Protein AF-0000000080631326 (afdb_homodimer)

Foldseek 3Di:
DAAAEDEDLDQLVVLVVLVVCVVVLFFEAEDALCLQVQFFADDDGSYYYYDLSLEDWPDDDVVLQKTKIWQNHWQLVVAVVQVVVQKHDQQAQARQSQQVPHDTRNHTNNRSQQQFAGFQLCLQRNTQLLFWAKFWFAFSNSDTDIAGDDDNPRHDDDRVSSVNGNNNFLGTNTTMTMGGMGGHFPFKKKFKAADDDLLLQLVLLVVLSPDPLRWRKWKKAAQLLQCQAPLCVSNVSNGIIIIIMHTHYDVSSVVSCVVSCVVSVTPDMDGRVSRVRVRSCRSHVVSQGDDPPPPPPDDDLDDDSSAWWKKKKFFDQNLQSQLVVQLVVVFVWGWMAINSRRIIIITTHDDPCNQVSSCVSCPPGTWMAGSDHDNVSSNVDQRTGDDDPVVVVVVLVSSCVRNVSSNTSRCRRHHPD/DAAAEDEDLDQLVVLVVLVVCVVVLFFEAEDALCLQVQFFADDDGSYYYYDLSLEDWPDDDVVLQKTKIWQNHWQLVVAVVQVVVQKHDQQAQAFQSQQVPHDTRNHTNNRSQQQFAGFQLCLQRNTQLLFWAKFWFAFSNSDTDIAGDPDNPRHDDDRVSSVNGNNNFQGTNTTMTMGGMGGHFPFKKKFKAADDDLLLQLVLLVVLSPDPLRWRKWKKAAQLLQCQAPLCVSNVSNGIIIIIMHTHYDVSSVVSCVVSCVVSVTPDMDGRVSRVRVSSCRSHVVSQGDDPPPDDPDDDLDDDSSAWWKKKKFFDQNLQSQLVVQLVVVFVWGWMAINSRRIIIITTHDDPCNQVSSCVSCPPGTWMAGSDHDNVSSNVDQRTGDDDPVVVVVVLVSSCVRNVSSNTSRCRRHHPD

InterPro domains:
  IPR006094 FAD linked oxidase, N-terminal [PF01565] (6-145)
  IPR016164 FAD-linked oxidase-like, C-terminal [SSF55103] (199-415)
  IPR016166 FAD-binding domain, PCMH-type [PS51387] (1-184)
  IPR016169 FAD-binding, type PCMH, subdomain 2 [G3DSA:3.30.465.10] (2-194)
  IPR036318 FAD-binding, type PCMH-like superfamily [SSF56176] (5-184)

Solvent-accessible surface area (backbone atoms only — not comparable to full-atom values): 40890 Å² total; per-residue (Å²): 128,83,63,48,74,46,64,32,72,43,64,67,49,45,24,49,51,44,40,47,28,57,77,68,70,40,46,32,38,61,40,40,67,54,33,54,66,62,52,46,29,74,64,94,50,57,31,30,40,31,36,40,51,26,51,46,77,75,44,74,41,72,83,75,31,36,36,27,28,22,14,18,21,34,40,59,62,49,53,59,58,32,46,75,69,46,26,34,60,59,18,35,74,39,51,50,12,44,51,66,75,31,64,77,44,46,45,12,51,39,47,37,33,19,59,44,33,40,20,47,27,28,82,64,60,30,44,35,42,68,32,47,36,15,32,29,30,24,32,48,77,29,46,72,42,66,33,52,34,90,17,89,73,27,61,66,63,61,40,57,42,46,42,45,28,39,36,60,36,33,43,39,50,62,40,30,38,26,33,50,40,38,55,36,60,73,33,43,36,24,38,33,32,72,64,49,51,62,60,58,35,32,50,51,32,37,52,48,58,60,36,51,58,58,48,38,30,25,35,35,27,40,37,79,51,20,53,63,45,88,43,58,82,52,24,67,65,78,28,15,38,28,40,40,27,35,57,22,35,54,73,34,34,54,56,39,49,55,52,48,34,65,74,68,62,41,74,45,69,40,51,47,71,53,29,56,51,48,51,50,35,63,38,28,46,51,78,71,29,57,66,83,61,76,83,78,81,72,91,68,88,55,80,60,87,55,49,40,26,31,34,44,33,29,23,34,36,89,49,26,45,59,33,52,50,44,35,46,72,76,39,70,53,49,58,38,32,31,54,30,23,21,28,35,45,32,40,27,57,80,52,95,54,47,67,60,47,46,47,59,43,39,62,88,50,48,46,44,30,49,47,39,62,59,68,72,56,32,68,77,40,79,26,44,48,84,66,58,66,60,48,44,54,48,48,41,35,52,35,38,52,32,12,68,80,48,29,33,27,46,24,27,72,41,83,92,66,130,82,64,46,74,46,66,32,71,43,64,66,50,45,23,49,51,43,41,49,26,56,76,68,70,40,46,32,39,61,39,40,68,54,32,53,68,63,52,44,28,76,64,93,50,57,30,32,41,30,36,40,51,26,50,46,77,75,44,75,42,72,83,74,30,36,38,29,28,23,14,19,22,34,40,60,62,49,52,58,58,32,46,76,70,45,26,31,60,58,19,36,73,40,52,51,12,44,52,66,74,32,66,78,45,45,44,13,52,38,47,37,33,18,60,44,32,40,19,46,28,28,80,62,60,29,43,34,42,68,34,46,37,15,33,28,30,23,31,48,78,30,48,70,41,66,32,51,33,89,18,89,73,27,61,64,64,61,41,57,44,45,43,45,30,39,35,60,36,34,42,41,51,64,40,30,38,26,34,50,39,37,53,36,59,73,35,42,35,22,39,32,31,72,63,48,50,61,60,59,33,32,51,52,32,36,52,48,59,60,35,51,60,60,49,38,30,25,34,33,27,42,36,80,52,20,53,62,45,88,43,58,82,52,25,67,65,77,28,15,39,28,40,40,28,34,56,22,36,54,73,34,35,54,56,38,49,55,53,47,33,66,75,69,62,41,74,48,69,40,50,49,69,54,30,57,50,49,50,49,36,64,37,27,45,50,76,71,29,58,65,82,64,86,79,80,82,69,90,68,86,55,83,60,85,54,48,40,27,32,34,44,33,30,23,36,36,89,47,27,43,60,33,52,51,45,34,46,72,76,38,67,50,49,58,37,31,31,54,30,23,21,29,36,45,34,43,27,58,79,51,96,54,47,67,59,47,49,48,60,44,39,61,88,49,49,47,46,30,50,47,39,59,58,68,72,56,33,66,76,39,79,28,42,46,85,67,57,68,59,46,44,54,48,46,42,36,52,36,39,53,33,12,70,78,48,29,33,26,46,25,28,73,42,85,91,68

Radius of gyration: 26.23 Å; Cα contacts (8 Å, |Δi|>4): 2057; chains: 2; bounding box: 66×88×59 Å

Secondary structure (DSSP, 8-state):
---EEE--SSHHHHHHHHHHHHHHT--EEEESS-TTTTSSS----SEEEEGGGS-SEEEEEGGGTEEEEETT-BHHHHHHHHHHTTEE-TT-----TGGGTPPTT--BHHHHHHTT---TTHHHH--HHHHEEEEEEEETTS-EEEEE-SSSS--SSS-HHHHHTTSTTSSEEEEEEEEE-EEPPSEEEEEEEES--HHHHHHHHHHHHHSTT-EEEEEEE-HHHHTT-SSHHHHTT-S-EEEEEEEESHHHHHHHHHHHHHHHT-SEEE-HHHHHHHHHHHHTTGGGS----SS---SS--SSGGGPEEEEEEE-GGGHHHHHHHHHHHS-EEEEEEGGGTEEEEEE---TTHHHHHHHHHTTSEEEEEEE--HHHHHHS--SPPPPHHHHHHHHHHHHHH-TT--BSTTSSSTT-/---EEE--SSHHHHHHHHHHHHHHT--EEEESS-TTTTSSS----SEEEEGGGS-SEEEEEGGGTEEEEETT-BHHHHHHHHHHTTEE-TT-----TGGGTPPTT--BHHHHHHTT---TTHHHH--HHHHEEEEEEEETTS-EEEEE-SSSS--SSS-HHHHHTTSTTSSEEEEEEEEE-EEPPSEEEEEEEES--HHHHHHHHHHHHHSTT-EEEEEEE-HHHHTT-SSHHHHTT-S-EEEEEEEESHHHHHHHHHHHHHHHT-SEEE-HHHHHHHHHHHHTTGGGS----SS--SSS--SSGGGPEEEEEEE-GGGHHHHHHHHHHHS-EEEEEEGGGTEEEEEE---TTHHHHHHHHHTTSEEEEEEE--HHHHHHS--SPPPPHHHHHHHHHHHHHH-TT--BSTTSSSTT-

Organism: NCBI:txid1064539

Structure (mmCIF, N/CA/C/O backbone):
data_AF-0000000080631326-model_v1
#
loop_
_entity.id
_entity.type
_entity.pdbx_description
1 polymer 'Glycolate oxidase, subunit GlcE'
#
loop_
_atom_site.group_PDB
_atom_site.id
_atom_site.type_symbol
_atom_site.label_atom_id
_atom_site.label_alt_id
_atom_site.label_comp_id
_atom_site.label_asym_id
_atom_site.label_entity_id
_atom_site.label_seq_id
_atom_site.pdbx_PDB_ins_code
_atom_site.Cartn_x
_atom_site.Cartn_y
_atom_site.Cartn_z
_atom_site.occupancy
_atom_site.B_iso_or_equiv
_atom_site.auth_seq_id
_atom_site.auth_comp_id
_atom_site.auth_asym_id
_atom_site.auth_atom_id
_atom_site.pdbx_PDB_model_num
ATOM 1 N N . MET A 1 1 ? 28.938 -29.219 -6.336 1 48.31 1 MET A N 1
ATOM 2 C CA . MET A 1 1 ? 29.688 -28.344 -5.434 1 48.31 1 MET A CA 1
ATOM 3 C C . MET A 1 1 ? 29.078 -28.359 -4.035 1 48.31 1 MET A C 1
ATOM 5 O O . MET A 1 1 ? 27.859 -28.422 -3.885 1 48.31 1 MET A O 1
ATOM 9 N N . THR A 1 2 ? 29.844 -28.781 -3.055 1 63.16 2 THR A N 1
ATOM 10 C CA . THR A 1 2 ? 29.391 -28.844 -1.667 1 63.16 2 THR A CA 1
ATOM 11 C C . THR A 1 2 ? 28.938 -27.469 -1.176 1 63.16 2 THR A C 1
ATOM 13 O O . THR A 1 2 ? 29.688 -26.484 -1.28 1 63.16 2 THR A O 1
ATOM 16 N N . VAL A 1 3 ? 27.594 -27.203 -1.007 1 74.94 3 VAL A N 1
ATOM 17 C CA . VAL A 1 3 ? 27.062 -25.938 -0.503 1 74.94 3 VAL A CA 1
ATOM 18 C C . VAL A 1 3 ? 27.125 -25.922 1.022 1 74.94 3 VAL A C 1
ATOM 20 O O . VAL A 1 3 ? 26.703 -26.875 1.68 1 74.94 3 VAL A O 1
ATOM 23 N N . THR A 1 4 ? 27.953 -25.047 1.575 1 90.81 4 THR A N 1
ATOM 24 C CA . THR A 1 4 ? 28.016 -24.812 3.014 1 90.81 4 THR A CA 1
ATOM 25 C C . THR A 1 4 ? 26.875 -23.891 3.459 1 90.81 4 THR A C 1
ATOM 27 O O . THR A 1 4 ? 26.656 -22.844 2.861 1 90.81 4 THR A O 1
ATOM 30 N N . THR A 1 5 ? 26.141 -24.359 4.414 1 93.94 5 THR A N 1
ATOM 31 C CA . THR A 1 5 ? 25.016 -23.578 4.918 1 93.94 5 THR A CA 1
ATOM 32 C C . THR A 1 5 ? 25.344 -22.953 6.266 1 93.94 5 THR A C 1
ATOM 34 O O . THR A 1 5 ? 25.828 -23.625 7.172 1 93.94 5 THR A O 1
ATOM 37 N N . VAL A 1 6 ? 25.203 -21.703 6.348 1 95.19 6 VAL A N 1
ATOM 38 C CA . VAL A 1 6 ? 25.312 -20.969 7.602 1 95.19 6 VAL A CA 1
ATOM 39 C C . VAL A 1 6 ? 23.922 -20.594 8.102 1 95.19 6 VAL A C 1
ATOM 41 O O . VAL A 1 6 ? 23.109 -20.047 7.344 1 95.19 6 VAL A O 1
ATOM 44 N N . LYS A 1 7 ? 23.656 -20.875 9.391 1 97.25 7 LYS A N 1
ATOM 45 C CA . LYS A 1 7 ? 22.344 -20.625 9.969 1 97.25 7 LYS A CA 1
ATOM 46 C C . LYS A 1 7 ? 22.438 -19.734 11.203 1 97.25 7 LYS A C 1
ATOM 48 O O . LYS A 1 7 ? 22.516 -20.234 12.328 1 97.25 7 LYS A O 1
ATOM 53 N N . PRO A 1 8 ? 22.328 -18.422 10.977 1 97.25 8 PRO A N 1
ATOM 54 C CA . PRO A 1 8 ? 22.406 -17.516 12.125 1 97.25 8 PRO A CA 1
ATOM 55 C C . PRO A 1 8 ? 21.188 -17.609 13.039 1 97.25 8 PRO A C 1
ATOM 57 O O . PRO A 1 8 ? 20.078 -17.922 12.57 1 97.25 8 PRO A O 1
ATOM 60 N N . ASP A 1 9 ? 21.391 -17.328 14.305 1 95.44 9 ASP A N 1
ATOM 61 C CA . ASP A 1 9 ? 20.281 -17.297 15.258 1 95.44 9 ASP A CA 1
ATOM 62 C C . ASP A 1 9 ? 20.062 -15.891 15.797 1 95.44 9 ASP A C 1
ATOM 64 O O . ASP A 1 9 ? 19.25 -15.688 16.688 1 95.44 9 ASP A O 1
ATOM 68 N N . SER A 1 10 ? 20.844 -14.992 15.242 1 97.31 10 SER A N 1
ATOM 69 C CA . SER A 1 10 ? 20.672 -13.586 15.594 1 97.31 10 SER A CA 1
ATOM 70 C C . SER A 1 10 ? 21 -12.68 14.414 1 97.31 10 SER A C 1
ATOM 72 O O . SER A 1 10 ? 21.672 -13.094 13.469 1 97.31 10 SER A O 1
ATOM 74 N N . ALA A 1 11 ? 20.562 -11.477 14.539 1 96.81 11 ALA A N 1
ATOM 75 C CA . ALA A 1 11 ? 20.859 -10.484 13.508 1 96.81 11 ALA A CA 1
ATOM 76 C C . ALA A 1 11 ? 22.359 -10.211 13.43 1 96.81 11 ALA A C 1
ATOM 78 O O . ALA A 1 11 ? 22.906 -10.023 12.336 1 96.81 11 ALA A O 1
ATOM 79 N N . ALA A 1 12 ? 23.016 -10.203 14.547 1 97.44 12 ALA A N 1
ATOM 80 C CA . ALA A 1 12 ? 24.453 -9.977 14.602 1 97.44 12 ALA A CA 1
ATOM 81 C C . ALA A 1 12 ? 25.203 -11.078 13.852 1 97.44 12 ALA A C 1
ATOM 83 O O . ALA A 1 12 ? 26.156 -10.797 13.117 1 97.44 12 ALA A O 1
ATOM 84 N N . GLN A 1 13 ? 24.781 -12.266 14.047 1 97.88 13 GLN A N 1
ATOM 85 C CA . GLN A 1 13 ? 25.406 -13.383 13.359 1 97.88 13 GLN A CA 1
ATOM 86 C C . GLN A 1 13 ? 25.172 -13.305 11.852 1 97.88 13 GLN A C 1
ATOM 88 O O . GLN A 1 13 ? 26.047 -13.656 11.062 1 97.88 13 GLN A O 1
ATOM 93 N N . ALA A 1 14 ? 23.969 -12.891 11.477 1 97.88 14 ALA A N 1
ATOM 94 C CA . ALA A 1 14 ? 23.703 -12.68 10.055 1 97.88 14 ALA A CA 1
ATOM 95 C C . ALA A 1 14 ? 24.641 -11.633 9.469 1 97.88 14 ALA A C 1
ATOM 97 O O . ALA A 1 14 ? 25.188 -11.805 8.375 1 97.88 14 ALA A O 1
ATOM 98 N N . ALA A 1 15 ? 24.828 -10.578 10.234 1 97.81 15 ALA A N 1
ATOM 99 C CA . ALA A 1 15 ? 25.734 -9.523 9.805 1 97.81 15 ALA A CA 1
ATOM 100 C C . ALA A 1 15 ? 27.156 -10.055 9.664 1 97.81 15 ALA A C 1
ATOM 102 O O . ALA A 1 15 ? 27.859 -9.734 8.703 1 97.81 15 ALA A O 1
ATOM 103 N N . ASP A 1 16 ? 27.578 -10.859 10.586 1 97.81 16 ASP A N 1
ATOM 104 C CA . ASP A 1 16 ? 28.906 -11.453 10.539 1 97.81 16 ASP A CA 1
ATOM 105 C C . ASP A 1 16 ? 29.094 -12.305 9.289 1 97.81 16 ASP A C 1
ATOM 107 O O . ASP A 1 16 ? 30.156 -12.281 8.656 1 97.81 16 ASP A O 1
ATOM 111 N N . ALA A 1 17 ? 28.078 -13.016 8.992 1 97.56 17 ALA A N 1
ATOM 112 C CA . ALA A 1 17 ? 28.125 -13.852 7.797 1 97.56 17 ALA A CA 1
ATOM 113 C C . ALA A 1 17 ? 28.281 -13 6.543 1 97.56 17 ALA A C 1
ATOM 115 O O . ALA A 1 17 ? 29.047 -13.344 5.645 1 97.56 17 ALA A O 1
ATOM 116 N N . VAL A 1 18 ? 27.578 -11.914 6.453 1 97.94 18 VAL A N 1
ATOM 117 C CA . VAL A 1 18 ? 27.656 -11.023 5.301 1 97.94 18 VAL A CA 1
ATOM 118 C C . VAL A 1 18 ? 29.047 -10.398 5.227 1 97.94 18 VAL A C 1
ATOM 120 O O . VAL A 1 18 ? 29.656 -10.359 4.156 1 97.94 18 VAL A O 1
ATOM 123 N N . ARG A 1 19 ? 29.562 -9.969 6.344 1 97.88 19 ARG A N 1
ATOM 124 C CA . ARG A 1 19 ? 30.891 -9.383 6.383 1 97.88 19 ARG A CA 1
ATOM 125 C C . ARG A 1 19 ? 31.953 -10.391 5.961 1 97.88 19 ARG A C 1
ATOM 127 O O . ARG A 1 19 ? 32.906 -10.047 5.262 1 97.88 19 ARG A O 1
ATOM 134 N N . TRP A 1 20 ? 31.766 -11.539 6.457 1 97.38 20 TRP A N 1
ATOM 135 C CA . TRP A 1 20 ? 32.656 -12.609 6.047 1 97.38 20 TRP A CA 1
ATOM 136 C C . TRP A 1 20 ? 32.625 -12.797 4.531 1 97.38 20 TRP A C 1
ATOM 138 O O . TRP A 1 20 ? 33.688 -12.844 3.881 1 97.38 20 TRP A O 1
ATOM 148 N N . ALA A 1 21 ? 31.453 -12.906 3.99 1 97.06 21 ALA A N 1
ATOM 149 C CA . ALA A 1 21 ? 31.297 -13.086 2.551 1 97.06 21 ALA A CA 1
ATOM 150 C C . ALA A 1 21 ? 31.969 -11.945 1.778 1 97.06 21 ALA A C 1
ATOM 152 O O . ALA A 1 21 ? 32.594 -12.18 0.741 1 97.06 21 ALA A O 1
ATOM 153 N N . LEU A 1 22 ? 31.844 -10.781 2.281 1 96.38 22 LEU A N 1
ATOM 154 C CA . LEU A 1 22 ? 32.469 -9.617 1.68 1 96.38 22 LEU A CA 1
ATOM 155 C C . LEU A 1 22 ? 34 -9.758 1.678 1 96.38 22 LEU A C 1
ATOM 157 O O . LEU A 1 22 ? 34.625 -9.523 0.657 1 96.38 22 LEU A O 1
ATOM 161 N N . SER A 1 23 ? 34.469 -10.117 2.77 1 97.06 23 SER A N 1
ATOM 162 C CA . SER A 1 23 ? 35.906 -10.266 2.9 1 97.06 23 SER A CA 1
ATOM 163 C C . SER A 1 23 ? 36.438 -11.352 1.972 1 97.06 23 SER A C 1
ATOM 165 O O . SER A 1 23 ? 37.562 -11.25 1.449 1 97.06 23 SER A O 1
ATOM 167 N N . GLU A 1 24 ? 35.625 -12.352 1.717 1 95.56 24 GLU A N 1
ATOM 168 C CA . GLU A 1 24 ? 36.031 -13.484 0.891 1 95.56 24 GLU A CA 1
ATOM 169 C C . GLU A 1 24 ? 35.688 -13.25 -0.578 1 95.56 24 GLU A C 1
ATOM 171 O O . GLU A 1 24 ? 36.156 -13.992 -1.453 1 95.56 24 GLU A O 1
ATOM 176 N N . GLY A 1 25 ? 34.906 -12.227 -0.746 1 94.31 25 GLY A N 1
ATOM 177 C CA . GLY A 1 25 ? 34.469 -11.969 -2.105 1 94.31 25 GLY A CA 1
ATOM 178 C C . GLY A 1 25 ? 33.594 -13.07 -2.666 1 94.31 25 GLY A C 1
ATOM 179 O O . GLY A 1 25 ? 33.719 -13.445 -3.832 1 94.31 25 GLY A O 1
ATOM 180 N N . THR A 1 26 ? 32.781 -13.633 -1.823 1 94.69 26 THR A N 1
ATOM 181 C CA . THR A 1 26 ? 31.906 -14.727 -2.258 1 94.69 26 THR A CA 1
ATOM 182 C C . THR A 1 26 ? 30.438 -14.359 -2.102 1 94.69 26 THR A C 1
ATOM 184 O O . THR A 1 26 ? 30.062 -13.68 -1.146 1 94.69 26 THR A O 1
ATOM 187 N N . PRO A 1 27 ? 29.625 -14.781 -3.039 1 95.44 27 PRO A N 1
ATOM 188 C CA . PRO A 1 27 ? 28.203 -14.5 -2.93 1 95.44 27 PRO A CA 1
ATOM 189 C C . PRO A 1 27 ? 27.484 -15.438 -1.96 1 95.44 27 PRO A C 1
ATOM 191 O O . PRO A 1 27 ? 28 -16.5 -1.632 1 95.44 27 PRO A O 1
ATOM 194 N N . LEU A 1 28 ? 26.344 -14.961 -1.478 1 96.69 28 LEU A N 1
ATOM 195 C CA . LEU A 1 28 ? 25.5 -15.727 -0.571 1 96.69 28 LEU A CA 1
ATOM 196 C C . LEU A 1 28 ? 24.141 -16 -1.202 1 96.69 28 LEU A C 1
ATOM 198 O O . LEU A 1 28 ? 23.562 -15.125 -1.85 1 96.69 28 LEU A O 1
ATOM 202 N N . ASP A 1 29 ? 23.734 -17.266 -1.104 1 95.88 29 ASP A N 1
ATOM 203 C CA . ASP A 1 29 ? 22.328 -17.625 -1.338 1 95.88 29 ASP A CA 1
ATOM 204 C C . ASP A 1 29 ? 21.484 -17.391 -0.089 1 95.88 29 ASP A C 1
ATOM 206 O O . ASP A 1 29 ? 21.516 -18.203 0.844 1 95.88 29 ASP A O 1
ATOM 210 N N . VAL A 1 30 ? 20.703 -16.281 -0.065 1 96.75 30 VAL A N 1
ATOM 211 C CA . VAL A 1 30 ? 19.875 -15.914 1.081 1 96.75 30 VAL A CA 1
ATOM 212 C C . VAL A 1 30 ? 18.531 -16.625 0.982 1 96.75 30 VAL A C 1
ATOM 214 O O . VAL A 1 30 ? 17.797 -16.438 0.011 1 96.75 30 VAL A O 1
ATOM 217 N N . ALA A 1 31 ? 18.203 -17.438 1.983 1 95.31 31 ALA A N 1
ATOM 218 C CA . ALA A 1 31 ? 16.969 -18.25 1.939 1 95.31 31 ALA A CA 1
ATOM 219 C C . ALA A 1 31 ? 16.312 -18.312 3.312 1 95.31 31 ALA A C 1
ATOM 221 O O . ALA A 1 31 ? 16.938 -18.016 4.328 1 95.31 31 ALA A O 1
ATOM 222 N N . GLY A 1 32 ? 15.008 -18.484 3.289 1 95.19 32 GLY A N 1
ATOM 223 C CA . GLY A 1 32 ? 14.32 -18.906 4.504 1 95.19 32 GLY A CA 1
ATOM 224 C C . GLY A 1 32 ? 14.32 -20.406 4.703 1 95.19 32 GLY A C 1
ATOM 225 O O . GLY A 1 32 ? 15.383 -21.031 4.719 1 95.19 32 GLY A O 1
ATOM 226 N N . SER A 1 33 ? 13.094 -21.016 4.684 1 93.75 33 SER A N 1
ATOM 227 C CA . SER A 1 33 ? 12.984 -22.453 4.832 1 93.75 33 SER A CA 1
ATOM 228 C C . SER A 1 33 ? 13.203 -23.172 3.504 1 93.75 33 SER A C 1
ATOM 230 O O . SER A 1 33 ? 13.344 -24.391 3.465 1 93.75 33 SER A O 1
ATOM 232 N N . GLY A 1 34 ? 13.25 -22.422 2.471 1 92.62 34 GLY A N 1
ATOM 233 C CA . GLY A 1 34 ? 13.445 -23.016 1.156 1 92.62 34 GLY A CA 1
ATOM 234 C C . GLY A 1 34 ? 12.172 -23.594 0.569 1 92.62 34 GLY A C 1
ATOM 235 O O . GLY A 1 34 ? 12.227 -24.438 -0.329 1 92.62 34 GLY A O 1
ATOM 236 N N . SER A 1 35 ? 10.984 -23.109 1.035 1 92.56 35 SER A N 1
ATOM 237 C CA . SER A 1 35 ? 9.703 -23.672 0.625 1 92.56 35 SER A CA 1
ATOM 238 C C . SER A 1 35 ? 9.43 -23.406 -0.85 1 92.56 35 SER A C 1
ATOM 240 O O . SER A 1 35 ? 8.609 -24.078 -1.471 1 92.56 35 SER A O 1
ATOM 242 N N . LYS A 1 36 ? 10.078 -22.453 -1.44 1 91.88 36 LYS A N 1
ATOM 243 C CA . LYS A 1 36 ? 9.906 -22.109 -2.85 1 91.88 36 LYS A CA 1
ATOM 244 C C . LYS A 1 36 ? 11.242 -21.781 -3.506 1 91.88 36 LYS A C 1
ATOM 246 O O . LYS A 1 36 ? 11.344 -20.812 -4.258 1 91.88 36 LYS A O 1
ATOM 251 N N . ARG A 1 37 ? 12.156 -22.562 -3.24 1 87.06 37 ARG A N 1
ATOM 252 C CA . ARG A 1 37 ? 13.531 -22.344 -3.686 1 87.06 37 ARG A CA 1
ATOM 253 C C . ARG A 1 37 ? 13.609 -22.297 -5.207 1 87.06 37 ARG A C 1
ATOM 255 O O . ARG A 1 37 ? 14.531 -21.703 -5.77 1 87.06 37 ARG A O 1
ATOM 262 N N . GLY A 1 38 ? 12.695 -22.953 -5.809 1 89.62 38 GLY A N 1
ATOM 263 C CA . GLY A 1 38 ? 12.711 -23 -7.262 1 89.62 38 GLY A CA 1
ATOM 264 C C . GLY A 1 38 ? 12.203 -21.734 -7.91 1 89.62 38 GLY A C 1
ATOM 265 O O . GLY A 1 38 ? 12.32 -21.562 -9.125 1 89.62 38 GLY A O 1
ATOM 266 N N . LEU A 1 39 ? 11.672 -20.828 -7.133 1 92.81 39 LEU A N 1
ATOM 267 C CA . LEU A 1 39 ? 11.172 -19.562 -7.652 1 92.81 39 LEU A CA 1
ATOM 268 C C . LEU A 1 39 ? 12.328 -18.609 -7.938 1 92.81 39 LEU A C 1
ATOM 270 O O . LEU A 1 39 ? 13.148 -18.344 -7.062 1 92.81 39 LEU A O 1
ATOM 274 N N . GLY A 1 40 ? 12.406 -18.156 -9.164 1 93.38 40 GLY A N 1
ATOM 275 C CA . GLY A 1 40 ? 13.477 -17.266 -9.602 1 93.38 40 GLY A CA 1
ATOM 276 C C . GLY A 1 40 ? 14.57 -17.984 -10.375 1 93.38 40 GLY A C 1
ATOM 277 O O . GLY A 1 40 ? 14.484 -19.188 -10.594 1 93.38 40 GLY A O 1
ATOM 278 N N . ARG A 1 41 ? 15.578 -17.234 -10.75 1 94.25 41 ARG A N 1
ATOM 279 C CA . ARG A 1 41 ? 16.734 -17.797 -11.438 1 94.25 41 ARG A CA 1
ATOM 280 C C . ARG A 1 41 ? 17.609 -18.578 -10.469 1 94.25 41 ARG A C 1
ATOM 282 O O . ARG A 1 41 ? 17.797 -18.172 -9.32 1 94.25 41 ARG A O 1
ATOM 289 N N . PRO A 1 42 ? 18.141 -19.672 -11 1 91.81 42 PRO A N 1
ATOM 290 C CA . PRO A 1 42 ? 19.078 -20.391 -10.133 1 91.81 42 PRO A CA 1
ATOM 291 C C . PRO A 1 42 ? 20.344 -19.594 -9.852 1 91.81 42 PRO A C 1
ATOM 293 O O . PRO A 1 42 ? 20.844 -18.875 -10.727 1 91.81 42 PRO A O 1
ATOM 296 N N . ILE A 1 43 ? 20.656 -19.594 -8.562 1 86.75 43 ILE A N 1
ATOM 297 C CA . ILE A 1 43 ? 21.922 -18.938 -8.203 1 86.75 43 ILE A CA 1
ATOM 298 C C . ILE A 1 43 ? 22.969 -20 -7.879 1 86.75 43 ILE A C 1
ATOM 300 O O . ILE A 1 43 ? 22.656 -21.047 -7.289 1 86.75 43 ILE A O 1
ATOM 304 N N . GLN A 1 44 ? 24.203 -19.844 -8.445 1 82.19 44 GLN A N 1
ATOM 305 C CA . GLN A 1 44 ? 25.312 -20.75 -8.148 1 82.19 44 GLN A CA 1
ATOM 306 C C . GLN A 1 44 ? 26.219 -20.156 -7.07 1 82.19 44 GLN A C 1
ATOM 308 O O . GLN A 1 44 ? 27 -19.25 -7.344 1 82.19 44 GLN A O 1
ATOM 313 N N . THR A 1 45 ? 25.922 -20.547 -5.863 1 89 45 THR A N 1
ATOM 314 C CA . THR A 1 45 ? 26.719 -20.062 -4.742 1 89 45 THR A CA 1
ATOM 315 C C . THR A 1 45 ? 27.281 -21.234 -3.939 1 89 45 THR A C 1
ATOM 317 O O . THR A 1 45 ? 26.688 -22.328 -3.922 1 89 45 THR A O 1
ATOM 320 N N . ALA A 1 46 ? 28.438 -21.016 -3.377 1 90.94 46 ALA A N 1
ATOM 321 C CA . ALA A 1 46 ? 29.047 -22.031 -2.529 1 90.94 46 ALA A CA 1
ATOM 322 C C . ALA A 1 46 ? 28.5 -21.984 -1.111 1 90.94 46 ALA A C 1
ATOM 324 O O . ALA A 1 46 ? 28.656 -22.922 -0.336 1 90.94 46 ALA A O 1
ATOM 325 N N . TYR A 1 47 ? 27.844 -20.906 -0.808 1 95.06 47 TYR A N 1
ATOM 326 C CA . TYR A 1 47 ? 27.375 -20.703 0.558 1 95.06 47 TYR A CA 1
ATOM 327 C C . TYR A 1 47 ? 25.906 -20.266 0.572 1 95.06 47 TYR A C 1
ATOM 329 O O . TYR A 1 47 ? 25.5 -19.438 -0.24 1 95.06 47 TYR A O 1
ATOM 337 N N . THR A 1 48 ? 25.125 -20.922 1.431 1 95.44 48 THR A N 1
ATOM 338 C CA . THR A 1 48 ? 23.734 -20.531 1.67 1 95.44 48 THR A CA 1
ATOM 339 C C . THR A 1 48 ? 23.578 -19.906 3.057 1 95.44 48 THR A C 1
ATOM 341 O O . THR A 1 48 ? 24.078 -20.453 4.043 1 95.44 48 THR A O 1
ATOM 344 N N . LEU A 1 49 ? 23.047 -18.734 3.104 1 97 49 LEU A N 1
ATOM 345 C CA . LEU A 1 49 ? 22.625 -18.125 4.363 1 97 49 LEU A CA 1
ATOM 346 C C . LEU A 1 49 ? 21.172 -18.469 4.684 1 97 49 LEU A C 1
ATOM 348 O O . LEU A 1 49 ? 20.25 -17.844 4.141 1 97 49 LEU A O 1
ATOM 352 N N . ASP A 1 50 ? 21 -19.438 5.543 1 96.88 50 ASP A N 1
ATOM 353 C CA . ASP A 1 50 ? 19.688 -19.938 5.938 1 96.88 50 ASP A CA 1
ATOM 354 C C . ASP A 1 50 ? 19.141 -19.156 7.125 1 96.88 50 ASP A C 1
ATOM 356 O O . ASP A 1 50 ? 19.562 -19.359 8.266 1 96.88 50 ASP A O 1
ATOM 360 N N . LEU A 1 51 ? 18.094 -18.375 6.867 1 97.5 51 LEU A N 1
ATOM 361 C CA . LEU A 1 51 ? 17.578 -17.453 7.879 1 97.5 51 LEU A CA 1
ATOM 362 C C . LEU A 1 51 ? 16.5 -18.125 8.719 1 97.5 51 LEU A C 1
ATOM 364 O O . LEU A 1 51 ? 15.93 -17.5 9.617 1 97.5 51 LEU A O 1
ATOM 368 N N . SER A 1 52 ? 16.156 -19.391 8.477 1 95.75 52 SER A N 1
ATOM 369 C CA . SER A 1 52 ? 15.086 -20.062 9.195 1 95.75 52 SER A CA 1
ATOM 370 C C . SER A 1 52 ? 15.406 -20.188 10.688 1 95.75 52 SER A C 1
ATOM 372 O O . SER A 1 52 ? 14.523 -20.453 11.5 1 95.75 52 SER A O 1
ATOM 374 N N . GLY A 1 53 ? 16.656 -19.984 11.023 1 95.88 53 GLY A N 1
ATOM 375 C CA . GLY A 1 53 ? 17.047 -19.953 12.422 1 95.88 53 GLY A CA 1
ATOM 376 C C . GLY A 1 53 ? 16.578 -18.719 13.156 1 95.88 53 GLY A C 1
ATOM 377 O O . GLY A 1 53 ? 16.5 -18.703 14.383 1 95.88 53 GLY A O 1
ATOM 378 N N . LEU A 1 54 ? 16.312 -17.672 12.422 1 97.81 54 LEU A N 1
ATOM 379 C CA . LEU A 1 54 ? 15.75 -16.438 12.977 1 97.81 54 LEU A CA 1
ATOM 380 C C . LEU A 1 54 ? 14.227 -16.516 13.031 1 97.81 54 LEU A C 1
ATOM 382 O O . LEU A 1 54 ? 13.539 -15.766 12.336 1 97.81 54 LEU A O 1
ATOM 386 N N . SER A 1 55 ? 13.758 -17.328 13.961 1 97.5 55 SER A N 1
ATOM 387 C CA . SER A 1 55 ? 12.336 -17.625 14.055 1 97.5 55 SER A CA 1
ATOM 388 C C . SER A 1 55 ? 11.758 -17.156 15.391 1 97.5 55 SER A C 1
ATOM 390 O O . SER A 1 55 ? 12.477 -17.109 16.391 1 97.5 55 SER A O 1
ATOM 392 N N . GLY A 1 56 ? 10.508 -16.766 15.312 1 97.88 56 GLY A N 1
ATOM 393 C CA . GLY A 1 56 ? 9.797 -16.391 16.531 1 97.88 56 GLY A CA 1
ATOM 394 C C . GLY A 1 56 ? 9.133 -15.031 16.422 1 97.88 56 GLY A C 1
ATOM 395 O O . GLY A 1 56 ? 9.664 -14.117 15.781 1 97.88 56 GLY A O 1
ATOM 396 N N . VAL A 1 57 ? 8.016 -14.938 17.078 1 98 57 VAL A N 1
ATOM 397 C CA . VAL A 1 57 ? 7.301 -13.672 17.188 1 98 57 VAL A CA 1
ATOM 398 C C . VAL A 1 57 ? 7.969 -12.781 18.234 1 98 57 VAL A C 1
ATOM 400 O O . VAL A 1 57 ? 8.172 -13.211 19.375 1 98 57 VAL A O 1
ATOM 403 N N . VAL A 1 58 ? 8.359 -11.633 17.875 1 97.12 58 VAL A N 1
ATOM 404 C CA . VAL A 1 58 ? 9.039 -10.688 18.75 1 97.12 58 VAL A CA 1
ATOM 405 C C . VAL A 1 58 ? 8 -9.914 19.562 1 97.12 58 VAL A C 1
ATOM 407 O O . VAL A 1 58 ? 8.164 -9.734 20.781 1 97.12 58 VAL A O 1
ATOM 410 N N . ALA A 1 59 ? 6.965 -9.414 18.891 1 94.88 59 ALA A N 1
ATOM 411 C CA . ALA A 1 59 ? 5.887 -8.656 19.531 1 94.88 59 ALA A CA 1
ATOM 412 C C . ALA A 1 59 ? 4.602 -8.742 18.719 1 94.88 59 ALA A C 1
ATOM 414 O O . ALA A 1 59 ? 4.633 -8.672 17.484 1 94.88 59 ALA A O 1
ATOM 415 N N . TYR A 1 60 ? 3.576 -9.031 19.406 1 95.19 60 TYR A N 1
ATOM 416 C CA . TYR A 1 60 ? 2.238 -8.984 18.828 1 95.19 60 TYR A CA 1
ATOM 417 C C . TYR A 1 60 ? 1.325 -8.078 19.656 1 95.19 60 TYR A C 1
ATOM 419 O O . TYR A 1 60 ? 0.891 -8.453 20.75 1 95.19 60 TYR A O 1
ATOM 427 N N . GLU A 1 61 ? 1.121 -6.93 19.109 1 91 61 GLU A N 1
ATOM 428 C CA . GLU A 1 61 ? 0.224 -5.961 19.734 1 91 61 GLU A CA 1
ATOM 429 C C . GLU A 1 61 ? -1.146 -5.965 19.047 1 91 61 GLU A C 1
ATOM 431 O O . GLU A 1 61 ? -1.436 -5.102 18.219 1 91 61 GLU A O 1
ATOM 436 N N . ALA A 1 62 ? -1.988 -6.793 19.531 1 89.81 62 ALA A N 1
ATOM 437 C CA . ALA A 1 62 ? -3.279 -7.031 18.891 1 89.81 62 ALA A CA 1
ATOM 438 C C . ALA A 1 62 ? -4.137 -5.77 18.906 1 89.81 62 ALA A C 1
ATOM 440 O O . ALA A 1 62 ? -4.84 -5.48 17.938 1 89.81 62 ALA A O 1
ATOM 441 N N . GLU A 1 63 ? -4.02 -5.043 19.938 1 87.06 63 GLU A N 1
ATOM 442 C CA . GLU A 1 63 ? -4.832 -3.838 20.078 1 87.06 63 GLU A CA 1
ATOM 443 C C . GLU A 1 63 ? -4.371 -2.758 19.094 1 87.06 63 GLU A C 1
ATOM 445 O O . GLU A 1 63 ? -5.156 -1.892 18.703 1 87.06 63 GLU A O 1
ATOM 450 N N . GLU A 1 64 ? -3.098 -2.844 18.688 1 87.19 64 GLU A N 1
ATOM 451 C CA . GLU A 1 64 ? -2.533 -1.872 17.75 1 87.19 64 GLU A CA 1
ATOM 452 C C . GLU A 1 64 ? -2.592 -2.387 16.312 1 87.19 64 GLU A C 1
ATOM 454 O O . GLU A 1 64 ? -2.264 -1.66 15.375 1 87.19 64 GLU A O 1
ATOM 459 N N . LEU A 1 65 ? -2.998 -3.67 16.203 1 90.75 65 LEU A N 1
ATOM 460 C CA . LEU A 1 65 ? -3.072 -4.316 14.906 1 90.75 65 LEU A CA 1
ATOM 461 C C . LEU A 1 65 ? -1.705 -4.332 14.227 1 90.75 65 LEU A C 1
ATOM 463 O O . LEU A 1 65 ? -1.591 -4 13.039 1 90.75 65 LEU A O 1
ATOM 467 N N . VAL A 1 66 ? -0.682 -4.75 14.992 1 92.62 66 VAL A N 1
ATOM 468 C CA . VAL A 1 66 ? 0.689 -4.797 14.492 1 92.62 66 VAL A CA 1
ATOM 469 C C . VAL A 1 66 ? 1.38 -6.062 15 1 92.62 66 VAL A C 1
ATOM 471 O O . VAL A 1 66 ? 1.223 -6.445 16.156 1 92.62 66 VAL A O 1
ATOM 474 N N . LEU A 1 67 ? 2.074 -6.699 14.133 1 96.44 67 LEU A N 1
ATOM 475 C CA . LEU A 1 67 ? 2.871 -7.875 14.461 1 96.44 67 LEU A CA 1
ATOM 476 C C . LEU A 1 67 ? 4.328 -7.68 14.055 1 96.44 67 LEU A C 1
ATOM 478 O O . LEU A 1 67 ? 4.605 -7.219 12.945 1 96.44 67 LEU A O 1
ATOM 482 N N . THR A 1 68 ? 5.23 -7.949 14.93 1 96.31 68 THR A N 1
ATOM 483 C CA . THR A 1 68 ? 6.656 -8.023 14.633 1 96.31 68 THR A CA 1
ATOM 484 C C . THR A 1 68 ? 7.18 -9.445 14.836 1 96.31 68 THR A C 1
ATOM 486 O O . THR A 1 68 ? 6.957 -10.047 15.883 1 96.31 68 THR A O 1
ATOM 489 N N . ALA A 1 69 ? 7.77 -9.938 13.859 1 98.19 69 ALA A N 1
ATOM 490 C CA . ALA A 1 69 ? 8.336 -11.281 13.938 1 98.19 69 ALA A CA 1
ATOM 491 C C . ALA A 1 69 ? 9.68 -11.352 13.211 1 98.19 69 ALA A C 1
ATOM 493 O O . ALA A 1 69 ? 9.969 -10.516 12.352 1 98.19 69 ALA A O 1
ATOM 494 N N . ARG A 1 70 ? 10.461 -12.297 13.648 1 98.62 70 ARG A N 1
ATOM 495 C CA . ARG A 1 70 ? 11.703 -12.578 12.93 1 98.62 70 ARG A CA 1
ATOM 496 C C . ARG A 1 70 ? 11.414 -13.125 11.539 1 98.62 70 ARG A C 1
ATOM 498 O O . ARG A 1 70 ? 10.406 -13.805 11.328 1 98.62 70 ARG A O 1
ATOM 505 N N . ALA A 1 71 ? 12.312 -12.867 10.609 1 97.88 71 ALA A N 1
ATOM 506 C CA . ALA A 1 71 ? 12.086 -13.102 9.188 1 97.88 71 ALA A CA 1
ATOM 507 C C . ALA A 1 71 ? 11.906 -14.594 8.898 1 97.88 71 ALA A C 1
ATOM 509 O O . ALA A 1 71 ? 11.172 -14.969 7.98 1 97.88 71 ALA A O 1
ATOM 510 N N . GLY A 1 72 ? 12.523 -15.453 9.625 1 98.25 72 GLY A N 1
ATOM 511 C CA . GLY A 1 72 ? 12.477 -16.875 9.375 1 98.25 72 GLY A CA 1
ATOM 512 C C . GLY A 1 72 ? 11.273 -17.562 10.016 1 98.25 72 GLY A C 1
ATOM 513 O O . GLY A 1 72 ? 11.164 -18.781 10 1 98.25 72 GLY A O 1
ATOM 514 N N . THR A 1 73 ? 10.352 -16.828 10.578 1 98.56 73 THR A N 1
ATOM 515 C CA . THR A 1 73 ? 9.195 -17.406 11.25 1 98.56 73 THR A CA 1
ATOM 516 C C . THR A 1 73 ? 8.234 -18.016 10.242 1 98.56 73 THR A C 1
ATOM 518 O O . THR A 1 73 ? 7.781 -17.344 9.312 1 98.56 73 THR A O 1
ATOM 521 N N . PRO A 1 74 ? 7.914 -19.297 10.383 1 98.31 74 PRO A N 1
ATOM 522 C CA . PRO A 1 74 ? 6.988 -19.922 9.438 1 98.31 74 PRO A CA 1
ATOM 523 C C . PRO A 1 74 ? 5.578 -19.344 9.516 1 98.31 74 PRO A C 1
ATOM 525 O O . PRO A 1 74 ? 5.105 -19 10.602 1 98.31 74 PRO A O 1
ATOM 528 N N . MET A 1 75 ? 4.938 -19.344 8.406 1 98.12 75 MET A N 1
ATOM 529 C CA . MET A 1 75 ? 3.559 -18.859 8.359 1 98.12 75 MET A CA 1
ATOM 530 C C . MET A 1 75 ? 2.643 -19.75 9.195 1 98.12 75 MET A C 1
ATOM 532 O O . MET A 1 75 ? 1.66 -19.266 9.766 1 98.12 75 MET A O 1
ATOM 536 N N . ALA A 1 76 ? 2.984 -20.984 9.328 1 97.56 76 ALA A N 1
ATOM 537 C CA . ALA A 1 76 ? 2.207 -21.938 10.117 1 97.56 76 ALA A CA 1
ATOM 538 C C . ALA A 1 76 ? 2.164 -21.516 11.586 1 97.56 76 ALA A C 1
ATOM 540 O O . ALA A 1 76 ? 1.254 -21.906 12.32 1 97.56 76 ALA A O 1
ATOM 541 N N . GLU A 1 77 ? 3.137 -20.797 12.016 1 97.69 77 GLU A N 1
ATOM 542 C CA . GLU A 1 77 ? 3.16 -20.281 13.383 1 97.69 77 GLU A CA 1
ATOM 543 C C . GLU A 1 77 ? 2.361 -18.984 13.492 1 97.69 77 GLU A C 1
ATOM 545 O O . GLU A 1 77 ? 1.618 -18.781 14.453 1 97.69 77 GLU A O 1
ATOM 550 N N . ILE A 1 78 ? 2.404 -18.172 12.531 1 98.56 78 ILE A N 1
ATOM 551 C CA . ILE A 1 78 ? 1.877 -16.812 12.586 1 98.56 78 ILE A CA 1
ATOM 552 C C . ILE A 1 78 ? 0.366 -16.828 12.359 1 98.56 78 ILE A C 1
ATOM 554 O O . ILE A 1 78 ? -0.39 -16.219 13.125 1 98.56 78 ILE A O 1
ATOM 558 N N . LEU A 1 79 ? -0.097 -17.531 11.367 1 98.06 79 LEU A N 1
ATOM 559 C CA . LEU A 1 79 ? -1.473 -17.406 10.898 1 98.06 79 LEU A CA 1
ATOM 560 C C . LEU A 1 79 ? -2.451 -17.938 11.945 1 98.06 79 LEU A C 1
ATOM 562 O O . LEU A 1 79 ? -3.447 -17.281 12.258 1 98.06 79 LEU A O 1
ATOM 566 N N . PRO A 1 80 ? -2.205 -19.094 12.609 1 97.56 80 PRO A N 1
ATOM 567 C CA . PRO A 1 80 ? -3.125 -19.531 13.664 1 97.56 80 PRO A CA 1
ATOM 568 C C . PRO A 1 80 ? -3.146 -18.578 14.852 1 97.56 80 PRO A C 1
ATOM 570 O O . PRO A 1 80 ? -4.195 -18.375 15.477 1 97.56 80 PRO A O 1
ATOM 573 N N . MET A 1 81 ? -2.01 -18.016 15.133 1 97.75 81 MET A N 1
ATOM 574 C CA . MET A 1 81 ? -1.937 -17.047 16.234 1 97.75 81 MET A CA 1
ATOM 575 C C . MET A 1 81 ? -2.838 -15.844 15.961 1 97.75 81 MET 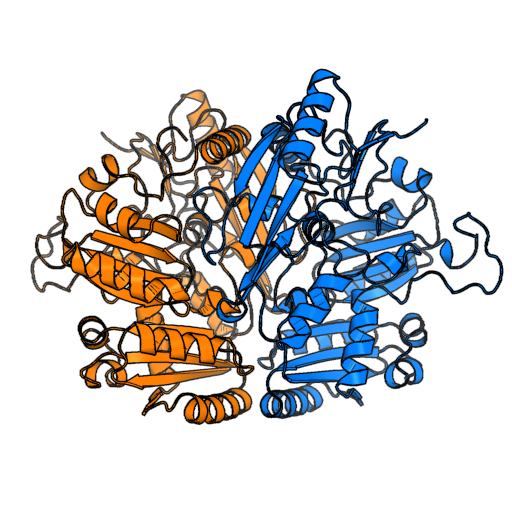A C 1
ATOM 577 O O . MET A 1 81 ? -3.566 -15.406 16.844 1 97.75 81 MET A O 1
ATOM 581 N N . LEU A 1 82 ? -2.797 -15.312 14.758 1 97.88 82 LEU A N 1
ATOM 582 C CA . LEU A 1 82 ? -3.666 -14.195 14.383 1 97.88 82 LEU A CA 1
ATOM 583 C C . LEU A 1 82 ? -5.133 -14.609 14.445 1 97.88 82 LEU A C 1
ATOM 585 O O . LEU A 1 82 ? -5.977 -13.852 14.93 1 97.88 82 LEU A O 1
ATOM 589 N N . ALA A 1 83 ? -5.441 -15.805 14.008 1 96.75 83 ALA A N 1
ATOM 590 C CA . ALA A 1 83 ? -6.812 -16.297 13.953 1 96.75 83 ALA A CA 1
ATOM 591 C C . ALA A 1 83 ? -7.414 -16.406 15.352 1 96.75 83 ALA A C 1
ATOM 593 O O . ALA A 1 83 ? -8.609 -16.172 15.547 1 96.75 83 ALA A O 1
ATOM 594 N N . GLU A 1 84 ? -6.613 -16.781 16.312 1 96.75 84 GLU A N 1
ATOM 595 C CA . GLU A 1 84 ? -7.074 -16.906 17.688 1 96.75 84 GLU A CA 1
ATOM 596 C C . GLU A 1 84 ? -7.633 -15.586 18.203 1 96.75 84 GLU A C 1
ATOM 598 O O . GLU A 1 84 ? -8.516 -15.57 19.062 1 96.75 84 GLU A O 1
ATOM 603 N N . ARG A 1 85 ? -7.176 -14.531 17.656 1 95.31 85 ARG A N 1
ATOM 604 C CA . ARG A 1 85 ? -7.633 -13.211 18.062 1 95.31 85 ARG A CA 1
ATOM 605 C C . ARG A 1 85 ? -8.555 -12.602 17.016 1 95.31 85 ARG A C 1
ATOM 607 O O . ARG A 1 85 ? -8.781 -11.391 17 1 95.31 85 ARG A O 1
ATOM 614 N N . ARG A 1 86 ? -8.961 -13.367 16.062 1 95.12 86 ARG A N 1
ATOM 615 C CA . ARG A 1 86 ? -9.836 -12.938 14.969 1 95.12 86 ARG A CA 1
ATOM 616 C C . ARG A 1 86 ? -9.188 -11.82 14.156 1 95.12 86 ARG A C 1
ATOM 618 O O . ARG A 1 86 ? -9.836 -10.828 13.82 1 95.12 86 ARG A O 1
ATOM 625 N N . GLN A 1 87 ? -7.945 -11.961 13.977 1 96.25 87 GLN A N 1
ATOM 626 C CA . GLN A 1 87 ? -7.176 -11.062 13.125 1 96.25 87 GLN A CA 1
ATOM 627 C C . GLN A 1 87 ? -6.52 -11.82 11.977 1 96.25 87 GLN A C 1
ATOM 629 O O . GLN A 1 87 ? -6.559 -13.055 11.938 1 96.25 87 GLN A O 1
ATOM 634 N N . GLN A 1 88 ? -6.047 -11.094 10.992 1 96.94 88 GLN A N 1
ATOM 635 C CA . GLN A 1 88 ? -5.5 -11.727 9.789 1 96.94 88 GLN A CA 1
ATOM 636 C C . GLN A 1 88 ? -4.508 -10.812 9.086 1 96.94 88 GLN A C 1
ATOM 638 O O . GLN A 1 88 ? -4.473 -9.609 9.352 1 96.94 88 GLN A O 1
ATOM 643 N N . PHE A 1 89 ? -3.631 -11.445 8.297 1 97.62 89 PHE A N 1
ATOM 644 C CA . PHE A 1 89 ? -2.965 -10.688 7.25 1 97.62 89 PHE A CA 1
ATOM 645 C C . PHE A 1 89 ? -3.912 -10.43 6.082 1 97.62 89 PHE A C 1
ATOM 647 O O . PHE A 1 89 ? -4.266 -11.359 5.352 1 97.62 89 PHE A O 1
ATOM 654 N N . ALA A 1 90 ? -4.258 -9.234 5.902 1 95.5 90 ALA A N 1
ATOM 655 C CA . ALA A 1 90 ? -5.293 -8.883 4.93 1 95.5 90 ALA A CA 1
ATOM 656 C C . ALA A 1 90 ? -4.82 -9.164 3.506 1 95.5 90 ALA A C 1
ATOM 658 O O . ALA A 1 90 ? -5.633 -9.406 2.613 1 95.5 90 ALA A O 1
ATOM 659 N N . PHE A 1 91 ? -3.457 -9.164 3.252 1 95.81 91 PHE A N 1
ATOM 660 C CA . PHE A 1 91 ? -2.947 -9.391 1.903 1 95.81 91 PHE A CA 1
ATOM 661 C C . PHE A 1 91 ? -3.002 -10.867 1.539 1 95.81 91 PHE A C 1
ATOM 663 O O . PHE A 1 91 ? -2.67 -11.25 0.415 1 95.81 91 PHE A O 1
ATOM 670 N N . GLU A 1 92 ? -3.471 -11.703 2.443 1 96.94 92 GLU A N 1
ATOM 671 C CA . GLU A 1 92 ? -3.709 -13.117 2.176 1 96.94 92 GLU A CA 1
ATOM 672 C C . GLU A 1 92 ? -2.455 -13.797 1.631 1 96.94 92 GLU A C 1
ATOM 674 O O . GLU A 1 92 ? -2.408 -14.18 0.46 1 96.94 92 GLU A O 1
ATOM 679 N N . PRO A 1 93 ? -1.467 -14.094 2.484 1 97.44 93 PRO A N 1
ATOM 680 C CA . PRO A 1 93 ? -0.196 -14.641 2.006 1 97.44 93 PRO A CA 1
ATOM 681 C C . PRO A 1 93 ? -0.371 -15.953 1.244 1 97.44 93 PRO A C 1
ATOM 683 O O . PRO A 1 93 ? -0.918 -16.922 1.785 1 97.44 93 PRO A O 1
ATOM 686 N N . GLN A 1 94 ? 0.115 -15.977 0.057 1 97.94 94 GLN A N 1
ATOM 687 C CA . GLN A 1 94 ? 0.079 -17.156 -0.794 1 97.94 94 GLN A CA 1
ATOM 688 C C . GLN A 1 94 ? 1.081 -18.203 -0.319 1 97.94 94 GLN A C 1
ATOM 690 O O . GLN A 1 94 ? 2.207 -17.875 0.055 1 97.94 94 GLN A O 1
ATOM 695 N N . ASP A 1 95 ? 0.682 -19.453 -0.287 1 97.75 95 ASP A N 1
ATOM 696 C CA . ASP A 1 95 ? 1.573 -20.562 0.024 1 97.75 95 ASP A CA 1
ATOM 697 C C . ASP A 1 95 ? 1.909 -21.359 -1.231 1 97.75 95 ASP A C 1
ATOM 699 O O . ASP A 1 95 ? 1.094 -22.156 -1.702 1 97.75 95 ASP A O 1
ATOM 703 N N . LEU A 1 96 ? 3.102 -21.25 -1.713 1 96.38 96 LEU A N 1
ATOM 704 C CA . LEU A 1 96 ? 3.529 -21.938 -2.924 1 96.38 96 LEU A CA 1
ATOM 705 C C . LEU A 1 96 ? 4.246 -23.234 -2.582 1 96.38 96 LEU A C 1
ATOM 707 O O . LEU A 1 96 ? 4.676 -23.969 -3.477 1 96.38 96 LEU A O 1
ATOM 711 N N . GLY A 1 97 ? 4.383 -23.516 -1.28 1 95.12 97 GLY A N 1
ATOM 712 C CA . GLY A 1 97 ? 5.051 -24.75 -0.87 1 95.12 97 GLY A CA 1
ATOM 713 C C . GLY A 1 97 ? 4.539 -25.969 -1.599 1 95.12 97 GLY A C 1
ATOM 714 O O . GLY A 1 97 ? 5.309 -26.672 -2.273 1 95.12 97 GLY A O 1
ATOM 715 N N . PRO A 1 98 ? 3.275 -26.172 -1.518 1 94.38 98 PRO A N 1
ATOM 716 C CA . PRO A 1 98 ? 2.709 -27.359 -2.172 1 94.38 98 PRO A CA 1
ATOM 717 C C . PRO A 1 98 ? 2.936 -27.359 -3.682 1 94.38 98 PRO A C 1
ATOM 719 O O . PRO A 1 98 ? 3.1 -28.438 -4.281 1 94.38 98 PRO A O 1
ATOM 722 N N . LEU A 1 99 ? 2.891 -26.203 -4.34 1 94.5 99 LEU A N 1
ATOM 723 C CA . LEU A 1 99 ? 3.176 -26.125 -5.77 1 94.5 99 LEU A CA 1
ATOM 724 C C . LEU A 1 99 ? 4.559 -26.703 -6.078 1 94.5 99 LEU A C 1
ATOM 726 O O . LEU A 1 99 ? 4.766 -27.297 -7.137 1 94.5 99 LEU A O 1
ATOM 730 N N . PHE A 1 100 ? 5.508 -26.547 -5.117 1 92.88 100 PHE A N 1
ATOM 731 C CA . PHE A 1 100 ? 6.879 -27 -5.293 1 92.88 100 PHE A CA 1
ATOM 732 C C . PHE A 1 100 ? 7.094 -28.344 -4.598 1 92.88 100 PHE A C 1
ATOM 734 O O . PHE A 1 100 ? 8.234 -28.766 -4.379 1 92.88 100 PHE A O 1
ATOM 741 N N . GLY A 1 101 ? 6.043 -28.969 -4.156 1 90.62 101 GLY A N 1
ATOM 742 C CA . GLY A 1 101 ? 6.121 -30.281 -3.541 1 90.62 101 GLY A CA 1
ATOM 743 C C . GLY A 1 101 ? 6.566 -30.234 -2.092 1 90.62 101 GLY A C 1
ATOM 744 O O . GLY A 1 101 ? 7.059 -31.234 -1.556 1 90.62 101 GLY A O 1
ATOM 745 N N . ARG A 1 102 ? 6.531 -29.062 -1.487 1 92.44 102 ARG A N 1
ATOM 746 C CA . ARG A 1 102 ? 6.891 -28.891 -0.084 1 92.44 102 ARG A CA 1
ATOM 747 C C . ARG A 1 102 ? 5.645 -28.828 0.794 1 92.44 102 ARG A C 1
ATOM 749 O O . ARG A 1 102 ? 4.547 -28.547 0.304 1 92.44 102 ARG A O 1
ATOM 756 N N . PRO A 1 103 ? 5.766 -29.141 2.062 1 92.31 103 PRO A N 1
ATOM 757 C CA . PRO A 1 103 ? 4.609 -29.094 2.961 1 92.31 103 PRO A CA 1
ATOM 758 C C . PRO A 1 103 ? 3.998 -27.703 3.08 1 92.31 103 PRO A C 1
ATOM 760 O O . PRO A 1 103 ? 4.715 -26.703 2.984 1 92.31 103 PRO A O 1
ATOM 763 N N . GLU A 1 104 ? 2.742 -27.703 3.324 1 94.25 104 GLU A N 1
ATOM 764 C CA . GLU A 1 104 ? 1.999 -26.469 3.521 1 94.25 104 GLU A CA 1
ATOM 765 C C . GLU A 1 104 ? 2.494 -25.719 4.758 1 94.25 104 GLU A C 1
ATOM 767 O O . GLU A 1 104 ? 2.844 -26.328 5.766 1 94.25 104 GLU A O 1
ATOM 772 N N . GLY A 1 105 ? 2.498 -24.406 4.641 1 95.12 105 GLY A N 1
ATOM 773 C CA . GLY A 1 105 ? 2.691 -23.547 5.793 1 95.12 105 GLY A CA 1
ATOM 774 C C . GLY A 1 105 ? 4.152 -23.312 6.129 1 95.12 105 GLY A C 1
ATOM 775 O O . GLY A 1 105 ? 4.473 -22.531 7.031 1 95.12 105 GLY A O 1
ATOM 776 N N . GLN A 1 106 ? 5.078 -23.828 5.344 1 94.56 106 GLN A N 1
ATOM 777 C CA . GLN A 1 106 ? 6.488 -23.781 5.711 1 94.56 106 GLN A CA 1
ATOM 778 C C . GLN A 1 106 ? 7.129 -22.484 5.23 1 94.56 106 GLN A C 1
ATOM 780 O O . GLN A 1 106 ? 8.242 -22.141 5.641 1 94.56 106 GLN A O 1
ATOM 785 N N . GLY A 1 107 ? 6.461 -21.766 4.324 1 96.81 107 GLY A N 1
ATOM 786 C CA . GLY A 1 107 ? 6.984 -20.469 3.969 1 96.81 107 GLY A CA 1
ATOM 787 C C . GLY A 1 107 ? 7.164 -19.547 5.164 1 96.81 107 GLY A C 1
ATOM 788 O O . GLY A 1 107 ? 6.418 -19.641 6.141 1 96.81 107 GLY A O 1
ATOM 789 N N . THR A 1 108 ? 8.164 -18.672 5.164 1 98.25 108 THR A N 1
ATOM 790 C CA . THR A 1 108 ? 8.477 -17.766 6.266 1 98.25 108 THR A CA 1
ATOM 791 C C . THR A 1 108 ? 7.949 -16.375 5.977 1 98.25 108 THR A C 1
ATOM 793 O O . THR A 1 108 ? 7.656 -16.031 4.828 1 98.25 108 THR A O 1
ATOM 796 N N . LEU A 1 109 ? 7.801 -15.562 7.043 1 98.31 109 LEU A N 1
ATOM 797 C CA . LEU A 1 109 ? 7.371 -14.18 6.879 1 98.31 109 LEU A CA 1
ATOM 798 C C . LEU A 1 109 ? 8.32 -13.422 5.949 1 98.31 109 LEU A C 1
ATOM 800 O O . LEU A 1 109 ? 7.871 -12.727 5.035 1 98.31 109 LEU A O 1
ATOM 804 N N . GLY A 1 110 ? 9.625 -13.578 6.176 1 97.88 110 GLY A N 1
ATOM 805 C CA . GLY A 1 110 ? 10.594 -12.945 5.297 1 97.88 110 GLY A CA 1
ATOM 806 C C . GLY A 1 110 ? 10.461 -13.383 3.85 1 97.88 110 GLY A C 1
ATOM 807 O O . GLY A 1 110 ? 10.594 -12.57 2.936 1 97.88 110 GLY A O 1
ATOM 808 N N . GLY A 1 111 ? 10.211 -14.672 3.67 1 97.19 111 GLY A N 1
ATOM 809 C CA . GLY A 1 111 ? 10.039 -15.188 2.32 1 97.19 111 GLY A CA 1
ATOM 810 C C . GLY A 1 111 ? 8.812 -14.625 1.624 1 97.19 111 GLY A C 1
ATOM 811 O O . GLY A 1 111 ? 8.867 -14.266 0.446 1 97.19 111 GLY A O 1
ATOM 812 N N . VAL A 1 112 ? 7.707 -14.555 2.346 1 97.12 112 VAL A N 1
ATOM 813 C CA . VAL A 1 112 ? 6.461 -14.031 1.794 1 97.12 112 VAL A CA 1
ATOM 814 C C . VAL A 1 112 ? 6.66 -12.586 1.348 1 97.12 112 VAL A C 1
ATOM 816 O O . VAL A 1 112 ? 6.27 -12.211 0.239 1 97.12 112 VAL A O 1
ATOM 819 N N . ILE A 1 113 ? 7.336 -11.789 2.143 1 95.94 113 ILE A N 1
ATOM 820 C CA . ILE A 1 113 ? 7.531 -10.375 1.838 1 95.94 113 ILE A CA 1
ATOM 821 C C . ILE A 1 113 ? 8.562 -10.227 0.721 1 95.94 113 ILE A C 1
ATOM 823 O O . ILE A 1 113 ? 8.336 -9.492 -0.242 1 95.94 113 ILE A O 1
ATOM 827 N N . SER A 1 114 ? 9.672 -10.953 0.762 1 95.56 114 SER A N 1
ATOM 828 C CA . SER A 1 114 ? 10.742 -10.828 -0.224 1 95.56 114 SER A CA 1
ATOM 829 C C . SER A 1 114 ? 10.266 -11.242 -1.612 1 95.56 114 SER A C 1
ATOM 831 O O . SER A 1 114 ? 10.727 -10.703 -2.621 1 95.56 114 SER A O 1
ATOM 833 N N . CYS A 1 115 ? 9.289 -12.148 -1.607 1 95.31 115 CYS A N 1
ATOM 834 C CA . CYS A 1 115 ? 8.805 -12.617 -2.9 1 95.31 115 CYS A CA 1
ATOM 835 C C . CYS A 1 115 ? 7.512 -11.898 -3.285 1 95.31 115 CYS A C 1
ATOM 837 O O . CYS A 1 115 ? 6.938 -12.164 -4.34 1 95.31 115 CYS A O 1
ATOM 839 N N . GLY A 1 116 ? 7.035 -11.023 -2.428 1 93.38 116 GLY A N 1
ATOM 840 C CA . GLY A 1 116 ? 5.844 -10.242 -2.723 1 93.38 116 GLY A CA 1
ATOM 841 C C . GLY A 1 116 ? 4.605 -11.102 -2.912 1 93.38 116 GLY A C 1
ATOM 842 O O . GLY A 1 116 ? 3.816 -10.867 -3.832 1 93.38 116 GLY A O 1
ATOM 843 N N . LEU A 1 117 ? 4.402 -12.102 -2.076 1 96.06 117 LEU A N 1
ATOM 844 C CA . LEU A 1 117 ? 3.312 -13.055 -2.248 1 96.06 117 LEU A CA 1
ATOM 845 C C . LEU A 1 117 ? 2.027 -12.531 -1.618 1 96.06 117 LEU A C 1
ATOM 847 O O . LEU A 1 117 ? 2.016 -12.148 -0.444 1 96.06 117 LEU A O 1
ATOM 851 N N . ALA A 1 118 ? 1.004 -12.453 -2.363 1 96 118 ALA A N 1
ATOM 852 C CA . ALA A 1 118 ? -0.319 -12.023 -1.914 1 96 118 ALA A CA 1
ATOM 853 C C . ALA A 1 118 ? -1.418 -12.828 -2.609 1 96 118 ALA A C 1
ATOM 855 O O . ALA A 1 118 ? -1.188 -13.43 -3.658 1 96 118 ALA A O 1
ATOM 856 N N . GLY A 1 119 ? -2.57 -12.852 -2.023 1 97.31 119 GLY A N 1
ATOM 857 C CA . GLY A 1 119 ? -3.678 -13.641 -2.537 1 97.31 119 GLY A CA 1
ATOM 858 C C . GLY A 1 119 ? -4.754 -12.805 -3.201 1 97.31 119 GLY A C 1
ATOM 859 O O . GLY A 1 119 ? -4.508 -11.656 -3.586 1 97.31 119 GLY A O 1
ATOM 860 N N . PRO A 1 120 ? -5.902 -13.414 -3.363 1 97.88 120 PRO A N 1
ATOM 861 C CA . PRO A 1 120 ? -7 -12.82 -4.129 1 97.88 120 PRO A CA 1
ATOM 862 C C . PRO A 1 120 ? -7.5 -11.508 -3.52 1 97.88 120 PRO A C 1
ATOM 864 O O . PRO A 1 120 ? -8 -10.641 -4.238 1 97.88 120 PRO A O 1
ATOM 867 N N . ARG A 1 121 ? -7.355 -11.289 -2.262 1 96.5 121 ARG A N 1
ATOM 868 C CA . ARG A 1 121 ? -7.875 -10.102 -1.587 1 96.5 121 ARG A CA 1
ATOM 869 C C . ARG A 1 121 ? -7.074 -8.859 -1.974 1 96.5 121 ARG A C 1
ATOM 871 O O . ARG A 1 121 ? -7.453 -7.738 -1.629 1 96.5 121 ARG A O 1
ATOM 878 N N . ARG A 1 122 ? -5.988 -9.062 -2.709 1 93 122 ARG A N 1
ATOM 879 C CA . ARG A 1 122 ? -5.109 -7.969 -3.105 1 93 122 ARG A CA 1
ATOM 880 C C . ARG A 1 122 ? -5.898 -6.867 -3.811 1 93 122 ARG A C 1
ATOM 882 O O . ARG A 1 122 ? -5.57 -5.688 -3.684 1 93 122 ARG A O 1
ATOM 889 N N . ILE A 1 123 ? -6.922 -7.152 -4.539 1 90.75 123 ILE A N 1
ATOM 890 C CA . ILE A 1 123 ? -7.676 -6.195 -5.344 1 90.75 123 ILE A CA 1
ATOM 891 C C . ILE A 1 123 ? -8.336 -5.164 -4.43 1 90.75 123 ILE A C 1
ATOM 893 O O . ILE A 1 123 ? -8.602 -4.031 -4.848 1 90.75 123 ILE A O 1
ATOM 897 N N . SER A 1 124 ? -8.555 -5.57 -3.178 1 89.62 124 SER A N 1
ATOM 898 C CA . SER A 1 124 ? -9.219 -4.66 -2.254 1 89.62 124 SER A CA 1
ATOM 899 C C . SER A 1 124 ? -8.297 -4.262 -1.105 1 89.62 124 SER A C 1
ATOM 901 O O . SER A 1 124 ? -8.281 -3.102 -0.693 1 89.62 124 SER A O 1
ATOM 903 N N . ALA A 1 125 ? -7.461 -5.223 -0.667 1 91.69 125 ALA A N 1
ATOM 904 C CA . ALA A 1 125 ? -6.711 -5 0.567 1 91.69 125 ALA A CA 1
ATOM 905 C C . ALA A 1 125 ? -5.27 -4.594 0.267 1 91.69 125 ALA A C 1
ATOM 907 O O . ALA A 1 125 ? -4.543 -4.152 1.16 1 91.69 125 ALA A O 1
ATOM 908 N N . GLY A 1 126 ? -4.832 -4.746 -0.948 1 90.06 126 GLY A N 1
ATOM 909 C CA . GLY A 1 126 ? -3.455 -4.418 -1.272 1 90.06 126 GLY A CA 1
ATOM 910 C C . GLY A 1 126 ? -2.512 -5.602 -1.143 1 90.06 126 GLY A C 1
ATOM 911 O O . GLY A 1 126 ? -2.943 -6.711 -0.833 1 90.06 126 GLY A O 1
ATOM 912 N N . SER A 1 127 ? -1.256 -5.363 -1.4 1 91.56 127 SER A N 1
ATOM 913 C CA . SER A 1 127 ? -0.232 -6.402 -1.445 1 91.56 127 SER A CA 1
ATOM 914 C C . SER A 1 127 ? 0.489 -6.527 -0.107 1 91.56 127 SER A C 1
ATOM 916 O O . SER A 1 127 ? 0.201 -5.781 0.831 1 91.56 127 SER A O 1
ATOM 918 N N . ALA A 1 128 ? 1.379 -7.527 -0.025 1 92.69 128 ALA A N 1
ATOM 919 C CA . ALA A 1 128 ? 2.217 -7.699 1.159 1 92.69 128 ALA A CA 1
ATOM 920 C C . ALA A 1 128 ? 3.023 -6.434 1.447 1 92.69 128 ALA A C 1
ATOM 922 O O . ALA A 1 128 ? 3.209 -6.062 2.607 1 92.69 128 ALA A O 1
ATOM 923 N N . ARG A 1 129 ? 3.441 -5.812 0.446 1 91.25 129 ARG A N 1
ATOM 924 C CA . ARG A 1 129 ? 4.203 -4.574 0.552 1 91.25 129 ARG A CA 1
ATOM 925 C C . ARG A 1 129 ? 3.412 -3.508 1.303 1 91.25 129 ARG A C 1
ATOM 927 O O . ARG A 1 129 ? 3.953 -2.828 2.176 1 91.25 129 ARG A O 1
ATOM 934 N N . ASP A 1 130 ? 2.178 -3.414 0.995 1 90 130 ASP A N 1
ATOM 935 C CA . ASP A 1 130 ? 1.314 -2.367 1.533 1 90 130 ASP A CA 1
ATOM 936 C C . ASP A 1 130 ? 1.071 -2.568 3.027 1 90 130 ASP A C 1
ATOM 938 O O . ASP A 1 130 ? 0.682 -1.634 3.73 1 90 130 ASP A O 1
ATOM 942 N N . HIS A 1 131 ? 1.35 -3.754 3.508 1 92.69 131 HIS A N 1
ATOM 943 C CA . HIS A 1 131 ? 1.098 -4.074 4.91 1 92.69 131 HIS A CA 1
ATOM 944 C C . HIS A 1 131 ? 2.4 -4.148 5.699 1 92.69 131 HIS A C 1
ATOM 946 O O . HIS A 1 131 ? 2.383 -4.371 6.914 1 92.69 131 HIS A O 1
ATOM 952 N N . THR A 1 132 ? 3.506 -4.004 5.023 1 92.25 132 THR A N 1
ATOM 953 C CA . THR A 1 132 ? 4.797 -3.996 5.699 1 92.25 132 THR A CA 1
ATOM 954 C C . THR A 1 132 ? 5.098 -2.615 6.277 1 92.25 132 THR A C 1
ATOM 956 O O . THR A 1 132 ? 5.242 -1.645 5.531 1 92.25 132 THR A O 1
ATOM 959 N N . LEU A 1 133 ? 5.258 -2.559 7.543 1 89.5 133 LEU A N 1
ATOM 960 C CA . LEU A 1 133 ? 5.426 -1.278 8.227 1 89.5 133 LEU A CA 1
ATOM 961 C C . LEU A 1 133 ? 6.902 -0.986 8.469 1 89.5 133 LEU A C 1
ATOM 963 O O . LEU A 1 133 ? 7.324 0.173 8.438 1 89.5 133 LEU A O 1
ATOM 967 N N . GLY A 1 134 ? 7.613 -2.068 8.758 1 90.38 134 GLY A N 1
ATOM 968 C CA . GLY A 1 134 ? 9.016 -1.891 9.094 1 90.38 134 GLY A CA 1
ATOM 969 C C . GLY A 1 134 ? 9.852 -3.137 8.859 1 90.38 134 GLY A C 1
ATOM 970 O O . GLY A 1 134 ? 9.312 -4.246 8.797 1 90.38 134 GLY A O 1
ATOM 971 N N . ILE A 1 135 ? 11.164 -2.85 8.758 1 92.88 135 ILE A N 1
ATOM 972 C CA . ILE A 1 135 ? 12.086 -3.965 8.57 1 92.88 135 ILE A CA 1
ATOM 973 C C . ILE A 1 135 ? 13.359 -3.717 9.375 1 92.88 135 ILE A C 1
ATOM 975 O O . ILE A 1 135 ? 13.695 -2.57 9.68 1 92.88 135 ILE A O 1
ATOM 979 N N . GLU A 1 136 ? 13.969 -4.781 9.766 1 94.44 136 GLU A N 1
ATOM 980 C CA . GLU A 1 136 ? 15.367 -4.832 10.156 1 94.44 136 GLU A CA 1
ATOM 981 C C . GLU A 1 136 ? 16.156 -5.816 9.289 1 94.44 136 GLU A C 1
ATOM 983 O O . GLU A 1 136 ? 15.609 -6.844 8.867 1 94.44 136 GLU A O 1
ATOM 988 N N . GLY A 1 137 ? 17.344 -5.41 9.047 1 95.75 137 GLY A N 1
ATOM 989 C CA . GLY A 1 137 ? 18.125 -6.32 8.234 1 95.75 137 GLY A CA 1
ATOM 990 C C . GLY A 1 137 ? 19.578 -5.887 8.102 1 95.75 137 GLY A C 1
ATOM 991 O O . GLY A 1 137 ? 20.031 -4.984 8.805 1 95.75 137 GLY A O 1
ATOM 992 N N . VAL A 1 138 ? 20.297 -6.688 7.289 1 97.06 138 VAL A N 1
ATOM 993 C CA . VAL A 1 138 ? 21.703 -6.457 6.973 1 97.06 138 VAL A CA 1
ATOM 994 C C . VAL A 1 138 ? 21.859 -6.199 5.477 1 97.06 138 VAL A C 1
ATOM 996 O O . VAL A 1 138 ? 21.453 -7.02 4.652 1 97.06 138 VAL A O 1
ATOM 999 N N . ASN A 1 139 ? 22.359 -5.012 5.129 1 95.38 139 ASN A N 1
ATOM 1000 C CA . ASN A 1 139 ? 22.594 -4.773 3.707 1 95.38 139 ASN A CA 1
ATOM 1001 C C . ASN A 1 139 ? 23.859 -5.465 3.219 1 95.38 139 ASN A C 1
ATOM 1003 O O . ASN A 1 139 ? 24.562 -6.117 3.998 1 95.38 139 ASN A O 1
ATOM 1007 N N . GLY A 1 140 ? 24.156 -5.387 1.937 1 96.5 140 GLY A N 1
ATOM 1008 C CA . GLY A 1 140 ? 25.297 -6.07 1.336 1 96.5 140 GLY A CA 1
ATOM 1009 C C . GLY A 1 140 ? 26.625 -5.5 1.767 1 96.5 140 GLY A C 1
ATOM 1010 O O . GLY A 1 140 ? 27.688 -6.02 1.388 1 96.5 140 GLY A O 1
ATOM 1011 N N . ARG A 1 141 ? 26.625 -4.469 2.537 1 95 141 ARG A N 1
ATOM 1012 C CA . ARG A 1 141 ? 27.844 -3.877 3.098 1 95 141 ARG A CA 1
ATOM 1013 C C . ARG A 1 141 ? 28.109 -4.418 4.496 1 95 141 ARG A C 1
ATOM 1015 O O . ARG A 1 141 ? 29.156 -4.125 5.086 1 95 141 ARG A O 1
ATOM 1022 N N . GLY A 1 142 ? 27.172 -5.16 4.984 1 95.81 142 GLY A N 1
ATOM 1023 C CA . GLY A 1 142 ? 27.312 -5.738 6.309 1 95.81 142 GLY A CA 1
ATOM 1024 C C . GLY A 1 142 ? 26.766 -4.848 7.41 1 95.81 142 GLY A C 1
ATOM 1025 O O . GLY A 1 142 ? 26.984 -5.117 8.594 1 95.81 142 GLY A O 1
ATOM 1026 N N . ASP A 1 143 ? 26.062 -3.812 7.066 1 94.19 143 ASP A N 1
ATOM 1027 C CA . ASP A 1 143 ? 25.516 -2.885 8.055 1 94.19 143 ASP A CA 1
ATOM 1028 C C . ASP A 1 143 ? 24.141 -3.342 8.531 1 94.19 143 ASP A C 1
ATOM 1030 O O . ASP A 1 143 ? 23.281 -3.688 7.723 1 94.19 143 ASP A O 1
ATOM 1034 N N . LEU A 1 144 ? 24 -3.359 9.852 1 94.75 144 LEU A N 1
ATOM 1035 C CA . LEU A 1 144 ? 22.672 -3.516 10.43 1 94.75 144 LEU A CA 1
ATOM 1036 C C . LEU A 1 144 ? 21.875 -2.215 10.344 1 94.75 144 LEU A C 1
ATOM 1038 O O . LEU A 1 144 ? 22.422 -1.138 10.602 1 94.75 144 LEU A O 1
ATOM 1042 N N . TYR A 1 145 ? 20.594 -2.309 9.875 1 88.5 145 TYR A N 1
ATOM 1043 C CA . TYR A 1 145 ? 19.766 -1.103 9.859 1 88.5 145 TYR A CA 1
ATOM 1044 C C . TYR A 1 145 ? 18.297 -1.438 10.078 1 88.5 145 TYR A C 1
ATOM 1046 O O . TYR A 1 145 ? 17.906 -2.6 9.977 1 88.5 145 TYR A O 1
ATOM 1054 N N . LYS A 1 146 ? 17.641 -0.44 10.523 1 88.25 146 LYS A N 1
ATOM 1055 C CA . LYS A 1 146 ? 16.203 -0.509 10.703 1 88.25 146 LYS A CA 1
ATOM 1056 C C . LYS A 1 146 ? 15.484 0.542 9.859 1 88.25 146 LYS A C 1
ATOM 1058 O O . LYS A 1 146 ? 15.93 1.692 9.789 1 88.25 146 LYS A O 1
ATOM 1063 N N . GLY A 1 147 ? 14.539 0.086 9.062 1 82.19 147 GLY A N 1
ATOM 1064 C CA . GLY A 1 147 ? 13.68 0.979 8.305 1 82.19 147 GLY A CA 1
ATOM 1065 C C . GLY A 1 147 ? 12.219 0.892 8.727 1 82.19 147 GLY A C 1
ATOM 1066 O O . GLY A 1 147 ? 11.695 -0.203 8.938 1 82.19 147 GLY A O 1
ATOM 1067 N N . GLY A 1 148 ? 11.617 2.039 8.82 1 75.31 148 GLY A N 1
ATOM 1068 C CA . GLY A 1 148 ? 10.234 2.064 9.273 1 75.31 148 GLY A CA 1
ATOM 1069 C C . GLY A 1 148 ? 10.078 1.749 10.75 1 75.31 148 GLY A C 1
ATOM 1070 O O . GLY A 1 148 ? 10.977 2.037 11.547 1 75.31 148 GLY A O 1
ATOM 1071 N N . GLY A 1 149 ? 8.984 1.352 11.227 1 64.56 149 GLY A N 1
ATOM 1072 C CA . GLY A 1 149 ? 8.742 1.042 12.633 1 64.56 149 GLY A CA 1
ATOM 1073 C C . GLY A 1 149 ? 7.316 0.598 12.906 1 64.56 149 GLY A C 1
ATOM 1074 O O . GLY A 1 149 ? 6.637 0.089 12.016 1 64.56 149 GLY A O 1
ATOM 1075 N N . LYS A 1 150 ? 7.105 0.639 14.141 1 55.28 150 LYS A N 1
ATOM 1076 C CA . LYS A 1 150 ? 5.852 0.101 14.664 1 55.28 150 LYS A CA 1
ATOM 1077 C C . LYS A 1 150 ? 4.699 1.076 14.445 1 55.28 150 LYS A C 1
ATOM 1079 O O . LYS A 1 150 ? 3.549 0.763 14.758 1 55.28 150 LYS A O 1
ATOM 1084 N N . VAL A 1 151 ? 5.059 2.15 13.828 1 47.62 151 VAL A N 1
ATOM 1085 C CA . VAL A 1 151 ? 4.004 3.148 13.68 1 47.62 151 VAL A CA 1
ATOM 1086 C C . VAL A 1 151 ? 3.504 3.152 12.234 1 47.62 151 VAL A C 1
ATOM 1088 O O . VAL A 1 151 ? 4.27 2.877 11.305 1 47.62 151 VAL A O 1
ATOM 1091 N N . VAL A 1 152 ? 2.164 3.178 12.008 1 43.12 152 VAL A N 1
ATOM 1092 C CA . VAL A 1 152 ? 1.495 3.16 10.711 1 43.12 152 VAL A CA 1
ATOM 1093 C C . VAL A 1 152 ? 2.199 4.117 9.75 1 43.12 152 VAL A C 1
ATOM 1095 O O . VAL A 1 152 ? 2.393 3.799 8.578 1 43.12 152 VAL A O 1
ATOM 1098 N N . LYS A 1 153 ? 2.43 5.387 10.047 1 51.41 153 LYS A N 1
ATOM 1099 C CA . LYS A 1 153 ? 3.146 6.285 9.156 1 51.41 153 LYS A CA 1
ATOM 1100 C C . LYS A 1 153 ? 4.629 6.355 9.516 1 51.41 153 LYS A C 1
ATOM 1102 O O . LYS A 1 153 ? 5.02 7.102 10.414 1 51.41 153 LYS A O 1
ATOM 1107 N N . ASN A 1 154 ? 5.305 5.266 9.531 1 48.62 154 ASN A N 1
ATOM 1108 C CA . ASN A 1 154 ? 6.668 5.234 10.047 1 48.62 154 ASN A CA 1
ATOM 1109 C C . ASN A 1 154 ? 7.668 5.773 9.023 1 48.62 154 ASN A C 1
ATOM 1111 O O . ASN A 1 154 ? 8.875 5.637 9.203 1 48.62 154 ASN A O 1
ATOM 1115 N N . VAL A 1 155 ? 7.16 6.328 7.891 1 55.97 155 VAL A N 1
ATOM 1116 C CA . VAL A 1 155 ? 8.344 6.453 7.047 1 55.97 155 VAL A CA 1
ATOM 1117 C C . VAL A 1 155 ? 8.969 7.828 7.234 1 55.97 155 VAL A C 1
ATOM 1119 O O . VAL A 1 155 ? 8.297 8.852 7.09 1 55.97 155 VAL A O 1
ATOM 1122 N N . THR A 1 156 ? 9.992 7.812 8.188 1 61.19 156 THR A N 1
ATOM 1123 C CA . THR A 1 156 ? 10.938 8.922 8.125 1 61.19 156 THR A CA 1
ATOM 1124 C C . THR A 1 156 ? 11.977 8.688 7.027 1 61.19 156 THR A C 1
ATOM 1126 O O . THR A 1 156 ? 12.5 7.582 6.891 1 61.19 156 THR A O 1
ATOM 1129 N N . GLY A 1 157 ? 12 9.586 6.098 1 71.5 157 GLY A N 1
ATOM 1130 C CA . GLY A 1 157 ? 12.883 9.477 4.949 1 71.5 157 GLY A CA 1
ATOM 1131 C C . GLY A 1 157 ? 12.266 8.719 3.787 1 71.5 157 GLY A C 1
ATOM 1132 O O . GLY A 1 157 ? 11.07 8.859 3.518 1 71.5 157 GLY A O 1
ATOM 1133 N N . TYR A 1 158 ? 13.188 8 3.047 1 80.69 158 TYR A N 1
ATOM 1134 C CA . TYR A 1 158 ? 12.664 7.203 1.945 1 80.69 158 TYR A CA 1
ATOM 1135 C C . TYR A 1 158 ? 12.062 5.898 2.457 1 80.69 158 TYR A C 1
ATOM 1137 O O . TYR A 1 158 ? 12.461 5.391 3.504 1 80.69 158 TYR A O 1
ATOM 1145 N N . ASP A 1 159 ? 11.055 5.418 1.856 1 79.06 159 ASP A N 1
ATOM 1146 C CA . ASP A 1 159 ? 10.352 4.219 2.297 1 79.06 159 ASP A CA 1
ATOM 1147 C C . ASP A 1 159 ? 11.094 2.957 1.859 1 79.06 159 ASP A C 1
ATOM 1149 O O . ASP A 1 159 ? 10.609 2.209 1.008 1 79.06 159 ASP A O 1
ATOM 1153 N N . VAL A 1 160 ? 12.148 2.59 2.49 1 76.69 160 VAL A N 1
ATOM 1154 C CA . VAL A 1 160 ? 13.031 1.482 2.152 1 76.69 160 VAL A CA 1
ATOM 1155 C C . VAL A 1 160 ? 12.312 0.155 2.383 1 76.69 160 VAL A C 1
ATOM 1157 O O . VAL A 1 160 ? 12.445 -0.773 1.581 1 76.69 160 VAL A O 1
ATOM 1160 N N . PRO A 1 161 ? 11.477 0.042 3.449 1 76.12 161 PRO A N 1
ATOM 1161 C CA . PRO A 1 161 ? 10.789 -1.234 3.648 1 76.12 161 PRO A CA 1
ATOM 1162 C C . PRO A 1 161 ? 9.992 -1.674 2.418 1 76.12 161 PRO A C 1
ATOM 1164 O O . PRO A 1 161 ? 9.992 -2.857 2.068 1 76.12 161 PRO A O 1
ATOM 1167 N N . LYS A 1 162 ? 9.43 -0.734 1.82 1 83.19 162 LYS A N 1
ATOM 1168 C CA . LYS A 1 162 ? 8.586 -1.092 0.681 1 83.19 162 LYS A CA 1
ATOM 1169 C C . LYS A 1 162 ? 9.43 -1.584 -0.491 1 83.19 162 LYS A C 1
ATOM 1171 O O . LYS A 1 162 ? 8.961 -2.369 -1.315 1 83.19 162 LYS A O 1
ATOM 1176 N N . LEU A 1 163 ? 10.672 -1.173 -0.536 1 85.12 163 LEU A N 1
ATOM 1177 C CA . LEU A 1 163 ? 11.594 -1.615 -1.576 1 85.12 163 LEU A CA 1
ATOM 1178 C C . LEU A 1 163 ? 11.992 -3.07 -1.362 1 85.12 163 LEU A C 1
ATOM 1180 O O . LEU A 1 163 ? 12.469 -3.73 -2.289 1 85.12 163 LEU A O 1
ATOM 1184 N N . MET A 1 164 ? 11.828 -3.572 -0.165 1 89.69 164 MET A N 1
ATOM 1185 C CA . MET A 1 164 ? 12.25 -4.934 0.154 1 89.69 164 MET A CA 1
ATOM 1186 C C . MET A 1 164 ? 11.242 -5.953 -0.378 1 89.69 164 MET A C 1
ATOM 1188 O O . MET A 1 164 ? 11.617 -7.078 -0.719 1 89.69 164 MET A O 1
ATOM 1192 N N . ALA A 1 165 ? 10.023 -5.527 -0.412 1 90.31 165 ALA A N 1
ATOM 1193 C CA . ALA A 1 165 ? 9 -6.434 -0.919 1 90.31 165 ALA A CA 1
ATOM 1194 C C . ALA A 1 165 ? 9.203 -6.723 -2.402 1 90.31 165 ALA A C 1
ATOM 1196 O O . ALA A 1 165 ? 9.25 -5.801 -3.221 1 90.31 165 ALA A O 1
ATOM 1197 N N . GLY A 1 166 ? 9.391 -7.953 -2.734 1 91.5 166 GLY A N 1
ATOM 1198 C CA . GLY A 1 166 ? 9.609 -8.344 -4.117 1 91.5 166 GLY A CA 1
ATOM 1199 C C . GLY A 1 166 ? 11.062 -8.258 -4.535 1 91.5 166 GLY A C 1
ATOM 1200 O O . GLY A 1 166 ? 11.383 -8.398 -5.719 1 91.5 166 GLY A O 1
ATOM 1201 N N . SER A 1 167 ? 11.953 -8.07 -3.582 1 93.25 167 SER A N 1
ATOM 1202 C CA . SER A 1 167 ? 13.359 -7.891 -3.926 1 93.25 167 SER A CA 1
ATOM 1203 C C . SER A 1 167 ? 14.094 -9.227 -3.957 1 93.25 167 SER A C 1
ATOM 1205 O O . SER A 1 167 ? 15.258 -9.289 -4.344 1 93.25 167 SER A O 1
ATOM 1207 N N . PHE A 1 168 ? 13.492 -10.312 -3.504 1 95.44 168 PHE A N 1
ATOM 1208 C CA . PHE A 1 168 ? 14.008 -11.672 -3.549 1 95.44 168 PHE A CA 1
ATOM 1209 C C . PHE A 1 168 ? 15.336 -11.773 -2.801 1 95.44 168 PHE A C 1
ATOM 1211 O O . PHE A 1 168 ? 16.219 -12.523 -3.209 1 95.44 168 PHE A O 1
ATOM 1218 N N . GLY A 1 169 ? 15.492 -10.938 -1.787 1 95.12 169 GLY A N 1
ATOM 1219 C CA . GLY A 1 169 ? 16.672 -11.016 -0.94 1 95.12 169 GLY A CA 1
ATOM 1220 C C . GLY A 1 169 ? 17.906 -10.453 -1.599 1 95.12 169 GLY A C 1
ATOM 1221 O O . GLY A 1 169 ? 19.031 -10.727 -1.159 1 95.12 169 GLY A O 1
ATOM 1222 N N . THR A 1 170 ? 17.766 -9.711 -2.646 1 95.81 170 THR A N 1
ATOM 1223 C CA . THR A 1 170 ? 18.922 -9.219 -3.4 1 95.81 170 THR A CA 1
ATOM 1224 C C . THR A 1 170 ? 19.438 -7.918 -2.803 1 95.81 170 THR A C 1
ATOM 1226 O O . THR A 1 170 ? 20.547 -7.477 -3.133 1 95.81 170 THR A O 1
ATOM 1229 N N . LEU A 1 171 ? 18.641 -7.285 -1.903 1 94.94 171 LEU A N 1
ATOM 1230 C CA . LEU A 1 171 ? 19.031 -5.98 -1.385 1 94.94 171 LEU A CA 1
ATOM 1231 C C . LEU A 1 171 ? 19.422 -6.074 0.086 1 94.94 171 LEU A C 1
ATOM 1233 O O . LEU A 1 171 ? 20.359 -5.406 0.528 1 94.94 171 LEU A O 1
ATOM 1237 N N . THR A 1 172 ? 18.719 -6.879 0.783 1 95.81 172 THR A N 1
ATOM 1238 C CA . THR A 1 172 ? 18.844 -6.922 2.236 1 95.81 172 THR A CA 1
ATOM 1239 C C . THR A 1 172 ? 18.578 -8.328 2.762 1 95.81 172 THR A C 1
ATOM 1241 O O . THR A 1 172 ? 17.656 -9.008 2.293 1 95.81 172 THR A O 1
ATOM 1244 N N . VAL A 1 173 ? 19.438 -8.75 3.676 1 98.06 173 VAL A N 1
ATOM 1245 C CA . VAL A 1 173 ? 19.094 -9.906 4.508 1 98.06 173 VAL A CA 1
ATOM 1246 C C . VAL A 1 173 ? 18.125 -9.484 5.605 1 98.06 173 VAL A C 1
ATOM 1248 O O . VAL A 1 173 ? 18.531 -8.891 6.609 1 98.06 173 VAL A O 1
ATOM 1251 N N . LEU A 1 174 ? 16.891 -9.828 5.41 1 97.69 174 LEU A N 1
ATOM 1252 C CA . LEU A 1 174 ? 15.867 -9.43 6.379 1 97.69 174 LEU A CA 1
ATOM 1253 C C . LEU A 1 174 ? 15.969 -10.281 7.645 1 97.69 174 LEU A C 1
ATOM 1255 O O . LEU A 1 174 ? 16.031 -11.508 7.57 1 97.69 174 LEU A O 1
ATOM 1259 N N . THR A 1 175 ? 15.969 -9.633 8.797 1 98.12 175 THR A N 1
ATOM 1260 C CA . THR A 1 175 ? 16.078 -10.367 10.055 1 98.12 175 THR A CA 1
ATOM 1261 C C . THR A 1 175 ? 14.789 -10.242 10.867 1 98.12 175 THR A C 1
ATOM 1263 O O . THR A 1 175 ? 14.422 -11.156 11.602 1 98.12 175 THR A O 1
ATOM 1266 N N . GLU A 1 176 ? 14.133 -9.133 10.742 1 97.12 176 GLU A N 1
ATOM 1267 C CA . GLU A 1 176 ? 12.883 -8.867 11.438 1 97.12 176 GLU A CA 1
ATOM 1268 C C . GLU A 1 176 ? 11.938 -8.023 10.586 1 97.12 176 GLU A C 1
ATOM 1270 O O . GLU A 1 176 ? 12.383 -7.156 9.836 1 97.12 176 GLU A O 1
ATOM 1275 N N . LEU A 1 177 ? 10.648 -8.32 10.727 1 96.5 177 LEU A N 1
ATOM 1276 C CA . LEU A 1 177 ? 9.633 -7.586 9.977 1 96.5 177 LEU A CA 1
ATOM 1277 C C . LEU A 1 177 ? 8.484 -7.156 10.883 1 96.5 177 LEU A C 1
ATOM 1279 O O . LEU A 1 177 ? 8.078 -7.914 11.766 1 96.5 177 LEU A O 1
ATOM 1283 N N . THR A 1 178 ? 7.988 -5.98 10.695 1 94.5 178 THR A N 1
ATOM 1284 C CA . THR A 1 178 ? 6.758 -5.48 11.297 1 94.5 178 THR A CA 1
ATOM 1285 C C . THR A 1 178 ? 5.656 -5.34 10.258 1 94.5 178 THR A C 1
ATOM 1287 O O . THR A 1 178 ? 5.84 -4.664 9.242 1 94.5 178 THR A O 1
ATOM 1290 N N . VAL A 1 179 ? 4.539 -5.996 10.539 1 95.25 179 VAL A N 1
ATOM 1291 C CA . VAL A 1 179 ? 3.477 -6.094 9.547 1 95.25 179 VAL A CA 1
ATOM 1292 C C . VAL A 1 179 ? 2.145 -5.688 10.172 1 95.25 179 VAL A C 1
ATOM 1294 O O . VAL A 1 179 ? 1.858 -6.039 11.32 1 95.25 179 VAL A O 1
ATOM 1297 N N . LYS A 1 180 ? 1.394 -4.961 9.375 1 93.5 180 LYS A N 1
ATOM 1298 C CA . LYS A 1 180 ? 0.042 -4.594 9.781 1 93.5 180 LYS A CA 1
ATOM 1299 C C . LYS A 1 180 ? -0.889 -5.801 9.758 1 93.5 180 LYS A C 1
ATOM 1301 O O . LYS A 1 180 ? -0.836 -6.617 8.836 1 93.5 180 LYS A O 1
ATOM 1306 N N . VAL A 1 181 ? -1.681 -5.926 10.828 1 94.56 181 VAL A N 1
ATOM 1307 C CA . VAL A 1 181 ? -2.727 -6.938 10.906 1 94.56 181 VAL A CA 1
ATOM 1308 C C . VAL A 1 181 ? -4.098 -6.266 10.938 1 94.56 181 VAL A C 1
ATOM 1310 O O . VAL A 1 181 ? -4.211 -5.09 11.281 1 94.56 181 VAL A O 1
ATOM 1313 N N . LEU A 1 182 ? -5.109 -6.934 10.422 1 94.19 182 LEU A N 1
ATOM 1314 C CA . LEU A 1 182 ? -6.469 -6.402 10.422 1 94.19 182 LEU A CA 1
ATOM 1315 C C . LEU A 1 182 ? -7.445 -7.402 11.031 1 94.19 182 LEU A C 1
ATOM 1317 O O . LEU A 1 182 ? -7.164 -8.602 11.078 1 94.19 182 LEU A O 1
ATOM 1321 N N . PRO A 1 183 ? -8.594 -6.91 11.477 1 93.5 183 PRO A N 1
ATOM 1322 C CA . PRO A 1 183 ? -9.625 -7.848 11.922 1 93.5 183 PRO A CA 1
ATOM 1323 C C . PRO A 1 183 ? -10.086 -8.789 10.82 1 93.5 183 PRO A C 1
ATOM 1325 O O . PRO A 1 183 ? -10.195 -8.383 9.656 1 93.5 183 PRO A O 1
ATOM 1328 N N . ALA A 1 184 ? -10.281 -10.008 11.219 1 95.12 184 ALA A N 1
ATOM 1329 C CA . ALA A 1 184 ? -10.82 -10.977 10.266 1 95.12 184 ALA A CA 1
ATOM 1330 C C . ALA A 1 184 ? -12.312 -10.75 10.039 1 95.12 184 ALA A C 1
ATOM 1332 O O . ALA A 1 184 ? -13.016 -10.281 10.93 1 95.12 184 ALA A O 1
ATOM 1333 N N . SER A 1 185 ? -12.758 -11.055 8.875 1 94.06 185 SER A N 1
ATOM 1334 C CA . SER A 1 185 ? -14.18 -10.953 8.57 1 94.06 185 SER A CA 1
ATOM 1335 C C . SER A 1 185 ? -14.992 -11.969 9.367 1 94.06 185 SER A C 1
ATOM 1337 O O . SER A 1 185 ? -14.555 -13.109 9.562 1 94.06 185 SER A O 1
ATOM 1339 N N . GLU A 1 186 ? -16.141 -11.531 9.789 1 94.75 186 GLU A N 1
ATOM 1340 C CA . GLU A 1 186 ? -17.031 -12.422 10.516 1 94.75 186 GLU A CA 1
ATOM 1341 C C . GLU A 1 186 ? -17.609 -13.5 9.602 1 94.75 186 GLU A C 1
ATOM 1343 O O . GLU A 1 186 ? -17.781 -14.648 10.016 1 94.75 186 GLU A O 1
ATOM 1348 N N . ASP A 1 187 ? -17.906 -13.086 8.398 1 96.81 187 ASP A N 1
ATOM 1349 C CA . ASP A 1 187 ? -18.5 -13.992 7.426 1 96.81 187 ASP A CA 1
ATOM 1350 C C . ASP A 1 187 ? -17.891 -13.797 6.043 1 96.81 187 ASP A C 1
ATOM 1352 O O . ASP A 1 187 ? -17.281 -12.75 5.766 1 96.81 187 ASP A O 1
ATOM 1356 N N . VAL A 1 188 ? -17.953 -14.852 5.289 1 97.94 188 VAL A N 1
ATOM 1357 C CA . VAL A 1 188 ? -17.516 -14.836 3.902 1 97.94 188 VAL A CA 1
ATOM 1358 C C . VAL A 1 188 ? -18.438 -15.695 3.049 1 97.94 188 VAL A C 1
ATOM 1360 O O . VAL A 1 188 ? -18.781 -16.812 3.432 1 97.94 188 VAL A O 1
ATOM 1363 N N . ARG A 1 189 ? -18.875 -15.141 1.936 1 98.69 189 ARG A N 1
ATOM 1364 C CA . ARG A 1 189 ? -19.672 -15.844 0.945 1 98.69 189 ARG A CA 1
ATOM 1365 C C . ARG A 1 189 ? -19.125 -15.633 -0.461 1 98.69 189 ARG A C 1
ATOM 1367 O O . ARG A 1 189 ? -18.484 -14.617 -0.736 1 98.69 189 ARG A O 1
ATOM 1374 N N . THR A 1 190 ? -19.359 -16.625 -1.295 1 98.88 190 THR A N 1
ATOM 1375 C CA . THR A 1 190 ? -18.875 -16.531 -2.672 1 98.88 190 THR A CA 1
ATOM 1376 C C . THR A 1 190 ? -20.016 -16.828 -3.652 1 98.88 190 THR A C 1
ATOM 1378 O O . THR A 1 190 ? -20.656 -17.875 -3.576 1 98.88 190 THR A O 1
ATOM 1381 N N . LEU A 1 191 ? -20.281 -15.891 -4.5 1 98.94 191 LEU A N 1
ATOM 1382 C CA . LEU A 1 191 ? -21.219 -16.109 -5.598 1 98.94 191 LEU A CA 1
ATOM 1383 C C . LEU A 1 191 ? -20.578 -16.953 -6.699 1 98.94 191 LEU A C 1
ATOM 1385 O O . LEU A 1 191 ? -19.406 -16.75 -7.027 1 98.94 191 LEU A O 1
ATOM 1389 N N . LEU A 1 192 ? -21.344 -17.875 -7.191 1 98.81 192 LEU A N 1
ATOM 1390 C CA . LEU A 1 192 ? -20.922 -18.781 -8.258 1 98.81 192 LEU A CA 1
ATOM 1391 C C . LEU A 1 192 ? -21.734 -18.562 -9.523 1 98.81 192 LEU A C 1
ATOM 1393 O O . LEU A 1 192 ? -22.969 -18.656 -9.5 1 98.81 192 LEU A O 1
ATOM 1397 N N . LEU A 1 193 ? -21.094 -18.125 -10.586 1 98.75 193 LEU A N 1
ATOM 1398 C CA . LEU A 1 193 ? -21.688 -18.047 -11.922 1 98.75 193 LEU A CA 1
ATOM 1399 C C . LEU A 1 193 ? -21.188 -19.203 -12.797 1 98.75 193 LEU A C 1
ATOM 1401 O O . LEU A 1 193 ? -19.984 -19.328 -13.047 1 98.75 193 LEU A O 1
ATOM 1405 N N . ALA A 1 194 ? -22.109 -20 -13.367 1 98.5 194 ALA A N 1
ATOM 1406 C CA . ALA A 1 194 ? -21.75 -21.203 -14.109 1 98.5 194 ALA A CA 1
ATOM 1407 C C . ALA A 1 194 ? -21.75 -20.938 -15.617 1 98.5 194 ALA A C 1
ATOM 1409 O O . ALA A 1 194 ? -22.594 -20.203 -16.125 1 98.5 194 ALA A O 1
ATOM 1410 N N . GLY A 1 195 ? -20.766 -21.5 -16.266 1 97.88 195 GLY A N 1
ATOM 1411 C CA . GLY A 1 195 ? -20.844 -21.719 -17.703 1 97.88 195 GLY A CA 1
ATOM 1412 C C . GLY A 1 195 ? -20.391 -20.5 -18.516 1 97.88 195 GLY A C 1
ATOM 1413 O O . GLY A 1 195 ? -20.609 -20.453 -19.719 1 97.88 195 GLY A O 1
ATOM 1414 N N . ARG A 1 196 ? -19.734 -19.547 -17.891 1 97.69 196 ARG A N 1
ATOM 1415 C CA . ARG A 1 196 ? -19.312 -18.359 -18.641 1 97.69 196 ARG A CA 1
ATOM 1416 C C . ARG A 1 196 ? -17.984 -18.625 -19.344 1 97.69 196 ARG A C 1
ATOM 1418 O O . ARG A 1 196 ? -17.094 -19.281 -18.797 1 97.69 196 ARG A O 1
ATOM 1425 N N . GLU A 1 197 ? -17.922 -18.109 -20.578 1 97.38 197 GLU A N 1
ATOM 1426 C CA . GLU A 1 197 ? -16.625 -18.078 -21.234 1 97.38 197 GLU A CA 1
ATOM 1427 C C . GLU A 1 197 ? -15.742 -16.969 -20.656 1 97.38 197 GLU A C 1
ATOM 1429 O O . GLU A 1 197 ? -16.219 -16.125 -19.906 1 97.38 197 GLU A O 1
ATOM 1434 N N . ASP A 1 198 ? -14.492 -16.984 -21.062 1 98.19 198 ASP A N 1
ATOM 1435 C CA . ASP A 1 198 ? -13.508 -16.109 -20.438 1 98.19 198 ASP A CA 1
ATOM 1436 C C . ASP A 1 198 ? -13.938 -14.648 -20.531 1 98.19 198 ASP A C 1
ATOM 1438 O O . ASP A 1 198 ? -13.938 -13.922 -19.531 1 98.19 198 ASP A O 1
ATOM 1442 N N . ALA A 1 199 ? -14.305 -14.18 -21.703 1 97.88 199 ALA A N 1
ATOM 1443 C CA . ALA A 1 199 ? -14.68 -12.781 -21.906 1 97.88 199 ALA A CA 1
ATOM 1444 C C . ALA A 1 199 ? -15.898 -12.406 -21.062 1 97.88 199 ALA A C 1
ATOM 1446 O O . ALA A 1 199 ? -15.922 -11.352 -20.438 1 97.88 199 ALA A O 1
ATOM 1447 N N . GLY A 1 200 ? -16.906 -13.312 -21.109 1 97.94 200 GLY A N 1
ATOM 1448 C CA . GLY A 1 200 ? -18.094 -13.086 -20.312 1 97.94 200 GLY A CA 1
ATOM 1449 C C . GLY A 1 200 ? -17.828 -13.102 -18.828 1 97.94 200 GLY A C 1
ATOM 1450 O O . GLY A 1 200 ? -18.422 -12.328 -18.062 1 97.94 200 GLY A O 1
ATOM 1451 N N . ALA A 1 201 ? -16.984 -14 -18.375 1 98.5 201 ALA A N 1
ATOM 1452 C CA . ALA A 1 201 ? -16.609 -14.094 -16.969 1 98.5 201 ALA A CA 1
ATOM 1453 C C . ALA A 1 201 ? -15.93 -12.812 -16.484 1 98.5 201 ALA A C 1
ATOM 1455 O O . ALA A 1 201 ? -16.297 -12.25 -15.461 1 98.5 201 ALA A O 1
ATOM 1456 N N . VAL A 1 202 ? -14.93 -12.328 -17.25 1 97.75 202 VAL A N 1
ATOM 1457 C CA . VAL A 1 202 ? -14.172 -11.141 -16.875 1 97.75 202 VAL A CA 1
ATOM 1458 C C . VAL A 1 202 ? -15.094 -9.922 -16.875 1 97.75 202 VAL A C 1
ATOM 1460 O O . VAL A 1 202 ? -14.969 -9.039 -16.016 1 97.75 202 VAL A O 1
ATOM 1463 N N . ALA A 1 203 ? -16.062 -9.859 -17.812 1 97.25 203 ALA A N 1
ATOM 1464 C CA . ALA A 1 203 ? -17.047 -8.781 -17.812 1 97.25 203 ALA A CA 1
ATOM 1465 C C . ALA A 1 203 ? -17.859 -8.789 -16.516 1 97.25 203 ALA A C 1
ATOM 1467 O O . ALA A 1 203 ? -18.109 -7.734 -15.938 1 97.25 203 ALA A O 1
ATOM 1468 N N . ALA A 1 204 ? -18.312 -9.984 -16.094 1 98.06 204 ALA A N 1
ATOM 1469 C CA . ALA A 1 204 ? -19.062 -10.109 -14.844 1 98.06 204 ALA A CA 1
ATOM 1470 C C . ALA A 1 204 ? -18.219 -9.703 -13.641 1 98.06 204 ALA A C 1
ATOM 1472 O O . ALA A 1 204 ? -18.703 -9.031 -12.727 1 98.06 204 ALA A O 1
ATOM 1473 N N . LEU A 1 205 ? -17.016 -10.164 -13.672 1 98.12 205 LEU A N 1
ATOM 1474 C CA . LEU A 1 205 ? -16.109 -9.812 -12.586 1 98.12 205 LEU A CA 1
ATOM 1475 C C . LEU A 1 205 ? -15.883 -8.305 -12.531 1 98.12 205 LEU A C 1
ATOM 1477 O O . LEU A 1 205 ? -15.852 -7.715 -11.453 1 98.12 205 LEU A O 1
ATOM 1481 N N . THR A 1 206 ? -15.68 -7.703 -13.695 1 95.56 206 THR A N 1
ATOM 1482 C CA . THR A 1 206 ? -15.5 -6.258 -13.781 1 95.56 206 THR A CA 1
ATOM 1483 C C . THR A 1 206 ? -16.719 -5.527 -13.211 1 95.56 206 THR A C 1
ATOM 1485 O O . THR A 1 206 ? -16.562 -4.594 -12.414 1 95.56 206 THR A O 1
ATOM 1488 N N . ALA A 1 207 ? -17.875 -5.961 -13.57 1 95.94 207 ALA A N 1
ATOM 1489 C CA . ALA A 1 207 ? -19.109 -5.367 -13.055 1 95.94 207 ALA A CA 1
ATOM 1490 C C . ALA A 1 207 ? -19.172 -5.488 -11.531 1 95.94 207 ALA A C 1
ATOM 1492 O O . ALA A 1 207 ? -19.547 -4.535 -10.844 1 95.94 207 ALA A O 1
ATOM 1493 N N . ALA A 1 208 ? -18.859 -6.633 -11.023 1 97.31 208 ALA A N 1
ATOM 1494 C CA . ALA A 1 208 ? -18.875 -6.867 -9.578 1 97.31 208 ALA A CA 1
ATOM 1495 C C . ALA A 1 208 ? -17.906 -5.934 -8.859 1 97.31 208 ALA A C 1
ATOM 1497 O O . ALA A 1 208 ? -18.25 -5.324 -7.848 1 97.31 208 ALA A O 1
ATOM 1498 N N . LEU A 1 209 ? -16.703 -5.805 -9.383 1 94.94 209 LEU A N 1
ATOM 1499 C CA . LEU A 1 209 ? -15.656 -5.012 -8.766 1 94.94 209 LEU A CA 1
ATOM 1500 C C . LEU A 1 209 ? -15.984 -3.525 -8.812 1 94.94 209 LEU A C 1
ATOM 1502 O O . LEU A 1 209 ? -15.539 -2.756 -7.957 1 94.94 209 LEU A O 1
ATOM 1506 N N . GLN A 1 210 ? -16.766 -3.133 -9.773 1 92.12 210 GLN A N 1
ATOM 1507 C CA . GLN A 1 210 ? -17.141 -1.73 -9.914 1 92.12 210 GLN A CA 1
ATOM 1508 C C . GLN A 1 210 ? -18.391 -1.405 -9.094 1 92.12 210 GLN A C 1
ATOM 1510 O O . GLN A 1 210 ? -18.766 -0.238 -8.953 1 92.12 210 GLN A O 1
ATOM 1515 N N . SER A 1 211 ? -18.969 -2.402 -8.539 1 92.69 211 SER A N 1
ATOM 1516 C CA . SER A 1 211 ? -20.188 -2.207 -7.746 1 92.69 211 SER A CA 1
ATOM 1517 C C . SER A 1 211 ? -19.844 -1.649 -6.363 1 92.69 211 SER A C 1
ATOM 1519 O O . SER A 1 211 ? -18.688 -1.689 -5.934 1 92.69 211 SER A O 1
ATOM 1521 N N . PRO A 1 212 ? -20.766 -1.092 -5.652 1 89.56 212 PRO A N 1
ATOM 1522 C CA . PRO A 1 212 ? -20.516 -0.565 -4.309 1 89.56 212 PRO A CA 1
ATOM 1523 C C . PRO A 1 212 ? -20.547 -1.651 -3.236 1 89.56 212 PRO A C 1
ATOM 1525 O O . PRO A 1 212 ? -20.625 -1.345 -2.045 1 89.56 212 PRO A O 1
ATOM 1528 N N . TYR A 1 213 ? -20.484 -2.963 -3.631 1 94.38 213 TYR A N 1
ATOM 1529 C CA . TYR A 1 213 ? -20.75 -4.043 -2.686 1 94.38 213 TYR A CA 1
ATOM 1530 C C . TYR A 1 213 ? -19.453 -4.566 -2.082 1 94.38 213 TYR A C 1
ATOM 1532 O O . TYR A 1 213 ? -19.453 -5.57 -1.367 1 94.38 213 TYR A O 1
ATOM 1540 N N . ASP A 1 214 ? -18.297 -3.979 -2.344 1 92.94 214 ASP A N 1
ATOM 1541 C CA . ASP A 1 214 ? -17.016 -4.266 -1.716 1 92.94 214 ASP A CA 1
ATOM 1542 C C . ASP A 1 214 ? -16.609 -5.719 -1.943 1 92.94 214 ASP A C 1
ATOM 1544 O O . ASP A 1 214 ? -16.359 -6.457 -0.986 1 92.94 214 ASP A O 1
ATOM 1548 N N . VAL A 1 215 ? -16.422 -6.051 -3.195 1 96.69 215 VAL A N 1
ATOM 1549 C CA . VAL A 1 215 ? -15.984 -7.391 -3.59 1 96.69 215 VAL A CA 1
ATOM 1550 C C . VAL A 1 215 ? -14.516 -7.59 -3.211 1 96.69 215 VAL A C 1
ATOM 1552 O O . VAL A 1 215 ? -13.68 -6.73 -3.484 1 96.69 215 VAL A O 1
ATOM 1555 N N . SER A 1 216 ? -14.203 -8.766 -2.521 1 96.75 216 SER A N 1
ATOM 1556 C CA . SER A 1 216 ? -12.867 -8.984 -1.99 1 96.75 216 SER A CA 1
ATOM 1557 C C . SER A 1 216 ? -12.125 -10.062 -2.77 1 96.75 216 SER A C 1
ATOM 1559 O O . SER A 1 216 ? -10.938 -10.305 -2.541 1 96.75 216 SER A O 1
ATOM 1561 N N . GLY A 1 217 ? -12.742 -10.75 -3.641 1 98.19 217 GLY A N 1
ATOM 1562 C CA . GLY A 1 217 ? -12.172 -11.758 -4.523 1 98.19 217 GLY A CA 1
ATOM 1563 C C . GLY A 1 217 ? -12.922 -11.898 -5.836 1 98.19 217 GLY A C 1
ATOM 1564 O O . GLY A 1 217 ? -14.148 -11.789 -5.867 1 98.19 217 GLY A O 1
ATOM 1565 N N . ALA A 1 218 ? -12.266 -12.156 -6.895 1 98.62 218 ALA A N 1
ATOM 1566 C CA . ALA A 1 218 ? -12.82 -12.258 -8.242 1 98.62 218 ALA A CA 1
ATOM 1567 C C . ALA A 1 218 ? -11.977 -13.18 -9.117 1 98.62 218 ALA A C 1
ATOM 1569 O O . ALA A 1 218 ? -10.914 -12.789 -9.609 1 98.62 218 ALA A O 1
ATOM 1570 N N . ALA A 1 219 ? -12.469 -14.383 -9.344 1 98.88 219 ALA A N 1
ATOM 1571 C CA . ALA A 1 219 ? -11.719 -15.383 -10.086 1 98.88 219 ALA A CA 1
ATOM 1572 C C . ALA A 1 219 ? -12.602 -16.078 -11.117 1 98.88 219 ALA A C 1
ATOM 1574 O O . ALA A 1 219 ? -13.828 -16.047 -11.016 1 98.88 219 ALA A O 1
ATOM 1575 N N . HIS A 1 220 ? -11.984 -16.609 -12.133 1 98.94 220 HIS A N 1
ATOM 1576 C CA . HIS A 1 220 ? -12.648 -17.422 -13.148 1 98.94 220 HIS A CA 1
ATOM 1577 C C . HIS A 1 220 ? -11.875 -18.703 -13.43 1 98.94 220 HIS A C 1
ATOM 1579 O O . HIS A 1 220 ? -10.68 -18.656 -13.75 1 98.94 220 HIS A O 1
ATOM 1585 N N . LEU A 1 221 ? -12.555 -19.828 -13.242 1 98.88 221 LEU A N 1
ATOM 1586 C CA . LEU A 1 221 ? -12 -21.156 -13.469 1 98.88 221 LEU A CA 1
ATOM 1587 C C . LEU A 1 221 ? -12.617 -21.781 -14.711 1 98.88 221 LEU A C 1
ATOM 1589 O O . LEU A 1 221 ? -13.773 -22.219 -14.688 1 98.88 221 LEU A O 1
ATOM 1593 N N . PRO A 1 222 ? -11.852 -21.875 -15.789 1 98.56 222 PRO A N 1
ATOM 1594 C CA . PRO A 1 222 ? -12.352 -22.656 -16.922 1 98.56 222 PRO A CA 1
ATOM 1595 C C . PRO A 1 222 ? -12.672 -24.094 -16.531 1 98.56 222 PRO A C 1
ATOM 1597 O O . PRO A 1 222 ? -12.211 -24.578 -15.5 1 98.56 222 PRO A O 1
ATOM 1600 N N . ALA A 1 223 ? -13.398 -24.766 -17.391 1 97.94 223 ALA A N 1
ATOM 1601 C CA . ALA A 1 223 ? -14.039 -26.047 -17.062 1 97.94 223 ALA A CA 1
ATOM 1602 C C . ALA A 1 223 ? -13.016 -27.047 -16.547 1 97.94 223 ALA A C 1
ATOM 1604 O O . ALA A 1 223 ? -13.234 -27.703 -15.523 1 97.94 223 ALA A O 1
ATOM 1605 N N . ALA A 1 224 ? -11.914 -27.203 -17.203 1 96.62 224 ALA A N 1
ATOM 1606 C CA . ALA A 1 224 ? -10.914 -28.203 -16.844 1 96.62 224 ALA A CA 1
ATOM 1607 C C . ALA A 1 224 ? -10.312 -27.906 -15.477 1 96.62 224 ALA A C 1
ATOM 1609 O O . ALA A 1 224 ? -10.008 -28.828 -14.711 1 96.62 224 ALA A O 1
ATOM 1610 N N . VAL A 1 225 ? -10.125 -26.641 -15.156 1 98.06 225 VAL A N 1
ATOM 1611 C CA . VAL A 1 225 ? -9.57 -26.219 -13.875 1 98.06 225 VAL A CA 1
ATOM 1612 C C . VAL A 1 225 ? -10.617 -26.406 -12.781 1 98.06 225 VAL A C 1
ATOM 1614 O O . VAL A 1 225 ? -10.32 -26.938 -11.711 1 98.06 225 VAL A O 1
ATOM 1617 N N . ALA A 1 226 ? -11.852 -25.984 -13.039 1 98.56 226 ALA A N 1
ATOM 1618 C CA . ALA A 1 226 ? -12.938 -26.109 -12.062 1 98.56 226 ALA A CA 1
ATOM 1619 C C . ALA A 1 226 ? -13.125 -27.578 -11.656 1 98.56 226 ALA A C 1
ATOM 1621 O O . ALA A 1 226 ? -13.43 -27.859 -10.5 1 98.56 226 ALA A O 1
ATOM 1622 N N . ALA A 1 227 ? -12.914 -28.453 -12.547 1 97.62 227 ALA A N 1
ATOM 1623 C CA . ALA A 1 227 ? -13.117 -29.875 -12.297 1 97.62 227 ALA A CA 1
ATOM 1624 C C . ALA A 1 227 ? -12.117 -30.406 -11.273 1 97.62 227 ALA A C 1
ATOM 1626 O O . ALA A 1 227 ? -12.344 -31.453 -10.648 1 97.62 227 ALA A O 1
ATOM 1627 N N . ARG A 1 228 ? -11.055 -29.719 -11.062 1 96.56 228 ARG A N 1
ATOM 1628 C CA . ARG A 1 228 ? -10 -30.172 -10.156 1 96.56 228 ARG A CA 1
ATOM 1629 C C . ARG A 1 228 ? -10.234 -29.656 -8.742 1 96.56 228 ARG A C 1
ATOM 1631 O O . ARG A 1 228 ? -9.508 -30.016 -7.816 1 96.56 228 ARG A O 1
ATOM 1638 N N . SER A 1 229 ? -11.227 -28.797 -8.555 1 98 229 SER A N 1
ATOM 1639 C CA . SER A 1 229 ? -11.5 -28.25 -7.227 1 98 229 SER A CA 1
ATOM 1640 C C . SER A 1 229 ? -11.922 -29.344 -6.258 1 98 229 SER A C 1
ATOM 1642 O O . SER A 1 229 ? -12.664 -30.266 -6.629 1 98 229 SER A O 1
ATOM 1644 N N . HIS A 1 230 ? -11.508 -29.266 -5 1 96.56 230 HIS A N 1
ATOM 1645 C CA . HIS A 1 230 ? -11.953 -30.188 -3.957 1 96.56 230 HIS A CA 1
ATOM 1646 C C . HIS A 1 230 ? -13.273 -29.734 -3.352 1 96.56 230 HIS A C 1
ATOM 1648 O O . HIS A 1 230 ? -13.867 -30.438 -2.539 1 96.56 230 HIS A O 1
ATOM 1654 N N . VAL A 1 231 ? -13.711 -28.547 -3.715 1 98.19 231 VAL A N 1
ATOM 1655 C CA . VAL A 1 231 ? -15.023 -28.062 -3.299 1 98.19 231 VAL A CA 1
ATOM 1656 C C . VAL A 1 231 ? -16.094 -28.609 -4.242 1 98.19 231 VAL A C 1
ATOM 1658 O O . VAL A 1 231 ? -16.188 -28.188 -5.398 1 98.19 231 VAL A O 1
ATOM 1661 N N . ARG A 1 232 ? -16.906 -29.422 -3.795 1 97.69 232 ARG A N 1
ATOM 1662 C CA . ARG A 1 232 ? -17.859 -30.172 -4.602 1 97.69 232 ARG A CA 1
ATOM 1663 C C . ARG A 1 232 ? -18.75 -29.234 -5.402 1 97.69 232 ARG A C 1
ATOM 1665 O O . ARG A 1 232 ? -19.031 -29.484 -6.578 1 97.69 232 ARG A O 1
ATOM 1672 N N . ALA A 1 233 ? -19.203 -28.172 -4.766 1 97.88 233 ALA A N 1
ATOM 1673 C CA . ALA A 1 233 ? -20.109 -27.25 -5.426 1 97.88 233 ALA A CA 1
ATOM 1674 C C . ALA A 1 233 ? -19.469 -26.641 -6.672 1 97.88 233 ALA A C 1
ATOM 1676 O O . ALA A 1 233 ? -20.156 -26.297 -7.633 1 97.88 233 ALA A O 1
ATOM 1677 N N . VAL A 1 234 ? -18.141 -26.531 -6.715 1 98.62 234 VAL A N 1
ATOM 1678 C CA . VAL A 1 234 ? -17.406 -25.969 -7.836 1 98.62 234 VAL A CA 1
ATOM 1679 C C . VAL A 1 234 ? -17.156 -27.047 -8.891 1 98.62 234 VAL A C 1
ATOM 1681 O O . VAL A 1 234 ? -17.469 -26.859 -10.062 1 98.62 234 VAL A O 1
ATOM 1684 N N . ALA A 1 235 ? -16.688 -28.203 -8.445 1 97.81 235 ALA A N 1
ATOM 1685 C CA . ALA A 1 235 ? -16.344 -29.297 -9.352 1 97.81 235 ALA A CA 1
ATOM 1686 C C . ALA A 1 235 ? -17.594 -29.859 -10.023 1 97.81 235 ALA A C 1
ATOM 1688 O O . ALA A 1 235 ? -17.531 -30.312 -11.172 1 97.81 235 ALA A O 1
ATOM 1689 N N . ALA A 1 236 ? -18.672 -29.797 -9.375 1 97.38 236 ALA A N 1
ATOM 1690 C CA . ALA A 1 236 ? -19.891 -30.453 -9.836 1 97.38 236 ALA A CA 1
ATOM 1691 C C . ALA A 1 236 ? -20.594 -29.609 -10.906 1 97.38 236 ALA A C 1
ATOM 1693 O O . ALA A 1 236 ? -21.5 -30.078 -11.586 1 97.38 236 ALA A O 1
ATOM 1694 N N . VAL A 1 237 ? -20.172 -28.391 -11.086 1 97.06 237 VAL A N 1
ATOM 1695 C CA . VAL A 1 237 ? -20.781 -27.516 -12.078 1 97.06 237 VAL A CA 1
ATOM 1696 C C . VAL A 1 237 ? -20.656 -28.125 -13.469 1 97.06 237 VAL A C 1
ATOM 1698 O O . VAL A 1 237 ? -21.531 -27.984 -14.312 1 97.06 237 VAL A O 1
ATOM 1701 N N . GLY A 1 238 ? -19.516 -28.859 -13.766 1 96.19 238 GLY A N 1
ATOM 1702 C CA . GLY A 1 238 ? -19.281 -29.484 -15.047 1 96.19 238 GLY A CA 1
ATOM 1703 C C . GLY A 1 238 ? -18.953 -28.5 -16.156 1 96.19 238 GLY A C 1
ATOM 1704 O O . GLY A 1 238 ? -19.141 -28.781 -17.328 1 96.19 238 GLY A O 1
ATOM 1705 N N . GLY A 1 239 ? -18.594 -27.406 -15.844 1 98 239 GLY A N 1
ATOM 1706 C CA . GLY A 1 239 ? -18.188 -26.312 -16.734 1 98 239 GLY A CA 1
ATOM 1707 C C . GLY A 1 239 ? -17.375 -25.25 -16.016 1 98 239 GLY A C 1
ATOM 1708 O O . GLY A 1 239 ? -16.891 -25.469 -14.914 1 98 239 GLY A O 1
ATOM 1709 N N . ALA A 1 240 ? -17.219 -24.141 -16.766 1 98.69 240 ALA A N 1
ATOM 1710 C CA . ALA A 1 240 ? -16.469 -23.031 -16.188 1 98.69 240 ALA A CA 1
ATOM 1711 C C . ALA A 1 240 ? -17.203 -22.438 -14.992 1 98.69 240 ALA A C 1
ATOM 1713 O O . ALA A 1 240 ? -18.438 -22.453 -14.945 1 98.69 240 ALA A O 1
ATOM 1714 N N . VAL A 1 241 ? -16.484 -21.953 -14.055 1 98.88 241 VAL A N 1
ATOM 1715 C CA . VAL A 1 241 ? -17.047 -21.359 -12.844 1 98.88 241 VAL A CA 1
ATOM 1716 C C . VAL A 1 241 ? -16.406 -20 -12.586 1 98.88 241 VAL A C 1
ATOM 1718 O O . VAL A 1 241 ? -15.188 -19.891 -12.508 1 98.88 241 VAL A O 1
ATOM 1721 N N . THR A 1 242 ? -17.219 -18.969 -12.492 1 98.88 242 THR A N 1
ATOM 1722 C CA . THR A 1 242 ? -16.797 -17.625 -12.086 1 98.88 242 THR A CA 1
ATOM 1723 C C . THR A 1 242 ? -17.172 -17.359 -10.625 1 98.88 242 THR A C 1
ATOM 1725 O O . THR A 1 242 ? -18.297 -17.641 -10.203 1 98.88 242 THR A O 1
ATOM 1728 N N . LEU A 1 243 ? -16.203 -16.922 -9.852 1 98.94 243 LEU A N 1
ATOM 1729 C CA . LEU A 1 243 ? -16.328 -16.797 -8.406 1 98.94 243 LEU A CA 1
ATOM 1730 C C . LEU A 1 243 ? -16.203 -15.336 -7.977 1 98.94 243 LEU A C 1
ATOM 1732 O O . LEU A 1 243 ? -15.266 -14.641 -8.375 1 98.94 243 LEU A O 1
ATOM 1736 N N . VAL A 1 244 ? -17.141 -14.789 -7.172 1 98.88 244 VAL A N 1
ATOM 1737 C CA . VAL A 1 244 ? -17.125 -13.445 -6.609 1 98.88 244 VAL A CA 1
ATOM 1738 C C . VAL A 1 244 ? -17.266 -13.516 -5.09 1 98.88 244 VAL A C 1
ATOM 1740 O O . VAL A 1 244 ? -18.297 -13.961 -4.574 1 98.88 244 VAL A O 1
ATOM 1743 N N . ARG A 1 245 ? -16.281 -13.008 -4.375 1 98.88 245 ARG A N 1
ATOM 1744 C CA . ARG A 1 245 ? -16.234 -13.133 -2.922 1 98.88 245 ARG A CA 1
ATOM 1745 C C . ARG A 1 245 ? -16.688 -11.852 -2.242 1 98.88 245 ARG A C 1
ATOM 1747 O O . ARG A 1 245 ? -16.297 -10.75 -2.641 1 98.88 245 ARG A O 1
ATOM 1754 N N . VAL A 1 246 ? -17.516 -11.969 -1.238 1 98.12 246 VAL A N 1
ATOM 1755 C CA . VAL A 1 246 ? -17.922 -10.891 -0.342 1 98.12 246 VAL A CA 1
ATOM 1756 C C . VAL A 1 246 ? -17.656 -11.297 1.105 1 98.12 246 VAL A C 1
ATOM 1758 O O . VAL A 1 246 ? -17.969 -12.414 1.516 1 98.12 246 VAL A O 1
ATOM 1761 N N . GLU A 1 247 ? -17.031 -10.422 1.88 1 96.81 247 GLU A N 1
ATOM 1762 C CA . GLU A 1 247 ? -16.703 -10.711 3.271 1 96.81 247 GLU A CA 1
ATOM 1763 C C . GLU A 1 247 ? -17.016 -9.523 4.176 1 96.81 247 GLU A C 1
ATOM 1765 O O . GLU A 1 247 ? -17.156 -8.398 3.697 1 96.81 247 GLU A O 1
ATOM 1770 N N . GLY A 1 248 ? -17.094 -9.781 5.484 1 94.88 248 GLY A N 1
ATOM 1771 C CA . GLY A 1 248 ? -17.344 -8.727 6.461 1 94.88 248 GLY A CA 1
ATOM 1772 C C . GLY A 1 248 ? -18.297 -9.148 7.559 1 94.88 248 GLY A C 1
ATOM 1773 O O . GLY A 1 248 ? -18.297 -10.297 7.992 1 94.88 248 GLY A O 1
ATOM 1774 N N . PHE A 1 249 ? -19.078 -8.094 8.031 1 93 249 PHE A N 1
ATOM 1775 C CA . PHE A 1 249 ? -20.094 -8.273 9.07 1 93 249 PHE A CA 1
ATOM 1776 C C . PHE A 1 249 ? -21.281 -9.055 8.531 1 93 249 PHE A C 1
ATOM 1778 O O . PHE A 1 249 ? -21.75 -8.789 7.418 1 93 249 PHE A O 1
ATOM 1785 N N . GLY A 1 250 ? -21.688 -10.047 9.281 1 94.81 250 GLY A N 1
ATOM 1786 C CA . GLY A 1 250 ? -22.688 -11.008 8.844 1 94.81 250 GLY A CA 1
ATOM 1787 C C . GLY A 1 250 ? -23.875 -10.367 8.133 1 94.81 250 GLY A C 1
ATOM 1788 O O . GLY A 1 250 ? -24.078 -10.594 6.941 1 94.81 250 GLY A O 1
ATOM 1789 N N . PRO A 1 251 ? -24.594 -9.57 8.836 1 93.81 251 PRO A N 1
ATOM 1790 C CA . PRO A 1 251 ? -25.766 -8.93 8.234 1 93.81 251 PRO A CA 1
ATOM 1791 C C . PRO A 1 251 ? -25.422 -8.102 7.004 1 93.81 251 PRO A C 1
ATOM 1793 O O . PRO A 1 251 ? -26.203 -8.031 6.055 1 93.81 251 PRO A O 1
ATOM 1796 N N . SER A 1 252 ? -24.297 -7.496 7.008 1 94.31 252 SER A N 1
ATOM 1797 C CA . SER A 1 252 ? -23.812 -6.73 5.863 1 94.31 252 SER A CA 1
ATOM 1798 C C . SER A 1 252 ? -23.531 -7.637 4.668 1 94.31 252 SER A C 1
ATOM 1800 O O . SER A 1 252 ? -23.891 -7.309 3.535 1 94.31 252 SER A O 1
ATOM 1802 N N . VAL A 1 253 ? -22.922 -8.781 4.891 1 96.5 253 VAL A N 1
ATOM 1803 C CA . VAL A 1 253 ? -22.578 -9.742 3.842 1 96.5 253 VAL A CA 1
ATOM 1804 C C . VAL A 1 253 ? -23.859 -10.266 3.188 1 96.5 253 VAL A C 1
ATOM 1806 O O . VAL A 1 253 ? -23.938 -10.344 1.961 1 96.5 253 VAL A O 1
ATOM 1809 N N . ILE A 1 254 ? -24.844 -10.547 4.027 1 95.69 254 ILE A N 1
ATOM 1810 C CA . ILE A 1 254 ? -26.109 -11.078 3.531 1 95.69 254 ILE A CA 1
ATOM 1811 C C . ILE A 1 254 ? -26.75 -10.07 2.574 1 95.69 254 ILE A C 1
ATOM 1813 O O . ILE A 1 254 ? -27.172 -10.438 1.477 1 95.69 254 ILE A O 1
ATOM 1817 N N . ALA A 1 255 ? -26.766 -8.797 2.922 1 95.19 255 ALA A N 1
ATOM 1818 C CA . ALA A 1 255 ? -27.375 -7.758 2.104 1 95.19 255 ALA A CA 1
ATOM 1819 C C . ALA A 1 255 ? -26.625 -7.574 0.788 1 95.19 255 ALA A C 1
ATOM 1821 O O . ALA A 1 255 ? -27.25 -7.465 -0.276 1 95.19 255 ALA A O 1
ATOM 1822 N N . ARG A 1 256 ? -25.328 -7.555 0.812 1 96.56 256 ARG A N 1
ATOM 1823 C CA . ARG A 1 256 ? -24.516 -7.324 -0.371 1 96.56 256 ARG A CA 1
ATOM 1824 C C . ARG A 1 256 ? -24.562 -8.523 -1.315 1 96.56 256 ARG A C 1
ATOM 1826 O O . ARG A 1 256 ? -24.625 -8.352 -2.535 1 96.56 256 ARG A O 1
ATOM 1833 N N . VAL A 1 257 ? -24.578 -9.711 -0.75 1 98.06 257 VAL A N 1
ATOM 1834 C CA . VAL A 1 257 ? -24.656 -10.93 -1.547 1 98.06 257 VAL A CA 1
ATOM 1835 C C . VAL A 1 257 ? -26 -10.992 -2.277 1 98.06 257 VAL A C 1
ATOM 1837 O O . VAL A 1 257 ? -26.062 -11.352 -3.455 1 98.06 257 VAL A O 1
ATOM 1840 N N . ALA A 1 258 ? -27.078 -10.648 -1.568 1 97.56 258 ALA A N 1
ATOM 1841 C CA . ALA A 1 258 ? -28.391 -10.656 -2.191 1 97.56 258 ALA A CA 1
ATOM 1842 C C . ALA A 1 258 ? -28.438 -9.688 -3.375 1 97.56 258 ALA A C 1
ATOM 1844 O O . ALA A 1 258 ? -28.922 -10.047 -4.453 1 97.56 258 ALA A O 1
ATOM 1845 N N . ALA A 1 259 ? -27.922 -8.555 -3.229 1 96.56 259 ALA A N 1
ATOM 1846 C CA . ALA A 1 259 ? -27.906 -7.543 -4.285 1 96.56 259 ALA A CA 1
ATOM 1847 C C . ALA A 1 259 ? -27.047 -7.992 -5.465 1 96.56 259 ALA A C 1
ATOM 1849 O O . ALA A 1 259 ? -27.484 -7.898 -6.621 1 96.56 259 ALA A O 1
ATOM 1850 N N . LEU A 1 260 ? -25.875 -8.516 -5.184 1 97.38 260 LEU A N 1
ATOM 1851 C CA . LEU A 1 260 ? -24.938 -8.945 -6.223 1 97.38 260 LEU A CA 1
ATOM 1852 C C . LEU A 1 260 ? -25.484 -10.148 -6.98 1 97.38 260 LEU A C 1
ATOM 1854 O O . LEU A 1 260 ? -25.25 -10.289 -8.18 1 97.38 260 LEU A O 1
ATOM 1858 N N . LYS A 1 261 ? -26.109 -11.039 -6.227 1 98.25 261 LYS A N 1
ATOM 1859 C CA . LYS A 1 261 ? -26.688 -12.219 -6.863 1 98.25 261 LYS A CA 1
ATOM 1860 C C . LYS A 1 261 ? -27.703 -11.82 -7.941 1 98.25 261 LYS A C 1
ATOM 1862 O O . LYS A 1 261 ? -27.672 -12.367 -9.047 1 98.25 261 LYS A O 1
ATOM 1867 N N . GLU A 1 262 ? -28.531 -10.891 -7.598 1 97.56 262 GLU A N 1
ATOM 1868 C CA . GLU A 1 262 ? -29.516 -10.398 -8.547 1 97.56 262 GLU A CA 1
ATOM 1869 C C . GLU A 1 262 ? -28.859 -9.688 -9.719 1 97.56 262 GLU A C 1
ATOM 1871 O O . GLU A 1 262 ? -29.188 -9.938 -10.883 1 97.56 262 GLU A O 1
ATOM 1876 N N . GLU A 1 263 ? -27.922 -8.891 -9.469 1 96.56 263 GLU A N 1
ATOM 1877 C CA . GLU A 1 263 ? -27.281 -8.07 -10.484 1 96.56 263 GLU A CA 1
ATOM 1878 C C . GLU A 1 263 ? -26.469 -8.93 -11.461 1 96.56 263 GLU A C 1
ATOM 1880 O O . GLU A 1 263 ? -26.438 -8.648 -12.664 1 96.56 263 GLU A O 1
ATOM 1885 N N . LEU A 1 264 ? -25.828 -10.008 -10.945 1 97.88 264 LEU A N 1
ATOM 1886 C CA . LEU A 1 264 ? -24.922 -10.789 -11.773 1 97.88 264 LEU A CA 1
ATOM 1887 C C . LEU A 1 264 ? -25.609 -12.039 -12.312 1 97.88 264 LEU A C 1
ATOM 1889 O O . LEU A 1 264 ? -25.094 -12.703 -13.211 1 97.88 264 LEU A O 1
ATOM 1893 N N . GLY A 1 265 ? -26.781 -12.32 -11.805 1 97.56 265 GLY A N 1
ATOM 1894 C CA . GLY A 1 265 ? -27.438 -13.562 -12.164 1 97.56 265 GLY A CA 1
ATOM 1895 C C . GLY A 1 265 ? -26.672 -14.789 -11.711 1 97.56 265 GLY A C 1
ATOM 1896 O O . GLY A 1 265 ? -26.453 -15.711 -12.5 1 97.56 265 GLY A O 1
ATOM 1897 N N . ALA A 1 266 ? -26.219 -14.797 -10.461 1 98.19 266 ALA A N 1
ATOM 1898 C CA . ALA A 1 266 ? -25.438 -15.906 -9.93 1 98.19 266 ALA A CA 1
ATOM 1899 C C . ALA A 1 266 ? -26.297 -17.156 -9.766 1 98.19 266 ALA A C 1
ATOM 1901 O O . ALA A 1 266 ? -27.469 -17.062 -9.375 1 98.19 266 ALA A O 1
ATOM 1902 N N . ASP A 1 267 ? -25.719 -18.266 -9.984 1 98.19 267 ASP A N 1
ATOM 1903 C CA . ASP A 1 267 ? -26.422 -19.547 -9.953 1 98.19 267 ASP A CA 1
ATOM 1904 C C . ASP A 1 267 ? -26.484 -20.109 -8.539 1 98.19 267 ASP A C 1
ATOM 1906 O O . ASP A 1 267 ? -27.406 -20.859 -8.195 1 98.19 267 ASP A O 1
ATOM 1910 N N . ALA A 1 268 ? -25.5 -19.844 -7.738 1 98.31 268 ALA A N 1
ATOM 1911 C CA . ALA A 1 268 ? -25.422 -20.359 -6.375 1 98.31 268 ALA A CA 1
ATOM 1912 C C . ALA A 1 268 ? -24.578 -19.438 -5.496 1 98.31 268 ALA A C 1
ATOM 1914 O O . ALA A 1 268 ? -23.938 -18.5 -5.992 1 98.31 268 ALA A O 1
ATOM 1915 N N . VAL A 1 269 ? -24.641 -19.625 -4.219 1 98.69 269 VAL A N 1
ATOM 1916 C CA . VAL A 1 269 ? -23.797 -18.953 -3.23 1 98.69 269 VAL A CA 1
ATOM 1917 C C . VAL A 1 269 ? -23.156 -20 -2.316 1 98.69 269 VAL A C 1
ATOM 1919 O O . VAL A 1 269 ? -23.844 -20.797 -1.68 1 98.69 269 VAL A O 1
ATOM 1922 N N . LEU A 1 270 ? -21.859 -20 -2.322 1 98.75 270 LEU A N 1
ATOM 1923 C CA . LEU A 1 270 ? -21.125 -20.891 -1.428 1 98.75 270 LEU A CA 1
ATOM 1924 C C . LEU A 1 270 ? -21.203 -20.406 0.014 1 98.75 270 LEU A C 1
ATOM 1926 O O . LEU A 1 270 ? -21.156 -19.203 0.268 1 98.75 270 LEU A O 1
ATOM 1930 N N . ASP A 1 271 ? -21.281 -21.359 0.93 1 98.06 271 ASP A N 1
ATOM 1931 C CA . ASP A 1 271 ? -21.281 -20.984 2.34 1 98.06 271 ASP A CA 1
ATOM 1932 C C . ASP A 1 271 ? -19.859 -20.656 2.811 1 98.06 271 ASP A C 1
ATOM 1934 O O . ASP A 1 271 ? -18.922 -20.656 2.014 1 98.06 271 ASP A O 1
ATOM 1938 N N . ARG A 1 272 ? -19.75 -20.328 4.051 1 97.81 272 ARG A N 1
ATOM 1939 C CA . ARG A 1 272 ? -18.484 -19.844 4.609 1 97.81 272 ARG A CA 1
ATOM 1940 C C . ARG A 1 272 ? -17.375 -20.859 4.414 1 97.81 272 ARG A C 1
ATOM 1942 O O . ARG A 1 272 ? -16.297 -20.516 3.908 1 97.81 272 ARG A O 1
ATOM 1949 N N . ASP A 1 273 ? -17.562 -22.125 4.754 1 97.88 273 ASP A N 1
ATOM 1950 C CA . ASP A 1 273 ? -16.516 -23.141 4.688 1 97.88 273 ASP A CA 1
ATOM 1951 C C . ASP A 1 273 ? -16.094 -23.406 3.246 1 97.88 273 ASP A C 1
ATOM 1953 O O . ASP A 1 273 ? -14.906 -23.5 2.949 1 97.88 273 ASP A O 1
ATOM 1957 N N . GLU A 1 274 ? -17.078 -23.516 2.334 1 98.62 274 GLU A N 1
ATOM 1958 C CA . GLU A 1 274 ? -16.781 -23.719 0.917 1 98.62 274 GLU A CA 1
ATOM 1959 C C . GLU A 1 274 ? -16.031 -22.531 0.334 1 98.62 274 GLU A C 1
ATOM 1961 O O . GLU A 1 274 ? -15.109 -22.703 -0.473 1 98.62 274 GLU A O 1
ATOM 1966 N N . SER A 1 275 ? -16.469 -21.344 0.784 1 98.69 275 SER A N 1
ATOM 1967 C CA . SER A 1 275 ? -15.812 -20.141 0.318 1 98.69 275 SER A CA 1
ATOM 1968 C C . SER A 1 275 ? -14.344 -20.109 0.729 1 98.69 275 SER A C 1
ATOM 1970 O O . SER A 1 275 ? -13.469 -19.875 -0.104 1 98.69 275 SER A O 1
ATOM 1972 N N . LEU A 1 276 ? -14.086 -20.375 1.975 1 98.06 276 LEU A N 1
ATOM 1973 C CA . LEU A 1 276 ? -12.719 -20.375 2.467 1 98.06 276 LEU A CA 1
ATOM 1974 C C . LEU A 1 276 ? -11.875 -21.406 1.734 1 98.06 276 LEU A C 1
ATOM 1976 O O . LEU A 1 276 ? -10.727 -21.141 1.372 1 98.06 276 LEU A O 1
ATOM 1980 N N . ALA A 1 277 ? -12.43 -22.562 1.435 1 98.5 277 ALA A N 1
ATOM 1981 C CA . ALA A 1 277 ? -11.711 -23.656 0.785 1 98.5 277 ALA A CA 1
ATOM 1982 C C . ALA A 1 277 ? -11.359 -23.297 -0.659 1 98.5 277 ALA A C 1
ATOM 1984 O O . ALA A 1 277 ? -10.227 -23.484 -1.095 1 98.5 277 ALA A O 1
ATOM 1985 N N . VAL A 1 278 ? -12.32 -22.812 -1.415 1 98.81 278 VAL A N 1
ATOM 1986 C CA . VAL A 1 278 ? -12.094 -22.562 -2.836 1 98.81 278 VAL A CA 1
ATOM 1987 C C . VAL A 1 278 ? -11.094 -21.422 -3.008 1 98.81 278 VAL A C 1
ATOM 1989 O O . VAL A 1 278 ? -10.258 -21.453 -3.914 1 98.81 278 VAL A O 1
ATOM 1992 N N . TRP A 1 279 ? -11.18 -20.438 -2.176 1 98.75 279 TRP A N 1
ATOM 1993 C CA . TRP A 1 279 ? -10.273 -19.297 -2.322 1 98.75 279 TRP A CA 1
ATOM 1994 C C . TRP A 1 279 ? -8.859 -19.672 -1.889 1 98.75 279 TRP A C 1
ATOM 1996 O O . TRP A 1 279 ? -7.883 -19.109 -2.379 1 98.75 279 TRP A O 1
ATOM 2006 N N . LYS A 1 280 ? -8.734 -20.641 -0.962 1 98.31 280 LYS A N 1
ATOM 2007 C CA . LYS A 1 280 ? -7.418 -21.203 -0.676 1 98.31 280 LYS A CA 1
ATOM 2008 C C . LYS A 1 280 ? -6.828 -21.875 -1.912 1 98.31 280 LYS A C 1
ATOM 2010 O O . LYS A 1 280 ? -5.637 -21.734 -2.199 1 98.31 280 LYS A O 1
ATOM 2015 N N . GLU A 1 281 ? -7.664 -22.594 -2.66 1 98.5 281 GLU A N 1
ATOM 2016 C CA . GLU A 1 281 ? -7.215 -23.25 -3.883 1 98.5 281 GLU A CA 1
ATOM 2017 C C . GLU A 1 281 ? -6.742 -22.234 -4.918 1 98.5 281 GLU A C 1
ATOM 2019 O O . GLU A 1 281 ? -5.68 -22.406 -5.516 1 98.5 281 GLU A O 1
ATOM 2024 N N . VAL A 1 282 ? -7.562 -21.156 -5.082 1 98.81 282 VAL A N 1
ATOM 2025 C CA . VAL A 1 282 ? -7.223 -20.094 -6.031 1 98.81 282 VAL A CA 1
ATOM 2026 C C . VAL A 1 282 ? -5.922 -19.422 -5.613 1 98.81 282 VAL A C 1
ATOM 2028 O O . VAL A 1 282 ? -5.008 -19.266 -6.43 1 98.81 282 VAL A O 1
ATOM 2031 N N . ARG A 1 283 ? -5.797 -19.094 -4.367 1 98.5 283 ARG A N 1
ATOM 2032 C CA . ARG A 1 283 ? -4.664 -18.375 -3.805 1 98.5 283 ARG A CA 1
ATOM 2033 C C . ARG A 1 283 ? -3.363 -19.141 -3.994 1 98.5 283 ARG A C 1
ATOM 2035 O O . ARG A 1 283 ? -2.344 -18.578 -4.383 1 98.5 283 ARG A O 1
ATOM 2042 N N . ASP A 1 284 ? -3.408 -20.484 -3.746 1 98.19 284 ASP A N 1
ATOM 2043 C CA . ASP A 1 284 ? -2.186 -21.266 -3.619 1 98.19 284 ASP A CA 1
ATOM 2044 C C . ASP A 1 284 ? -1.887 -22.031 -4.91 1 98.19 284 ASP A C 1
ATOM 2046 O O . ASP A 1 284 ? -1.036 -22.922 -4.926 1 98.19 284 ASP A O 1
ATOM 2050 N N . VAL A 1 285 ? -2.652 -21.688 -5.984 1 97.94 285 VAL A N 1
ATOM 2051 C CA . VAL A 1 285 ? -2.453 -22.297 -7.293 1 97.94 285 VAL A CA 1
ATOM 2052 C C . VAL A 1 285 ? -2.557 -23.812 -7.168 1 97.94 285 VAL A C 1
ATOM 2054 O O . VAL A 1 285 ? -1.735 -24.547 -7.727 1 97.94 285 VAL A O 1
ATOM 2057 N N . ALA A 1 286 ? -3.479 -24.25 -6.418 1 96.88 286 ALA A N 1
ATOM 2058 C CA . ALA A 1 286 ? -3.604 -25.656 -6.062 1 96.88 286 ALA A CA 1
ATOM 2059 C C . ALA A 1 286 ? -3.973 -26.5 -7.281 1 96.88 286 ALA A C 1
ATOM 2061 O O . ALA A 1 286 ? -3.719 -27.719 -7.309 1 96.88 286 ALA A O 1
ATOM 2062 N N . TYR A 1 287 ? -4.535 -25.906 -8.289 1 96.88 287 TYR A N 1
ATOM 2063 C CA . TYR A 1 287 ? -5.043 -26.625 -9.453 1 96.88 287 TYR A CA 1
ATOM 2064 C C . TYR A 1 287 ? -3.898 -27.125 -10.328 1 96.88 287 TYR A C 1
ATOM 2066 O O . TYR A 1 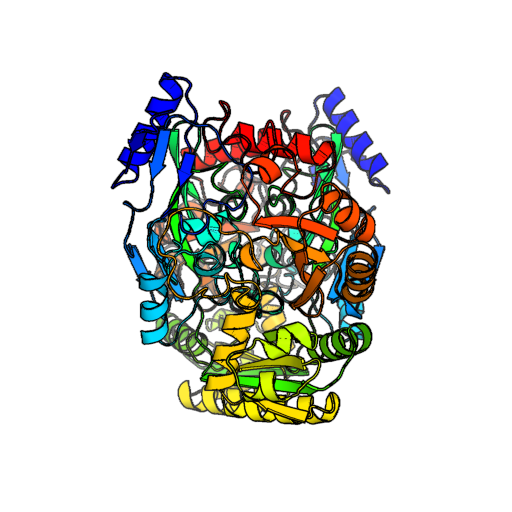287 ? -4.105 -27.969 -11.203 1 96.88 287 TYR A O 1
ATOM 2074 N N . PHE A 1 288 ? -2.758 -26.578 -10.094 1 95.75 288 PHE A N 1
ATOM 2075 C CA . PHE A 1 288 ? -1.611 -26.922 -10.93 1 95.75 288 PHE A CA 1
ATOM 2076 C C . PHE A 1 288 ? -0.533 -27.625 -10.117 1 95.75 288 PHE A C 1
ATOM 2078 O O . PHE A 1 288 ? 0.63 -27.656 -10.523 1 95.75 288 PHE A O 1
ATOM 2085 N N . GLY A 1 289 ? -0.963 -28.047 -8.914 1 87.88 289 GLY A N 1
ATOM 2086 C CA . GLY A 1 289 ? -0.039 -28.781 -8.07 1 87.88 289 GLY A CA 1
ATOM 2087 C C . GLY A 1 289 ? 0.313 -30.156 -8.609 1 87.88 289 GLY A C 1
ATOM 2088 O O . GLY A 1 289 ? -0.272 -30.609 -9.602 1 87.88 289 GLY A O 1
ATOM 2089 N N . PRO A 1 290 ? 1.392 -30.703 -8 1 74.75 290 PRO A N 1
ATOM 2090 C CA . PRO A 1 290 ? 1.77 -32.031 -8.445 1 74.75 290 PRO A CA 1
ATOM 2091 C C . PRO A 1 290 ? 0.666 -33.062 -8.211 1 74.75 290 PRO A C 1
ATOM 2093 O O . PRO A 1 290 ? -0.123 -32.938 -7.273 1 74.75 290 PRO A O 1
ATOM 2096 N N . THR A 1 291 ? 0.189 -33.719 -9.172 1 58.69 291 THR A N 1
ATOM 2097 C CA . THR A 1 291 ? -0.762 -34.812 -9 1 58.69 291 THR A CA 1
ATOM 2098 C C . THR A 1 291 ? -0.187 -35.875 -8.094 1 58.69 291 THR A C 1
ATOM 2100 O O . THR A 1 291 ? 0.988 -36.25 -8.211 1 58.69 291 THR A O 1
ATOM 2103 N N . PRO A 1 292 ? -0.909 -35.969 -6.879 1 49 292 PRO A N 1
ATOM 2104 C CA . PRO A 1 292 ? -0.4 -37.062 -6.051 1 49 292 PRO A CA 1
ATOM 2105 C C . PRO A 1 292 ? -0.091 -38.344 -6.855 1 49 292 PRO A C 1
ATOM 2107 O O . PRO A 1 292 ? -0.933 -38.812 -7.625 1 49 292 PRO A O 1
ATOM 2110 N N . SER A 1 293 ? 0.815 -38.406 -7.621 1 41.72 293 SER A N 1
ATOM 2111 C CA . SER A 1 293 ? 1.038 -39.781 -8.125 1 41.72 293 SER A CA 1
ATOM 2112 C C . SER A 1 293 ? 1.159 -40.781 -6.984 1 41.72 293 SER A C 1
ATOM 2114 O O . SER A 1 293 ? 1.732 -40.469 -5.938 1 41.72 293 SER A O 1
ATOM 2116 N N . PRO A 1 294 ? 0.299 -41.812 -6.895 1 36.31 294 PRO A N 1
ATOM 2117 C CA . PRO A 1 294 ? 0.507 -42.844 -5.852 1 36.31 294 PRO A CA 1
ATOM 2118 C C . PRO A 1 294 ? 1.962 -42.906 -5.398 1 36.31 294 PRO A C 1
ATOM 2120 O O . PRO A 1 294 ? 2.822 -42.219 -5.926 1 36.31 294 PRO A O 1
ATOM 2123 N N . ALA A 1 295 ? 2.551 -44.281 -5.277 1 36.31 295 ALA A N 1
ATOM 2124 C CA . ALA A 1 295 ? 3.652 -44.938 -4.594 1 36.31 295 ALA A CA 1
ATOM 2125 C C . ALA A 1 295 ? 4.992 -44.312 -4.957 1 36.31 295 ALA A C 1
ATOM 2127 O O . ALA A 1 295 ? 6.047 -44.75 -4.516 1 36.31 295 ALA A O 1
ATOM 2128 N N . SER A 1 296 ? 5.301 -43.75 -6.156 1 35.09 296 SER A N 1
ATOM 2129 C CA . SER A 1 296 ? 6.75 -43.75 -6.324 1 35.09 296 SER A CA 1
ATOM 2130 C C . SER A 1 296 ? 7.426 -42.688 -5.496 1 35.09 296 SER A C 1
ATOM 2132 O O . SER A 1 296 ? 7.098 -41.5 -5.625 1 35.09 296 SER A O 1
ATOM 2134 N N . ALA A 1 297 ? 7.793 -42.844 -4.25 1 36.38 297 ALA A N 1
ATOM 2135 C CA . ALA A 1 297 ? 8.641 -42.281 -3.205 1 36.38 297 ALA A CA 1
ATOM 2136 C C . ALA A 1 297 ? 9.82 -41.531 -3.807 1 36.38 297 ALA A C 1
ATOM 2138 O O . ALA A 1 297 ? 10.688 -41.031 -3.078 1 36.38 297 ALA A O 1
ATOM 2139 N N . GLY A 1 298 ? 10.414 -41.906 -4.992 1 31.84 298 GLY A N 1
ATOM 2140 C CA . GLY A 1 298 ? 11.773 -41.406 -5.223 1 31.84 298 GLY A CA 1
ATOM 2141 C C . GLY A 1 298 ? 11.836 -39.906 -5.441 1 31.84 298 GLY A C 1
ATOM 2142 O O . GLY A 1 298 ? 10.812 -39.25 -5.59 1 31.84 298 GLY A O 1
ATOM 2143 N N . GLU A 1 299 ? 13.117 -39.344 -5.605 1 36.31 299 GLU A N 1
ATOM 2144 C CA . GLU A 1 299 ? 13.766 -38.031 -5.691 1 36.31 299 GLU A CA 1
ATOM 2145 C C . GLU A 1 299 ? 13.023 -37.094 -6.668 1 36.31 299 GLU A C 1
ATOM 2147 O O . GLU A 1 299 ? 13.016 -35.875 -6.492 1 36.31 299 GLU A O 1
ATOM 2152 N N . GLY A 1 300 ? 13.102 -37.406 -8.078 1 34.81 300 GLY A N 1
ATOM 2153 C CA . GLY A 1 300 ? 13.109 -36.625 -9.289 1 34.81 300 GLY A CA 1
ATOM 2154 C C . GLY A 1 300 ? 11.734 -36.062 -9.648 1 34.81 300 GLY A C 1
ATOM 2155 O O . GLY A 1 300 ? 10.719 -36.562 -9.148 1 34.81 300 GLY A O 1
ATOM 2156 N N . TRP A 1 301 ? 11.547 -34.688 -9.961 1 40.34 301 TRP A N 1
ATOM 2157 C CA . TRP A 1 301 ? 10.438 -34.094 -10.695 1 40.34 301 TRP A CA 1
ATOM 2158 C C . TRP A 1 301 ? 9.852 -35.094 -11.688 1 40.34 301 TRP A C 1
ATOM 2160 O O . TRP A 1 301 ? 10.508 -35.5 -12.656 1 40.34 301 TRP A O 1
ATOM 2170 N N . GLY A 1 302 ? 9.281 -36.156 -11.375 1 37.19 302 GLY A N 1
ATOM 2171 C CA . GLY A 1 302 ? 8.75 -37.188 -12.25 1 37.19 302 GLY A CA 1
ATOM 2172 C C . GLY A 1 302 ? 7.941 -36.625 -13.406 1 37.19 302 GLY A C 1
ATOM 2173 O O . GLY A 1 302 ? 7.578 -35.438 -13.406 1 37.19 302 GLY A O 1
ATOM 2174 N N . GLY A 1 303 ? 7.887 -37.188 -14.68 1 42.78 303 GLY A N 1
ATOM 2175 C CA . GLY A 1 303 ? 7.539 -36.969 -16.078 1 42.78 303 GLY A CA 1
ATOM 2176 C C . GLY A 1 303 ? 6.176 -36.344 -16.266 1 42.78 303 GLY A C 1
ATOM 2177 O O . GLY A 1 303 ? 5.809 -35.969 -17.391 1 42.78 303 GLY A O 1
ATOM 2178 N N . GLY A 1 304 ? 5.113 -36.844 -15.602 1 43.16 304 GLY A N 1
ATOM 2179 C CA . GLY A 1 304 ? 3.76 -36.625 -16.094 1 43.16 304 GLY A CA 1
ATOM 2180 C C . GLY A 1 304 ? 3.303 -35.188 -16.016 1 43.16 304 GLY A C 1
ATOM 2181 O O . GLY A 1 304 ? 4.074 -34.281 -16.297 1 43.16 304 GLY A O 1
ATOM 2182 N N . GLU A 1 305 ? 1.996 -34.906 -15.539 1 49.22 305 GLU A N 1
ATOM 2183 C CA . GLU A 1 305 ? 1.345 -33.594 -15.305 1 49.22 305 GLU A CA 1
ATOM 2184 C C . GLU A 1 305 ? 2.215 -32.688 -14.445 1 49.22 305 GLU A C 1
ATOM 2186 O O . GLU A 1 305 ? 2.119 -31.469 -14.539 1 49.22 305 GLU A O 1
ATOM 2191 N N . ASP A 1 306 ? 3.18 -33.219 -13.75 1 58.56 306 ASP A N 1
ATOM 2192 C CA . ASP A 1 306 ? 4.16 -32.594 -12.875 1 58.56 306 ASP A CA 1
ATOM 2193 C C . ASP A 1 306 ? 5.238 -31.875 -13.68 1 58.56 306 ASP A C 1
ATOM 2195 O O . ASP A 1 306 ? 6.055 -31.141 -13.117 1 58.56 306 ASP A O 1
ATOM 2199 N N . SER A 1 307 ? 5.004 -31.953 -15.039 1 76.81 307 SER A N 1
ATOM 2200 C CA . SER A 1 307 ? 6.102 -31.469 -15.867 1 76.81 307 SER A CA 1
ATOM 2201 C C . SER A 1 307 ? 5.785 -30.109 -16.469 1 76.81 307 SER A C 1
ATOM 2203 O O . SER A 1 307 ? 6.648 -29.469 -17.078 1 76.81 307 SER A O 1
ATOM 2205 N N . ARG A 1 308 ? 4.562 -29.641 -16.156 1 93.12 308 ARG A N 1
ATOM 2206 C CA . ARG A 1 308 ? 4.227 -28.391 -16.828 1 93.12 308 ARG A CA 1
ATOM 2207 C C . ARG A 1 308 ? 4.898 -27.203 -16.125 1 93.12 308 ARG A C 1
ATOM 2209 O O . ARG A 1 308 ? 5.117 -27.234 -14.914 1 93.12 308 ARG A O 1
ATOM 2216 N N . HIS A 1 309 ? 5.277 -26.297 -16.984 1 96.44 309 HIS A N 1
ATOM 2217 C CA . HIS A 1 309 ? 5.816 -25.047 -16.453 1 96.44 309 HIS A CA 1
ATOM 2218 C C . HIS A 1 309 ? 4.695 -24.109 -16 1 96.44 309 HIS A C 1
ATOM 2220 O O . HIS A 1 309 ? 3.666 -24 -16.672 1 96.44 309 HIS A O 1
ATOM 2226 N N . ILE A 1 310 ? 4.855 -23.547 -14.867 1 97.38 310 ILE A N 1
ATOM 2227 C CA . ILE A 1 310 ? 3.828 -22.656 -14.328 1 97.38 310 ILE A CA 1
ATOM 2228 C C . ILE A 1 310 ? 4.254 -21.203 -14.508 1 97.38 310 ILE A C 1
ATOM 2230 O O . ILE A 1 310 ? 5.352 -20.812 -14.102 1 97.38 310 ILE A O 1
ATOM 2234 N N . TRP A 1 311 ? 3.381 -20.422 -15.141 1 97.5 311 TRP A N 1
ATOM 2235 C CA . TRP A 1 311 ? 3.607 -19 -15.375 1 97.5 311 TRP A CA 1
ATOM 2236 C C . TRP A 1 311 ? 2.584 -18.156 -14.625 1 97.5 311 TRP A C 1
ATOM 2238 O O . TRP A 1 311 ? 1.408 -18.516 -14.547 1 97.5 311 TRP A O 1
ATOM 2248 N N . LYS A 1 312 ? 3.037 -17.125 -14.062 1 97.12 312 LYS A N 1
ATOM 2249 C CA . LYS A 1 312 ? 2.201 -16.047 -13.523 1 97.12 312 LYS A CA 1
ATOM 2250 C C . LYS A 1 312 ? 2.199 -14.836 -14.445 1 97.12 312 LYS A C 1
ATOM 2252 O O . LYS A 1 312 ? 3.248 -14.242 -14.703 1 97.12 312 LYS A O 1
ATOM 2257 N N . ILE A 1 313 ? 1.032 -14.461 -14.906 1 96.44 313 ILE A N 1
ATOM 2258 C CA . ILE A 1 313 ? 0.917 -13.414 -15.914 1 96.44 313 ILE A CA 1
ATOM 2259 C C . ILE A 1 313 ? 0.004 -12.305 -15.398 1 96.44 313 ILE A C 1
ATOM 2261 O O . ILE A 1 313 ? -1.14 -12.562 -15.016 1 96.44 313 ILE A O 1
ATOM 2265 N N . SER A 1 314 ? 0.509 -11.117 -15.32 1 93.94 314 SER A N 1
ATOM 2266 C CA . SER A 1 314 ? -0.259 -9.938 -14.93 1 93.94 314 SER A CA 1
ATOM 2267 C C . SER A 1 314 ? -0.588 -9.062 -16.125 1 93.94 314 SER A C 1
ATOM 2269 O O . SER A 1 314 ? 0.3 -8.711 -16.906 1 93.94 314 SER A O 1
ATOM 2271 N N . VAL A 1 315 ? -1.838 -8.742 -16.297 1 92.38 315 VAL A N 1
ATOM 2272 C CA . VAL A 1 315 ? -2.322 -7.926 -17.406 1 92.38 315 VAL A CA 1
ATOM 2273 C C . VAL A 1 315 ? -3.418 -6.98 -16.906 1 92.38 315 VAL A C 1
ATOM 2275 O O . VAL A 1 315 ? -3.908 -7.121 -15.789 1 92.38 315 VAL A O 1
ATOM 2278 N N . GLN A 1 316 ? -3.697 -5.984 -17.734 1 88.81 316 GLN A N 1
ATOM 2279 C CA . GLN A 1 316 ? -4.957 -5.293 -17.469 1 88.81 316 GLN A CA 1
ATOM 2280 C C . GLN A 1 316 ? -6.141 -6.258 -17.562 1 88.81 316 GLN A C 1
ATOM 2282 O O . GLN A 1 316 ? -6.219 -7.066 -18.484 1 88.81 316 GLN A O 1
ATOM 2287 N N . PRO A 1 317 ? -7.004 -6.164 -16.625 1 91.62 317 PRO A N 1
ATOM 2288 C CA . PRO A 1 317 ? -8.086 -7.152 -16.609 1 91.62 317 PRO A CA 1
ATOM 2289 C C . PRO A 1 317 ? -8.805 -7.273 -17.938 1 91.62 317 PRO A C 1
ATOM 2291 O O . PRO A 1 317 ? -9.055 -8.383 -18.422 1 91.62 317 PRO A O 1
ATOM 2294 N N . SER A 1 318 ? -9.047 -6.23 -18.656 1 90.44 318 SER A N 1
ATOM 2295 C CA . SER A 1 318 ? -9.773 -6.258 -19.922 1 90.44 318 SER A CA 1
ATOM 2296 C C . SER A 1 318 ? -8.992 -7.012 -20.984 1 90.44 318 SER A C 1
ATOM 2298 O O . SER A 1 318 ? -9.578 -7.5 -21.953 1 90.44 318 SER A O 1
ATOM 2300 N N . GLU A 1 319 ? -7.672 -7.148 -20.828 1 93.25 319 GLU A N 1
ATOM 2301 C CA . GLU A 1 319 ? -6.82 -7.836 -21.797 1 93.25 319 GLU A CA 1
ATOM 2302 C C . GLU A 1 319 ? -6.703 -9.32 -21.469 1 93.25 319 GLU A C 1
ATOM 2304 O O . GLU A 1 319 ? -6.258 -10.109 -22.312 1 93.25 319 GLU A O 1
ATOM 2309 N N . GLY A 1 320 ? -7.137 -9.703 -20.312 1 95.5 320 GLY A N 1
ATOM 2310 C CA . GLY A 1 320 ? -6.949 -11.062 -19.828 1 95.5 320 GLY A CA 1
ATOM 2311 C C . GLY A 1 320 ? -7.457 -12.117 -20.781 1 95.5 320 GLY A C 1
ATOM 2312 O O . GLY A 1 320 ? -6.703 -13 -21.203 1 95.5 320 GLY A O 1
ATOM 2313 N N . PRO A 1 321 ? -8.734 -11.977 -21.188 1 97.56 321 PRO A N 1
ATOM 2314 C CA . PRO A 1 321 ? -9.297 -12.984 -22.094 1 97.56 321 PRO A CA 1
ATOM 2315 C C . PRO A 1 321 ? -8.539 -13.086 -23.406 1 97.56 321 PRO A C 1
ATOM 2317 O O . PRO A 1 321 ? -8.273 -14.195 -23.891 1 97.56 321 PRO A O 1
ATOM 2320 N N . ARG A 1 322 ? -8.164 -11.953 -23.953 1 97.19 322 ARG A N 1
ATOM 2321 C CA . ARG A 1 322 ? -7.422 -11.961 -25.219 1 97.19 322 ARG A CA 1
ATOM 2322 C C . ARG A 1 322 ? -6.066 -12.648 -25.047 1 97.19 322 ARG A C 1
ATOM 2324 O O . ARG A 1 322 ? -5.672 -13.469 -25.875 1 97.19 322 ARG A O 1
ATOM 2331 N N . VAL A 1 323 ? -5.316 -12.336 -24.016 1 97.38 323 VAL A N 1
ATOM 2332 C CA . VAL A 1 323 ? -4 -12.906 -23.75 1 97.38 323 VAL A CA 1
ATOM 2333 C C . VAL A 1 323 ? -4.129 -14.406 -23.516 1 97.38 323 VAL A C 1
ATOM 2335 O O . VAL A 1 323 ? -3.35 -15.195 -24.062 1 97.38 323 VAL A O 1
ATOM 2338 N N . ALA A 1 324 ? -5.129 -14.812 -22.75 1 98.06 324 ALA A N 1
ATOM 2339 C CA . ALA A 1 324 ? -5.363 -16.219 -22.469 1 98.06 324 ALA A CA 1
ATOM 2340 C C . ALA A 1 324 ? -5.645 -17 -23.766 1 98.06 324 ALA A C 1
ATOM 2342 O O . ALA A 1 324 ? -5.102 -18.078 -23.969 1 98.06 324 ALA A O 1
ATOM 2343 N N . GLU A 1 325 ? -6.496 -16.406 -24.578 1 97.88 325 GLU A N 1
ATOM 2344 C CA . GLU A 1 325 ? -6.824 -17.031 -25.844 1 97.88 325 GLU A CA 1
ATOM 2345 C C . GLU A 1 325 ? -5.586 -17.203 -26.719 1 97.88 325 GLU A C 1
ATOM 2347 O O . GLU A 1 325 ? -5.383 -18.25 -27.328 1 97.88 325 GLU A O 1
ATOM 2352 N N . SER A 1 326 ? -4.785 -16.172 -26.797 1 98 326 SER A N 1
ATOM 2353 C CA . SER A 1 326 ? -3.557 -16.219 -27.578 1 98 326 SER A CA 1
ATOM 2354 C C . SER A 1 326 ? -2.605 -17.281 -27.078 1 98 326 SER A C 1
ATOM 2356 O O . SER A 1 326 ? -1.979 -18 -27.875 1 98 326 SER A O 1
ATOM 2358 N N . ILE A 1 327 ? -2.461 -17.422 -25.781 1 97.94 327 ILE A N 1
ATOM 2359 C CA . ILE A 1 327 ? -1.582 -18.422 -25.188 1 97.94 327 ILE A CA 1
ATOM 2360 C C . ILE A 1 327 ? -2.092 -19.828 -25.531 1 97.94 327 ILE A C 1
ATOM 2362 O O . ILE A 1 327 ? -1.315 -20.703 -25.922 1 97.94 327 ILE A O 1
ATOM 2366 N N . ARG A 1 328 ? -3.412 -20.047 -25.438 1 97.56 328 ARG A N 1
ATOM 2367 C CA . ARG A 1 328 ? -3.994 -21.359 -25.719 1 97.56 328 ARG A CA 1
ATOM 2368 C C . ARG A 1 328 ? -3.861 -21.719 -27.203 1 97.56 328 ARG A C 1
ATOM 2370 O O . ARG A 1 328 ? -3.766 -22.891 -27.547 1 97.56 328 ARG A O 1
ATOM 2377 N N . TRP A 1 329 ? -3.896 -20.703 -27.969 1 97.06 329 TRP A N 1
ATOM 2378 C CA . TRP A 1 329 ? -3.732 -20.922 -29.391 1 97.06 329 TRP A CA 1
ATOM 2379 C C . TRP A 1 329 ? -2.309 -21.375 -29.719 1 97.06 329 TRP A C 1
ATOM 2381 O O . TRP A 1 329 ? -2.098 -22.234 -30.562 1 97.06 329 TRP A O 1
ATOM 2391 N N . ALA A 1 330 ? -1.358 -20.844 -29.031 1 97.38 330 ALA A N 1
ATOM 2392 C CA . ALA A 1 330 ? 0.052 -21.047 -29.359 1 97.38 330 ALA A CA 1
ATOM 2393 C C . ALA A 1 330 ? 0.625 -22.234 -28.594 1 97.38 330 ALA A C 1
ATOM 2395 O O . ALA A 1 330 ? 1.6 -22.844 -29.031 1 97.38 330 ALA A O 1
ATOM 2396 N N . LEU A 1 331 ? 0.053 -22.531 -27.453 1 97.69 331 LEU A N 1
ATOM 2397 C CA . LEU A 1 331 ? 0.644 -23.516 -26.562 1 97.69 331 LEU A CA 1
ATOM 2398 C C . LEU A 1 331 ? -0.422 -24.453 -26 1 97.69 331 LEU A C 1
ATOM 2400 O O . LEU A 1 331 ? -1.602 -24.094 -25.953 1 97.69 331 LEU A O 1
ATOM 2404 N N . ASP A 1 332 ? -0.022 -25.703 -25.656 1 97 332 ASP A N 1
ATOM 2405 C CA . ASP A 1 332 ? -0.847 -26.547 -24.797 1 97 332 ASP A CA 1
ATOM 2406 C C . ASP A 1 332 ? -0.864 -26.016 -23.359 1 97 332 ASP A C 1
ATOM 2408 O O . ASP A 1 332 ? 0.028 -26.328 -22.578 1 97 332 ASP A O 1
ATOM 2412 N N . ALA A 1 333 ? -1.883 -25.266 -23.062 1 97.44 333 ALA A N 1
ATOM 2413 C CA . ALA A 1 333 ? -1.896 -24.531 -21.797 1 97.44 333 ALA A CA 1
ATOM 2414 C C . ALA A 1 333 ? -3.25 -24.656 -21.109 1 97.44 333 ALA A C 1
ATOM 2416 O O . ALA A 1 333 ? -4.293 -24.641 -21.766 1 97.44 333 ALA A O 1
ATOM 2417 N N . GLU A 1 334 ? -3.24 -24.859 -19.844 1 97.31 334 GLU A N 1
ATOM 2418 C CA . GLU A 1 334 ? -4.379 -24.656 -18.953 1 97.31 334 GLU A CA 1
ATOM 2419 C C . GLU A 1 334 ? -4.203 -23.391 -18.109 1 97.31 334 GLU A C 1
ATOM 2421 O O . GLU A 1 334 ? -3.102 -23.109 -17.641 1 97.31 334 GLU A O 1
ATOM 2426 N N . LEU A 1 335 ? -5.234 -22.641 -18.031 1 98.38 335 LEU A N 1
ATOM 2427 C CA . LEU A 1 335 ? -5.086 -21.359 -17.344 1 98.38 335 LEU A CA 1
ATOM 2428 C C . LEU A 1 335 ? -6.32 -21.047 -16.5 1 98.38 335 LEU A C 1
ATOM 2430 O O . LEU A 1 335 ? -7.395 -21.609 -16.734 1 98.38 335 LEU A O 1
ATOM 2434 N N . TYR A 1 336 ? -6.223 -20.219 -15.531 1 98.75 336 TYR A N 1
ATOM 2435 C CA . TYR A 1 336 ? -7.355 -19.609 -14.836 1 98.75 336 TYR A CA 1
ATOM 2436 C C . TYR A 1 336 ? -7.051 -18.172 -14.453 1 98.75 336 TYR A C 1
ATOM 2438 O O . TYR A 1 336 ? -5.906 -17.719 -14.547 1 98.75 336 TYR A O 1
ATOM 2446 N N . PHE A 1 337 ? -8.094 -17.422 -14.141 1 98.75 337 PHE A N 1
ATOM 2447 C CA . PHE A 1 337 ? -8 -16 -13.875 1 98.75 337 PHE A CA 1
ATOM 2448 C C . PHE A 1 337 ? -8.227 -15.711 -12.398 1 98.75 337 PHE A C 1
ATOM 2450 O O . PHE A 1 337 ? -9.078 -16.328 -11.758 1 98.75 337 PHE A O 1
ATOM 2457 N N . ASP A 1 338 ? -7.461 -14.812 -11.875 1 98.06 338 ASP A N 1
ATOM 2458 C CA . ASP A 1 338 ? -7.676 -14.188 -10.57 1 98.06 338 ASP A CA 1
ATOM 2459 C C . ASP A 1 338 ? -7.621 -12.664 -10.68 1 98.06 338 ASP A C 1
ATOM 2461 O O . ASP A 1 338 ? -7.438 -12.117 -11.773 1 98.06 338 ASP A O 1
ATOM 2465 N N . TRP A 1 339 ? -7.949 -11.953 -9.586 1 95.44 339 TRP A N 1
ATOM 2466 C CA . TRP A 1 339 ? -7.926 -10.5 -9.5 1 95.44 339 TRP A CA 1
ATOM 2467 C C . TRP A 1 339 ? -8.797 -9.875 -10.594 1 95.44 339 TRP A C 1
ATOM 2469 O O . TRP A 1 339 ? -8.383 -8.922 -11.258 1 95.44 339 TRP A O 1
ATOM 2479 N N . GLY A 1 340 ? -9.914 -10.484 -10.945 1 95.94 340 GLY A N 1
ATOM 2480 C CA . GLY A 1 340 ? -10.859 -9.938 -11.898 1 95.94 340 GLY A CA 1
ATOM 2481 C C . GLY A 1 340 ? -10.398 -10.062 -13.336 1 95.94 340 GLY A C 1
ATOM 2482 O O . GLY A 1 340 ? -10.836 -9.297 -14.203 1 95.94 340 GLY A O 1
ATOM 2483 N N . GLY A 1 341 ? -9.445 -10.906 -13.594 1 94.88 341 GLY A N 1
ATOM 2484 C CA . GLY A 1 341 ? -8.875 -11.07 -14.922 1 94.88 341 GLY A CA 1
ATOM 2485 C C . GLY A 1 341 ? -7.492 -10.469 -15.055 1 94.88 341 GLY A C 1
ATOM 2486 O O . GLY A 1 341 ? -6.828 -10.656 -16.078 1 94.88 341 GLY A O 1
ATOM 2487 N N . GLY A 1 342 ? -7.039 -9.859 -14.023 1 94 342 GLY A N 1
ATOM 2488 C CA . GLY A 1 342 ? -5.754 -9.18 -14.094 1 94 342 GLY A CA 1
ATOM 2489 C C . GLY A 1 342 ? -4.578 -10.102 -13.82 1 94 342 GLY A C 1
ATOM 2490 O O . GLY A 1 342 ? -3.428 -9.734 -14.055 1 94 342 GLY A O 1
ATOM 2491 N N . LEU A 1 343 ? -4.852 -11.25 -13.312 1 96.69 343 LEU A N 1
ATOM 2492 C CA . LEU A 1 343 ? -3.848 -12.281 -13.07 1 96.69 343 LEU A CA 1
ATOM 2493 C C . LEU A 1 343 ? -4.242 -13.586 -13.742 1 96.69 343 LEU A C 1
ATOM 2495 O O . LEU A 1 343 ? -5.363 -14.07 -13.57 1 96.69 343 LEU A O 1
ATOM 2499 N N . ILE A 1 344 ? -3.33 -14.047 -14.516 1 97.94 344 ILE A N 1
ATOM 2500 C CA . ILE A 1 344 ? -3.508 -15.344 -15.156 1 97.94 344 ILE A CA 1
ATOM 2501 C C . ILE A 1 344 ? -2.436 -16.312 -14.664 1 97.94 344 ILE A C 1
ATOM 2503 O O . ILE A 1 344 ? -1.24 -16.031 -14.758 1 97.94 344 ILE A O 1
ATOM 2507 N N . TRP A 1 345 ? -2.861 -17.391 -14.094 1 98.44 345 TRP A N 1
ATOM 2508 C CA . TRP A 1 345 ? -1.979 -18.531 -13.875 1 98.44 345 TRP A CA 1
ATOM 2509 C C . TRP A 1 345 ? -2.064 -19.516 -15.039 1 98.44 345 TRP A C 1
ATOM 2511 O O . TRP A 1 345 ? -3.158 -19.906 -15.445 1 98.44 345 TRP A O 1
ATOM 2521 N N . ALA A 1 346 ? -0.917 -19.922 -15.555 1 98.25 346 ALA A N 1
ATOM 2522 C CA . ALA A 1 346 ? -0.908 -20.812 -16.719 1 98.25 346 ALA A CA 1
ATOM 2523 C C . ALA A 1 346 ? 0.014 -22 -16.484 1 98.25 346 ALA A C 1
ATOM 2525 O O . ALA A 1 346 ? 1.176 -21.828 -16.109 1 98.25 346 ALA A O 1
ATOM 2526 N N . ALA A 1 347 ? -0.501 -23.156 -16.609 1 97.75 347 ALA A N 1
ATOM 2527 C CA . ALA A 1 347 ? 0.278 -24.391 -16.719 1 97.75 347 ALA A CA 1
ATOM 2528 C C . ALA A 1 347 ? 0.5 -24.766 -18.188 1 97.75 347 ALA A C 1
ATOM 2530 O O . ALA A 1 347 ? -0.454 -25.062 -18.906 1 97.75 347 ALA A O 1
ATOM 2531 N N . VAL A 1 348 ? 1.755 -24.766 -18.547 1 97.06 348 VAL A N 1
ATOM 2532 C CA . VAL A 1 348 ? 2.074 -24.891 -19.969 1 97.06 348 VAL A CA 1
ATOM 2533 C C . VAL A 1 348 ? 2.975 -26.109 -20.188 1 97.06 348 VAL A C 1
ATOM 2535 O O . VAL A 1 348 ? 3.898 -26.344 -19.406 1 97.06 348 VAL A O 1
ATOM 2538 N N . ALA A 1 349 ? 2.648 -26.859 -21.219 1 95.31 349 ALA A N 1
ATOM 2539 C CA . ALA A 1 349 ? 3.543 -27.953 -21.594 1 95.31 349 ALA A CA 1
ATOM 2540 C C . ALA A 1 349 ? 4.934 -27.422 -21.953 1 95.31 349 ALA A C 1
ATOM 2542 O O . ALA A 1 349 ? 5.062 -26.375 -22.578 1 95.31 349 ALA A O 1
ATOM 2543 N N . PRO A 1 350 ? 5.941 -28.141 -21.531 1 92.31 350 PRO A N 1
ATOM 2544 C CA . PRO A 1 350 ? 7.312 -27.672 -21.766 1 92.31 350 PRO A CA 1
ATOM 2545 C C . PRO A 1 350 ? 7.66 -27.609 -23.25 1 92.31 350 PRO A C 1
ATOM 2547 O O . PRO A 1 350 ? 7.625 -28.641 -23.938 1 92.31 350 PRO A O 1
ATOM 2550 N N . THR A 1 351 ? 7.867 -26.484 -23.797 1 91.88 351 THR A N 1
ATOM 2551 C CA . THR A 1 351 ? 8.359 -26.25 -25.141 1 91.88 351 THR A CA 1
ATOM 2552 C C . THR A 1 351 ? 9.352 -25.094 -25.172 1 91.88 351 THR A C 1
ATOM 2554 O O . THR A 1 351 ? 9.25 -24.172 -24.359 1 91.88 351 THR A O 1
ATOM 2557 N N . PRO A 1 352 ? 10.336 -25.172 -26.031 1 89.12 352 PRO A N 1
ATOM 2558 C CA . PRO A 1 352 ? 11.383 -24.141 -26.062 1 89.12 352 PRO A CA 1
ATOM 2559 C C . PRO A 1 352 ? 10.828 -22.75 -26.359 1 89.12 352 PRO A C 1
ATOM 2561 O O . PRO A 1 352 ? 11.445 -21.75 -26 1 89.12 352 PRO A O 1
ATOM 2564 N N . ASP A 1 353 ? 9.625 -22.672 -26.938 1 91.69 353 ASP A N 1
ATOM 2565 C CA . ASP A 1 353 ? 9.109 -21.375 -27.391 1 91.69 353 ASP A CA 1
ATOM 2566 C C . ASP A 1 353 ? 8.055 -20.844 -26.422 1 91.69 353 ASP A C 1
ATOM 2568 O O . ASP A 1 353 ? 7.395 -19.844 -26.703 1 91.69 353 ASP A O 1
ATOM 2572 N N . ALA A 1 354 ? 7.883 -21.5 -25.328 1 95.5 354 ALA A N 1
ATOM 2573 C CA . ALA A 1 354 ? 6.805 -21.125 -24.422 1 95.5 354 ALA A CA 1
ATOM 2574 C C . ALA A 1 354 ? 6.965 -19.672 -23.953 1 95.5 354 ALA A C 1
ATOM 2576 O O . ALA A 1 354 ? 6.012 -18.891 -23.984 1 95.5 354 ALA A O 1
ATOM 2577 N N . ALA A 1 355 ? 8.164 -19.312 -23.531 1 95.62 355 ALA A N 1
ATOM 2578 C CA . ALA A 1 355 ? 8.414 -17.969 -23.031 1 95.62 355 ALA A CA 1
ATOM 2579 C C . ALA A 1 355 ? 8.141 -16.906 -24.094 1 95.62 355 ALA A C 1
ATOM 2581 O O . ALA A 1 355 ? 7.477 -15.906 -23.844 1 95.62 355 ALA A O 1
ATOM 2582 N N . SER A 1 356 ? 8.641 -17.141 -25.297 1 95.75 356 SER A N 1
ATOM 2583 C CA . SER A 1 356 ? 8.438 -16.203 -26.391 1 95.75 356 SER A CA 1
ATOM 2584 C C . SER A 1 356 ? 6.965 -16.094 -26.766 1 95.75 356 SER A C 1
ATOM 2586 O O . SER A 1 356 ? 6.473 -15.008 -27.078 1 95.75 356 SER A O 1
ATOM 2588 N N . ALA A 1 357 ? 6.277 -17.219 -26.766 1 97.12 357 ALA A N 1
ATOM 2589 C CA . ALA A 1 357 ? 4.855 -17.219 -27.094 1 97.12 357 ALA A CA 1
ATOM 2590 C C . ALA A 1 357 ? 4.047 -16.438 -26.078 1 97.12 357 ALA A C 1
ATOM 2592 O O . ALA A 1 357 ? 3.172 -15.641 -26.438 1 97.12 357 ALA A O 1
ATOM 2593 N N . ILE A 1 358 ? 4.34 -16.656 -24.828 1 97.31 358 ILE A N 1
ATOM 2594 C CA . ILE A 1 358 ? 3.619 -15.977 -23.766 1 97.31 358 ILE A CA 1
ATOM 2595 C C . ILE A 1 358 ? 3.893 -14.477 -23.828 1 97.31 358 ILE A C 1
ATOM 2597 O O . ILE A 1 358 ? 2.963 -13.672 -23.781 1 97.31 358 ILE A O 1
ATOM 2601 N N . ARG A 1 359 ? 5.102 -14.078 -23.984 1 95.06 359 ARG A N 1
ATOM 2602 C CA . ARG A 1 359 ? 5.457 -12.664 -24.047 1 95.06 359 ARG A CA 1
ATOM 2603 C C . ARG A 1 359 ? 4.926 -12.031 -25.328 1 95.06 359 ARG A C 1
ATOM 2605 O O . ARG A 1 359 ? 4.551 -10.852 -25.328 1 95.06 359 ARG A O 1
ATOM 2612 N N . GLY A 1 360 ? 4.953 -12.789 -26.406 1 95.25 360 GLY A N 1
ATOM 2613 C CA . GLY A 1 360 ? 4.312 -12.328 -27.625 1 95.25 360 GLY A CA 1
ATOM 2614 C C . GLY A 1 360 ? 2.832 -12.055 -27.453 1 95.25 360 GLY A C 1
ATOM 2615 O O . GLY A 1 360 ? 2.322 -11.055 -27.969 1 95.25 360 GLY A O 1
ATOM 2616 N N . ALA A 1 361 ? 2.154 -12.938 -26.719 1 96.38 361 ALA A N 1
ATOM 2617 C CA . ALA A 1 361 ? 0.73 -12.766 -26.453 1 96.38 361 ALA A CA 1
ATOM 2618 C C . ALA A 1 361 ? 0.484 -11.516 -25.609 1 96.38 361 ALA A C 1
ATOM 2620 O O . ALA A 1 361 ? -0.546 -10.852 -25.75 1 96.38 361 ALA A O 1
ATOM 2621 N N . LEU A 1 362 ? 1.428 -11.188 -24.781 1 93 362 LEU A N 1
ATOM 2622 C CA . LEU A 1 362 ? 1.311 -10.055 -23.859 1 93 362 LEU A CA 1
ATOM 2623 C C . LEU A 1 362 ? 1.58 -8.742 -24.578 1 93 362 LEU A C 1
ATOM 2625 O O . LEU A 1 362 ? 0.899 -7.742 -24.344 1 93 362 LEU A O 1
ATOM 2629 N N . GLY A 1 363 ? 2.572 -8.75 -25.5 1 87.69 363 GLY A N 1
ATOM 2630 C CA . GLY A 1 363 ? 3.02 -7.48 -26.047 1 87.69 363 GLY A CA 1
ATOM 2631 C C . GLY A 1 363 ? 3.453 -6.488 -24.984 1 87.69 363 GLY A C 1
ATOM 2632 O O . GLY A 1 363 ? 4.34 -6.781 -24.188 1 87.69 363 GLY A O 1
ATOM 2633 N N . THR A 1 364 ? 2.725 -5.387 -24.875 1 80.06 364 THR A N 1
ATOM 2634 C CA . THR A 1 364 ? 3.037 -4.359 -23.891 1 80.06 364 THR A CA 1
ATOM 2635 C C . THR A 1 364 ? 1.983 -4.328 -22.781 1 80.06 364 THR A C 1
ATOM 2637 O O . THR A 1 364 ? 1.971 -3.416 -21.953 1 80.06 364 THR A O 1
ATOM 2640 N N . ALA A 1 365 ? 1.181 -5.32 -22.688 1 78.88 365 ALA A N 1
ATOM 2641 C CA . ALA A 1 365 ? -0.021 -5.273 -21.859 1 78.88 365 ALA A CA 1
ATOM 2642 C C . ALA A 1 365 ? 0.262 -5.793 -20.453 1 78.88 365 ALA A C 1
ATOM 2644 O O . ALA A 1 365 ? -0.607 -5.746 -19.594 1 78.88 365 ALA A O 1
ATOM 2645 N N . GLY A 1 366 ? 1.466 -6.246 -20.25 1 88.56 366 GLY A N 1
ATOM 2646 C CA . GLY A 1 366 ? 1.669 -6.848 -18.953 1 88.56 366 GLY A CA 1
ATOM 2647 C C . GLY A 1 366 ? 3.043 -7.473 -18.781 1 88.56 366 GLY A C 1
ATOM 2648 O O . GLY A 1 366 ? 3.988 -7.094 -19.484 1 88.56 366 GLY A O 1
ATOM 2649 N N . HIS A 1 367 ? 3.137 -8.391 -17.75 1 91.88 367 HIS A N 1
ATOM 2650 C CA . HIS A 1 367 ? 4.387 -9.086 -17.453 1 91.88 367 HIS A CA 1
ATOM 2651 C C . HIS A 1 367 ? 4.133 -10.547 -17.109 1 91.88 367 HIS A C 1
ATOM 2653 O O . HIS A 1 367 ? 3.068 -10.898 -16.609 1 91.88 367 HIS A O 1
ATOM 2659 N N . ALA A 1 368 ? 5.121 -11.32 -17.438 1 95.12 368 ALA A N 1
ATOM 2660 C CA . ALA A 1 368 ? 5.059 -12.758 -17.188 1 95.12 368 ALA A CA 1
ATOM 2661 C C . ALA A 1 368 ? 6.27 -13.219 -16.375 1 95.12 368 ALA A C 1
ATOM 2663 O O . ALA A 1 368 ? 7.398 -12.805 -16.656 1 95.12 368 ALA A O 1
ATOM 2664 N N . THR A 1 369 ? 6.023 -14.016 -15.391 1 95.75 369 THR A N 1
ATOM 2665 C CA . THR A 1 369 ? 7.059 -14.625 -14.562 1 95.75 369 THR A CA 1
ATOM 2666 C C . THR A 1 369 ? 6.953 -16.141 -14.602 1 95.75 369 THR A C 1
ATOM 2668 O O . THR A 1 369 ? 5.867 -16.703 -14.43 1 95.75 369 THR A O 1
ATOM 2671 N N . LEU A 1 370 ? 8.062 -16.766 -14.969 1 96.5 370 LEU A N 1
ATOM 2672 C CA . LEU A 1 370 ? 8.141 -18.219 -14.859 1 96.5 370 LEU A CA 1
ATOM 2673 C C . LEU A 1 370 ? 8.297 -18.656 -13.398 1 96.5 370 LEU A C 1
ATOM 2675 O O . LEU A 1 370 ? 9.344 -18.438 -12.797 1 96.5 370 LEU A O 1
ATOM 2679 N N . VAL A 1 371 ? 7.266 -19.281 -12.836 1 96.56 371 VAL A N 1
ATOM 2680 C CA . VAL A 1 371 ? 7.203 -19.562 -11.406 1 96.56 371 VAL A CA 1
ATOM 2681 C C . VAL A 1 371 ? 7.82 -20.922 -11.109 1 96.56 371 VAL A C 1
ATOM 2683 O O . VAL A 1 371 ? 8.602 -21.062 -10.164 1 96.56 371 VAL A O 1
ATOM 2686 N N . ARG A 1 372 ? 7.52 -21.859 -11.93 1 95.88 372 ARG A N 1
ATOM 2687 C CA . ARG A 1 372 ? 8.047 -23.203 -11.742 1 95.88 372 ARG A CA 1
ATOM 2688 C C . ARG A 1 372 ? 8.469 -23.828 -13.07 1 95.88 372 ARG A C 1
ATOM 2690 O O . ARG A 1 372 ? 7.672 -23.875 -14.016 1 95.88 372 ARG A O 1
ATOM 2697 N N . ALA A 1 373 ? 9.633 -24.281 -13.133 1 95.5 373 ALA A N 1
ATOM 2698 C CA . ALA A 1 373 ? 10.25 -25.031 -14.227 1 95.5 373 ALA A CA 1
ATOM 2699 C C . ALA A 1 373 ? 11.547 -25.703 -13.773 1 95.5 373 ALA A C 1
ATOM 2701 O O . ALA A 1 373 ? 12.109 -25.328 -12.742 1 95.5 373 ALA A O 1
ATOM 2702 N N . PRO A 1 374 ? 11.977 -26.703 -14.492 1 93.19 374 PRO A N 1
ATOM 2703 C CA . PRO A 1 374 ? 13.273 -27.297 -14.156 1 93.19 374 PRO A CA 1
ATOM 2704 C C . PRO A 1 374 ? 14.406 -26.266 -14.18 1 93.19 374 PRO A C 1
ATOM 2706 O O . PRO A 1 374 ? 14.305 -25.25 -14.859 1 93.19 374 PRO A O 1
ATOM 2709 N N . GLU A 1 375 ? 15.438 -26.516 -13.453 1 92.31 375 GLU A N 1
ATOM 2710 C CA . GLU A 1 375 ? 16.562 -25.609 -13.281 1 92.31 375 GLU A CA 1
ATOM 2711 C C . GLU A 1 375 ? 17.188 -25.234 -14.617 1 92.31 375 GLU A C 1
ATOM 2713 O O . GLU A 1 375 ? 17.547 -24.078 -14.844 1 92.31 375 GLU A O 1
ATOM 2718 N N . ASP A 1 376 ? 17.359 -26.188 -15.508 1 92.38 376 ASP A N 1
ATOM 2719 C CA . ASP A 1 376 ? 18 -25.938 -16.797 1 92.38 376 ASP A CA 1
ATOM 2720 C C . ASP A 1 376 ? 17.188 -24.938 -17.625 1 92.38 376 ASP A C 1
ATOM 2722 O O . ASP A 1 376 ? 17.75 -24.078 -18.312 1 92.38 376 ASP A O 1
ATOM 2726 N N . VAL A 1 377 ? 15.836 -25.047 -17.5 1 93.88 377 VAL A N 1
ATOM 2727 C CA . VAL A 1 377 ? 14.953 -24.125 -18.203 1 93.88 377 VAL A CA 1
ATOM 2728 C C . VAL A 1 377 ? 15.086 -22.734 -17.594 1 93.88 377 VAL A C 1
ATOM 2730 O O . VAL A 1 377 ? 15.203 -21.734 -18.328 1 93.88 377 VAL A O 1
ATOM 2733 N N . ARG A 1 378 ? 15.156 -22.625 -16.281 1 94.31 378 ARG A N 1
ATOM 2734 C CA . ARG A 1 378 ? 15.227 -21.344 -15.586 1 94.31 378 ARG A CA 1
ATOM 2735 C C . ARG A 1 378 ? 16.578 -20.688 -15.781 1 94.31 378 ARG A C 1
ATOM 2737 O O . ARG A 1 378 ? 16.719 -19.469 -15.609 1 94.31 378 ARG A O 1
ATOM 2744 N N . THR A 1 379 ? 17.594 -21.422 -16.156 1 92.12 379 THR A N 1
ATOM 2745 C CA . THR A 1 379 ? 18.938 -20.891 -16.422 1 92.12 379 THR A CA 1
ATOM 2746 C C . THR A 1 379 ? 18.984 -20.234 -17.797 1 92.12 379 THR A C 1
ATOM 2748 O O . THR A 1 379 ? 19.703 -19.25 -18 1 92.12 379 THR A O 1
ATOM 2751 N N . THR A 1 380 ? 18.188 -20.781 -18.688 1 91.69 380 THR A N 1
ATOM 2752 C CA . THR A 1 380 ? 18.344 -20.328 -20.078 1 91.69 380 THR A CA 1
ATOM 2753 C C . THR A 1 380 ? 17.188 -19.406 -20.469 1 91.69 380 THR A C 1
ATOM 2755 O O . THR A 1 380 ? 17.203 -18.828 -21.562 1 91.69 380 THR A O 1
ATOM 2758 N N . THR A 1 381 ? 16.156 -19.344 -19.688 1 92.38 381 THR A N 1
ATOM 2759 C CA . THR A 1 381 ? 14.992 -18.5 -19.938 1 92.38 381 THR A CA 1
ATOM 2760 C C . THR A 1 381 ? 14.969 -17.312 -18.984 1 92.38 381 THR A C 1
ATOM 2762 O O . THR A 1 381 ? 15.32 -17.438 -17.812 1 92.38 381 THR A O 1
ATOM 2765 N N . GLU A 1 382 ? 14.555 -16.125 -19.547 1 92.31 382 GLU A N 1
ATOM 2766 C CA . GLU A 1 382 ? 14.289 -15.016 -18.625 1 92.31 382 GLU A CA 1
ATOM 2767 C C . GLU A 1 382 ? 13.102 -15.312 -17.734 1 92.31 382 GLU A C 1
ATOM 2769 O O . GLU A 1 382 ? 11.945 -15.227 -18.156 1 92.31 382 GLU A O 1
ATOM 2774 N N . VAL A 1 383 ? 13.406 -15.617 -16.531 1 94.56 383 VAL A N 1
ATOM 2775 C CA . VAL A 1 383 ? 12.391 -16.047 -15.57 1 94.56 383 VAL A CA 1
ATOM 2776 C C . VAL A 1 383 ? 11.438 -14.898 -15.273 1 94.56 383 VAL A C 1
ATOM 2778 O O . VAL A 1 383 ? 10.219 -15.078 -15.273 1 94.56 383 VAL A O 1
ATOM 2781 N N . PHE A 1 384 ? 11.977 -13.719 -15.016 1 93.94 384 PHE A N 1
ATOM 2782 C CA . PHE A 1 384 ? 11.18 -12.516 -14.828 1 93.94 384 PHE A CA 1
ATOM 2783 C C . PHE A 1 384 ? 11.008 -11.766 -16.141 1 93.94 384 PHE A C 1
ATOM 2785 O O . PHE A 1 384 ? 11.812 -11.93 -17.062 1 93.94 384 PHE A O 1
ATOM 2792 N N . HIS A 1 385 ? 9.914 -11.039 -16.234 1 92.69 385 HIS A N 1
ATOM 2793 C CA . HIS A 1 385 ? 9.695 -10.25 -17.438 1 92.69 385 HIS A CA 1
ATOM 2794 C C . HIS A 1 385 ? 10.859 -9.305 -17.703 1 92.69 385 HIS A C 1
ATOM 2796 O O . HIS A 1 385 ? 11.281 -8.57 -16.797 1 92.69 385 HIS A O 1
ATOM 2802 N N . PRO A 1 386 ? 11.414 -9.273 -18.875 1 90.25 386 PRO A N 1
ATOM 2803 C CA . PRO A 1 386 ? 12.562 -8.414 -19.188 1 90.25 386 PRO A CA 1
ATOM 2804 C C . PRO A 1 386 ? 12.273 -6.93 -18.938 1 90.25 386 PRO A C 1
ATOM 2806 O O . PRO A 1 386 ? 11.164 -6.465 -19.203 1 90.25 386 PRO A O 1
ATOM 2809 N N . LEU A 1 387 ? 13.258 -6.246 -18.438 1 87.5 387 LEU A N 1
ATOM 2810 C CA . LEU A 1 387 ? 13.141 -4.82 -18.172 1 87.5 387 LEU A CA 1
ATOM 2811 C C . LEU A 1 387 ? 13.664 -3.996 -19.344 1 87.5 387 LEU A C 1
ATOM 2813 O O . LEU A 1 387 ? 14.664 -4.352 -19.969 1 87.5 387 LEU A O 1
ATOM 2817 N N . PRO A 1 388 ? 12.945 -2.869 -19.562 1 84.75 388 PRO A N 1
ATOM 2818 C CA . PRO A 1 388 ? 13.586 -1.922 -20.484 1 84.75 388 PRO A CA 1
ATOM 2819 C C . PRO A 1 388 ? 14.945 -1.444 -19.969 1 84.75 388 PRO A C 1
ATOM 2821 O O . PRO A 1 388 ? 15.195 -1.431 -18.766 1 84.75 388 PRO A O 1
ATOM 2824 N N . ASP A 1 389 ? 15.797 -0.961 -20.812 1 87.75 389 ASP A N 1
ATOM 2825 C CA . ASP A 1 389 ? 17.188 -0.634 -20.516 1 87.75 389 ASP A CA 1
ATOM 2826 C C . ASP A 1 389 ? 17.281 0.406 -19.406 1 87.75 389 ASP A C 1
ATOM 2828 O O . ASP A 1 389 ? 18.047 0.237 -18.453 1 87.75 389 ASP A O 1
ATOM 2832 N N . PRO A 1 390 ? 16.516 1.47 -19.438 1 84.12 390 PRO A N 1
ATOM 2833 C CA . PRO A 1 390 ? 16.656 2.475 -18.375 1 84.12 390 PRO A CA 1
ATOM 2834 C C . PRO A 1 390 ? 16.281 1.933 -17 1 84.12 390 PRO A C 1
ATOM 2836 O O . PRO A 1 390 ? 16.891 2.312 -15.992 1 84.12 390 PRO A O 1
ATOM 2839 N N . VAL A 1 391 ? 15.289 1.038 -16.984 1 85.56 391 VAL A N 1
ATOM 2840 C CA . VAL A 1 391 ? 14.859 0.465 -15.711 1 85.56 391 VAL A CA 1
ATOM 2841 C C . VAL A 1 391 ? 15.891 -0.542 -15.219 1 85.56 391 VAL A C 1
ATOM 2843 O O . VAL A 1 391 ? 16.156 -0.629 -14.016 1 85.56 391 VAL A O 1
ATOM 2846 N N . LYS A 1 392 ? 16.438 -1.229 -16.156 1 89.5 392 LYS A N 1
ATOM 2847 C CA . LYS A 1 392 ? 17.5 -2.158 -15.789 1 89.5 392 LYS A CA 1
ATOM 2848 C C . LYS A 1 392 ? 18.703 -1.418 -15.203 1 89.5 392 LYS A C 1
ATOM 2850 O O . LYS A 1 392 ? 19.25 -1.837 -14.188 1 89.5 392 LYS A O 1
ATOM 2855 N N . ALA A 1 393 ? 19.078 -0.337 -15.812 1 89.31 393 ALA A N 1
ATOM 2856 C CA . ALA A 1 393 ? 20.188 0.47 -15.312 1 89.31 393 ALA A CA 1
ATOM 2857 C C . ALA A 1 393 ? 19.891 1.016 -13.922 1 89.31 393 ALA A C 1
ATOM 2859 O O . ALA A 1 393 ? 20.75 0.981 -13.039 1 89.31 393 ALA A O 1
ATOM 2860 N N . LEU A 1 394 ? 18.688 1.477 -13.75 1 86.75 394 LEU A N 1
ATOM 2861 C CA . LEU A 1 394 ? 18.281 1.986 -12.445 1 86.75 394 LEU A CA 1
ATOM 2862 C C . LEU A 1 394 ? 18.297 0.877 -11.398 1 86.75 394 LEU A C 1
ATOM 2864 O O . LEU A 1 394 ? 18.734 1.09 -10.273 1 86.75 394 LEU A O 1
ATOM 2868 N N . SER A 1 395 ? 17.781 -0.299 -11.789 1 89 395 SER A N 1
ATOM 2869 C CA . SER A 1 395 ? 17.781 -1.439 -10.875 1 89 395 SER A CA 1
ATOM 2870 C C . SER A 1 395 ? 19.188 -1.799 -10.43 1 89 395 SER A C 1
ATOM 2872 O O . SER A 1 395 ? 19.422 -2.092 -9.258 1 89 395 SER A O 1
ATOM 2874 N N . ARG A 1 396 ? 20.109 -1.729 -11.336 1 92.56 396 ARG A N 1
ATOM 2875 C CA . ARG A 1 396 ? 21.516 -2.006 -11.008 1 92.56 396 ARG A CA 1
ATOM 2876 C C . ARG A 1 396 ? 22.047 -0.999 -10 1 92.56 396 ARG A C 1
ATOM 2878 O O . ARG A 1 396 ? 22.734 -1.372 -9.047 1 92.56 396 ARG A O 1
ATOM 2885 N N . ARG A 1 397 ? 21.719 0.237 -10.195 1 91.38 397 ARG A N 1
ATOM 2886 C CA . ARG A 1 397 ? 22.203 1.279 -9.297 1 91.38 397 ARG A CA 1
ATOM 2887 C C . ARG A 1 397 ? 21.578 1.141 -7.914 1 91.38 397 ARG A C 1
ATOM 2889 O O . ARG A 1 397 ? 22.25 1.368 -6.902 1 91.38 397 ARG A O 1
ATOM 2896 N N . VAL A 1 398 ? 20.297 0.81 -7.879 1 89.25 398 VAL A N 1
ATOM 2897 C CA . VAL A 1 398 ? 19.641 0.569 -6.594 1 89.25 398 VAL A CA 1
ATOM 2898 C C . VAL A 1 398 ? 20.312 -0.609 -5.887 1 89.25 398 VAL A C 1
ATOM 2900 O O . VAL A 1 398 ? 20.641 -0.529 -4.699 1 89.25 398 VAL A O 1
ATOM 2903 N N . LYS A 1 399 ? 20.531 -1.683 -6.648 1 93.56 399 LYS A N 1
ATOM 2904 C CA . LYS A 1 399 ? 21.25 -2.832 -6.098 1 93.56 399 LYS A CA 1
ATOM 2905 C C . LYS A 1 399 ? 22.609 -2.422 -5.531 1 93.56 399 LYS A C 1
ATOM 2907 O O . LYS A 1 399 ? 22.969 -2.828 -4.426 1 93.56 399 LYS A O 1
ATOM 2912 N N . GLU A 1 400 ? 23.312 -1.594 -6.219 1 93.81 400 GLU A N 1
ATOM 2913 C CA . GLU A 1 400 ? 24.641 -1.155 -5.812 1 93.81 400 GLU A CA 1
ATOM 2914 C C . GLU A 1 400 ? 24.578 -0.314 -4.539 1 93.81 400 GLU A C 1
ATOM 2916 O O . GLU A 1 400 ? 25.516 -0.318 -3.74 1 93.81 400 GLU A O 1
ATOM 2921 N N . SER A 1 401 ? 23.5 0.364 -4.398 1 91.62 401 SER A N 1
ATOM 2922 C CA . SER A 1 401 ? 23.344 1.197 -3.211 1 91.62 401 SER A CA 1
ATOM 2923 C C . SER A 1 401 ? 23.234 0.346 -1.95 1 91.62 401 SER A C 1
ATOM 2925 O O . SER A 1 401 ? 23.641 0.775 -0.868 1 91.62 401 SER A O 1
ATOM 2927 N N . PHE A 1 402 ? 22.734 -0.878 -2.035 1 93.81 402 PHE A N 1
ATOM 2928 C CA . PHE A 1 402 ? 22.547 -1.767 -0.894 1 93.81 402 PHE A CA 1
ATOM 2929 C C . PHE A 1 402 ? 23.656 -2.816 -0.845 1 93.81 402 PHE A C 1
ATOM 2931 O O . PHE A 1 402 ? 24.125 -3.176 0.234 1 93.81 402 PHE A O 1
ATOM 2938 N N . ASP A 1 403 ? 24.062 -3.258 -1.977 1 95.62 403 ASP A N 1
ATOM 2939 C CA . ASP A 1 403 ? 24.969 -4.383 -2.141 1 95.62 403 ASP A CA 1
ATOM 2940 C C . ASP A 1 403 ? 25.953 -4.133 -3.281 1 95.62 403 ASP A C 1
ATOM 2942 O O . ASP A 1 403 ? 25.906 -4.801 -4.316 1 95.62 403 ASP A O 1
ATOM 2946 N N . PRO A 1 404 ? 26.922 -3.285 -3.047 1 95.31 404 PRO A N 1
ATOM 2947 C CA . PRO A 1 404 ? 27.812 -2.855 -4.125 1 95.31 404 PRO A CA 1
ATOM 2948 C C . PRO A 1 404 ? 28.672 -3.996 -4.664 1 95.31 404 PRO A C 1
ATOM 2950 O O . PRO A 1 404 ? 29.078 -3.967 -5.828 1 95.31 404 PRO A O 1
ATOM 2953 N N . CYS A 1 405 ? 28.938 -5.012 -3.895 1 96.12 405 CYS A N 1
ATOM 2954 C CA . CYS A 1 405 ? 29.797 -6.102 -4.336 1 96.12 405 CYS A CA 1
ATOM 2955 C C . CYS A 1 405 ? 28.984 -7.277 -4.852 1 96.12 405 CYS A C 1
ATOM 2957 O O . CYS A 1 405 ? 29.531 -8.328 -5.188 1 96.12 405 CYS A O 1
ATOM 2959 N N . GLY A 1 406 ? 27.641 -7.203 -4.844 1 95.44 406 GLY A N 1
ATOM 2960 C CA . GLY A 1 406 ? 26.766 -8.219 -5.395 1 95.44 406 GLY A CA 1
ATOM 2961 C C . GLY A 1 406 ? 26.812 -9.531 -4.633 1 95.44 406 GLY A C 1
ATOM 2962 O O . GLY A 1 406 ? 26.844 -10.602 -5.238 1 95.44 406 GLY A O 1
ATOM 2963 N N . ILE A 1 407 ? 26.891 -9.484 -3.398 1 96.25 407 ILE A N 1
ATOM 2964 C CA . ILE A 1 407 ? 27.094 -10.727 -2.662 1 96.25 407 ILE A CA 1
ATOM 2965 C C . ILE A 1 407 ? 25.75 -11.32 -2.271 1 96.25 407 ILE A C 1
ATOM 2967 O O . ILE A 1 407 ? 25.656 -12.5 -1.915 1 96.25 407 ILE A O 1
ATOM 2971 N N . LEU A 1 408 ? 24.641 -10.5 -2.283 1 97.12 408 LEU A N 1
ATOM 2972 C CA . LEU A 1 408 ? 23.344 -11 -1.854 1 97.12 408 LEU A CA 1
ATOM 2973 C C . LEU A 1 408 ? 22.516 -11.484 -3.047 1 97.12 408 LEU A C 1
ATOM 2975 O O . LEU A 1 408 ? 22.062 -10.672 -3.861 1 97.12 408 LEU A O 1
ATOM 2979 N N . ASN A 1 409 ? 22.281 -12.766 -3.189 1 96 409 ASN A N 1
ATOM 2980 C CA . ASN A 1 409 ? 21.484 -13.414 -4.219 1 96 409 ASN A CA 1
ATOM 2981 C C . ASN A 1 409 ? 21.719 -12.797 -5.594 1 96 409 ASN A C 1
ATOM 2983 O O . ASN A 1 409 ? 20.781 -12.43 -6.293 1 96 409 ASN A O 1
ATOM 2987 N N . PRO A 1 410 ? 22.938 -12.812 -6.004 1 94.19 410 PRO A N 1
ATOM 2988 C CA . PRO A 1 410 ? 23.203 -12.188 -7.305 1 94.19 410 PRO A CA 1
ATOM 2989 C C . PRO A 1 410 ? 22.531 -12.914 -8.461 1 94.19 410 PRO A C 1
ATOM 2991 O O . PRO A 1 410 ? 22.594 -14.141 -8.547 1 94.19 410 PRO A O 1
ATOM 2994 N N . GLY A 1 411 ? 21.875 -12.18 -9.281 1 92.81 411 GLY A N 1
ATOM 2995 C CA . GLY A 1 411 ? 21.297 -12.734 -10.492 1 92.81 411 GLY A CA 1
ATOM 2996 C C . GLY A 1 411 ? 19.984 -13.461 -10.25 1 92.81 411 GLY A C 1
ATOM 2997 O O . GLY A 1 411 ? 19.406 -14.023 -11.18 1 92.81 411 GLY A O 1
ATOM 2998 N N . ARG A 1 412 ? 19.516 -13.461 -9.031 1 94 412 ARG A N 1
ATOM 2999 C CA . ARG A 1 412 ? 18.297 -14.195 -8.68 1 94 412 ARG A CA 1
ATOM 3000 C C . ARG A 1 412 ? 17.109 -13.703 -9.492 1 94 412 ARG A C 1
ATOM 3002 O O . ARG A 1 412 ? 16.234 -14.492 -9.867 1 94 412 ARG A O 1
ATOM 3009 N N . MET A 1 413 ? 17.047 -12.391 -9.758 1 93.5 413 MET A N 1
ATOM 3010 C CA . MET A 1 413 ? 15.953 -11.812 -10.531 1 93.5 413 MET A CA 1
ATOM 3011 C C . MET A 1 413 ? 16.375 -11.578 -11.977 1 93.5 413 MET A C 1
ATOM 3013 O O . MET A 1 413 ? 15.812 -12.156 -12.906 1 93.5 413 MET A O 1
ATOM 3017 N N . TYR A 1 414 ? 17.453 -10.852 -12.148 1 92.12 414 TYR A N 1
ATOM 3018 C CA . TYR A 1 414 ? 17.984 -10.516 -13.469 1 92.12 414 TYR A CA 1
ATOM 3019 C C . TYR A 1 414 ? 19.484 -10.797 -13.539 1 92.12 414 TYR A C 1
ATOM 3021 O O . TYR A 1 414 ? 20.234 -10.406 -12.648 1 92.12 414 TYR A O 1
ATOM 3029 N N . ALA A 1 415 ? 19.859 -11.422 -14.664 1 88.12 415 ALA A N 1
ATOM 3030 C CA . ALA A 1 415 ? 21.281 -11.688 -14.859 1 88.12 415 ALA A CA 1
ATOM 3031 C C . ALA A 1 415 ? 22.094 -10.398 -14.789 1 88.12 415 ALA A C 1
ATOM 3033 O O . ALA A 1 415 ? 21.734 -9.398 -15.422 1 88.12 415 ALA A O 1
ATOM 3034 N N . GLY A 1 416 ? 23.094 -10.383 -14.016 1 83.38 416 GLY A N 1
ATOM 3035 C CA . GLY A 1 416 ? 23.984 -9.242 -13.93 1 83.38 416 GLY A CA 1
ATOM 3036 C C . GLY A 1 416 ? 23.562 -8.234 -12.883 1 83.38 416 GLY A C 1
ATOM 3037 O O . GLY A 1 416 ? 24.219 -7.195 -12.711 1 83.38 416 GLY A O 1
ATOM 3038 N N . VAL A 1 417 ? 22.453 -8.469 -12.258 1 87.75 417 VAL A N 1
ATOM 3039 C CA . VAL A 1 417 ? 22 -7.598 -11.18 1 87.75 417 VAL A CA 1
ATOM 3040 C C . VAL A 1 417 ? 22.047 -8.359 -9.852 1 87.75 417 VAL A C 1
ATOM 3042 O O . VAL A 1 417 ? 21.703 -9.539 -9.797 1 87.75 417 VAL A O 1
ATOM 3045 N N . MET B 1 1 ? 17.641 37 -4.387 1 48.5 1 MET B N 1
ATOM 3046 C CA . MET B 1 1 ? 18.172 36.344 -5.574 1 48.5 1 MET B CA 1
ATOM 3047 C C . MET B 1 1 ? 17.062 36.062 -6.578 1 48.5 1 MET B C 1
ATOM 3049 O O . MET B 1 1 ? 15.953 35.688 -6.191 1 48.5 1 MET B O 1
ATOM 3053 N N . THR B 1 2 ? 17.156 36.594 -7.762 1 63.56 2 THR B N 1
ATOM 3054 C CA . THR B 1 2 ? 16.172 36.406 -8.82 1 63.56 2 THR B CA 1
ATOM 3055 C C . THR B 1 2 ? 16.031 34.938 -9.18 1 63.56 2 THR B C 1
ATOM 3057 O O . THR B 1 2 ? 17.031 34.281 -9.477 1 63.56 2 THR B O 1
ATOM 3060 N N . VAL B 1 3 ? 14.906 34.219 -8.789 1 75.25 3 VAL B N 1
ATOM 3061 C CA . VAL B 1 3 ? 14.656 32.812 -9.109 1 75.25 3 VAL B CA 1
ATOM 3062 C C . VAL B 1 3 ? 14.086 32.719 -10.523 1 75.25 3 VAL B C 1
ATOM 3064 O O . VAL B 1 3 ? 13.133 33.438 -10.867 1 75.25 3 VAL B O 1
ATOM 3067 N N . THR B 1 4 ? 14.828 32.125 -11.422 1 90.94 4 THR B N 1
ATOM 3068 C CA . THR B 1 4 ? 14.352 31.812 -12.766 1 90.94 4 THR B CA 1
ATOM 3069 C C . THR B 1 4 ? 13.508 30.547 -12.766 1 90.94 4 THR B C 1
ATOM 3071 O O . THR B 1 4 ? 13.922 29.516 -12.211 1 90.94 4 THR B O 1
ATOM 3074 N N . THR B 1 5 ? 12.336 30.656 -13.281 1 93.94 5 THR B N 1
ATOM 3075 C CA . THR B 1 5 ? 11.43 29.516 -13.32 1 93.94 5 THR B CA 1
ATOM 3076 C C . THR B 1 5 ? 11.352 28.922 -14.734 1 93.94 5 THR B C 1
ATOM 3078 O O . THR B 1 5 ? 11.156 29.656 -15.703 1 93.94 5 THR B O 1
ATOM 3081 N N . VAL B 1 6 ? 11.609 27.703 -14.836 1 95.25 6 VAL B N 1
ATOM 3082 C CA . VAL B 1 6 ? 11.406 26.953 -16.062 1 95.25 6 VAL B CA 1
ATOM 3083 C C . VAL B 1 6 ? 10.141 26.109 -15.961 1 95.25 6 VAL B C 1
ATOM 3085 O O . VAL B 1 6 ? 9.945 25.391 -14.969 1 95.25 6 VAL B O 1
ATOM 3088 N N . LYS B 1 7 ? 9.273 26.188 -17 1 97.25 7 LYS B N 1
ATOM 3089 C CA . LYS B 1 7 ? 7.992 25.484 -16.984 1 97.25 7 LYS B CA 1
ATOM 3090 C C . LYS B 1 7 ? 7.848 24.578 -18.203 1 97.25 7 LYS B C 1
ATOM 3092 O O . LYS B 1 7 ? 7.277 24.984 -19.219 1 97.25 7 LYS B O 1
ATOM 3097 N N . PRO B 1 8 ? 8.281 23.328 -18.047 1 97.25 8 PRO B N 1
ATOM 3098 C CA . PRO B 1 8 ? 8.164 22.406 -19.188 1 97.25 8 PRO B CA 1
ATOM 3099 C C . PRO B 1 8 ? 6.715 22.031 -19.484 1 97.25 8 PRO B C 1
ATOM 3101 O O . PRO B 1 8 ? 5.879 22 -18.578 1 97.25 8 PRO B O 1
ATOM 3104 N N . ASP B 1 9 ? 6.457 21.734 -20.75 1 95.44 9 ASP B N 1
ATOM 3105 C CA . ASP B 1 9 ? 5.129 21.281 -21.141 1 95.44 9 ASP B CA 1
ATOM 3106 C C . ASP B 1 9 ? 5.176 19.844 -21.656 1 95.44 9 ASP B C 1
ATOM 3108 O O . ASP B 1 9 ? 4.172 19.312 -22.141 1 95.44 9 ASP B O 1
ATOM 3112 N N . SER B 1 10 ? 6.371 19.297 -21.562 1 97.31 10 SER B N 1
ATOM 3113 C CA . SER B 1 10 ? 6.543 17.891 -21.906 1 97.31 10 SER B CA 1
ATOM 3114 C C . SER B 1 10 ? 7.617 17.234 -21.047 1 97.31 10 SER B C 1
ATOM 3116 O O . SER B 1 10 ? 8.445 17.922 -20.453 1 97.31 10 SER B O 1
ATOM 3118 N N . ALA B 1 11 ? 7.578 15.938 -21.062 1 96.81 11 ALA B N 1
ATOM 3119 C CA . ALA B 1 11 ? 8.594 15.18 -20.328 1 96.81 11 ALA B CA 1
ATOM 3120 C C . ALA B 1 11 ? 9.984 15.43 -20.906 1 96.81 11 ALA B C 1
ATOM 3122 O O . ALA B 1 11 ? 10.969 15.5 -20.172 1 96.81 11 ALA B O 1
ATOM 3123 N N . ALA B 1 12 ? 10.062 15.555 -22.203 1 97.44 12 ALA B N 1
ATOM 3124 C CA . ALA B 1 12 ? 11.336 15.812 -22.875 1 97.44 12 ALA B CA 1
ATOM 3125 C C . ALA B 1 12 ? 11.93 17.156 -22.438 1 97.44 12 ALA B C 1
ATOM 3127 O O . ALA B 1 12 ? 13.133 17.25 -22.188 1 97.44 12 ALA B O 1
ATOM 3128 N N . GLN B 1 13 ? 11.086 18.109 -22.344 1 97.88 13 GLN B N 1
ATOM 3129 C CA . GLN B 1 13 ? 11.547 19.422 -21.891 1 97.88 13 GLN B CA 1
ATOM 3130 C C . GLN B 1 13 ? 12 19.375 -20.438 1 97.88 13 GLN B C 1
ATOM 3132 O O . GLN B 1 13 ? 12.969 20.047 -20.062 1 97.88 13 GLN B O 1
ATOM 3137 N N . ALA B 1 14 ? 11.281 18.625 -19.625 1 97.94 14 ALA B N 1
ATOM 3138 C CA . ALA B 1 14 ? 11.719 18.453 -18.234 1 97.94 14 ALA B CA 1
ATOM 3139 C C . ALA B 1 14 ? 13.109 17.812 -18.188 1 97.94 14 ALA B C 1
ATOM 3141 O O . ALA B 1 14 ? 13.961 18.234 -17.406 1 97.94 14 ALA B O 1
ATOM 3142 N N . ALA B 1 15 ? 13.289 16.828 -19.031 1 97.81 15 ALA B N 1
ATOM 3143 C CA . ALA B 1 15 ? 14.586 16.172 -19.109 1 97.81 15 ALA B CA 1
ATOM 3144 C C . ALA B 1 15 ? 15.68 17.141 -19.531 1 97.81 15 ALA B C 1
ATOM 3146 O O . ALA B 1 15 ? 16.781 17.141 -18.984 1 97.81 15 ALA B O 1
ATOM 3147 N N . ASP B 1 16 ? 15.383 17.969 -20.484 1 97.81 16 ASP B N 1
ATOM 3148 C CA . ASP B 1 16 ? 16.328 18.969 -20.969 1 97.81 16 ASP B CA 1
ATOM 3149 C C . ASP B 1 16 ? 16.734 19.922 -19.844 1 97.81 16 ASP B C 1
ATOM 3151 O O . ASP B 1 16 ? 17.906 20.297 -19.719 1 97.81 16 ASP B O 1
ATOM 3155 N N . ALA B 1 17 ? 15.766 20.281 -19.078 1 97.56 17 ALA B N 1
ATOM 3156 C CA . ALA B 1 17 ? 16.031 21.172 -17.953 1 97.56 17 ALA B CA 1
ATOM 3157 C C . ALA B 1 17 ? 16.969 20.5 -16.953 1 97.56 17 ALA B C 1
ATOM 3159 O O . ALA B 1 17 ? 17.891 21.141 -16.438 1 97.56 17 ALA B O 1
ATOM 3160 N N . VAL B 1 18 ? 16.766 19.25 -16.656 1 97.94 18 VAL B N 1
ATOM 3161 C CA . VAL B 1 18 ? 17.609 18.531 -15.719 1 97.94 18 VAL B CA 1
ATOM 3162 C C . VAL B 1 18 ? 19.031 18.406 -16.281 1 97.94 18 VAL B C 1
ATOM 3164 O O . VAL B 1 18 ? 20.016 18.641 -15.578 1 97.94 18 VAL B O 1
ATOM 3167 N N . ARG B 1 19 ? 19.141 18.094 -17.547 1 97.88 19 ARG B N 1
ATOM 3168 C CA . ARG B 1 19 ? 20.438 17.969 -18.188 1 97.88 19 ARG B CA 1
ATOM 3169 C C . ARG B 1 19 ? 21.188 19.297 -18.172 1 97.88 19 ARG B C 1
ATOM 3171 O O . ARG B 1 19 ? 22.406 19.328 -17.969 1 97.88 19 ARG B O 1
ATOM 3178 N N . TRP B 1 20 ? 20.438 20.281 -18.453 1 97.38 20 TRP B N 1
ATOM 3179 C CA . TRP B 1 20 ? 21.031 21.609 -18.391 1 97.38 20 TRP B CA 1
ATOM 3180 C C . TRP B 1 20 ? 21.578 21.891 -16.984 1 97.38 20 TRP B C 1
ATOM 3182 O O . TRP B 1 20 ? 22.734 22.312 -16.828 1 97.38 20 TRP B O 1
ATOM 3192 N N . ALA B 1 21 ? 20.781 21.641 -15.984 1 97.06 21 ALA B N 1
ATOM 3193 C CA . ALA B 1 21 ? 21.188 21.859 -14.602 1 97.06 21 ALA B CA 1
ATOM 3194 C C . ALA B 1 21 ? 22.453 21.062 -14.273 1 97.06 21 ALA B C 1
ATOM 3196 O O . ALA B 1 21 ? 23.344 21.562 -13.578 1 97.06 21 ALA B O 1
ATOM 3197 N N . LEU B 1 22 ? 22.516 19.891 -14.766 1 96.44 22 LEU B N 1
ATOM 3198 C CA . LEU B 1 22 ? 23.672 19.031 -14.578 1 96.44 22 LEU B CA 1
ATOM 3199 C C . LEU B 1 22 ? 24.922 19.672 -15.203 1 96.44 22 LEU B C 1
ATOM 3201 O O . LEU B 1 22 ? 25.969 19.734 -14.57 1 96.44 22 LEU B O 1
ATOM 3205 N N . SER B 1 23 ? 24.75 20.094 -16.359 1 97.06 23 SER B N 1
ATOM 3206 C CA . SER B 1 23 ? 25.875 20.688 -17.078 1 97.06 23 SER B CA 1
ATOM 3207 C C . SER B 1 23 ? 26.359 21.953 -16.375 1 97.06 23 SER B C 1
ATOM 3209 O O . SER B 1 23 ? 27.547 22.25 -16.375 1 97.06 23 SER B O 1
ATOM 3211 N N . GLU B 1 24 ? 25.438 22.656 -15.734 1 95.56 24 GLU B N 1
ATOM 3212 C CA . GLU B 1 24 ? 25.766 23.922 -15.078 1 95.56 24 GLU B CA 1
ATOM 3213 C C . GLU B 1 24 ? 26.172 23.688 -13.625 1 95.56 24 GLU B C 1
ATOM 3215 O O . GLU B 1 24 ? 26.688 24.609 -12.969 1 95.56 24 GLU B O 1
ATOM 3220 N N . GLY B 1 25 ? 25.906 22.484 -13.203 1 94.44 25 GLY B N 1
ATOM 3221 C CA . GLY B 1 25 ? 26.188 22.188 -11.805 1 94.44 25 GLY B CA 1
ATOM 3222 C C . GLY B 1 25 ? 25.312 22.984 -10.844 1 94.44 25 GLY B C 1
ATOM 3223 O O . GLY B 1 25 ? 25.797 23.469 -9.82 1 94.44 25 GLY B O 1
ATOM 3224 N N . THR B 1 26 ? 24.078 23.188 -11.227 1 94.81 26 THR B N 1
ATOM 3225 C CA . THR B 1 26 ? 23.188 23.969 -10.391 1 94.81 26 THR B CA 1
ATOM 3226 C C . THR B 1 26 ? 21.984 23.141 -9.938 1 94.81 26 THR B C 1
ATOM 3228 O O . THR B 1 26 ? 21.5 22.297 -10.695 1 94.81 26 THR B O 1
ATOM 3231 N N . PRO B 1 27 ? 21.562 23.328 -8.727 1 95.5 27 PRO B N 1
ATOM 3232 C CA . PRO B 1 27 ? 20.391 22.594 -8.242 1 95.5 27 PRO B CA 1
ATOM 3233 C C . PRO B 1 27 ? 19.078 23.156 -8.75 1 95.5 27 PRO B C 1
ATOM 3235 O O . PRO B 1 27 ? 19.031 24.312 -9.188 1 95.5 27 PRO B O 1
ATOM 3238 N N . LEU B 1 28 ? 18.062 22.297 -8.742 1 96.75 28 LEU B N 1
ATOM 3239 C CA . LEU B 1 28 ? 16.719 22.688 -9.156 1 96.75 28 LEU B CA 1
ATOM 3240 C C . LEU B 1 28 ? 15.742 22.547 -7.992 1 96.75 28 LEU B C 1
ATOM 3242 O O . LEU B 1 28 ? 15.812 21.578 -7.23 1 96.75 28 LEU B O 1
ATOM 3246 N N . ASP B 1 29 ? 14.938 23.594 -7.816 1 95.88 29 ASP B N 1
ATOM 3247 C CA . ASP B 1 29 ? 13.734 23.5 -6.992 1 95.88 29 ASP B CA 1
ATOM 3248 C C . ASP B 1 29 ? 12.57 22.906 -7.785 1 95.88 29 ASP B C 1
ATOM 3250 O O . ASP B 1 29 ? 11.93 23.594 -8.578 1 95.88 29 ASP B O 1
ATOM 3254 N N . VAL B 1 30 ? 12.266 21.594 -7.559 1 96.75 30 VAL B N 1
ATOM 3255 C CA . VAL B 1 30 ? 11.203 20.891 -8.273 1 96.75 30 VAL B CA 1
ATOM 3256 C C . VAL B 1 30 ? 9.867 21.125 -7.566 1 96.75 30 VAL B C 1
ATOM 3258 O O . VAL B 1 30 ? 9.711 20.781 -6.395 1 96.75 30 VAL B O 1
ATOM 3261 N N . ALA B 1 31 ? 8.898 21.719 -8.266 1 95.31 31 ALA B N 1
ATOM 3262 C CA . ALA B 1 31 ? 7.625 22.078 -7.656 1 95.31 31 ALA B CA 1
ATOM 3263 C C . ALA B 1 31 ? 6.465 21.812 -8.609 1 95.31 31 ALA B C 1
ATOM 3265 O O . ALA B 1 31 ? 6.668 21.656 -9.82 1 95.31 31 ALA B O 1
ATOM 3266 N N . GLY B 1 32 ? 5.316 21.547 -8.031 1 95.19 32 GLY B N 1
ATOM 3267 C CA . GLY B 1 32 ? 4.09 21.625 -8.805 1 95.19 32 GLY B CA 1
ATOM 3268 C C . GLY B 1 32 ? 3.506 23.016 -8.875 1 95.19 32 GLY B C 1
ATOM 3269 O O . GLY B 1 32 ? 4.188 23.9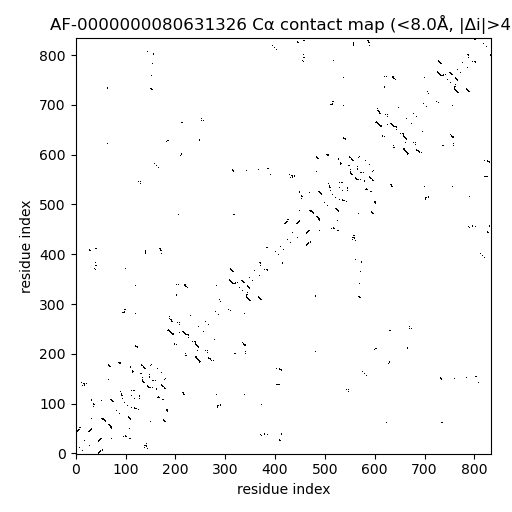69 -9.281 1 95.19 32 GLY B O 1
ATOM 3270 N N . SER B 1 33 ? 2.277 23.172 -8.297 1 93.69 33 SER B N 1
ATOM 3271 C CA . SER B 1 33 ? 1.643 24.484 -8.266 1 93.69 33 SER B CA 1
ATOM 3272 C C . SER B 1 33 ? 2.162 25.328 -7.109 1 93.69 33 SER B C 1
ATOM 3274 O O . SER B 1 33 ? 1.897 26.531 -7.043 1 93.69 33 SER B O 1
ATOM 3276 N N . GLY B 1 34 ? 2.883 24.719 -6.25 1 92.5 34 GLY B N 1
ATOM 3277 C CA . GLY B 1 34 ? 3.406 25.438 -5.098 1 92.5 34 GLY B CA 1
ATOM 3278 C C . GLY B 1 34 ? 2.387 25.625 -3.99 1 92.5 34 GLY B C 1
ATOM 3279 O O . GLY B 1 34 ? 2.535 26.5 -3.135 1 92.5 34 GLY B O 1
ATOM 3280 N N . SER B 1 35 ? 1.349 24.75 -3.951 1 92.5 35 SER B N 1
ATOM 3281 C CA . SER B 1 35 ? 0.25 24.891 -3 1 92.5 35 SER B CA 1
ATOM 3282 C C . SER B 1 35 ? 0.721 24.656 -1.57 1 92.5 35 SER B C 1
ATOM 3284 O O . SER B 1 35 ? 0.064 25.062 -0.615 1 92.5 35 SER B O 1
ATOM 3286 N N . LYS B 1 36 ? 1.836 24.016 -1.374 1 91.94 36 LYS B N 1
ATOM 3287 C CA . LYS B 1 36 ? 2.385 23.75 -0.049 1 91.94 36 LYS B CA 1
ATOM 3288 C C . LYS B 1 36 ? 3.9 23.922 -0.034 1 91.94 36 LYS B C 1
ATOM 3290 O O . LYS B 1 36 ? 4.617 23.094 0.53 1 91.94 36 LYS B O 1
ATOM 3295 N N . ARG B 1 37 ? 4.309 24.938 -0.601 1 87 37 ARG B N 1
ATOM 3296 C CA . ARG B 1 37 ? 5.73 25.219 -0.782 1 87 37 ARG B CA 1
ATOM 3297 C C . ARG B 1 37 ? 6.445 25.312 0.562 1 87 37 ARG B C 1
ATOM 3299 O O . ARG B 1 37 ? 7.656 25.094 0.647 1 87 37 ARG B O 1
ATOM 3306 N N . GLY B 1 38 ? 5.695 25.672 1.54 1 89.75 38 GLY B N 1
ATOM 3307 C CA . GLY B 1 38 ? 6.297 25.828 2.855 1 89.75 38 GLY B CA 1
ATOM 3308 C C . GLY B 1 38 ? 6.559 24.516 3.555 1 89.75 38 GLY B C 1
ATOM 3309 O O . GLY B 1 38 ? 7.223 24.484 4.594 1 89.75 38 GLY B O 1
ATOM 3310 N N . LEU B 1 39 ? 6.082 23.422 3.008 1 92.94 39 LEU B N 1
ATOM 3311 C CA . LEU B 1 39 ? 6.297 22.109 3.59 1 92.94 39 LEU B CA 1
ATOM 3312 C C . LEU B 1 39 ? 7.703 21.609 3.283 1 92.94 39 LEU B C 1
ATOM 3314 O O . LEU B 1 39 ? 8.109 21.547 2.121 1 92.94 39 LEU B O 1
ATOM 3318 N N . GLY B 1 40 ? 8.445 21.297 4.324 1 93.5 40 GLY B N 1
ATOM 3319 C CA . GLY B 1 40 ? 9.82 20.844 4.191 1 93.5 40 GLY B CA 1
ATOM 3320 C C . GLY B 1 40 ? 10.836 21.938 4.484 1 93.5 40 GLY B C 1
ATOM 3321 O O . GLY B 1 40 ? 10.469 23.062 4.824 1 93.5 40 GLY B O 1
ATOM 3322 N N . ARG B 1 41 ? 12.094 21.578 4.332 1 94.31 41 ARG B N 1
ATOM 3323 C CA . ARG B 1 41 ? 13.172 22.547 4.508 1 94.31 41 ARG B CA 1
ATOM 3324 C C . ARG B 1 41 ? 13.258 23.5 3.324 1 94.31 41 ARG B C 1
ATOM 3326 O O . ARG B 1 41 ? 13.047 23.109 2.178 1 94.31 41 ARG B O 1
ATOM 3333 N N . PRO B 1 42 ? 13.562 24.75 3.678 1 91.81 42 PRO B N 1
ATOM 3334 C CA . PRO B 1 42 ? 13.75 25.672 2.559 1 91.81 42 PRO B CA 1
ATOM 3335 C C . PRO B 1 42 ? 14.953 25.312 1.691 1 91.81 42 PRO B C 1
ATOM 3337 O O . PRO B 1 42 ? 15.984 24.875 2.209 1 91.81 42 PRO B O 1
ATOM 3340 N N . ILE B 1 43 ? 14.664 25.344 0.405 1 86.44 43 ILE B N 1
ATOM 3341 C CA . ILE B 1 43 ? 15.773 25.109 -0.522 1 86.44 43 ILE B CA 1
ATOM 3342 C C . ILE B 1 43 ? 16.203 26.438 -1.147 1 86.44 43 ILE B C 1
ATOM 3344 O O . ILE B 1 43 ? 15.359 27.297 -1.441 1 86.44 43 ILE B O 1
ATOM 3348 N N . GLN B 1 44 ? 17.547 26.703 -1.172 1 82.69 44 GLN B N 1
ATOM 3349 C CA . GLN B 1 44 ? 18.078 27.891 -1.83 1 82.69 44 GLN B CA 1
ATOM 3350 C C . GLN B 1 44 ? 18.594 27.562 -3.229 1 82.69 44 GLN B C 1
ATOM 3352 O O . GLN B 1 44 ? 19.688 27 -3.381 1 82.69 44 GLN B O 1
ATOM 3357 N N . THR B 1 45 ? 17.719 27.75 -4.18 1 89.06 45 THR B N 1
ATOM 3358 C CA . THR B 1 45 ? 18.078 27.484 -5.566 1 89.06 45 THR B CA 1
ATOM 3359 C C . THR B 1 45 ? 17.828 28.719 -6.438 1 89.06 45 THR B C 1
ATOM 3361 O O . THR B 1 45 ? 16.969 29.547 -6.121 1 89.06 45 THR B O 1
ATOM 3364 N N . ALA B 1 46 ? 18.656 28.844 -7.453 1 90.94 46 ALA B N 1
ATOM 3365 C CA . ALA B 1 46 ? 18.484 29.938 -8.406 1 90.94 46 ALA B CA 1
ATOM 3366 C C . ALA B 1 46 ? 17.438 29.609 -9.453 1 90.94 46 ALA B C 1
ATOM 3368 O O . ALA B 1 46 ? 16.938 30.484 -10.156 1 90.94 46 ALA B O 1
ATOM 3369 N N . TYR B 1 47 ? 17.109 28.344 -9.539 1 95.06 47 TYR B N 1
ATOM 3370 C CA . TYR B 1 47 ? 16.203 27.891 -10.586 1 95.06 47 TYR B CA 1
ATOM 3371 C C . TYR B 1 47 ? 15.102 27.016 -10.023 1 95.06 47 TYR B C 1
ATOM 3373 O O . TYR B 1 47 ? 15.359 26.156 -9.18 1 95.06 47 TYR B O 1
ATOM 3381 N N . THR B 1 48 ? 13.852 27.297 -10.414 1 95.5 48 THR B N 1
ATOM 3382 C CA . THR B 1 48 ? 12.711 26.453 -10.078 1 95.5 48 THR B CA 1
ATOM 3383 C C . THR B 1 48 ? 12.195 25.734 -11.32 1 95.5 48 THR B C 1
ATOM 3385 O O . THR B 1 48 ? 12.023 26.328 -12.375 1 95.5 48 THR B O 1
ATOM 3388 N N . LEU B 1 49 ? 12.102 24.438 -11.203 1 97.06 49 LEU B N 1
ATOM 3389 C CA . LEU B 1 49 ? 11.422 23.641 -12.219 1 97.06 49 LEU B CA 1
ATOM 3390 C C . LEU B 1 49 ? 9.953 23.453 -11.875 1 97.06 49 LEU B C 1
ATOM 3392 O O . LEU B 1 49 ? 9.602 22.609 -11.039 1 97.06 49 LEU B O 1
ATOM 3396 N N . ASP B 1 50 ? 9.125 24.25 -12.508 1 96.81 50 ASP B N 1
ATOM 3397 C CA . ASP B 1 50 ? 7.684 24.266 -12.273 1 96.81 50 ASP B CA 1
ATOM 3398 C C . ASP B 1 50 ? 6.973 23.266 -13.18 1 96.81 50 ASP B C 1
ATOM 3400 O O . ASP B 1 50 ? 6.801 23.5 -14.375 1 96.81 50 ASP B O 1
ATOM 3404 N N . LEU B 1 51 ? 6.453 22.188 -12.57 1 97.5 51 LEU B N 1
ATOM 3405 C CA . LEU B 1 51 ? 5.895 21.078 -13.336 1 97.5 51 LEU B CA 1
ATOM 3406 C C . LEU B 1 51 ? 4.406 21.297 -13.586 1 97.5 51 LEU B C 1
ATOM 3408 O O . LEU B 1 51 ? 3.752 20.453 -14.211 1 97.5 51 LEU B O 1
ATOM 3412 N N . SER B 1 52 ? 3.807 22.391 -13.133 1 95.81 52 SER B N 1
ATOM 3413 C CA . SER B 1 52 ? 2.373 22.625 -13.273 1 95.81 52 SER B CA 1
ATOM 3414 C C . SER B 1 52 ? 1.979 22.734 -14.75 1 95.81 52 SER B C 1
ATOM 3416 O O . SER B 1 52 ? 0.799 22.625 -15.086 1 95.81 52 SER B O 1
ATOM 3418 N N . GLY B 1 53 ? 2.969 22.922 -15.594 1 95.94 53 GLY B N 1
ATOM 3419 C CA . GLY B 1 53 ? 2.709 22.922 -17.031 1 95.94 53 GLY B CA 1
ATOM 3420 C C . GLY B 1 53 ? 2.416 21.547 -17.594 1 95.94 53 GLY B C 1
ATOM 3421 O O . GLY B 1 53 ? 1.854 21.422 -18.672 1 95.94 53 GLY B O 1
ATOM 3422 N N . LEU B 1 54 ? 2.846 20.531 -16.891 1 97.81 54 LEU B N 1
ATOM 3423 C CA . LEU B 1 54 ? 2.545 19.141 -17.25 1 97.81 54 LEU B CA 1
ATOM 3424 C C . LEU B 1 54 ? 1.21 18.703 -16.656 1 97.81 54 LEU B C 1
ATOM 3426 O O . LEU B 1 54 ? 1.167 17.828 -15.789 1 97.81 54 LEU B O 1
ATOM 3430 N N . SER B 1 55 ? 0.156 19.25 -17.234 1 97.56 55 SER B N 1
ATOM 3431 C CA . SER B 1 55 ? -1.184 19.047 -16.703 1 97.56 55 SER B CA 1
ATOM 3432 C C . SER B 1 55 ? -2.074 18.312 -17.703 1 97.56 55 SER B C 1
ATOM 3434 O O . SER B 1 55 ? -1.875 18.422 -18.906 1 97.56 55 SER B O 1
ATOM 3436 N N . GLY B 1 56 ? -2.979 17.562 -17.141 1 97.88 56 GLY B N 1
ATOM 3437 C CA . GLY B 1 56 ? -3.961 16.875 -17.969 1 97.88 56 GLY B CA 1
ATOM 3438 C C . GLY B 1 56 ? -4.031 15.391 -17.703 1 97.88 56 GLY B C 1
ATOM 3439 O O . GLY B 1 56 ? -3.016 14.758 -17.406 1 97.88 56 GLY B O 1
ATOM 3440 N N . VAL B 1 57 ? -5.227 14.883 -17.828 1 97.94 57 VAL B N 1
ATOM 3441 C CA . VAL B 1 57 ? -5.457 13.445 -17.719 1 97.94 57 VAL B CA 1
ATOM 3442 C C . VAL B 1 57 ? -5.047 12.758 -19.016 1 97.94 57 VAL B C 1
ATOM 3444 O O . VAL B 1 57 ? -5.496 13.133 -20.094 1 97.94 57 VAL B O 1
ATOM 3447 N N . VAL B 1 58 ? -4.184 11.82 -18.938 1 97.12 58 VAL B N 1
ATOM 3448 C CA . VAL B 1 58 ? -3.674 11.086 -20.094 1 97.12 58 VAL B CA 1
ATOM 3449 C C . VAL B 1 58 ? -4.637 9.961 -20.453 1 97.12 58 VAL B C 1
ATOM 3451 O O . VAL B 1 58 ? -4.953 9.758 -21.625 1 97.12 58 VAL B O 1
ATOM 3454 N N . ALA B 1 59 ? -5.066 9.195 -19.453 1 94.88 59 ALA B N 1
ATOM 3455 C CA . ALA B 1 59 ? -6 8.086 -19.641 1 94.88 59 ALA B CA 1
ATOM 3456 C C . ALA B 1 59 ? -6.77 7.801 -18.344 1 94.88 59 ALA B C 1
ATOM 3458 O O . ALA B 1 59 ? -6.199 7.824 -17.25 1 94.88 59 ALA B O 1
ATOM 3459 N N . TYR B 1 60 ? -8.031 7.695 -18.516 1 95.19 60 TYR B N 1
ATOM 3460 C CA . TYR B 1 60 ? -8.906 7.246 -17.438 1 95.19 60 TYR B CA 1
ATOM 3461 C C . TYR B 1 60 ? -9.727 6.039 -17.875 1 95.19 60 TYR B C 1
ATOM 3463 O O . TYR B 1 60 ? -10.672 6.168 -18.641 1 95.19 60 TYR B O 1
ATOM 3471 N N . GLU B 1 61 ? -9.289 4.93 -17.375 1 91 61 GLU B N 1
ATOM 3472 C CA . GLU B 1 61 ? -9.992 3.676 -17.641 1 91 61 GLU B CA 1
ATOM 3473 C C . GLU B 1 61 ? -10.859 3.275 -16.453 1 91 61 GLU B C 1
ATOM 3475 O O . GLU B 1 61 ? -10.469 2.438 -15.633 1 91 61 GLU B O 1
ATOM 3480 N N . ALA B 1 62 ? -12.055 3.74 -16.453 1 90 62 ALA B N 1
ATOM 3481 C CA . ALA B 1 62 ? -12.953 3.582 -15.32 1 90 62 ALA B CA 1
ATOM 3482 C C . ALA B 1 62 ? -13.266 2.111 -15.07 1 90 62 ALA B C 1
ATOM 3484 O O . ALA B 1 62 ? -13.352 1.676 -13.922 1 90 62 ALA B O 1
ATOM 3485 N N . GLU B 1 63 ? -13.359 1.394 -16.109 1 87.12 63 GLU B N 1
ATOM 3486 C CA . GLU B 1 63 ? -13.711 -0.019 -15.984 1 87.12 63 GLU B CA 1
ATOM 3487 C C . GLU B 1 63 ? -12.555 -0.817 -15.383 1 87.12 63 GLU B C 1
ATOM 3489 O O . GLU B 1 63 ? -12.773 -1.864 -14.773 1 87.12 63 GLU B O 1
ATOM 3494 N N . GLU B 1 64 ? -11.336 -0.285 -15.531 1 87.19 64 GLU B N 1
ATOM 3495 C CA . GLU B 1 64 ? -10.148 -0.946 -14.992 1 87.19 64 GLU B CA 1
ATOM 3496 C C . GLU B 1 64 ? -9.758 -0.374 -13.633 1 87.19 64 GLU B C 1
ATOM 3498 O O . GLU B 1 64 ? -8.844 -0.877 -12.977 1 87.19 64 GLU B O 1
ATOM 3503 N N . LEU B 1 65 ? -10.484 0.705 -13.266 1 90.81 65 LEU B N 1
ATOM 3504 C CA . LEU B 1 65 ? -10.211 1.389 -12.008 1 90.81 65 LEU B CA 1
ATOM 3505 C C . LEU B 1 65 ? -8.773 1.904 -11.969 1 90.81 65 LEU B C 1
ATOM 3507 O O . LEU B 1 65 ? -8.078 1.727 -10.969 1 90.81 65 LEU B O 1
ATOM 3511 N N . VAL B 1 66 ? -8.359 2.574 -13.062 1 92.62 66 VAL B N 1
ATOM 3512 C CA . VAL B 1 66 ? -7.008 3.105 -13.188 1 92.62 66 VAL B CA 1
ATOM 3513 C C . VAL B 1 66 ? -7.055 4.488 -13.828 1 92.62 66 VAL B C 1
ATOM 3515 O O . VAL B 1 66 ? -7.801 4.715 -14.789 1 92.62 66 VAL B O 1
ATOM 3518 N N . LEU B 1 67 ? -6.316 5.383 -13.289 1 96.5 67 LEU B N 1
ATOM 3519 C CA . LEU B 1 67 ? -6.168 6.73 -13.836 1 96.5 67 LEU B CA 1
ATOM 3520 C C . LEU B 1 67 ? -4.699 7.055 -14.094 1 96.5 67 LEU B C 1
ATOM 3522 O O . LEU B 1 67 ? -3.846 6.797 -13.242 1 96.5 67 LEU B O 1
ATOM 3526 N N . THR B 1 68 ? -4.395 7.543 -15.25 1 96.31 68 THR B N 1
ATOM 3527 C CA . THR B 1 68 ? -3.088 8.102 -15.57 1 96.31 68 THR B CA 1
ATOM 3528 C C . THR B 1 68 ? -3.197 9.602 -15.867 1 96.31 68 THR B C 1
ATOM 3530 O O . THR B 1 68 ? -4.023 10.016 -16.688 1 96.31 68 THR B O 1
ATOM 3533 N N . ALA B 1 69 ? -2.447 10.336 -15.195 1 98.25 69 ALA B N 1
ATOM 3534 C CA . ALA B 1 69 ? -2.439 11.781 -15.406 1 98.25 69 ALA B CA 1
ATOM 3535 C C . ALA B 1 69 ? -1.022 12.344 -15.305 1 98.25 69 ALA B C 1
ATOM 3537 O O . ALA B 1 69 ? -0.141 11.711 -14.711 1 98.25 69 ALA B O 1
ATOM 3538 N N . ARG B 1 70 ? -0.854 13.453 -15.953 1 98.62 70 ARG B N 1
ATOM 3539 C CA . ARG B 1 70 ? 0.407 14.172 -15.805 1 98.62 70 ARG B CA 1
ATOM 3540 C C . ARG B 1 70 ? 0.57 14.703 -14.383 1 98.62 70 ARG B C 1
ATOM 3542 O O . ARG B 1 70 ? -0.417 15.016 -13.711 1 98.62 70 ARG B O 1
ATOM 3549 N N . ALA B 1 71 ? 1.807 14.812 -13.938 1 97.88 71 ALA B N 1
ATOM 3550 C CA . ALA B 1 71 ? 2.135 15.07 -12.539 1 97.88 71 ALA B CA 1
ATOM 3551 C C . ALA B 1 71 ? 1.621 16.438 -12.094 1 97.88 71 ALA B C 1
ATOM 3553 O O . ALA B 1 71 ? 1.261 16.609 -10.93 1 97.88 71 ALA B O 1
ATOM 3554 N N . GLY B 1 72 ? 1.555 17.406 -12.938 1 98.25 72 GLY B N 1
ATOM 3555 C CA . GLY B 1 72 ? 1.147 18.75 -12.586 1 98.25 72 GLY B CA 1
ATOM 3556 C C . GLY B 1 72 ? -0.356 18.953 -12.609 1 98.25 72 GLY B C 1
ATOM 3557 O O . GLY B 1 72 ? -0.844 20.062 -12.453 1 98.25 72 GLY B O 1
ATOM 3558 N N . THR B 1 73 ? -1.135 17.906 -12.789 1 98.62 73 THR B N 1
ATOM 3559 C CA . THR B 1 73 ? -2.588 18.016 -12.867 1 98.62 73 THR B CA 1
ATOM 3560 C C . THR B 1 73 ? -3.178 18.359 -11.5 1 98.62 73 THR B C 1
ATOM 3562 O O . THR B 1 73 ? -2.947 17.641 -10.523 1 98.62 73 THR B O 1
ATOM 3565 N N . PRO B 1 74 ? -3.924 19.438 -11.398 1 98.31 74 PRO B N 1
ATOM 3566 C CA . PRO B 1 74 ? -4.52 19.797 -10.109 1 98.31 74 PRO B CA 1
ATOM 3567 C C . PRO B 1 74 ? -5.555 18.781 -9.625 1 98.31 74 PRO B C 1
ATOM 3569 O O . PRO B 1 74 ? -6.301 18.234 -10.438 1 98.31 74 PRO B O 1
ATOM 3572 N N . MET B 1 75 ? -5.637 18.656 -8.352 1 98.19 75 MET B N 1
ATOM 3573 C CA . MET B 1 75 ? -6.625 17.75 -7.773 1 98.19 75 MET B CA 1
ATOM 3574 C C . MET B 1 75 ? -8.039 18.219 -8.07 1 98.19 75 MET B C 1
ATOM 3576 O O . MET B 1 75 ? -8.953 17.406 -8.219 1 98.19 75 MET B O 1
ATOM 3580 N N . ALA B 1 76 ? -8.211 19.484 -8.25 1 97.62 76 ALA B N 1
ATOM 3581 C CA . ALA B 1 76 ? -9.516 20.078 -8.57 1 97.62 76 ALA B CA 1
ATOM 3582 C C . ALA B 1 76 ? -10.031 19.562 -9.906 1 97.62 76 ALA B C 1
ATOM 3584 O O . ALA B 1 76 ? -11.242 19.578 -10.164 1 97.62 76 ALA B O 1
ATOM 3585 N N . GLU B 1 77 ? -9.148 19.156 -10.766 1 97.69 77 GLU B N 1
ATOM 3586 C CA . GLU B 1 77 ? -9.531 18.578 -12.047 1 97.69 77 GLU B CA 1
ATOM 3587 C C . GLU B 1 77 ? -9.828 17.094 -11.914 1 97.69 77 GLU B C 1
ATOM 3589 O O . GLU B 1 77 ? -10.789 16.594 -12.492 1 97.69 77 GLU B O 1
ATOM 3594 N N . ILE B 1 78 ? -9.125 16.406 -11.117 1 98.56 78 ILE B N 1
ATOM 3595 C CA . ILE B 1 78 ? -9.148 14.953 -11.047 1 98.56 78 ILE B CA 1
ATOM 3596 C C . ILE B 1 78 ? -10.336 14.492 -10.211 1 98.56 78 ILE B C 1
ATOM 3598 O O . ILE B 1 78 ? -11.102 13.617 -10.625 1 98.56 78 ILE B O 1
ATOM 3602 N N . LEU B 1 79 ? -10.539 15.086 -9.062 1 98.06 79 LEU B N 1
ATOM 3603 C CA . LEU B 1 79 ? -11.469 14.547 -8.07 1 98.06 79 LEU B CA 1
ATOM 3604 C C . LEU B 1 79 ? -12.906 14.641 -8.57 1 98.06 79 LEU B C 1
ATOM 3606 O O . LEU B 1 79 ? -13.664 13.672 -8.484 1 98.06 79 LEU B O 1
ATOM 3610 N N . PRO B 1 80 ? -13.359 15.766 -9.188 1 97.56 80 PRO B N 1
ATOM 3611 C CA . PRO B 1 80 ? -14.719 15.797 -9.727 1 97.56 80 PRO B CA 1
ATOM 3612 C C . PRO B 1 80 ? -14.922 14.805 -10.867 1 97.56 80 PRO B C 1
ATOM 3614 O O . PRO B 1 80 ? -16.016 14.227 -11 1 97.56 80 PRO B O 1
ATOM 3617 N N . MET B 1 81 ? -13.891 14.617 -11.633 1 97.75 81 MET B N 1
ATOM 3618 C CA . MET B 1 81 ? -13.977 13.656 -12.727 1 97.75 81 MET B CA 1
ATOM 3619 C C . MET B 1 81 ? -14.234 12.25 -12.203 1 97.75 81 MET B C 1
ATOM 3621 O O . MET B 1 81 ? -15.078 11.523 -12.734 1 97.75 81 MET B O 1
ATOM 3625 N N . LEU B 1 82 ? -13.516 11.844 -11.172 1 97.88 82 LEU B N 1
ATOM 3626 C CA . LEU B 1 82 ? -13.734 10.539 -10.555 1 97.88 82 LEU B CA 1
ATOM 3627 C C . LEU B 1 82 ? -15.133 10.445 -9.961 1 97.88 82 LEU B C 1
ATOM 3629 O O . LEU B 1 82 ? -15.805 9.422 -10.102 1 97.88 82 LEU B O 1
ATOM 3633 N N . ALA B 1 83 ? -15.609 11.5 -9.344 1 96.75 83 ALA B N 1
ATOM 3634 C CA . ALA B 1 83 ? -16.906 11.523 -8.688 1 96.75 83 ALA B CA 1
ATOM 3635 C C . ALA B 1 83 ? -18.031 11.328 -9.695 1 96.75 83 ALA B C 1
ATOM 3637 O O . ALA B 1 83 ? -19.047 10.695 -9.383 1 96.75 83 ALA B O 1
ATOM 3638 N N . GLU B 1 84 ? -17.875 11.867 -10.859 1 96.75 84 GLU B N 1
ATOM 3639 C CA . GLU B 1 84 ? -18.891 11.734 -11.914 1 96.75 84 GLU B CA 1
ATOM 3640 C C . GLU B 1 84 ? -19.141 10.266 -12.242 1 96.75 84 GLU B C 1
ATOM 3642 O O . GLU B 1 84 ? -20.25 9.891 -12.648 1 96.75 84 GLU B O 1
ATOM 3647 N N . ARG B 1 85 ? -18.172 9.453 -12.016 1 95.31 85 ARG B N 1
ATOM 3648 C CA . ARG B 1 85 ? -18.297 8.023 -12.289 1 95.31 85 ARG B CA 1
ATOM 3649 C C . ARG B 1 85 ? -18.438 7.23 -11 1 95.31 85 ARG B C 1
ATOM 3651 O O . ARG B 1 85 ? -18.234 6.016 -10.984 1 95.31 85 ARG B O 1
ATOM 3658 N N . ARG B 1 86 ? -18.641 7.902 -9.906 1 95.19 86 ARG B N 1
ATOM 3659 C CA . ARG B 1 86 ? -18.781 7.289 -8.594 1 95.19 86 ARG B CA 1
ATOM 3660 C C . ARG B 1 86 ? -17.531 6.512 -8.211 1 95.19 86 ARG B C 1
ATOM 3662 O O . ARG B 1 86 ? -17.609 5.391 -7.703 1 95.19 86 ARG B O 1
ATOM 3669 N N . GLN B 1 87 ? -16.453 7.059 -8.555 1 96.31 87 GLN B N 1
ATOM 3670 C CA . GLN B 1 87 ? -15.148 6.527 -8.172 1 96.31 87 GLN B CA 1
ATOM 3671 C C . GLN B 1 87 ? -14.359 7.543 -7.352 1 96.31 87 GLN B C 1
ATOM 3673 O O . GLN B 1 87 ? -14.781 8.695 -7.211 1 96.31 87 GLN B O 1
ATOM 3678 N N . GLN B 1 88 ? -13.312 7.09 -6.715 1 97 88 GLN B N 1
ATOM 3679 C CA . GLN B 1 88 ? -12.555 7.953 -5.812 1 97 88 GLN B CA 1
ATOM 3680 C C . GLN B 1 88 ? -11.117 7.469 -5.664 1 97 88 GLN B C 1
ATOM 3682 O O . GLN B 1 88 ? -10.805 6.328 -6.012 1 97 88 GLN B O 1
ATOM 3687 N N . PHE B 1 89 ? -10.258 8.414 -5.27 1 97.69 89 PHE B N 1
ATOM 3688 C CA . PHE B 1 89 ? -9.008 7.996 -4.656 1 97.69 89 PHE B CA 1
ATOM 3689 C C . PHE B 1 89 ? -9.234 7.531 -3.221 1 97.69 89 PHE B C 1
ATOM 3691 O O . PHE B 1 89 ? -9.539 8.344 -2.344 1 97.69 89 PHE B O 1
ATOM 3698 N N . ALA B 1 90 ? -9.055 6.305 -3.002 1 95.56 90 ALA B N 1
ATOM 3699 C CA . ALA B 1 90 ? -9.398 5.715 -1.713 1 95.56 90 ALA B CA 1
ATOM 3700 C C . ALA B 1 90 ? -8.492 6.238 -0.604 1 95.56 90 ALA B C 1
ATOM 3702 O O . ALA B 1 90 ? -8.883 6.27 0.565 1 95.56 90 ALA B O 1
ATOM 3703 N N . PHE B 1 91 ? -7.234 6.703 -0.947 1 95.88 91 PHE B N 1
ATOM 3704 C CA . PHE B 1 91 ? -6.309 7.184 0.07 1 95.88 91 PHE B CA 1
ATOM 3705 C C . PHE B 1 91 ? -6.691 8.586 0.531 1 95.88 91 PHE B C 1
ATOM 3707 O O . PHE B 1 91 ? -6.059 9.141 1.433 1 95.88 91 PHE B O 1
ATOM 3714 N N . GLU B 1 92 ? -7.738 9.148 -0.024 1 97 92 GLU B N 1
ATOM 3715 C CA . GLU B 1 92 ? -8.297 10.422 0.423 1 97 92 GLU B CA 1
ATOM 3716 C C . GLU B 1 92 ? -7.227 11.516 0.445 1 97 92 GLU B C 1
ATOM 3718 O O . GLU B 1 92 ? -6.824 11.977 1.516 1 97 92 GLU B O 1
ATOM 3723 N N . PRO B 1 93 ? -6.848 12.062 -0.719 1 97.44 93 PRO B N 1
ATOM 3724 C CA . PRO B 1 93 ? -5.754 13.031 -0.777 1 97.44 93 PRO B CA 1
ATOM 3725 C C . PRO B 1 93 ? -6.012 14.266 0.085 1 97.44 93 PRO B C 1
ATOM 3727 O O . PRO B 1 93 ? -7.016 14.953 -0.104 1 97.44 93 PRO B O 1
ATOM 3730 N N . GLN B 1 94 ? -5.109 14.531 0.958 1 97.94 94 GLN B N 1
ATOM 3731 C CA . GLN B 1 94 ? -5.172 15.695 1.832 1 97.94 94 GLN B CA 1
ATOM 3732 C C . GLN B 1 94 ? -4.867 16.984 1.062 1 97.94 94 GLN B C 1
ATOM 3734 O O . GLN B 1 94 ? -3.961 17 0.226 1 97.94 94 GLN B O 1
ATOM 3739 N N . ASP B 1 95 ? -5.625 18 1.292 1 97.75 95 ASP B N 1
ATOM 3740 C CA . ASP B 1 95 ? -5.367 19.328 0.721 1 97.75 95 ASP B CA 1
ATOM 3741 C C . ASP B 1 95 ? -4.816 20.281 1.776 1 97.75 95 ASP B C 1
ATOM 3743 O O . ASP B 1 95 ? -5.566 20.797 2.605 1 97.75 95 ASP B O 1
ATOM 3747 N N . LEU B 1 96 ? -3.561 20.594 1.7 1 96.38 96 LEU B N 1
ATOM 3748 C CA . LEU B 1 96 ? -2.914 21.484 2.668 1 96.38 96 LEU B CA 1
ATOM 3749 C C . LEU B 1 96 ? -2.881 22.922 2.158 1 96.38 96 LEU B C 1
ATOM 3751 O O . LEU B 1 96 ? -2.383 23.812 2.846 1 96.38 96 LEU B O 1
ATOM 3755 N N . GLY B 1 97 ? -3.414 23.125 0.947 1 95.12 97 GLY B N 1
ATOM 3756 C CA . GLY B 1 97 ? -3.426 24.469 0.388 1 95.12 97 GLY B CA 1
ATOM 3757 C C . GLY B 1 97 ? -3.957 25.516 1.353 1 95.12 97 GLY B C 1
AT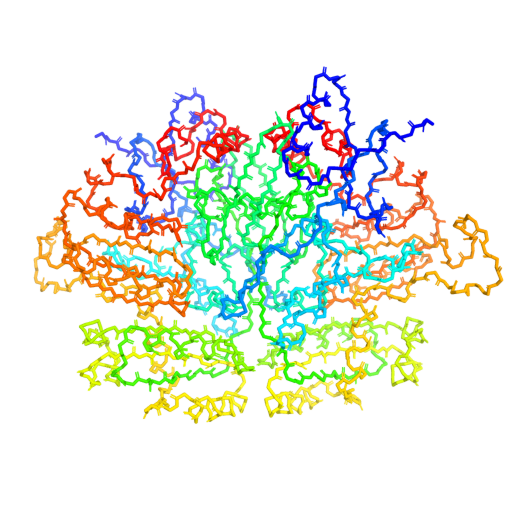OM 3758 O O . GLY B 1 97 ? -3.254 26.469 1.69 1 95.12 97 GLY B O 1
ATOM 3759 N N . P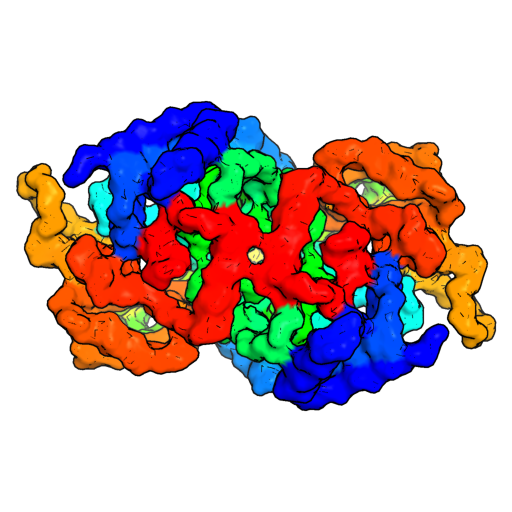RO B 1 98 ? -5.125 25.281 1.834 1 94.25 98 PRO B N 1
ATOM 3760 C CA . PRO B 1 98 ? -5.719 26.25 2.75 1 94.25 98 PRO B CA 1
ATOM 3761 C C . PRO B 1 98 ? -4.895 26.453 4.02 1 94.25 98 PRO B C 1
ATOM 3763 O O . PRO B 1 98 ? -4.855 27.547 4.574 1 94.25 98 PRO B O 1
ATOM 3766 N N . LEU B 1 99 ? -4.277 25.391 4.547 1 94.44 99 LEU B N 1
ATOM 3767 C CA . LEU B 1 99 ? -3.414 25.516 5.719 1 94.44 99 LEU B CA 1
ATOM 3768 C C . LEU B 1 99 ? -2.299 26.531 5.461 1 94.44 99 LEU B C 1
ATOM 3770 O O . LEU B 1 99 ? -1.875 27.234 6.379 1 94.44 99 LEU B O 1
ATOM 3774 N N . PHE B 1 100 ? -1.844 26.625 4.18 1 92.88 100 PHE B N 1
ATOM 3775 C CA . PHE B 1 100 ? -0.76 27.516 3.801 1 92.88 100 PHE B CA 1
ATOM 3776 C C . PHE B 1 100 ? -1.311 28.797 3.184 1 92.88 100 PHE B C 1
ATOM 3778 O O . PHE B 1 100 ? -0.573 29.547 2.545 1 92.88 100 PHE B O 1
ATOM 3785 N N . GLY B 1 101 ? -2.592 29.016 3.268 1 90.56 101 GLY B N 1
ATOM 3786 C CA . GLY B 1 101 ? -3.217 30.219 2.779 1 90.56 101 GLY B CA 1
ATOM 3787 C C . GLY B 1 101 ? -3.438 30.219 1.277 1 90.56 101 GLY B C 1
ATOM 3788 O O . GLY B 1 101 ? -3.578 31.281 0.663 1 90.56 101 GLY B O 1
ATOM 3789 N N . ARG B 1 102 ? -3.33 29.062 0.649 1 92.38 102 ARG B N 1
ATOM 3790 C CA . ARG B 1 102 ? -3.559 28.906 -0.784 1 92.38 102 ARG B CA 1
ATOM 3791 C C . ARG B 1 102 ? -4.961 28.375 -1.061 1 92.38 102 ARG B C 1
ATOM 3793 O O . ARG B 1 102 ? -5.59 27.781 -0.18 1 92.38 102 ARG B O 1
ATOM 3800 N N . PRO B 1 103 ? -5.496 28.625 -2.232 1 92.25 103 PRO B N 1
ATOM 3801 C CA . PRO B 1 103 ? -6.84 28.141 -2.564 1 92.25 103 PRO B CA 1
ATOM 3802 C C . PRO B 1 103 ? -6.945 26.625 -2.523 1 92.25 103 PRO B C 1
ATOM 3804 O O . PRO B 1 103 ? -5.969 25.922 -2.814 1 92.25 103 PRO B O 1
ATOM 3807 N N . GLU B 1 104 ? -8.109 26.188 -2.215 1 94.25 104 GLU B N 1
ATOM 3808 C CA . GLU B 1 104 ? -8.414 24.75 -2.178 1 94.25 104 GLU B CA 1
ATOM 3809 C C . GLU B 1 104 ? -8.266 24.125 -3.559 1 94.25 104 GLU B C 1
ATOM 3811 O O . GLU B 1 104 ? -8.586 24.75 -4.57 1 94.25 104 GLU B O 1
ATOM 3816 N N . GLY B 1 105 ? -7.781 22.891 -3.555 1 95.25 105 GLY B N 1
ATOM 3817 C CA . GLY B 1 105 ? -7.82 22.062 -4.746 1 95.25 105 GLY B CA 1
ATOM 3818 C C . GLY B 1 105 ? -6.648 22.297 -5.676 1 95.25 105 GLY B C 1
ATOM 3819 O O . GLY B 1 105 ? -6.5 21.609 -6.691 1 95.25 105 GLY B O 1
ATOM 3820 N N . GLN B 1 106 ? -5.707 23.172 -5.32 1 94.56 106 GLN B N 1
ATOM 3821 C CA . GLN B 1 106 ? -4.648 23.547 -6.25 1 94.56 106 GLN B CA 1
ATOM 3822 C C . GLN B 1 106 ? -3.477 22.578 -6.176 1 94.56 106 GLN B C 1
ATOM 3824 O O . GLN B 1 106 ? -2.594 22.594 -7.035 1 94.56 106 GLN B O 1
ATOM 3829 N N . GLY B 1 107 ? -3.438 21.75 -5.129 1 96.81 107 GLY B N 1
ATOM 3830 C CA . GLY B 1 107 ? -2.416 20.719 -5.125 1 96.81 107 GLY B CA 1
ATOM 3831 C C . GLY B 1 107 ? -2.461 19.828 -6.352 1 96.81 107 GLY B C 1
ATOM 3832 O O . GLY B 1 107 ? -3.531 19.594 -6.918 1 96.81 107 GLY B O 1
ATOM 3833 N N . THR B 1 108 ? -1.326 19.344 -6.836 1 98.25 108 THR B N 1
ATOM 3834 C CA . THR B 1 108 ? -1.228 18.516 -8.031 1 98.25 108 THR B CA 1
ATOM 3835 C C . THR B 1 108 ? -1.092 17.031 -7.648 1 98.25 108 THR B C 1
ATOM 3837 O O . THR B 1 108 ? -0.745 16.719 -6.512 1 98.25 108 THR B O 1
ATOM 3840 N N . LEU B 1 109 ? -1.394 16.141 -8.609 1 98.31 109 LEU B N 1
ATOM 3841 C CA . LEU B 1 109 ? -1.234 14.711 -8.383 1 98.31 109 LEU B CA 1
ATOM 3842 C C . LEU B 1 109 ? 0.203 14.375 -8 1 98.31 109 LEU B C 1
ATOM 3844 O O . LEU B 1 109 ? 0.437 13.641 -7.035 1 98.31 109 LEU B O 1
ATOM 3848 N N . GLY B 1 110 ? 1.164 14.945 -8.742 1 97.88 110 GLY B N 1
ATOM 3849 C CA . GLY B 1 110 ? 2.562 14.734 -8.398 1 97.88 110 GLY B CA 1
ATOM 3850 C C . GLY B 1 110 ? 2.914 15.211 -7 1 97.88 110 GLY B C 1
ATOM 3851 O O . GLY B 1 110 ? 3.678 14.555 -6.289 1 97.88 110 GLY B O 1
ATOM 3852 N N . GLY B 1 111 ? 2.352 16.359 -6.637 1 97.19 111 GLY B N 1
ATOM 3853 C CA . GLY B 1 111 ? 2.6 16.875 -5.301 1 97.19 111 GLY B CA 1
ATOM 3854 C C . GLY B 1 111 ? 2.037 16 -4.199 1 97.19 111 GLY B C 1
ATOM 3855 O O . GLY B 1 111 ? 2.697 15.766 -3.186 1 97.19 111 GLY B O 1
ATOM 3856 N N . VAL B 1 112 ? 0.824 15.516 -4.398 1 97.12 112 VAL B N 1
ATOM 3857 C CA . VAL B 1 112 ? 0.173 14.656 -3.416 1 97.12 112 VAL B CA 1
ATOM 3858 C C . VAL B 1 112 ? 1.006 13.391 -3.203 1 97.12 112 VAL B C 1
ATOM 3860 O O . VAL B 1 112 ? 1.263 12.992 -2.064 1 97.12 112 VAL B O 1
ATOM 3863 N N . ILE B 1 113 ? 1.502 12.812 -4.266 1 95.94 113 ILE B N 1
ATOM 3864 C CA . ILE B 1 113 ? 2.26 11.57 -4.18 1 95.94 113 ILE B CA 1
ATOM 3865 C C . ILE B 1 113 ? 3.648 11.852 -3.607 1 95.94 113 ILE B C 1
ATOM 3867 O O . ILE B 1 113 ? 4.105 11.156 -2.695 1 95.94 113 ILE B O 1
ATOM 3871 N N . SER B 1 114 ? 4.332 12.898 -4.059 1 95.56 114 SER B N 1
ATOM 3872 C CA . SER B 1 114 ? 5.695 13.195 -3.623 1 95.56 114 SER B CA 1
ATOM 3873 C C . SER B 1 114 ? 5.738 13.539 -2.139 1 95.56 114 SER B C 1
ATOM 3875 O O . SER B 1 114 ? 6.734 13.266 -1.463 1 95.56 114 SER B O 1
ATOM 3877 N N . CYS B 1 115 ? 4.613 14.07 -1.666 1 95.31 115 CYS B N 1
ATOM 3878 C CA . CYS B 1 115 ? 4.582 14.445 -0.257 1 95.31 115 CYS B CA 1
ATOM 3879 C C . CYS B 1 115 ? 3.896 13.375 0.579 1 95.31 115 CYS B C 1
ATOM 3881 O O . CYS B 1 115 ? 3.768 13.516 1.796 1 95.31 115 CYS B O 1
ATOM 3883 N N . GLY B 1 116 ? 3.426 12.328 -0.059 1 93.44 116 GLY B N 1
ATOM 3884 C CA . GLY B 1 116 ? 2.797 11.219 0.65 1 93.44 116 GLY B CA 1
ATOM 3885 C C . GLY B 1 116 ? 1.547 11.633 1.403 1 93.44 116 GLY B C 1
ATOM 3886 O O . GLY B 1 116 ? 1.34 11.219 2.547 1 93.44 116 GLY B O 1
ATOM 3887 N N . LEU B 1 117 ? 0.699 12.453 0.805 1 96.12 117 LEU B N 1
ATOM 3888 C CA . LEU B 1 117 ? -0.468 13 1.486 1 96.12 117 LEU B CA 1
ATOM 3889 C C . LEU B 1 117 ? -1.644 12.031 1.416 1 96.12 117 LEU B C 1
ATOM 3891 O O . LEU B 1 117 ? -2.012 11.57 0.333 1 96.12 117 LEU B O 1
ATOM 3895 N N . ALA B 1 118 ? -2.184 11.688 2.508 1 96 118 ALA B N 1
ATOM 3896 C CA . ALA B 1 118 ? -3.348 10.812 2.625 1 96 118 ALA B CA 1
ATOM 3897 C C . ALA B 1 118 ? -4.254 11.258 3.773 1 96 118 ALA B C 1
ATOM 3899 O O . ALA B 1 118 ? -3.818 11.984 4.672 1 96 118 ALA B O 1
ATOM 3900 N N . GLY B 1 119 ? -5.484 10.852 3.727 1 97.31 119 GLY B N 1
ATOM 3901 C CA . GLY B 1 119 ? -6.469 11.273 4.715 1 97.31 119 GLY B CA 1
ATOM 3902 C C . GLY B 1 119 ? -6.824 10.18 5.703 1 97.31 119 GLY B C 1
ATOM 3903 O O . GLY B 1 119 ? -6.078 9.211 5.859 1 97.31 119 GLY B O 1
ATOM 3904 N N . PRO B 1 120 ? -7.922 10.391 6.379 1 97.88 120 PRO B N 1
ATOM 3905 C CA . PRO B 1 120 ? -8.336 9.523 7.484 1 97.88 120 PRO B CA 1
ATOM 3906 C C . PRO B 1 120 ? -8.586 8.086 7.047 1 97.88 120 PRO B C 1
ATOM 3908 O O . PRO B 1 120 ? -8.422 7.156 7.844 1 97.88 120 PRO B O 1
ATOM 3911 N N . ARG B 1 121 ? -8.922 7.832 5.836 1 96.5 121 ARG B N 1
ATOM 3912 C CA . ARG B 1 121 ? -9.25 6.496 5.352 1 96.5 121 ARG B CA 1
ATOM 3913 C C . ARG B 1 121 ? -8 5.617 5.277 1 96.5 121 ARG B C 1
ATOM 3915 O O . ARG B 1 121 ? -8.102 4.414 5.035 1 96.5 121 ARG B O 1
ATOM 3922 N N . ARG B 1 122 ? -6.84 6.223 5.5 1 93 122 ARG B N 1
ATOM 3923 C CA . ARG B 1 122 ? -5.574 5.508 5.41 1 93 122 ARG B CA 1
ATOM 3924 C C . ARG B 1 122 ? -5.582 4.262 6.293 1 93 122 ARG B C 1
ATOM 3926 O O . ARG B 1 122 ? -4.973 3.248 5.949 1 93 122 ARG B O 1
ATOM 3933 N N . ILE B 1 123 ? -6.242 4.246 7.41 1 90.75 123 ILE B N 1
ATOM 3934 C CA . ILE B 1 123 ? -6.227 3.156 8.375 1 90.75 123 ILE B CA 1
ATOM 3935 C C . ILE B 1 123 ? -6.836 1.902 7.754 1 90.75 123 ILE B C 1
ATOM 3937 O O . ILE B 1 123 ? -6.527 0.782 8.164 1 90.75 123 ILE B O 1
ATOM 3941 N N . SER B 1 124 ? -7.672 2.125 6.734 1 89.62 124 SER B N 1
ATOM 3942 C CA . SER B 1 124 ? -8.328 0.981 6.109 1 89.62 124 SER B CA 1
ATOM 3943 C C . SER B 1 124 ? -7.898 0.824 4.656 1 89.62 124 SER B C 1
ATOM 3945 O O . SER B 1 124 ? -7.664 -0.292 4.188 1 89.62 124 SER B O 1
ATOM 3947 N N . ALA B 1 125 ? -7.699 1.968 3.979 1 91.62 125 ALA B N 1
ATOM 3948 C CA . ALA B 1 125 ? -7.504 1.913 2.531 1 91.62 125 ALA B CA 1
ATOM 3949 C C . ALA B 1 125 ? -6.023 2.018 2.17 1 91.62 125 ALA B C 1
ATOM 3951 O O . ALA B 1 125 ? -5.641 1.76 1.028 1 91.62 125 ALA B O 1
ATOM 3952 N N . GLY B 1 126 ? -5.199 2.398 3.098 1 90.06 126 GLY B N 1
ATOM 3953 C CA . GLY B 1 126 ? -3.787 2.564 2.789 1 90.06 126 GLY B CA 1
ATOM 3954 C C . GLY B 1 126 ? -3.432 3.977 2.361 1 90.06 126 GLY B C 1
ATOM 3955 O O . GLY B 1 126 ? -4.289 4.863 2.354 1 90.06 126 GLY B O 1
ATOM 3956 N N . SER B 1 127 ? -2.184 4.184 2.039 1 91.62 127 SER B N 1
ATOM 3957 C CA . SER B 1 127 ? -1.636 5.5 1.729 1 91.62 127 SER B CA 1
ATOM 3958 C C . SER B 1 127 ? -1.632 5.758 0.227 1 91.62 127 SER B C 1
ATOM 3960 O O . SER B 1 127 ? -2.027 4.891 -0.557 1 91.62 127 SER B O 1
ATOM 3962 N N . ALA B 1 128 ? -1.243 6.988 -0.147 1 92.75 128 ALA B N 1
ATOM 3963 C CA . ALA B 1 128 ? -1.087 7.336 -1.557 1 92.75 128 ALA B CA 1
ATOM 3964 C C . ALA B 1 128 ? -0.107 6.395 -2.25 1 92.75 128 ALA B C 1
ATOM 3966 O O . ALA B 1 128 ? -0.311 6.02 -3.406 1 92.75 128 ALA B O 1
ATOM 3967 N N . ARG B 1 129 ? 0.878 6.027 -1.565 1 91.38 129 ARG B N 1
ATOM 3968 C CA . ARG B 1 129 ? 1.887 5.102 -2.074 1 91.38 129 ARG B CA 1
ATOM 3969 C C . ARG B 1 129 ? 1.255 3.781 -2.5 1 91.38 129 ARG B C 1
ATOM 3971 O O . ARG B 1 129 ? 1.567 3.252 -3.568 1 91.38 129 ARG B O 1
ATOM 3978 N N . ASP B 1 130 ? 0.37 3.301 -1.708 1 90.06 130 ASP B N 1
ATOM 3979 C CA . ASP B 1 130 ? -0.24 1.991 -1.913 1 90.06 130 ASP B CA 1
ATOM 3980 C C . ASP B 1 130 ? -1.141 1.992 -3.146 1 90.06 130 ASP B C 1
ATOM 3982 O O . ASP B 1 130 ? -1.459 0.932 -3.689 1 90.06 130 ASP B O 1
ATOM 3986 N N . HIS B 1 131 ? -1.5 3.162 -3.605 1 92.75 131 HIS B N 1
ATOM 3987 C CA . HIS B 1 131 ? -2.408 3.277 -4.742 1 92.75 131 HIS B CA 1
ATOM 3988 C C . HIS B 1 131 ? -1.664 3.715 -6 1 92.75 131 HIS B C 1
ATOM 3990 O O . HIS B 1 131 ? -2.262 3.826 -7.07 1 92.75 131 HIS B O 1
ATOM 3996 N N . THR B 1 132 ? -0.397 3.996 -5.859 1 92.25 132 THR B N 1
ATOM 3997 C CA . THR B 1 132 ? 0.411 4.367 -7.016 1 92.25 132 THR B CA 1
ATOM 3998 C C . THR B 1 132 ? 0.883 3.125 -7.766 1 92.25 132 THR B C 1
ATOM 4000 O O . THR B 1 132 ? 1.642 2.316 -7.227 1 92.25 132 THR B O 1
ATOM 4003 N N . LEU B 1 133 ? 0.503 3.027 -8.984 1 89.44 133 LEU B N 1
ATOM 4004 C CA . LEU B 1 133 ? 0.786 1.83 -9.766 1 89.44 133 LEU B CA 1
ATOM 4005 C C . LEU B 1 133 ? 2.029 2.025 -10.633 1 89.44 133 LEU B C 1
ATOM 4007 O O . LEU B 1 133 ? 2.785 1.078 -10.859 1 89.44 133 LEU B O 1
ATOM 4011 N N . GLY B 1 134 ? 2.148 3.254 -11.109 1 90.38 134 GLY B N 1
ATOM 4012 C CA . GLY B 1 134 ? 3.256 3.521 -12.016 1 90.38 134 GLY B CA 1
ATOM 4013 C C . GLY B 1 134 ? 3.645 4.988 -12.062 1 90.38 134 GLY B C 1
ATOM 4014 O O . GLY B 1 134 ? 2.852 5.859 -11.703 1 90.38 134 GLY B O 1
ATOM 4015 N N . ILE B 1 135 ? 4.898 5.156 -12.547 1 92.81 135 ILE B N 1
ATOM 4016 C CA . ILE B 1 135 ? 5.387 6.523 -12.688 1 92.81 135 ILE B CA 1
ATOM 4017 C C . ILE B 1 135 ? 6.207 6.652 -13.969 1 92.81 135 ILE B C 1
ATOM 4019 O O . ILE B 1 135 ? 6.738 5.66 -14.469 1 92.81 135 ILE B O 1
ATOM 4023 N N . GLU B 1 136 ? 6.203 7.82 -14.492 1 94.38 136 GLU B N 1
ATOM 4024 C CA . GLU B 1 136 ? 7.211 8.305 -15.43 1 94.38 136 GLU B CA 1
ATOM 4025 C C . GLU B 1 136 ? 7.91 9.547 -14.898 1 94.38 136 GLU B C 1
ATOM 4027 O O . GLU B 1 136 ? 7.297 10.367 -14.211 1 94.38 136 GLU B O 1
ATOM 4032 N N . GLY B 1 137 ? 9.156 9.57 -15.203 1 95.62 137 GLY B N 1
ATOM 4033 C CA . GLY B 1 137 ? 9.867 10.742 -14.734 1 95.62 137 GLY B CA 1
ATOM 4034 C C . GLY B 1 137 ? 11.297 10.82 -15.25 1 95.62 137 GLY B C 1
ATOM 4035 O O . GLY B 1 137 ? 11.68 10.07 -16.141 1 95.62 137 GLY B O 1
ATOM 4036 N N . VAL B 1 138 ? 11.977 11.883 -14.766 1 97 138 VAL B N 1
ATOM 4037 C CA . VAL B 1 138 ? 13.375 12.148 -15.086 1 97 138 VAL B CA 1
ATOM 4038 C C . VAL B 1 138 ? 14.227 12.07 -13.82 1 97 138 VAL B C 1
ATOM 4040 O O . VAL B 1 138 ? 13.953 12.766 -12.836 1 97 138 VAL B O 1
ATOM 4043 N N . ASN B 1 139 ? 15.188 11.141 -13.797 1 95.31 139 ASN B N 1
ATOM 4044 C CA . ASN B 1 139 ? 16.047 11.094 -12.625 1 95.31 139 ASN B CA 1
ATOM 4045 C C . ASN B 1 139 ? 17.109 12.203 -12.664 1 95.31 139 ASN B C 1
ATOM 4047 O O . ASN B 1 139 ? 17.156 12.984 -13.609 1 95.31 139 ASN B O 1
ATOM 4051 N N . GLY B 1 140 ? 17.922 12.32 -11.641 1 96.5 140 GLY B N 1
ATOM 4052 C CA . GLY B 1 140 ? 18.906 13.383 -11.516 1 96.5 140 GLY B CA 1
ATOM 4053 C C . GLY B 1 140 ? 20.047 13.258 -12.516 1 96.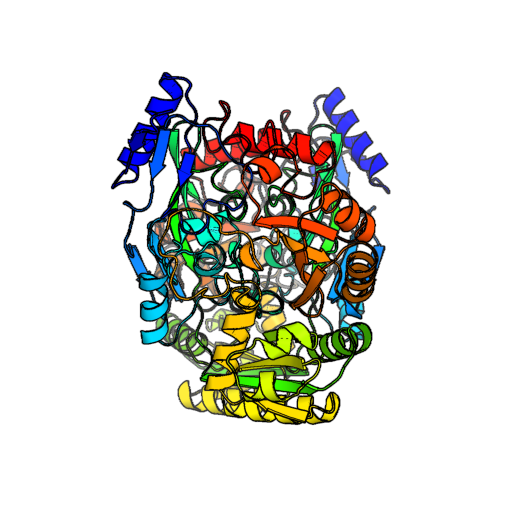5 140 GLY B C 1
ATOM 4054 O O . GLY B 1 140 ? 20.922 14.125 -12.586 1 96.5 140 GLY B O 1
ATOM 4055 N N . ARG B 1 141 ? 20.062 12.234 -13.297 1 95 141 ARG B N 1
ATOM 4056 C CA . ARG B 1 141 ? 21.047 12.031 -14.352 1 95 141 ARG B CA 1
ATOM 4057 C C . ARG B 1 141 ? 20.516 12.531 -15.695 1 95 141 ARG B C 1
ATOM 4059 O O . ARG B 1 141 ? 21.234 12.555 -16.688 1 95 141 ARG B O 1
ATOM 4066 N N . GLY B 1 142 ? 19.266 12.867 -15.68 1 95.75 142 GLY B N 1
ATOM 4067 C CA . GLY B 1 142 ? 18.641 13.359 -16.891 1 95.75 142 GLY B CA 1
ATOM 4068 C C . GLY B 1 142 ? 18.016 12.258 -17.734 1 95.75 142 GLY B C 1
ATOM 4069 O O . GLY B 1 142 ? 17.609 12.492 -18.859 1 95.75 142 GLY B O 1
ATOM 4070 N N . ASP B 1 143 ? 17.891 11.078 -17.203 1 94.12 143 ASP B N 1
ATOM 4071 C CA . ASP B 1 143 ? 17.312 9.953 -17.922 1 94.12 143 ASP B CA 1
ATOM 4072 C C . ASP B 1 143 ? 15.805 9.898 -17.75 1 94.12 143 ASP B C 1
ATOM 4074 O O . ASP B 1 143 ? 15.297 10 -16.625 1 94.12 143 ASP B O 1
ATOM 4078 N N . LEU B 1 144 ? 15.133 9.766 -18.875 1 94.69 144 LEU B N 1
ATOM 4079 C CA . LEU B 1 144 ? 13.711 9.43 -18.828 1 94.69 144 LEU B CA 1
ATOM 4080 C C . LEU B 1 144 ? 13.508 7.953 -18.516 1 94.69 144 LEU B C 1
ATOM 4082 O O . LEU B 1 144 ? 14.203 7.098 -19.062 1 94.69 144 LEU B O 1
ATOM 4086 N N . TYR B 1 145 ? 12.578 7.656 -17.562 1 88.44 145 TYR B N 1
ATOM 4087 C CA . TYR B 1 145 ? 12.289 6.254 -17.297 1 88.44 145 TYR B CA 1
ATOM 4088 C C . TYR B 1 145 ? 10.844 6.07 -16.844 1 88.44 145 TYR B C 1
ATOM 4090 O O . TYR B 1 145 ? 10.164 7.043 -16.5 1 88.44 145 TYR B O 1
ATOM 4098 N N . LYS B 1 146 ? 10.43 4.891 -17.047 1 88.31 146 LYS B N 1
ATOM 4099 C CA . LYS B 1 146 ? 9.102 4.465 -16.609 1 88.31 146 LYS B CA 1
ATOM 4100 C C . LYS B 1 146 ? 9.203 3.303 -15.617 1 88.31 146 LYS B C 1
ATOM 4102 O O . LYS B 1 146 ? 9.977 2.365 -15.836 1 88.31 146 LYS B O 1
ATOM 4107 N N . GLY B 1 147 ? 8.594 3.484 -14.461 1 82.38 147 GLY B N 1
ATOM 4108 C CA . GLY B 1 147 ? 8.477 2.414 -13.484 1 82.38 147 GLY B CA 1
ATOM 4109 C C . GLY B 1 147 ? 7.043 1.986 -13.242 1 82.38 147 GLY B C 1
ATOM 4110 O O . GLY B 1 147 ? 6.148 2.828 -13.133 1 82.38 147 GLY B O 1
ATOM 4111 N N . GLY B 1 148 ? 6.871 0.701 -13.148 1 75.56 148 GLY B N 1
ATOM 4112 C CA . GLY B 1 148 ? 5.523 0.187 -12.977 1 75.56 148 GLY B CA 1
ATOM 4113 C C . GLY B 1 148 ? 4.672 0.309 -14.227 1 75.56 148 GLY B C 1
ATOM 4114 O O . GLY B 1 148 ? 5.191 0.269 -15.344 1 75.56 148 GLY B O 1
ATOM 4115 N N . GLY B 1 149 ? 3.422 0.276 -14.188 1 64.69 149 GLY B N 1
ATOM 4116 C CA . GLY B 1 149 ? 2.533 0.371 -15.336 1 64.69 149 GLY B CA 1
ATOM 4117 C C . GLY B 1 149 ? 1.065 0.311 -14.961 1 64.69 149 GLY B C 1
ATOM 4118 O O . GLY B 1 149 ? 0.694 0.642 -13.828 1 64.69 149 GLY B O 1
ATOM 4119 N N . LYS B 1 150 ? 0.375 0.116 -15.984 1 54.91 150 LYS B N 1
ATOM 4120 C CA . LYS B 1 150 ? -1.082 0.177 -15.906 1 54.91 150 LYS B CA 1
ATOM 4121 C C . LYS B 1 150 ? -1.652 -1.104 -15.297 1 54.91 150 LYS B C 1
ATOM 4123 O O . LYS B 1 150 ? -2.863 -1.211 -15.094 1 54.91 150 LYS B O 1
ATOM 4128 N N . VAL B 1 151 ? -0.736 -1.953 -14.961 1 46.94 151 VAL B N 1
ATOM 4129 C CA . VAL B 1 151 ? -1.242 -3.225 -14.453 1 46.94 151 VAL B CA 1
ATOM 4130 C C . VAL B 1 151 ? -1.064 -3.283 -12.938 1 46.94 151 VAL B C 1
ATOM 4132 O O . VAL B 1 151 ? -0.127 -2.695 -12.398 1 46.94 151 VAL B O 1
ATOM 4135 N N . VAL B 1 152 ? -2.09 -3.752 -12.18 1 42.75 152 VAL B N 1
ATOM 4136 C CA . VAL B 1 152 ? -2.125 -3.863 -10.719 1 42.75 152 VAL B CA 1
ATOM 4137 C C . VAL B 1 152 ? -0.811 -4.457 -10.219 1 42.75 152 VAL B C 1
ATOM 4139 O O . VAL B 1 152 ? -0.264 -4.004 -9.211 1 42.75 152 VAL B O 1
ATOM 4142 N N . LYS B 1 153 ? -0.327 -5.59 -10.672 1 51.41 153 LYS B N 1
ATOM 4143 C CA . LYS B 1 153 ? 0.954 -6.129 -10.227 1 51.41 153 LYS B CA 1
ATOM 4144 C C . LYS B 1 153 ? 2.082 -5.715 -11.164 1 51.41 153 LYS B C 1
ATOM 4146 O O . LYS B 1 153 ? 2.293 -6.344 -12.203 1 51.41 153 LYS B O 1
ATOM 4151 N N . ASN B 1 154 ? 2.293 -4.469 -11.375 1 48.75 154 ASN B N 1
ATOM 4152 C CA . ASN B 1 154 ? 3.215 -3.998 -12.406 1 48.75 154 ASN B CA 1
ATOM 4153 C C . ASN B 1 154 ? 4.668 -4.105 -11.953 1 48.75 154 ASN B C 1
ATOM 4155 O O . ASN B 1 154 ? 5.57 -3.592 -12.617 1 48.75 154 ASN B O 1
ATOM 4159 N N . VAL B 1 155 ? 4.891 -4.707 -10.766 1 55.94 155 VAL B N 1
ATOM 4160 C CA . VAL B 1 155 ? 6.289 -4.371 -10.516 1 55.94 155 VAL B CA 1
ATOM 4161 C C . VAL B 1 155 ? 7.188 -5.488 -11.039 1 55.94 155 VAL B C 1
ATOM 4163 O O . VAL B 1 155 ? 7.008 -6.656 -10.688 1 55.94 155 VAL B O 1
ATOM 4166 N N . THR B 1 156 ? 7.652 -5.219 -12.328 1 61.25 156 THR B N 1
ATOM 4167 C CA . THR B 1 156 ? 8.836 -5.965 -12.742 1 61.25 156 THR B CA 1
ATOM 4168 C C . THR B 1 156 ? 10.102 -5.324 -12.18 1 61.25 156 THR B C 1
ATOM 4170 O O . THR B 1 156 ? 10.242 -4.098 -12.195 1 61.25 156 THR B O 1
ATOM 4173 N N . GLY B 1 157 ? 10.797 -6.086 -11.398 1 71.88 157 GLY B N 1
ATOM 4174 C CA . GLY B 1 157 ? 11.992 -5.602 -10.727 1 71.88 157 GLY B CA 1
ATOM 4175 C C . GLY B 1 157 ? 11.711 -5.008 -9.359 1 71.88 157 GLY B C 1
ATOM 4176 O O . GLY B 1 157 ? 10.844 -5.5 -8.633 1 71.88 157 GLY B O 1
ATOM 4177 N N . TYR B 1 158 ? 12.57 -3.98 -9.031 1 80.88 158 TYR B N 1
ATOM 4178 C CA . TYR B 1 158 ? 12.328 -3.316 -7.754 1 80.88 158 TYR B CA 1
ATOM 4179 C C . TYR B 1 158 ? 11.172 -2.326 -7.871 1 80.88 158 TYR B C 1
ATOM 4181 O O . TYR B 1 158 ? 10.906 -1.798 -8.953 1 80.88 158 TYR B O 1
ATOM 4189 N N . ASP B 1 159 ? 10.422 -2.158 -6.867 1 79.19 159 ASP B N 1
ATOM 4190 C CA . ASP B 1 159 ? 9.25 -1.288 -6.887 1 79.19 159 ASP B CA 1
ATOM 4191 C C . ASP B 1 159 ? 9.648 0.174 -6.703 1 79.19 159 ASP B C 1
ATOM 4193 O O . ASP B 1 159 ? 9.344 0.782 -5.676 1 79.19 159 ASP B O 1
ATOM 4197 N N . VAL B 1 160 ? 10.148 0.82 -7.688 1 76.75 160 VAL B N 1
ATOM 4198 C CA . VAL B 1 160 ? 10.688 2.178 -7.676 1 76.75 160 VAL B CA 1
ATOM 4199 C C . VAL B 1 160 ? 9.547 3.178 -7.48 1 76.75 160 VAL B C 1
ATOM 4201 O O . VAL B 1 160 ? 9.695 4.156 -6.742 1 76.75 160 VAL B O 1
ATOM 4204 N N . PRO B 1 161 ? 8.359 2.934 -8.078 1 76 161 PRO B N 1
ATOM 4205 C CA . PRO B 1 161 ? 7.273 3.9 -7.875 1 76 161 PRO B CA 1
ATOM 4206 C C . PRO B 1 161 ? 6.973 4.145 -6.398 1 76 161 PRO B C 1
ATOM 4208 O O . PRO B 1 161 ? 6.723 5.285 -5.996 1 76 161 PRO B O 1
ATOM 4211 N N . LYS B 1 162 ? 7.059 3.121 -5.68 1 83.06 162 LYS B N 1
ATOM 4212 C CA . LYS B 1 162 ? 6.707 3.271 -4.273 1 83.06 162 LYS B CA 1
ATOM 4213 C C . LYS B 1 162 ? 7.75 4.102 -3.529 1 83.06 162 LYS B C 1
ATOM 4215 O O . LYS B 1 162 ? 7.438 4.746 -2.525 1 83.06 162 LYS B O 1
ATOM 4220 N N . LEU B 1 163 ? 8.953 4.129 -4.051 1 85 163 LEU B N 1
ATOM 4221 C CA . LEU B 1 163 ? 10.023 4.934 -3.463 1 85 163 LEU B CA 1
ATOM 4222 C C . LEU B 1 163 ? 9.789 6.418 -3.717 1 85 163 LEU B C 1
ATOM 4224 O O . LEU B 1 163 ? 10.367 7.27 -3.039 1 85 163 LEU B O 1
ATOM 4228 N N . MET B 1 164 ? 8.969 6.746 -4.688 1 89.69 164 MET B N 1
ATOM 4229 C CA . MET B 1 164 ? 8.734 8.141 -5.051 1 89.69 164 MET B CA 1
ATOM 4230 C C . MET B 1 164 ? 7.777 8.805 -4.07 1 89.69 164 MET B C 1
ATOM 4232 O O . MET B 1 164 ? 7.863 10.016 -3.836 1 89.69 164 MET B O 1
ATOM 4236 N N . ALA B 1 165 ? 6.902 7.992 -3.559 1 90.19 165 ALA B N 1
ATOM 4237 C CA . ALA B 1 165 ? 5.949 8.539 -2.598 1 90.19 165 ALA B CA 1
ATOM 4238 C C . ALA B 1 165 ? 6.656 8.992 -1.322 1 90.19 165 ALA B C 1
ATOM 4240 O O . ALA B 1 165 ? 7.336 8.203 -0.667 1 90.19 165 ALA B O 1
ATOM 4241 N N . GLY B 1 166 ? 6.547 10.25 -1.008 1 91.56 166 GLY B N 1
ATOM 4242 C CA . GLY B 1 166 ? 7.188 10.797 0.177 1 91.56 166 GLY B CA 1
ATOM 4243 C C . GLY B 1 166 ? 8.625 11.219 -0.064 1 91.56 166 GLY B C 1
ATOM 4244 O O . GLY B 1 166 ? 9.352 11.539 0.88 1 91.56 166 GLY B O 1
ATOM 4245 N N . SER B 1 167 ? 9.031 11.266 -1.315 1 93.31 167 SER B N 1
ATOM 4246 C CA . SER B 1 167 ? 10.422 11.586 -1.611 1 93.31 167 SER B CA 1
ATOM 4247 C C . SER B 1 167 ? 10.617 13.086 -1.795 1 93.31 167 SER B C 1
ATOM 4249 O O . SER B 1 167 ? 11.75 13.555 -1.936 1 93.31 167 SER B O 1
ATOM 4251 N N . PHE B 1 168 ? 9.57 13.867 -1.869 1 95.5 168 PHE B N 1
ATOM 4252 C CA . PHE B 1 168 ? 9.578 15.32 -1.941 1 95.5 168 PHE B CA 1
ATOM 4253 C C . PHE B 1 168 ? 10.344 15.797 -3.168 1 95.5 168 PHE B C 1
ATOM 4255 O O . PHE B 1 168 ? 11.023 16.828 -3.119 1 95.5 168 PHE B O 1
ATOM 4262 N N . GLY B 1 169 ? 10.328 14.984 -4.207 1 95.12 169 GLY B N 1
ATOM 4263 C CA . GLY B 1 169 ? 10.945 15.383 -5.465 1 95.12 169 GLY B CA 1
ATOM 4264 C C . GLY B 1 169 ? 12.461 15.312 -5.434 1 95.12 169 GLY B C 1
ATOM 4265 O O . GLY B 1 169 ? 13.133 15.906 -6.277 1 95.12 169 GLY B O 1
ATOM 4266 N N . THR B 1 170 ? 13.023 14.641 -4.48 1 95.94 170 THR B N 1
ATOM 4267 C CA . THR B 1 170 ? 14.469 14.617 -4.316 1 95.94 170 THR B CA 1
ATOM 4268 C C . THR B 1 170 ? 15.094 13.516 -5.172 1 95.94 170 THR B C 1
ATOM 4270 O O . THR B 1 170 ? 16.312 13.484 -5.367 1 95.94 170 THR B O 1
ATOM 4273 N N . LEU B 1 171 ? 14.25 12.586 -5.707 1 94.94 171 LEU B N 1
ATOM 4274 C CA . LEU B 1 171 ? 14.797 11.453 -6.438 1 94.94 171 LEU B CA 1
ATOM 4275 C C . LEU B 1 171 ? 14.477 11.562 -7.926 1 94.94 171 LEU B C 1
ATOM 4277 O O . LEU B 1 171 ? 15.305 11.211 -8.773 1 94.94 171 LEU B O 1
ATOM 4281 N N . THR B 1 172 ? 13.32 12.023 -8.195 1 95.81 172 THR B N 1
ATOM 4282 C CA . THR B 1 172 ? 12.797 11.992 -9.562 1 95.81 172 THR B CA 1
ATOM 4283 C C . THR B 1 172 ? 11.891 13.195 -9.82 1 95.81 172 THR B C 1
ATOM 4285 O O . THR B 1 172 ? 11.094 13.57 -8.961 1 95.81 172 THR B O 1
ATOM 4288 N N . VAL B 1 173 ? 12.094 13.805 -10.969 1 98.06 173 VAL B N 1
ATOM 4289 C CA . VAL B 1 173 ? 11.078 14.719 -11.492 1 98.06 173 VAL B CA 1
ATOM 4290 C C . VAL B 1 173 ? 9.93 13.922 -12.109 1 98.06 173 VAL B C 1
ATOM 4292 O O . VAL B 1 173 ? 10.047 13.422 -13.227 1 98.06 173 VAL B O 1
ATOM 4295 N N . LEU B 1 174 ? 8.852 13.859 -11.391 1 97.69 174 LEU B N 1
ATOM 4296 C CA . LEU B 1 174 ? 7.715 13.086 -11.867 1 97.69 174 LEU B CA 1
ATOM 4297 C C . LEU B 1 174 ? 6.988 13.82 -12.992 1 97.69 174 LEU B C 1
ATOM 4299 O O . LEU B 1 174 ? 6.68 15.008 -12.867 1 97.69 174 LEU B O 1
ATOM 4303 N N . THR B 1 175 ? 6.711 13.117 -14.078 1 98.12 175 THR B N 1
ATOM 4304 C CA . THR B 1 175 ? 6.031 13.75 -15.203 1 98.12 175 THR B CA 1
ATOM 4305 C C . THR B 1 175 ? 4.645 13.148 -15.406 1 98.12 175 THR B C 1
ATOM 4307 O O . THR B 1 175 ? 3.721 13.844 -15.844 1 98.12 175 THR B O 1
ATOM 4310 N N . GLU B 1 176 ? 4.516 11.891 -15.117 1 97.06 176 GLU B N 1
ATOM 4311 C CA . GLU B 1 176 ? 3.244 11.18 -15.234 1 97.06 176 GLU B CA 1
ATOM 4312 C C . GLU B 1 176 ? 3.082 10.141 -14.133 1 97.06 176 GLU B C 1
ATOM 4314 O O . GLU B 1 176 ? 4.062 9.531 -13.695 1 97.06 176 GLU B O 1
ATOM 4319 N N . LEU B 1 177 ? 1.829 9.984 -13.695 1 96.44 177 LEU B N 1
ATOM 4320 C CA . LEU B 1 177 ? 1.53 9.023 -12.648 1 96.44 177 LEU B CA 1
ATOM 4321 C C . LEU B 1 177 ? 0.319 8.172 -13.016 1 96.44 177 LEU B C 1
ATOM 4323 O O . LEU B 1 177 ? -0.649 8.68 -13.586 1 96.44 177 LEU B O 1
ATOM 4327 N N . THR B 1 178 ? 0.372 6.91 -12.727 1 94.5 178 THR B N 1
ATOM 4328 C CA . THR B 1 178 ? -0.759 5.992 -12.797 1 94.5 178 THR B CA 1
ATOM 4329 C C . THR B 1 178 ? -1.205 5.574 -11.398 1 94.5 178 THR B C 1
ATOM 4331 O O . THR B 1 178 ? -0.404 5.07 -10.609 1 94.5 178 THR B O 1
ATOM 4334 N N . VAL B 1 179 ? -2.49 5.809 -11.141 1 95.25 179 VAL B N 1
ATOM 4335 C CA . VAL B 1 179 ? -3.004 5.625 -9.789 1 95.25 179 VAL B CA 1
ATOM 4336 C C . VAL B 1 179 ? -4.262 4.758 -9.82 1 95.25 179 VAL B C 1
ATOM 4338 O O . VAL B 1 179 ? -5.098 4.906 -10.719 1 95.25 179 VAL B O 1
ATOM 4341 N N . LYS B 1 180 ? -4.316 3.885 -8.836 1 93.56 180 LYS B N 1
ATOM 4342 C CA . LYS B 1 180 ? -5.512 3.061 -8.664 1 93.56 180 LYS B CA 1
ATOM 4343 C C . LYS B 1 180 ? -6.688 3.895 -8.164 1 93.56 180 LYS B C 1
ATOM 4345 O O . LYS B 1 180 ? -6.523 4.746 -7.289 1 93.56 180 LYS B O 1
ATOM 4350 N N . VAL B 1 181 ? -7.852 3.67 -8.789 1 94.62 181 VAL B N 1
ATOM 4351 C CA . VAL B 1 181 ? -9.102 4.277 -8.344 1 94.62 181 VAL B CA 1
ATOM 4352 C C . VAL B 1 181 ? -10.055 3.191 -7.848 1 94.62 181 VAL B C 1
ATOM 4354 O O . VAL B 1 181 ? -9.898 2.018 -8.195 1 94.62 181 VAL B O 1
ATOM 4357 N N . LEU B 1 182 ? -10.914 3.525 -6.91 1 94.31 182 LEU B N 1
ATOM 4358 C CA . LEU B 1 182 ? -11.891 2.578 -6.379 1 94.31 182 LEU B CA 1
ATOM 4359 C C . LEU B 1 182 ? -13.297 3.156 -6.441 1 94.31 182 LEU B C 1
ATOM 4361 O O . LEU B 1 182 ? -13.477 4.375 -6.512 1 94.31 182 LEU B O 1
ATOM 4365 N N . PRO B 1 183 ? -14.305 2.281 -6.406 1 93.5 183 PRO B N 1
ATOM 4366 C CA . PRO B 1 183 ? -15.672 2.787 -6.305 1 93.5 183 PRO B CA 1
ATOM 4367 C C . PRO B 1 183 ? -15.906 3.607 -5.039 1 93.5 183 PRO B C 1
ATOM 4369 O O . PRO B 1 183 ? -15.375 3.271 -3.977 1 93.5 183 PRO B O 1
ATOM 4372 N N . ALA B 1 184 ? -16.641 4.656 -5.23 1 95.12 184 ALA B N 1
ATOM 4373 C CA . ALA B 1 184 ? -17.016 5.461 -4.07 1 95.12 184 ALA B CA 1
ATOM 4374 C C . ALA B 1 184 ? -18.094 4.773 -3.25 1 95.12 184 ALA B C 1
ATOM 4376 O O . ALA B 1 184 ? -18.922 4.031 -3.795 1 95.12 184 ALA B O 1
ATOM 4377 N N . SER B 1 185 ? -18.094 5 -1.993 1 94.12 185 SER B N 1
ATOM 4378 C CA . SER B 1 185 ? -19.141 4.469 -1.126 1 94.12 185 SER B CA 1
ATOM 4379 C C . SER B 1 185 ? -20.484 5.102 -1.438 1 94.12 185 SER B C 1
ATOM 4381 O O . SER B 1 185 ? -20.562 6.301 -1.716 1 94.12 185 SER B O 1
ATOM 4383 N N . GLU B 1 186 ? -21.484 4.281 -1.361 1 94.75 186 GLU B N 1
ATOM 4384 C CA . GLU B 1 186 ? -22.844 4.773 -1.58 1 94.75 186 GLU B CA 1
ATOM 4385 C C . GLU B 1 186 ? -23.297 5.668 -0.432 1 94.75 186 GLU B C 1
ATOM 4387 O O . GLU B 1 186 ? -23.984 6.668 -0.652 1 94.75 186 GLU B O 1
ATOM 4392 N N . ASP B 1 187 ? -22.906 5.27 0.75 1 96.81 187 ASP B N 1
ATOM 4393 C CA . ASP B 1 187 ? -23.297 6.004 1.95 1 96.81 187 ASP B CA 1
ATOM 4394 C C . ASP B 1 187 ? -22.125 6.117 2.928 1 96.81 187 ASP B C 1
ATOM 4396 O O . ASP B 1 187 ? -21.172 5.348 2.848 1 96.81 187 ASP B O 1
ATOM 4400 N N . VAL B 1 188 ? -22.234 7.145 3.725 1 97.94 188 VAL B N 1
ATOM 4401 C CA . VAL B 1 188 ? -21.266 7.387 4.789 1 97.94 188 VAL B CA 1
ATOM 4402 C C . VAL B 1 188 ? -21.969 7.957 6.016 1 97.94 188 VAL B C 1
ATOM 4404 O O . VAL B 1 188 ? -22.797 8.867 5.898 1 97.94 188 VAL B O 1
ATOM 4407 N N . ARG B 1 189 ? -21.688 7.371 7.164 1 98.69 189 ARG B N 1
ATOM 4408 C CA . ARG B 1 189 ? -22.188 7.844 8.445 1 98.69 189 ARG B CA 1
ATOM 4409 C C . ARG B 1 189 ? -21.062 7.926 9.477 1 98.69 189 ARG B C 1
ATOM 4411 O O . ARG B 1 189 ? -20.078 7.191 9.383 1 98.69 189 ARG B O 1
ATOM 4418 N N . THR B 1 190 ? -21.234 8.836 10.398 1 98.88 190 THR B N 1
ATOM 4419 C CA . THR B 1 190 ? -20.219 9.008 11.438 1 98.88 190 THR B CA 1
ATOM 4420 C C . THR B 1 190 ? -20.859 8.984 12.82 1 98.88 190 THR B C 1
ATOM 4422 O O . THR B 1 190 ? -21.781 9.75 13.102 1 98.88 190 THR B O 1
ATOM 4425 N N . LEU B 1 191 ? -20.422 8.078 13.633 1 98.94 191 LEU B N 1
ATOM 4426 C CA . LEU B 1 191 ? -20.828 8.062 15.031 1 98.94 191 LEU B CA 1
ATOM 4427 C C . LEU B 1 191 ? -20.109 9.148 15.82 1 98.94 191 LEU B C 1
ATOM 4429 O O . LEU B 1 191 ? -18.906 9.375 15.609 1 98.94 191 LEU B O 1
ATOM 4433 N N . LEU B 1 192 ? -20.844 9.805 16.672 1 98.88 192 LEU B N 1
ATOM 4434 C CA . LEU B 1 192 ? -20.328 10.875 17.516 1 98.88 192 LEU B CA 1
ATOM 4435 C C . LEU B 1 192 ? -20.422 10.5 18.984 1 98.88 192 LEU B C 1
ATOM 4437 O O . LEU B 1 192 ? -21.5 10.188 19.484 1 98.88 192 LEU B O 1
ATOM 4441 N N . LEU B 1 193 ? -19.281 10.391 19.641 1 98.81 193 LEU B N 1
ATOM 4442 C CA . LEU B 1 193 ? -19.203 10.227 21.094 1 98.81 193 LEU B CA 1
ATOM 4443 C C . LEU B 1 193 ? -18.797 11.531 21.766 1 98.81 193 LEU B C 1
ATOM 4445 O O . LEU B 1 193 ? -17.719 12.062 21.484 1 98.81 193 LEU B O 1
ATOM 4449 N N . ALA B 1 194 ? -19.594 12.023 22.719 1 98.5 194 ALA B N 1
ATOM 4450 C CA . ALA B 1 194 ? -19.375 13.328 23.344 1 98.5 194 ALA B CA 1
ATOM 4451 C C . ALA B 1 194 ? -18.656 13.188 24.688 1 98.5 194 ALA B C 1
ATOM 4453 O O . ALA B 1 194 ? -18.906 12.242 25.438 1 98.5 194 ALA B O 1
ATOM 4454 N N . GLY B 1 195 ? -17.719 14.094 24.906 1 97.88 195 GLY B N 1
ATOM 4455 C CA . GLY B 1 195 ? -17.25 14.367 26.266 1 97.88 195 GLY B CA 1
ATOM 4456 C C . GLY B 1 195 ? -16.141 13.43 26.703 1 97.88 195 GLY B C 1
ATOM 4457 O O . GLY B 1 195 ? -15.805 13.391 27.891 1 97.88 195 GLY B O 1
ATOM 4458 N N . ARG B 1 196 ? -15.531 12.695 25.797 1 97.69 196 ARG B N 1
ATOM 4459 C CA . ARG B 1 196 ? -14.461 11.781 26.203 1 97.69 196 ARG B CA 1
ATOM 4460 C C . ARG B 1 196 ? -13.125 12.508 26.297 1 97.69 196 ARG B C 1
ATOM 4462 O O . ARG B 1 196 ? -12.828 13.383 25.484 1 97.69 196 ARG B O 1
ATOM 4469 N N . GLU B 1 197 ? -12.398 12.141 27.344 1 97.38 197 GLU B N 1
ATOM 4470 C CA . GLU B 1 197 ? -11.008 12.594 27.406 1 97.38 197 GLU B CA 1
ATOM 4471 C C . GLU B 1 197 ? -10.133 11.797 26.422 1 97.38 197 GLU B C 1
ATOM 4473 O O . GLU B 1 197 ? -10.578 10.789 25.875 1 97.38 197 GLU B O 1
ATOM 4478 N N . ASP B 1 198 ? -8.922 12.25 26.266 1 98.19 198 ASP B N 1
ATOM 4479 C CA . ASP B 1 198 ? -8.062 11.695 25.219 1 98.19 198 ASP B CA 1
ATOM 4480 C C . ASP B 1 198 ? -7.906 10.18 25.375 1 98.19 198 ASP B C 1
ATOM 4482 O O . ASP B 1 198 ? -8.086 9.43 24.422 1 98.19 198 ASP B O 1
ATOM 4486 N N . ALA B 1 199 ? -7.566 9.711 26.562 1 97.88 199 ALA B N 1
ATOM 4487 C CA . ALA B 1 199 ? -7.336 8.289 26.797 1 97.88 199 ALA B CA 1
ATOM 4488 C C . ALA B 1 199 ? -8.602 7.48 26.516 1 97.88 199 ALA B C 1
ATOM 4490 O O . ALA B 1 199 ? -8.547 6.43 25.875 1 97.88 199 ALA B O 1
ATOM 4491 N N . GLY B 1 200 ? -9.734 8.008 27.047 1 97.94 200 GLY B N 1
ATOM 4492 C CA . GLY B 1 200 ? -11.008 7.34 26.812 1 97.94 200 GLY B CA 1
ATOM 4493 C C . GLY B 1 200 ? -11.414 7.336 25.359 1 97.94 200 GLY B C 1
ATOM 4494 O O . GLY B 1 200 ? -11.977 6.355 24.859 1 97.94 200 GLY B O 1
ATOM 4495 N N . ALA B 1 201 ? -11.172 8.43 24.672 1 98.5 201 ALA B N 1
ATOM 4496 C CA . ALA B 1 201 ? -11.484 8.531 23.234 1 98.5 201 ALA B CA 1
ATOM 4497 C C . ALA B 1 201 ? -10.688 7.516 22.438 1 98.5 201 ALA B C 1
ATOM 4499 O O . ALA B 1 201 ? -11.25 6.785 21.609 1 98.5 201 ALA B O 1
ATOM 4500 N N . VAL B 1 202 ? -9.359 7.441 22.656 1 97.81 202 VAL B N 1
ATOM 4501 C CA . VAL B 1 202 ? -8.5 6.539 21.906 1 97.81 202 VAL B CA 1
ATOM 4502 C C . VAL B 1 202 ? -8.875 5.09 22.203 1 97.81 202 VAL B C 1
ATOM 4504 O O . VAL B 1 202 ? -8.844 4.238 21.312 1 97.81 202 VAL B O 1
ATOM 4507 N N . ALA B 1 203 ? -9.273 4.793 23.453 1 97.31 203 ALA B N 1
ATOM 4508 C CA . ALA B 1 203 ? -9.758 3.455 23.781 1 97.31 203 ALA B CA 1
ATOM 4509 C C . ALA B 1 203 ? -10.992 3.098 22.969 1 97.31 203 ALA B C 1
ATOM 4511 O O . ALA B 1 203 ? -11.109 1.978 22.469 1 97.31 203 ALA B O 1
ATOM 4512 N N . ALA B 1 204 ? -11.945 4.039 22.844 1 98.06 204 ALA B N 1
ATOM 4513 C CA . ALA B 1 204 ? -13.148 3.816 22.062 1 98.06 204 ALA B CA 1
ATOM 4514 C C . ALA B 1 204 ? -12.812 3.625 20.578 1 98.06 204 ALA B C 1
ATOM 4516 O O . ALA B 1 204 ? -13.391 2.768 19.906 1 98.06 204 ALA B O 1
ATOM 4517 N N . LEU B 1 205 ? -11.93 4.457 20.125 1 98.12 205 LEU B N 1
ATOM 4518 C CA . LEU B 1 205 ? -11.508 4.344 18.734 1 98.12 205 LEU B CA 1
ATOM 4519 C C . LEU B 1 205 ? -10.844 2.994 18.484 1 98.12 205 LEU B C 1
ATOM 4521 O O . LEU B 1 205 ? -11.078 2.367 17.453 1 98.12 205 LEU B O 1
ATOM 4525 N N . THR B 1 206 ? -9.992 2.582 19.406 1 95.62 206 THR B N 1
ATOM 4526 C CA . THR B 1 206 ? -9.328 1.286 19.297 1 95.62 206 THR B CA 1
ATOM 4527 C C . THR B 1 206 ? -10.352 0.159 19.234 1 95.62 206 THR B C 1
ATOM 4529 O O . THR B 1 206 ? -10.258 -0.73 18.375 1 95.62 206 THR B O 1
ATOM 4532 N N . ALA B 1 207 ? -11.328 0.211 20.094 1 96 207 ALA B N 1
ATOM 4533 C CA . ALA B 1 207 ? -12.391 -0.792 20.094 1 96 207 ALA B CA 1
ATOM 4534 C C . ALA B 1 207 ? -13.125 -0.814 18.75 1 96 207 ALA B C 1
ATOM 4536 O O . ALA B 1 207 ? -13.422 -1.886 18.219 1 96 207 ALA B O 1
ATOM 4537 N N . ALA B 1 208 ? -13.453 0.329 18.25 1 97.38 208 ALA B N 1
ATOM 4538 C CA . ALA B 1 208 ? -14.148 0.434 16.969 1 97.38 208 ALA B CA 1
ATOM 4539 C C . ALA B 1 208 ? -13.312 -0.177 15.836 1 97.38 208 ALA B C 1
ATOM 4541 O O . ALA B 1 208 ? -13.836 -0.94 15.023 1 97.38 208 ALA B O 1
ATOM 4542 N N . LEU B 1 209 ? -12.039 0.1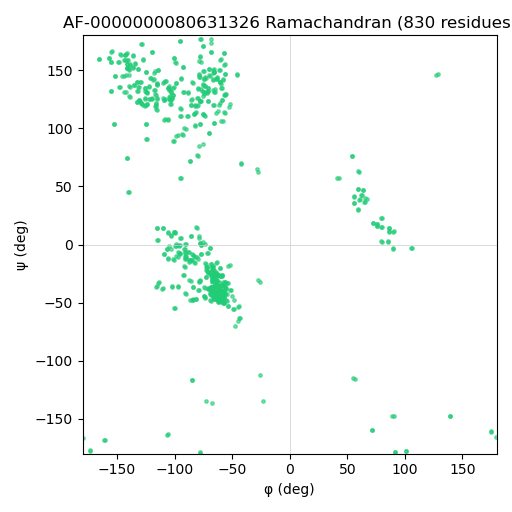31 15.797 1 95 209 LEU B N 1
ATOM 4543 C CA . LEU B 1 209 ? -11.141 -0.314 14.734 1 95 209 LEU B CA 1
ATOM 4544 C C . LEU B 1 209 ? -10.922 -1.821 14.805 1 95 209 LEU B C 1
ATOM 4546 O O . LEU B 1 209 ? -10.648 -2.461 13.789 1 95 209 LEU B O 1
ATOM 4550 N N . GLN B 1 210 ? -11.047 -2.371 15.977 1 92.19 210 GLN B N 1
ATOM 4551 C CA . GLN B 1 210 ? -10.844 -3.805 16.156 1 92.19 210 GLN B CA 1
ATOM 4552 C C . GLN B 1 210 ? -12.133 -4.578 15.906 1 92.19 210 GLN B C 1
ATOM 4554 O O . GLN B 1 210 ? -12.125 -5.809 15.852 1 92.19 210 GLN B O 1
ATOM 4559 N N . SER B 1 211 ? -13.188 -3.869 15.719 1 92.75 211 SER B N 1
ATOM 4560 C CA . SER B 1 211 ? -14.484 -4.508 15.492 1 92.75 211 SER B CA 1
ATOM 4561 C C . SER B 1 211 ? -14.602 -5.023 14.062 1 92.75 211 SER B C 1
ATOM 4563 O O . SER B 1 211 ? -13.812 -4.641 13.188 1 92.75 211 SER B O 1
ATOM 4565 N N . PRO B 1 212 ? -15.492 -5.91 13.773 1 89.62 212 PRO B N 1
ATOM 4566 C CA . PRO B 1 212 ? -15.672 -6.422 12.414 1 89.62 212 PRO B CA 1
ATOM 4567 C C . PRO B 1 212 ? -16.5 -5.484 11.531 1 89.62 212 PRO B C 1
ATOM 4569 O O . PRO B 1 212 ? -16.969 -5.891 10.477 1 89.62 212 PRO B O 1
ATOM 4572 N N . TYR B 1 213 ? -16.719 -4.203 11.961 1 94.44 213 TYR B N 1
ATOM 4573 C CA . TYR B 1 213 ? -17.688 -3.34 11.305 1 94.44 213 TYR B CA 1
ATOM 4574 C C . TYR B 1 213 ? -17.016 -2.467 10.25 1 94.44 213 TYR B C 1
ATOM 4576 O O . TYR B 1 213 ? -17.641 -1.572 9.68 1 94.44 213 TYR B O 1
ATOM 4584 N N . ASP B 1 214 ? -15.75 -2.629 9.961 1 92.94 214 ASP B N 1
ATOM 4585 C CA . ASP B 1 214 ? -15.016 -1.983 8.875 1 92.94 214 ASP B CA 1
ATOM 4586 C C . ASP B 1 214 ? -15.055 -0.463 9.016 1 92.94 214 ASP B C 1
ATOM 4588 O O . ASP B 1 214 ? -15.492 0.242 8.102 1 92.94 214 ASP B O 1
ATOM 4592 N N . VAL B 1 215 ? -14.477 0.009 10.094 1 96.69 215 VAL B N 1
ATOM 4593 C CA . VAL B 1 215 ? -14.383 1.438 10.375 1 96.69 215 VAL B CA 1
ATOM 4594 C C . VAL B 1 215 ? -13.367 2.082 9.43 1 96.69 215 VAL B C 1
ATOM 4596 O O . VAL B 1 215 ? -12.25 1.572 9.266 1 96.69 215 VAL B O 1
ATOM 4599 N N . SER B 1 216 ? -13.781 3.232 8.758 1 96.75 216 SER B N 1
ATOM 4600 C CA . SER B 1 216 ? -12.938 3.838 7.73 1 96.75 216 SER B CA 1
ATOM 4601 C C . SER B 1 216 ? -12.344 5.156 8.211 1 96.75 216 SER B C 1
ATOM 4603 O O . SER B 1 216 ? -11.508 5.754 7.527 1 96.75 216 SER B O 1
ATOM 4605 N N . GLY B 1 217 ? -12.727 5.668 9.312 1 98.25 217 GLY B N 1
ATOM 4606 C CA . GLY B 1 217 ? -12.195 6.863 9.945 1 98.25 217 GLY B CA 1
ATOM 4607 C C . GLY B 1 217 ? -12.328 6.844 11.453 1 98.25 217 GLY B C 1
ATOM 4608 O O . GLY B 1 217 ? -13.32 6.344 11.992 1 98.25 217 GLY B O 1
ATOM 4609 N N . ALA B 1 218 ? -11.406 7.383 12.156 1 98.69 218 ALA B N 1
ATOM 4610 C CA . ALA B 1 218 ? -11.344 7.395 13.617 1 98.69 218 ALA B CA 1
ATOM 4611 C C . ALA B 1 218 ? -10.57 8.609 14.125 1 98.69 218 ALA B C 1
ATOM 4613 O O . ALA B 1 218 ? -9.336 8.617 14.102 1 98.69 218 ALA B O 1
ATOM 4614 N N . ALA B 1 219 ? -11.289 9.594 14.625 1 98.88 219 ALA B N 1
ATOM 4615 C CA . ALA B 1 219 ? -10.672 10.844 15.055 1 98.88 219 ALA B CA 1
ATOM 4616 C C . ALA B 1 219 ? -11.211 11.281 16.406 1 98.88 219 ALA B C 1
ATOM 4618 O O . ALA B 1 219 ? -12.281 10.836 16.844 1 98.88 219 ALA B O 1
ATOM 4619 N N . HIS B 1 220 ? -10.43 12.062 17.125 1 98.94 220 HIS B N 1
ATOM 4620 C CA . HIS B 1 220 ? -10.836 12.68 18.375 1 98.94 220 HIS B CA 1
ATOM 4621 C C . HIS B 1 220 ? -10.484 14.164 18.406 1 98.94 220 HIS B C 1
ATOM 4623 O O . HIS B 1 220 ? -9.328 14.531 18.188 1 98.94 220 HIS B O 1
ATOM 4629 N N . LEU B 1 221 ? -11.5 14.977 18.609 1 98.88 221 LEU B N 1
ATOM 4630 C CA . LEU B 1 221 ? -11.367 16.422 18.672 1 98.88 221 LEU B CA 1
ATOM 4631 C C . LEU B 1 221 ? -11.578 16.922 20.109 1 98.88 221 LEU B C 1
ATOM 4633 O O . LEU B 1 221 ? -12.711 16.938 20.594 1 98.88 221 LEU B O 1
ATOM 4637 N N . PRO B 1 222 ? -10.508 17.328 20.766 1 98.56 222 PRO B N 1
ATOM 4638 C CA . PRO B 1 222 ? -10.719 17.984 22.062 1 98.56 222 PRO B CA 1
ATOM 4639 C C . PRO B 1 222 ? -11.625 19.203 21.953 1 98.56 222 PRO B C 1
ATOM 4641 O O . PRO B 1 222 ? -11.828 19.734 20.859 1 98.56 222 PRO B O 1
ATOM 4644 N N . ALA B 1 223 ? -12.102 19.656 23.078 1 97.94 223 ALA B N 1
ATOM 4645 C CA . ALA B 1 223 ? -13.195 20.625 23.156 1 97.94 223 ALA B CA 1
ATOM 4646 C C . ALA B 1 223 ? -12.875 21.875 22.328 1 97.94 223 ALA B C 1
ATOM 4648 O O . ALA B 1 223 ? -13.703 22.328 21.547 1 97.94 223 ALA B O 1
ATOM 4649 N N . ALA B 1 224 ? -11.711 22.422 22.484 1 96.62 224 ALA B N 1
ATOM 4650 C CA . ALA B 1 224 ? -11.359 23.672 21.812 1 96.62 224 ALA B CA 1
ATOM 4651 C C . ALA B 1 224 ? -11.328 23.5 20.297 1 96.62 224 ALA B C 1
ATOM 4653 O O . ALA B 1 224 ? -11.695 24.406 19.547 1 96.62 224 ALA B O 1
ATOM 4654 N N . VAL B 1 225 ? -10.883 22.344 19.828 1 98 225 VAL B N 1
ATOM 4655 C CA . VAL B 1 225 ? -10.812 22.031 18.406 1 98 225 VAL B CA 1
ATOM 4656 C C . VAL B 1 225 ? -12.211 21.766 17.859 1 98 225 VAL B C 1
ATOM 4658 O O . VAL B 1 225 ? -12.586 22.297 16.812 1 98 225 VAL B O 1
ATOM 4661 N N . ALA B 1 226 ? -13.016 20.984 18.578 1 98.56 226 ALA B N 1
ATOM 4662 C CA . ALA B 1 226 ? -14.383 20.688 18.172 1 98.56 226 ALA B CA 1
ATOM 4663 C C . ALA B 1 226 ? -15.195 21.969 17.984 1 98.56 226 ALA B C 1
ATOM 4665 O O . ALA B 1 226 ? -16.031 22.047 17.094 1 98.56 226 ALA B O 1
ATOM 4666 N N . ALA B 1 227 ? -14.93 22.938 18.766 1 97.62 227 ALA B N 1
ATOM 4667 C CA . ALA B 1 227 ? -15.68 24.188 18.734 1 97.62 227 ALA B CA 1
ATOM 4668 C C . ALA B 1 227 ? -15.438 24.938 17.422 1 97.62 227 ALA B C 1
ATOM 4670 O O . ALA B 1 227 ? -16.234 25.781 17.031 1 97.62 227 ALA B O 1
ATOM 4671 N N . ARG B 1 228 ? -14.406 24.625 16.734 1 96.5 228 ARG B N 1
ATOM 4672 C CA . ARG B 1 228 ? -14.039 25.328 15.516 1 96.5 228 ARG B CA 1
ATOM 4673 C C . ARG B 1 228 ? -14.664 24.656 14.289 1 96.5 228 ARG B C 1
ATOM 4675 O O . ARG B 1 228 ? -14.547 25.172 13.18 1 96.5 228 ARG B O 1
ATOM 4682 N N . SER B 1 229 ? -15.297 23.5 14.477 1 98 229 SER B N 1
ATOM 4683 C CA . SER B 1 229 ? -15.906 22.797 13.344 1 98 229 SER B CA 1
ATOM 4684 C C . SER B 1 229 ? -17.031 23.625 12.727 1 98 229 SER B C 1
ATOM 4686 O O . SER B 1 229 ? -17.797 24.266 13.445 1 98 229 SER B O 1
ATOM 4688 N N . HIS B 1 230 ? -17.172 23.594 11.406 1 96.56 230 HIS B N 1
ATOM 4689 C CA . HIS B 1 230 ? -18.297 24.234 10.719 1 96.56 230 HIS B CA 1
ATOM 4690 C C . HIS B 1 230 ? -19.516 23.328 10.695 1 96.56 230 HIS B C 1
ATOM 4692 O O . HIS B 1 230 ? -20.594 23.75 10.266 1 96.56 230 HIS B O 1
ATOM 4698 N N . VAL B 1 231 ? -19.344 22.094 11.109 1 98.19 231 VAL B N 1
ATOM 4699 C CA . VAL B 1 231 ? -20.469 21.172 11.25 1 98.19 231 VAL B CA 1
ATOM 4700 C C . VAL B 1 231 ? -21.156 21.406 12.602 1 98.19 231 VAL B C 1
ATOM 4702 O O . VAL B 1 231 ? -20.609 21.078 13.648 1 98.19 231 VAL B O 1
ATOM 4705 N N . ARG B 1 232 ? -22.297 21.875 12.594 1 97.69 232 ARG B N 1
ATOM 4706 C CA . ARG B 1 232 ? -23.016 22.328 13.781 1 97.69 232 ARG B CA 1
ATOM 4707 C C . ARG B 1 232 ? -23.125 21.219 14.812 1 97.69 232 ARG B C 1
ATOM 4709 O O . ARG B 1 232 ? -22.953 21.453 16.016 1 97.69 232 ARG B O 1
ATOM 4716 N N . ALA B 1 233 ? -23.438 20.031 14.344 1 97.88 233 ALA B N 1
ATOM 4717 C CA . ALA B 1 233 ? -23.609 18.906 15.258 1 97.88 233 ALA B CA 1
ATOM 4718 C C . ALA B 1 233 ? -22.344 18.641 16.062 1 97.88 233 ALA B C 1
ATOM 4720 O O . ALA B 1 233 ? -22.406 18.172 17.203 1 97.88 233 ALA B O 1
ATOM 4721 N N . VAL B 1 234 ? -21.188 18.984 15.547 1 98.62 234 VAL B N 1
ATOM 4722 C CA . VAL B 1 234 ? -19.891 18.766 16.203 1 98.62 234 VAL B CA 1
ATOM 4723 C C . VAL B 1 234 ? -19.594 19.953 17.125 1 98.62 234 VAL B C 1
ATOM 4725 O O . VAL B 1 234 ? -19.312 19.766 18.312 1 98.62 234 VAL B O 1
ATOM 4728 N N . ALA B 1 235 ? -19.766 21.156 16.609 1 97.81 235 ALA B N 1
ATOM 4729 C CA . ALA B 1 235 ? -19.453 22.375 17.375 1 97.81 235 ALA B CA 1
ATOM 4730 C C . ALA B 1 235 ? -20.406 22.531 18.547 1 97.81 235 ALA B C 1
ATOM 4732 O O . ALA B 1 235 ? -20.031 23.062 19.594 1 97.81 235 ALA B O 1
ATOM 4733 N N . ALA B 1 236 ? -21.578 22.078 18.422 1 97.38 236 ALA B N 1
ATOM 4734 C CA . ALA B 1 236 ? -22.641 22.312 19.391 1 97.38 236 ALA B CA 1
ATOM 4735 C C . ALA B 1 236 ? -22.5 21.375 20.594 1 97.38 236 ALA B C 1
ATOM 4737 O O . ALA B 1 236 ? -23.125 21.578 21.625 1 97.38 236 ALA B O 1
ATOM 4738 N N . VAL B 1 237 ? -21.656 20.375 20.484 1 97.06 237 VAL B N 1
ATOM 4739 C CA . VAL B 1 237 ? -21.484 19.438 21.578 1 97.06 237 VAL B CA 1
ATOM 4740 C C . VAL B 1 237 ? -20.984 20.156 22.828 1 97.06 237 VAL B C 1
ATOM 4742 O O . VAL B 1 237 ? -21.312 19.797 23.953 1 97.06 237 VAL B O 1
ATOM 4745 N N . GLY B 1 238 ? -20.141 21.234 22.672 1 96.12 238 GLY B N 1
ATOM 4746 C CA . GLY B 1 238 ? -19.594 22 23.781 1 96.12 238 GLY B CA 1
ATOM 4747 C C . GLY B 1 238 ? -18.531 21.25 24.562 1 96.12 238 GLY B C 1
ATOM 4748 O O . GLY B 1 238 ? -18.297 21.547 25.734 1 96.12 238 GLY B O 1
ATOM 4749 N N . GLY B 1 239 ? -18 20.312 24.062 1 98 239 GLY B N 1
ATOM 4750 C CA . GLY B 1 239 ? -16.938 19.484 24.609 1 98 239 GLY B CA 1
ATOM 4751 C C . GLY B 1 239 ? -16.188 18.703 23.547 1 98 239 GLY B C 1
ATOM 4752 O O . GLY B 1 239 ? -16.312 18.984 22.344 1 98 239 GLY B O 1
ATOM 4753 N N . ALA B 1 240 ? -15.383 17.766 24.078 1 98.69 240 ALA B N 1
ATOM 4754 C CA . ALA B 1 240 ? -14.625 16.938 23.156 1 98.69 240 ALA B CA 1
ATOM 4755 C C . ALA B 1 240 ? -15.555 16.031 22.328 1 98.69 240 ALA B C 1
ATOM 4757 O O . ALA B 1 240 ? -16.625 15.641 22.812 1 98.69 240 ALA B O 1
ATOM 4758 N N . VAL B 1 241 ? -15.18 15.758 21.141 1 98.88 241 VAL B N 1
ATOM 4759 C CA . VAL B 1 241 ? -15.977 14.93 20.25 1 98.88 241 VAL B CA 1
ATOM 4760 C C . VAL B 1 241 ? -15.102 13.828 19.641 1 98.88 241 VAL B C 1
ATOM 4762 O O . VAL B 1 241 ? -14.055 14.117 19.062 1 98.88 241 VAL B O 1
ATOM 4765 N N . THR B 1 242 ? -15.484 12.578 19.812 1 98.88 242 THR B N 1
ATOM 4766 C CA . THR B 1 242 ? -14.867 11.43 19.172 1 98.88 242 THR B CA 1
ATOM 4767 C C . THR B 1 242 ? -15.703 10.953 17.984 1 98.88 242 THR B C 1
ATOM 4769 O O . THR B 1 242 ? -16.922 10.805 18.094 1 98.88 242 THR B O 1
ATOM 4772 N N . LEU B 1 243 ? -15.062 10.797 16.844 1 98.94 243 LEU B N 1
ATOM 4773 C CA . LEU B 1 243 ? -15.742 10.523 15.578 1 98.94 243 LEU B CA 1
ATOM 4774 C C . LEU B 1 243 ? -15.328 9.156 15.031 1 98.94 243 LEU B C 1
ATOM 4776 O O . LEU B 1 243 ? -14.141 8.844 14.953 1 98.94 243 LEU B O 1
ATOM 4780 N N . VAL B 1 244 ? -16.281 8.281 14.648 1 98.88 244 VAL B N 1
ATOM 4781 C CA . VAL B 1 244 ? -16.062 6.977 14.039 1 98.88 244 VAL B CA 1
ATOM 4782 C C . VAL B 1 244 ? -16.844 6.883 12.727 1 98.88 244 VAL B C 1
ATOM 4784 O O . VAL B 1 244 ? -18.078 6.926 12.727 1 98.88 244 VAL B O 1
ATOM 4787 N N . ARG B 1 245 ? -16.156 6.684 11.625 1 98.88 245 ARG B N 1
ATOM 4788 C CA . ARG B 1 245 ? -16.766 6.711 10.305 1 98.88 245 ARG B CA 1
ATOM 4789 C C . ARG B 1 245 ? -17.016 5.297 9.781 1 98.88 245 ARG B C 1
ATOM 4791 O O . ARG B 1 245 ? -16.156 4.43 9.898 1 98.88 245 ARG B O 1
ATOM 4798 N N . VAL B 1 246 ? -18.172 5.062 9.227 1 98.12 246 VAL B N 1
ATOM 4799 C CA . VAL B 1 246 ? -18.547 3.848 8.508 1 98.12 246 VAL B CA 1
ATOM 4800 C C . VAL B 1 246 ? -19.047 4.207 7.113 1 98.12 246 VAL B C 1
ATOM 4802 O O . VAL B 1 246 ? -19.859 5.125 6.961 1 98.12 246 VAL B O 1
ATOM 4805 N N . GLU B 1 247 ? -18.562 3.541 6.09 1 96.75 247 GLU B N 1
ATOM 4806 C CA . GLU B 1 247 ? -18.953 3.82 4.715 1 96.75 247 GLU B CA 1
ATOM 4807 C C . GLU B 1 247 ? -19.219 2.529 3.941 1 96.75 247 GLU B C 1
ATOM 4809 O O . GLU B 1 247 ? -18.766 1.457 4.348 1 96.75 247 GLU B O 1
ATOM 4814 N N . GLY B 1 248 ? -19.922 2.635 2.805 1 94.75 248 GLY B N 1
ATOM 4815 C CA . GLY B 1 248 ? -20.188 1.492 1.949 1 94.75 248 GLY B CA 1
ATOM 4816 C C . GLY B 1 248 ? -21.609 1.494 1.388 1 94.75 248 GLY B C 1
ATOM 4817 O O . GLY B 1 248 ? -22.156 2.553 1.081 1 94.75 248 GLY B O 1
ATOM 4818 N N . PHE B 1 249 ? -22.109 0.223 1.208 1 92.81 249 PHE B N 1
ATOM 4819 C CA . PHE B 1 249 ? -23.453 -0.012 0.708 1 92.81 249 PHE B CA 1
ATOM 4820 C C . PHE B 1 249 ? -24.5 0.367 1.756 1 92.81 249 PHE B C 1
ATOM 4822 O O . PHE B 1 249 ? -24.344 0.044 2.936 1 92.81 249 PHE B O 1
ATOM 4829 N N . GLY B 1 250 ? -25.484 1.106 1.314 1 94.81 250 GLY B N 1
ATOM 4830 C CA . GLY B 1 250 ? -26.453 1.722 2.205 1 94.81 250 GLY B CA 1
ATOM 4831 C C . GLY B 1 250 ? -26.953 0.783 3.289 1 94.81 250 GLY B C 1
ATOM 4832 O O . GLY B 1 250 ? -26.703 1.009 4.477 1 94.81 250 GLY B O 1
ATOM 4833 N N . PRO B 1 251 ? -27.609 -0.263 2.904 1 93.81 251 PRO B N 1
ATOM 4834 C CA . PRO B 1 251 ? -28.125 -1.206 3.893 1 93.81 251 PRO B CA 1
ATOM 4835 C C . PRO B 1 251 ? -27.047 -1.784 4.793 1 93.81 251 PRO B C 1
ATOM 4837 O O . PRO B 1 251 ? -27.281 -2.035 5.977 1 93.81 251 PRO B O 1
ATOM 4840 N N . SER B 1 252 ? -25.906 -1.987 4.277 1 94.25 252 SER B N 1
ATOM 4841 C CA . SER B 1 252 ? -24.766 -2.469 5.055 1 94.25 252 SER B CA 1
ATOM 4842 C C . SER B 1 252 ? -24.328 -1.435 6.086 1 94.25 252 SER B C 1
ATOM 4844 O O . SER B 1 252 ? -24.047 -1.779 7.234 1 94.25 252 SER B O 1
ATOM 4846 N N . VAL B 1 253 ? -24.266 -0.158 5.707 1 96.44 253 VAL B N 1
ATOM 4847 C CA . VAL B 1 253 ? -23.844 0.929 6.586 1 96.44 253 VAL B CA 1
ATOM 4848 C C . VAL B 1 253 ? -24.828 1.049 7.754 1 96.44 253 VAL B C 1
ATOM 4850 O O . VAL B 1 253 ? -24.406 1.184 8.906 1 96.44 253 VAL B O 1
ATOM 4853 N N . ILE B 1 254 ? -26.109 0.929 7.438 1 95.62 254 ILE B N 1
ATOM 4854 C CA . ILE B 1 254 ? -27.141 1.047 8.461 1 95.62 254 ILE B CA 1
ATOM 4855 C C . ILE B 1 254 ? -26.953 -0.037 9.516 1 95.62 254 ILE B C 1
ATOM 4857 O O . ILE B 1 254 ? -26.969 0.248 10.719 1 95.62 254 ILE B O 1
ATOM 4861 N N . ALA B 1 255 ? -26.703 -1.271 9.109 1 95.12 255 ALA B N 1
ATOM 4862 C CA . ALA B 1 255 ? -26.531 -2.393 10.031 1 95.12 255 ALA B CA 1
ATOM 4863 C C . ALA B 1 255 ? -25.281 -2.221 10.898 1 95.12 255 ALA B C 1
ATOM 4865 O O . ALA B 1 255 ? -25.328 -2.447 12.109 1 95.12 255 ALA B O 1
ATOM 4866 N N . ARG B 1 256 ? -24.188 -1.812 10.328 1 96.56 256 ARG B N 1
ATOM 4867 C CA . ARG B 1 256 ? -22.922 -1.67 11.039 1 96.56 256 ARG B CA 1
ATOM 4868 C C . ARG B 1 256 ? -22.969 -0.49 12 1 96.56 256 ARG B C 1
ATOM 4870 O O . ARG B 1 256 ? -22.453 -0.578 13.117 1 96.56 256 ARG B O 1
ATOM 4877 N N . VAL B 1 257 ? -23.609 0.588 11.586 1 98.06 257 VAL B N 1
ATOM 4878 C CA . VAL B 1 257 ? -23.734 1.77 12.438 1 98.06 257 VAL B CA 1
ATOM 4879 C C . VAL B 1 257 ? -24.594 1.438 13.664 1 98.06 257 VAL B C 1
ATOM 4881 O O . VAL B 1 257 ? -24.266 1.844 14.781 1 98.06 257 VAL B O 1
ATOM 4884 N N . ALA B 1 258 ? -25.672 0.706 13.438 1 97.56 258 ALA B N 1
ATOM 4885 C CA . ALA B 1 258 ? -26.531 0.324 14.555 1 97.56 258 ALA B CA 1
ATOM 4886 C C . ALA B 1 258 ? -25.766 -0.51 15.578 1 97.56 258 ALA B C 1
ATOM 4888 O O . ALA B 1 258 ? -25.844 -0.252 16.781 1 97.56 258 ALA B O 1
ATOM 4889 N N . ALA B 1 259 ? -25.016 -1.423 15.148 1 96.56 259 ALA B N 1
ATOM 4890 C CA . ALA B 1 259 ? -24.234 -2.291 16.031 1 96.56 259 ALA B CA 1
ATOM 4891 C C . ALA B 1 259 ? -23.156 -1.501 16.766 1 96.56 259 ALA B C 1
ATOM 4893 O O . ALA B 1 259 ? -23 -1.642 17.984 1 96.56 259 ALA B O 1
ATOM 4894 N N . LEU B 1 260 ? -22.453 -0.646 16.047 1 97.31 260 LEU B N 1
ATOM 4895 C CA . LEU B 1 260 ? -21.359 0.136 16.625 1 97.31 260 LEU B CA 1
ATOM 4896 C C . LEU B 1 260 ? -21.891 1.153 17.625 1 97.31 260 LEU B C 1
ATOM 4898 O O . LEU B 1 260 ? -21.234 1.45 18.625 1 97.31 260 LEU B O 1
ATOM 4902 N N . LYS B 1 261 ? -23.047 1.73 17.281 1 98.25 261 LYS B N 1
ATOM 4903 C CA . LYS B 1 261 ? -23.656 2.701 18.188 1 98.25 261 LYS B CA 1
ATOM 4904 C C . LYS B 1 261 ? -23.922 2.08 19.562 1 98.25 261 LYS B C 1
ATOM 4906 O O . LYS B 1 261 ? -23.609 2.684 20.594 1 98.25 261 LYS B O 1
ATOM 4911 N N . GLU B 1 262 ? -24.469 0.907 19.531 1 97.62 262 GLU B N 1
ATOM 4912 C CA . GLU B 1 262 ? -24.75 0.19 20.766 1 97.62 262 GLU B CA 1
ATOM 4913 C C . GLU B 1 262 ? -23.469 -0.182 21.5 1 97.62 262 GLU B C 1
ATOM 4915 O O . GLU B 1 262 ? -23.344 0.036 22.703 1 97.62 262 GLU B O 1
ATOM 4920 N N . GLU B 1 263 ? -22.516 -0.637 20.812 1 96.69 263 GLU B N 1
ATOM 4921 C CA . GLU B 1 263 ? -21.266 -1.126 21.406 1 96.69 263 GLU B CA 1
ATOM 4922 C C . GLU B 1 263 ? -20.469 0.016 22.016 1 96.69 263 GLU B C 1
ATOM 4924 O O . GLU B 1 263 ? -19.844 -0.147 23.078 1 96.69 263 GLU B O 1
ATOM 4929 N N . LEU B 1 264 ? -20.469 1.198 21.359 1 97.88 264 LEU B N 1
ATOM 4930 C CA . LEU B 1 264 ? -19.609 2.297 21.781 1 97.88 264 LEU B CA 1
ATOM 4931 C C . LEU B 1 264 ? -20.391 3.279 22.656 1 97.88 264 LEU B C 1
ATOM 4933 O O . LEU B 1 264 ? -19.797 4.141 23.297 1 97.88 264 LEU B O 1
ATOM 4937 N N . GLY B 1 265 ? -21.688 3.117 22.703 1 97.62 265 GLY B N 1
ATOM 4938 C CA . GLY B 1 265 ? -22.516 4.102 23.406 1 97.62 265 GLY B CA 1
ATOM 4939 C C . GLY B 1 265 ? -22.453 5.477 22.766 1 97.62 265 GLY B C 1
ATOM 4940 O O . GLY B 1 265 ? -22.234 6.477 23.453 1 97.62 265 GLY B O 1
ATOM 4941 N N . ALA B 1 266 ? -22.594 5.539 21.438 1 98.25 266 ALA B N 1
ATOM 4942 C CA . ALA B 1 266 ? -22.5 6.809 20.719 1 98.25 266 ALA B CA 1
ATOM 4943 C C . ALA B 1 266 ? -23.719 7.688 21.031 1 98.25 266 ALA B C 1
ATOM 4945 O O . ALA B 1 266 ? -24.828 7.191 21.156 1 98.25 266 ALA B O 1
ATOM 4946 N N . ASP B 1 267 ? -23.484 8.945 21.062 1 98.25 267 ASP B N 1
ATOM 4947 C CA . ASP B 1 267 ? -24.516 9.914 21.438 1 98.25 267 ASP B CA 1
ATOM 4948 C C . ASP B 1 267 ? -25.344 10.328 20.219 1 98.25 267 ASP B C 1
ATOM 4950 O O . ASP B 1 267 ? -26.516 10.688 20.359 1 98.25 267 ASP B O 1
ATOM 4954 N N . ALA B 1 268 ? -24.781 10.328 19.062 1 98.31 268 ALA B N 1
ATOM 4955 C CA . ALA B 1 268 ? -25.453 10.75 17.828 1 98.31 268 ALA B CA 1
ATOM 4956 C C . ALA B 1 268 ? -24.812 10.094 16.609 1 98.31 268 ALA B C 1
ATOM 4958 O O . ALA B 1 268 ? -23.766 9.445 16.719 1 98.31 268 ALA B O 1
ATOM 4959 N N . VAL B 1 269 ? -25.469 10.141 15.5 1 98.69 269 VAL B N 1
ATOM 4960 C CA . VAL B 1 269 ? -24.953 9.719 14.203 1 98.69 269 VAL B CA 1
ATOM 4961 C C . VAL B 1 269 ? -25.125 10.836 13.18 1 98.69 269 VAL B C 1
ATOM 4963 O O . VAL B 1 269 ? -26.234 11.312 12.961 1 98.69 269 VAL B O 1
ATOM 4966 N N . LEU B 1 270 ? -24.031 11.266 12.633 1 98.75 270 LEU B N 1
ATOM 4967 C CA . LEU B 1 270 ? -24.078 12.289 11.594 1 98.75 270 LEU B CA 1
ATOM 4968 C C . LEU B 1 270 ? -24.594 11.695 10.281 1 98.75 270 LEU B C 1
ATOM 4970 O O . LEU B 1 270 ? -24.25 10.555 9.938 1 98.75 270 LEU B O 1
ATOM 4974 N N . ASP B 1 271 ? -25.359 12.508 9.562 1 98.06 271 ASP B N 1
ATOM 4975 C CA . ASP B 1 271 ? -25.812 12.047 8.25 1 98.06 271 ASP B CA 1
ATOM 4976 C C . ASP B 1 271 ? -24.719 12.172 7.207 1 98.06 271 ASP B C 1
ATOM 4978 O O . ASP B 1 271 ? -23.578 12.531 7.535 1 98.06 271 ASP B O 1
ATOM 4982 N N . ARG B 1 272 ? -25.031 11.812 6.012 1 97.81 272 ARG B N 1
ATOM 4983 C CA . ARG B 1 272 ? -24.031 11.711 4.945 1 97.81 272 ARG B CA 1
ATOM 4984 C C . ARG B 1 272 ? -23.344 13.055 4.723 1 97.81 272 ARG B C 1
ATOM 4986 O O . ARG B 1 272 ? -22.109 13.117 4.707 1 97.81 272 ARG B O 1
ATOM 4993 N N . ASP B 1 273 ? -24.062 14.148 4.586 1 97.88 273 ASP B N 1
ATOM 4994 C CA . ASP B 1 273 ? -23.484 15.461 4.281 1 97.88 273 ASP B CA 1
ATOM 4995 C C . ASP B 1 273 ? -22.609 15.953 5.43 1 97.88 273 ASP B C 1
ATOM 4997 O O . ASP B 1 273 ? -21.516 16.453 5.203 1 97.88 273 ASP B O 1
ATOM 5001 N N . GLU B 1 274 ? -23.078 15.812 6.668 1 98.62 274 GLU B N 1
ATOM 5002 C CA . GLU B 1 274 ? -22.312 16.203 7.844 1 98.62 274 GLU B CA 1
ATOM 5003 C C . GLU B 1 274 ? -21.031 15.367 7.965 1 98.62 274 GLU B C 1
ATOM 5005 O O . GLU B 1 274 ? -19.969 15.891 8.32 1 98.62 274 GLU B O 1
ATOM 5010 N N . SER B 1 275 ? -21.219 14.078 7.66 1 98.75 275 SER B N 1
ATOM 5011 C CA . SER B 1 275 ? -20.062 13.188 7.711 1 98.75 275 SER B CA 1
ATOM 5012 C C . SER B 1 275 ? -18.984 13.609 6.723 1 98.75 275 SER B C 1
ATOM 5014 O O . SER B 1 275 ? -17.812 13.742 7.086 1 98.75 275 SER B O 1
ATOM 5016 N N . LEU B 1 276 ? -19.391 13.859 5.508 1 98.06 276 LEU B N 1
ATOM 5017 C CA . LEU B 1 276 ? -18.422 14.266 4.484 1 98.06 276 LEU B CA 1
ATOM 5018 C C . LEU B 1 276 ? -17.75 15.578 4.871 1 98.06 276 LEU B C 1
ATOM 5020 O O . LEU B 1 276 ? -16.531 15.727 4.699 1 98.06 276 LEU B O 1
ATOM 5024 N N . ALA B 1 277 ? -18.469 16.5 5.465 1 98.5 277 ALA B N 1
ATOM 5025 C CA . ALA B 1 277 ? -17.938 17.812 5.836 1 98.5 277 ALA B CA 1
ATOM 5026 C C . ALA B 1 277 ? -16.922 17.703 6.969 1 98.5 277 ALA B C 1
ATOM 5028 O O . ALA B 1 277 ? -15.836 18.281 6.902 1 98.5 277 ALA B O 1
ATOM 5029 N N . VAL B 1 278 ? -17.25 16.984 8.016 1 98.81 278 VAL B N 1
ATOM 5030 C CA . VAL B 1 278 ? -16.391 16.938 9.188 1 98.81 278 VAL B CA 1
ATOM 5031 C C . VAL B 1 278 ? -15.094 16.188 8.844 1 98.81 278 VAL B C 1
ATOM 5033 O O . VAL B 1 278 ? -14.016 16.562 9.312 1 98.81 278 VAL B O 1
ATOM 5036 N N . TRP B 1 279 ? -15.188 15.172 8.055 1 98.81 279 TRP B N 1
ATOM 5037 C CA . TRP B 1 279 ? -13.992 14.414 7.719 1 98.81 279 TRP B CA 1
ATOM 5038 C C . TRP B 1 279 ? -13.102 15.203 6.762 1 98.81 279 TRP B C 1
ATOM 5040 O O . TRP B 1 279 ? -11.875 15.023 6.75 1 98.81 279 TRP B O 1
ATOM 5050 N N . LYS B 1 280 ? -13.703 16.094 5.941 1 98.31 280 LYS B N 1
ATOM 5051 C CA . LYS B 1 280 ? -12.898 17.031 5.176 1 98.31 280 LYS B CA 1
ATOM 5052 C C . LYS B 1 280 ? -12.102 17.953 6.094 1 98.31 280 LYS B C 1
ATOM 5054 O O . LYS B 1 280 ? -10.922 18.219 5.844 1 98.31 280 LYS B O 1
ATOM 5059 N N . GLU B 1 281 ? -12.727 18.406 7.176 1 98.5 281 GLU B N 1
ATOM 5060 C CA . GLU B 1 281 ? -12.047 19.266 8.141 1 98.5 281 GLU B CA 1
ATOM 5061 C C . GLU B 1 281 ? -10.883 18.531 8.805 1 98.5 281 GLU B C 1
ATOM 5063 O O . GLU B 1 281 ? -9.781 19.094 8.914 1 98.5 281 GLU B O 1
ATOM 5068 N N . VAL B 1 282 ? -11.148 17.266 9.219 1 98.81 282 VAL B N 1
ATOM 5069 C CA . VAL B 1 282 ? -10.117 16.453 9.859 1 98.81 282 VAL B CA 1
ATOM 5070 C C . VAL B 1 282 ? -8.969 16.219 8.883 1 98.81 282 VAL B C 1
ATOM 5072 O O . VAL B 1 282 ? -7.805 16.422 9.227 1 98.81 282 VAL B O 1
ATOM 5075 N N . ARG B 1 283 ? -9.289 15.859 7.684 1 98.5 283 ARG B N 1
ATOM 5076 C CA . ARG B 1 283 ? -8.328 15.5 6.645 1 98.5 283 ARG B CA 1
ATOM 5077 C C . ARG B 1 283 ? -7.398 16.672 6.332 1 98.5 283 ARG B C 1
ATOM 5079 O O . ARG B 1 283 ? -6.184 16.484 6.211 1 98.5 283 ARG B O 1
ATOM 5086 N N . ASP B 1 284 ? -7.973 17.891 6.223 1 98.19 284 ASP B N 1
ATOM 5087 C CA . ASP B 1 284 ? -7.25 19.016 5.652 1 98.19 284 ASP B CA 1
ATOM 5088 C C . ASP B 1 284 ? -6.707 19.938 6.75 1 98.19 284 ASP B C 1
ATOM 5090 O O . ASP B 1 284 ? -6.273 21.047 6.477 1 98.19 284 ASP B O 1
ATOM 5094 N N . VAL B 1 285 ? -6.793 19.438 8.016 1 97.94 285 VAL B N 1
ATOM 5095 C CA . VAL B 1 285 ? -6.277 20.172 9.156 1 97.94 285 VAL B CA 1
ATOM 5096 C C . VAL B 1 285 ? -6.914 21.562 9.203 1 97.94 285 VAL B C 1
ATOM 5098 O O . VAL B 1 285 ? -6.223 22.562 9.414 1 97.94 285 VAL B O 1
ATOM 5101 N N . ALA B 1 286 ? -8.148 21.625 8.938 1 96.88 286 ALA B N 1
ATOM 5102 C CA . ALA B 1 286 ? -8.859 22.875 8.773 1 96.88 286 ALA B CA 1
ATOM 5103 C C . ALA B 1 286 ? -8.938 23.641 10.094 1 96.88 286 ALA B C 1
ATOM 5105 O O . ALA B 1 286 ? -9.094 24.859 10.109 1 96.88 286 ALA B O 1
ATOM 5106 N N . TYR B 1 287 ? -8.797 22.969 11.203 1 96.81 287 TYR B N 1
ATOM 5107 C CA . TYR B 1 287 ? -8.969 23.562 12.523 1 96.81 287 TYR B CA 1
ATOM 5108 C C . TYR B 1 287 ? -7.805 24.484 12.867 1 96.81 287 TYR B C 1
ATOM 5110 O O . TYR B 1 287 ? -7.891 25.266 13.812 1 96.81 287 TYR B O 1
ATOM 5118 N N . PHE B 1 288 ? -6.758 24.328 12.148 1 95.69 288 PHE B N 1
ATOM 5119 C CA . PHE B 1 288 ? -5.547 25.078 12.453 1 95.69 288 PHE B CA 1
ATOM 5120 C C . PHE B 1 288 ? -5.207 26.031 11.312 1 95.69 288 PHE B C 1
ATOM 5122 O O . PHE B 1 288 ? -4.07 26.5 11.203 1 95.69 288 PHE B O 1
ATOM 5129 N N . GLY B 1 289 ? -6.203 26.203 10.438 1 87.94 289 GLY B N 1
ATOM 5130 C CA . GLY B 1 289 ? -6.02 27.141 9.336 1 87.94 289 GLY B CA 1
ATOM 5131 C C . GLY B 1 289 ? -5.953 28.578 9.789 1 87.94 289 GLY B C 1
ATOM 5132 O O . GLY B 1 289 ? -6.191 28.891 10.953 1 87.94 289 GLY B O 1
ATOM 5133 N N . PRO B 1 290 ? -5.48 29.406 8.812 1 74.88 290 PRO B N 1
ATOM 5134 C CA . PRO B 1 290 ? -5.426 30.828 9.156 1 74.88 290 PRO B CA 1
ATOM 5135 C C . PRO B 1 290 ? -6.797 31.422 9.484 1 74.88 290 PRO B C 1
ATOM 5137 O O . PRO B 1 290 ? -7.812 30.953 8.953 1 74.88 290 PRO B O 1
ATOM 5140 N N . THR B 1 291 ? -7.023 31.922 10.586 1 58.66 291 THR B N 1
ATOM 5141 C CA . THR B 1 291 ? -8.258 32.625 10.914 1 58.66 291 THR B CA 1
ATOM 5142 C C . THR B 1 291 ? -8.508 33.781 9.938 1 58.66 291 THR B C 1
ATOM 5144 O O . THR B 1 291 ? -7.582 34.5 9.586 1 58.66 291 THR B O 1
ATOM 5147 N N . PRO B 1 292 ? -9.656 33.531 9.141 1 49.03 292 PRO B N 1
ATOM 5148 C CA . PRO B 1 292 ? -9.93 34.688 8.25 1 49.03 292 PRO B CA 1
ATOM 5149 C C . PRO B 1 292 ? -9.766 36.031 8.945 1 49.03 292 PRO B C 1
ATOM 5151 O O . PRO B 1 292 ? -10.305 36.219 10.039 1 49.03 292 PRO B O 1
ATOM 5154 N N . SER B 1 293 ? -8.734 36.469 9.273 1 41.53 293 SER B N 1
ATOM 5155 C CA . SER B 1 293 ? -8.805 37.875 9.742 1 41.53 293 SER B CA 1
ATOM 5156 C C . SER B 1 293 ? -9.492 38.75 8.719 1 41.53 293 SER B C 1
ATOM 5158 O O . SER B 1 293 ? -9.289 38.594 7.516 1 41.53 293 SER B O 1
ATOM 5160 N N . PRO B 1 294 ? -10.672 39.406 9.039 1 36.25 294 PRO B N 1
ATOM 5161 C CA . PRO B 1 294 ? -11.273 40.312 8.07 1 36.25 294 PRO B CA 1
ATOM 5162 C C . PRO B 1 294 ? -10.258 40.906 7.105 1 36.25 294 PRO B C 1
ATOM 5164 O O . PRO B 1 294 ? -10.445 40.844 5.887 1 36.25 294 PRO B O 1
ATOM 5167 N N . ALA B 1 295 ? -10.008 42.312 7.219 1 36 295 ALA B N 1
ATOM 5168 C CA . ALA B 1 295 ? -9.57 43.406 6.332 1 36 295 ALA B CA 1
ATOM 5169 C C . ALA B 1 295 ? -8.156 43.125 5.816 1 36 295 ALA B C 1
ATOM 5171 O O . ALA B 1 295 ? -7.652 43.875 4.969 1 36 295 ALA B O 1
ATOM 5172 N N . SER B 1 296 ? -7.078 42.719 6.609 1 35.16 296 SER B N 1
ATOM 5173 C CA . SER B 1 296 ? -5.793 43.156 6.086 1 35.16 296 SER B CA 1
ATOM 5174 C C . SER B 1 296 ? -5.312 42.281 4.949 1 35.16 296 SER B C 1
ATOM 5176 O O . SER B 1 296 ? -5.164 41.062 5.121 1 35.16 296 SER B O 1
ATOM 5178 N N . ALA B 1 297 ? -5.656 42.438 3.707 1 36.28 297 ALA B N 1
ATOM 5179 C CA . ALA B 1 297 ? -5.246 42.062 2.354 1 36.28 297 ALA B CA 1
ATOM 5180 C C . ALA B 1 297 ? -3.742 41.812 2.283 1 36.28 297 ALA B C 1
ATOM 5182 O O . ALA B 1 297 ? -3.193 41.594 1.201 1 36.28 297 ALA B O 1
ATOM 5183 N N . GLY B 1 298 ? -2.855 42.469 3.096 1 31.75 298 GLY B N 1
ATOM 5184 C CA . GLY B 1 298 ? -1.461 42.5 2.686 1 31.75 298 GLY B CA 1
ATOM 5185 C C . GLY B 1 298 ? -0.806 41.125 2.758 1 31.75 298 GLY B C 1
ATOM 5186 O O . GLY B 1 298 ? -1.381 40.188 3.309 1 31.75 298 GLY B O 1
ATOM 5187 N N . GLU B 1 299 ? 0.508 40.969 2.258 1 36.25 299 GLU B N 1
ATOM 5188 C CA . GLU B 1 299 ? 1.518 39.969 1.991 1 36.25 299 GLU B CA 1
ATOM 5189 C C . GLU B 1 299 ? 1.648 39 3.164 1 36.25 299 GLU B C 1
ATOM 5191 O O . GLU B 1 299 ? 2.117 37.875 2.998 1 36.25 299 GLU B O 1
ATOM 5196 N N . GLY B 1 300 ? 2.139 39.5 4.426 1 34.66 300 GLY B N 1
ATOM 5197 C CA . GLY B 1 300 ? 2.924 38.906 5.496 1 34.66 300 GLY B CA 1
ATOM 5198 C C . GLY B 1 300 ? 2.121 37.938 6.367 1 34.66 300 GLY B C 1
ATOM 5199 O O . GLY B 1 300 ? 0.89 38 6.367 1 34.66 300 GLY B O 1
ATOM 5200 N N . TRP B 1 301 ? 2.57 36.625 6.617 1 40.19 301 TRP B N 1
ATOM 5201 C CA . TRP B 1 301 ? 2.174 35.75 7.715 1 40.19 301 TRP B CA 1
ATOM 5202 C C . TRP B 1 301 ? 1.753 36.562 8.938 1 40.19 301 TRP B C 1
ATOM 5204 O O . TRP B 1 301 ? 2.58 37.219 9.555 1 40.19 301 TRP B O 1
ATOM 5214 N N . GLY B 1 302 ? 0.787 37.344 8.953 1 37.56 302 GLY B N 1
ATOM 5215 C CA . GLY B 1 302 ? 0.359 38.188 10.047 1 37.56 302 GLY B CA 1
ATOM 5216 C C . GLY B 1 302 ? 0.331 37.469 11.391 1 37.56 302 GLY B C 1
ATOM 5217 O O . GLY B 1 302 ? 0.42 36.25 11.445 1 37.56 302 GLY B O 1
ATOM 5218 N N . GLY B 1 303 ? 0.625 38.125 12.641 1 42.28 303 GLY B N 1
ATOM 5219 C CA . GLY B 1 303 ? 1.022 37.938 14.031 1 42.28 303 GLY B CA 1
ATOM 5220 C C . GLY B 1 303 ? 0.187 36.906 14.766 1 42.28 303 GLY B C 1
ATOM 5221 O O . GLY B 1 303 ? 0.492 36.562 15.906 1 42.28 303 GLY B O 1
ATOM 5222 N N . GLY B 1 304 ? -1.139 36.844 14.672 1 43.62 304 GLY B N 1
ATOM 5223 C CA . GLY B 1 304 ? -2.023 36.219 15.641 1 43.62 304 GLY B CA 1
ATOM 5224 C C . GLY B 1 304 ? -1.962 34.719 15.617 1 43.62 304 GLY B C 1
ATOM 5225 O O . GLY B 1 304 ? -0.881 34.125 15.492 1 43.62 304 GLY B O 1
ATOM 5226 N N . GLU B 1 305 ? -3.193 33.969 15.648 1 49.22 305 GLU B N 1
ATOM 5227 C CA . GLU B 1 305 ? -3.391 32.5 15.586 1 49.22 305 GLU B CA 1
ATOM 5228 C C . GLU B 1 305 ? -2.688 31.922 14.375 1 49.22 305 GLU B C 1
ATOM 5230 O O . GLU B 1 305 ? -2.311 30.734 14.383 1 49.22 305 GLU B O 1
ATOM 5235 N N . ASP B 1 306 ? -2.35 32.719 13.383 1 58.69 306 ASP B N 1
ATOM 5236 C CA . ASP B 1 306 ? -1.655 32.406 12.133 1 58.69 306 ASP B CA 1
ATOM 5237 C C . ASP B 1 306 ? -0.169 32.156 12.383 1 58.69 306 ASP B C 1
ATOM 5239 O O . ASP B 1 306 ? 0.548 31.719 11.484 1 58.69 306 ASP B O 1
ATOM 5243 N N . SER B 1 307 ? 0.135 32.281 13.727 1 77.25 307 SER B N 1
ATOM 5244 C CA . SER B 1 307 ? 1.567 32.25 14.008 1 77.25 307 SER B CA 1
ATOM 5245 C C . SER B 1 307 ? 2 30.906 14.578 1 77.25 307 SER B C 1
ATOM 5247 O O . SER B 1 307 ? 3.195 30.641 14.727 1 77.25 307 SER B O 1
ATOM 5249 N N . ARG B 1 308 ? 0.982 30.047 14.781 1 93.19 308 ARG B N 1
ATOM 5250 C CA . ARG B 1 308 ? 1.39 28.812 15.43 1 93.19 308 ARG B CA 1
ATOM 5251 C C . ARG B 1 308 ? 2.057 27.859 14.43 1 93.19 308 ARG B C 1
ATOM 5253 O O . ARG B 1 308 ? 1.724 27.875 13.242 1 93.19 308 ARG B O 1
ATOM 5260 N N . HIS B 1 309 ? 3.037 27.188 14.984 1 96.44 309 HIS B N 1
ATOM 5261 C CA . HIS B 1 309 ? 3.684 26.156 14.188 1 96.44 309 HIS B CA 1
ATOM 5262 C C . HIS B 1 309 ? 2.855 24.875 14.18 1 96.44 309 HIS B C 1
ATOM 5264 O O . HIS B 1 309 ? 2.299 24.484 15.211 1 96.44 309 HIS B O 1
ATOM 5270 N N . ILE B 1 310 ? 2.689 24.312 13.047 1 97.38 310 ILE B N 1
ATOM 5271 C CA . ILE B 1 310 ? 1.885 23.094 12.922 1 97.38 310 ILE B CA 1
ATOM 5272 C C . ILE B 1 310 ? 2.799 21.875 12.797 1 97.38 310 ILE B C 1
ATOM 5274 O O . ILE B 1 310 ? 3.682 21.844 11.938 1 97.38 310 ILE B O 1
ATOM 5278 N N . TRP B 1 311 ? 2.584 20.891 13.68 1 97.5 311 TRP B N 1
ATOM 5279 C CA . TRP B 1 311 ? 3.34 19.656 13.688 1 97.5 311 TRP B CA 1
ATOM 5280 C C . TRP B 1 311 ? 2.436 18.469 13.375 1 97.5 311 TRP B C 1
ATOM 5282 O O . TRP B 1 311 ? 1.287 18.422 13.828 1 97.5 311 TRP B O 1
ATOM 5292 N N . LYS B 1 312 ? 2.918 17.594 12.602 1 97.19 312 LYS B N 1
ATOM 5293 C CA . LYS B 1 312 ? 2.334 16.281 12.383 1 97.19 312 LYS B CA 1
ATOM 5294 C C . LYS B 1 312 ? 3.119 15.203 13.125 1 97.19 312 LYS B C 1
ATOM 5296 O O . LYS B 1 312 ? 4.309 15.008 12.867 1 97.19 312 LYS B O 1
ATOM 5301 N N . ILE B 1 313 ? 2.445 14.508 14 1 96.5 313 ILE B N 1
ATOM 5302 C CA . ILE B 1 313 ? 3.115 13.555 14.875 1 96.5 313 ILE B CA 1
ATOM 5303 C C . ILE B 1 313 ? 2.492 12.172 14.711 1 96.5 313 ILE B C 1
ATOM 5305 O O . ILE B 1 313 ? 1.279 12.008 14.867 1 96.5 313 ILE B O 1
ATOM 5309 N N . SER B 1 314 ? 3.281 11.219 14.336 1 94.06 314 SER B N 1
ATOM 5310 C CA . SER B 1 314 ? 2.852 9.828 14.211 1 94.06 314 SER B CA 1
ATOM 5311 C C . SER B 1 314 ? 3.365 8.984 15.375 1 94.06 314 SER B C 1
ATOM 5313 O O . SER B 1 314 ? 4.559 9 15.688 1 94.06 314 SER B O 1
ATOM 5315 N N . VAL B 1 315 ? 2.475 8.281 16.016 1 92.44 315 VAL B N 1
ATOM 5316 C CA . VAL B 1 315 ? 2.799 7.438 17.172 1 92.44 315 VAL B CA 1
ATOM 5317 C C . VAL B 1 315 ? 1.972 6.156 17.109 1 92.44 315 VAL B C 1
ATOM 5319 O O . VAL B 1 315 ? 1.038 6.043 16.312 1 92.44 315 VAL B O 1
ATOM 5322 N N . GLN B 1 316 ? 2.414 5.176 17.891 1 89 316 GLN B N 1
ATOM 5323 C CA . GLN B 1 316 ? 1.467 4.094 18.141 1 89 316 GLN B CA 1
ATOM 5324 C C . GLN B 1 316 ? 0.19 4.621 18.797 1 89 316 GLN B C 1
ATOM 5326 O O . GLN B 1 316 ? 0.249 5.422 19.734 1 89 316 GLN B O 1
ATOM 5331 N N . PRO B 1 317 ? -0.904 4.191 18.312 1 91.81 317 PRO B N 1
ATOM 5332 C CA . PRO B 1 317 ? -2.152 4.766 18.812 1 91.81 317 PRO B CA 1
ATOM 5333 C C . PRO B 1 317 ? -2.236 4.742 20.344 1 91.81 317 PRO B C 1
ATOM 5335 O O . PRO B 1 317 ? -2.609 5.746 20.953 1 91.81 317 PRO B O 1
ATOM 5338 N N . SER B 1 318 ? -1.809 3.742 21 1 90.62 318 SER B N 1
ATOM 5339 C CA . SER B 1 318 ? -1.9 3.621 22.453 1 90.62 318 SER B CA 1
ATOM 5340 C C . SER B 1 318 ? -1.035 4.668 23.156 1 90.62 318 SER B C 1
ATOM 5342 O O . SER B 1 318 ? -1.276 5.008 24.312 1 90.62 318 SER B O 1
ATOM 5344 N N . GLU B 1 319 ? -0.025 5.207 22.469 1 93.38 319 GLU B N 1
ATOM 5345 C CA . GLU B 1 319 ? 0.877 6.207 23.031 1 93.38 319 GLU B CA 1
ATOM 5346 C C . GLU B 1 319 ? 0.354 7.621 22.797 1 93.38 319 GLU B C 1
ATOM 5348 O O . GLU B 1 319 ? 0.823 8.57 23.422 1 93.38 319 GLU B O 1
ATOM 5353 N N . GLY B 1 320 ? -0.621 7.75 21.953 1 95.56 320 GLY B N 1
ATOM 5354 C CA . GLY B 1 320 ? -1.111 9.055 21.547 1 95.56 320 GLY B CA 1
ATOM 5355 C C . GLY B 1 320 ? -1.483 9.953 22.703 1 95.56 320 GLY B C 1
ATOM 5356 O O . GLY B 1 320 ? -0.964 11.062 22.828 1 95.56 320 GLY B O 1
ATOM 5357 N N . PRO B 1 321 ? -2.348 9.438 23.609 1 97.56 321 PRO B N 1
ATOM 5358 C CA . PRO B 1 321 ? -2.777 10.266 24.734 1 97.56 321 PRO B CA 1
ATOM 5359 C C . PRO B 1 321 ? -1.613 10.711 25.609 1 97.56 321 PRO B C 1
ATOM 5361 O O . PRO B 1 321 ? -1.557 11.875 26.016 1 97.56 321 PRO B O 1
ATOM 5364 N N . ARG B 1 322 ? -0.701 9.805 25.859 1 97.19 322 ARG B N 1
ATOM 5365 C CA . ARG B 1 322 ? 0.455 10.156 26.688 1 97.19 322 ARG B CA 1
ATOM 5366 C C . ARG B 1 322 ? 1.3 11.227 26.016 1 97.19 322 ARG B C 1
ATOM 5368 O O . ARG B 1 322 ? 1.711 12.195 26.656 1 97.19 322 ARG B O 1
ATOM 5375 N N . VAL B 1 323 ? 1.612 11.102 24.734 1 97.44 323 VAL B N 1
ATOM 5376 C CA . VAL B 1 323 ? 2.424 12.047 23.984 1 97.44 323 VAL B CA 1
ATOM 5377 C C . VAL B 1 323 ? 1.726 13.406 23.938 1 97.44 323 VAL B C 1
ATOM 5379 O O . VAL B 1 323 ? 2.355 14.445 24.172 1 97.44 323 VAL B O 1
ATOM 5382 N N . ALA B 1 324 ? 0.427 13.398 23.688 1 98.06 324 ALA B N 1
ATOM 5383 C CA . ALA B 1 324 ? -0.353 14.633 23.656 1 98.06 324 ALA B CA 1
ATOM 5384 C C . ALA B 1 324 ? -0.301 15.367 24.984 1 98.06 324 ALA B C 1
ATOM 5386 O O . ALA B 1 324 ? -0.11 16.578 25.031 1 98.06 324 ALA B O 1
ATOM 5387 N N . GLU B 1 325 ? -0.485 14.594 26.047 1 97.94 325 GLU B N 1
ATOM 5388 C CA . GLU B 1 325 ? -0.438 15.172 27.375 1 97.94 325 GLU B CA 1
ATOM 5389 C C . GLU B 1 325 ? 0.926 15.797 27.656 1 97.94 325 GLU B C 1
ATOM 5391 O O . GLU B 1 325 ? 1.009 16.906 28.203 1 97.94 325 GLU B O 1
ATOM 5396 N N . SER B 1 326 ? 1.966 15.109 27.312 1 98 326 SER B N 1
ATOM 5397 C CA . SER B 1 326 ? 3.322 15.609 27.516 1 98 326 SER B CA 1
ATOM 5398 C C . SER B 1 326 ? 3.561 16.891 26.734 1 98 326 SER B C 1
ATOM 5400 O O . SER B 1 326 ? 4.191 17.828 27.25 1 98 326 SER B O 1
ATOM 5402 N N . ILE B 1 327 ? 3.1 16.969 25.531 1 98 327 ILE B N 1
ATOM 5403 C CA . ILE B 1 327 ? 3.264 18.156 24.688 1 98 327 ILE B CA 1
ATOM 5404 C C . ILE B 1 327 ? 2.512 19.328 25.312 1 98 327 ILE B C 1
ATOM 5406 O O . ILE B 1 327 ? 3.049 20.438 25.406 1 98 327 ILE B O 1
ATOM 5410 N N . ARG B 1 328 ? 1.285 19.094 25.812 1 97.62 328 ARG B N 1
ATOM 5411 C CA . ARG B 1 328 ? 0.48 20.156 26.406 1 97.62 328 ARG B CA 1
ATOM 5412 C C . ARG B 1 328 ? 1.095 20.656 27.703 1 97.62 328 ARG B C 1
ATOM 5414 O O . ARG B 1 328 ? 0.941 21.828 28.078 1 97.62 328 ARG B O 1
ATOM 5421 N N . TRP B 1 329 ? 1.707 19.734 28.344 1 97.06 329 TRP B N 1
ATOM 5422 C CA . TRP B 1 329 ? 2.369 20.109 29.578 1 97.06 329 TRP B CA 1
ATOM 5423 C C . TRP B 1 329 ? 3.564 21.016 29.312 1 97.06 329 TRP B C 1
ATOM 5425 O O . TRP B 1 329 ? 3.816 21.969 30.062 1 97.06 329 TRP B O 1
ATOM 5435 N N . ALA B 1 330 ? 4.27 20.781 28.266 1 97.44 330 ALA B N 1
ATOM 5436 C CA . ALA B 1 330 ? 5.531 21.453 27.984 1 97.44 330 ALA B CA 1
ATOM 5437 C C . ALA B 1 330 ? 5.309 22.703 27.141 1 97.44 330 ALA B C 1
ATOM 5439 O O . ALA B 1 330 ? 6.113 23.641 27.172 1 97.44 330 ALA B O 1
ATOM 5440 N N . LEU B 1 331 ? 4.246 22.719 26.375 1 97.75 331 LEU B N 1
ATOM 5441 C CA . LEU B 1 331 ? 4.047 23.766 25.391 1 97.75 331 LEU B CA 1
ATOM 5442 C C . LEU B 1 331 ? 2.605 24.266 25.406 1 97.75 331 LEU B C 1
ATOM 5444 O O . LEU B 1 331 ? 1.701 23.531 25.828 1 97.75 331 LEU B O 1
ATOM 5448 N N . ASP B 1 332 ? 2.389 25.547 25.016 1 97 332 ASP B N 1
ATOM 5449 C CA . ASP B 1 332 ? 1.054 26 24.641 1 97 332 ASP B CA 1
ATOM 5450 C C . ASP B 1 332 ? 0.61 25.391 23.312 1 97 332 ASP B C 1
ATOM 5452 O O . ASP B 1 332 ? 0.927 25.922 22.25 1 97 332 ASP B O 1
ATOM 5456 N N . ALA B 1 333 ? -0.13 24.328 23.406 1 97.5 333 ALA B N 1
ATOM 5457 C CA . ALA B 1 333 ? -0.432 23.531 22.219 1 97.5 333 ALA B CA 1
ATOM 5458 C C . ALA B 1 333 ? -1.908 23.156 22.172 1 97.5 333 ALA B C 1
ATOM 5460 O O . ALA B 1 333 ? -2.508 22.844 23.203 1 97.5 333 ALA B O 1
ATOM 5461 N N . GLU B 1 334 ? -2.494 23.25 21.047 1 97.38 334 GLU B N 1
ATOM 5462 C CA . GLU B 1 334 ? -3.766 22.625 20.703 1 97.38 334 GLU B CA 1
ATOM 5463 C C . GLU B 1 334 ? -3.555 21.438 19.781 1 97.38 334 GLU B C 1
ATOM 5465 O O . GLU B 1 334 ? -2.723 21.484 18.875 1 97.38 334 GLU B O 1
ATOM 5470 N N . LEU B 1 335 ? -4.215 20.375 20.078 1 98.38 335 LEU B N 1
ATOM 5471 C CA . LEU B 1 335 ? -3.963 19.172 19.281 1 98.38 335 LEU B CA 1
ATOM 5472 C C . LEU B 1 335 ? -5.258 18.406 19.031 1 98.38 335 LEU B C 1
ATOM 5474 O O . LEU B 1 335 ? -6.246 18.594 19.734 1 98.38 335 LEU B O 1
ATOM 5478 N N . TYR B 1 336 ? -5.309 17.594 18.047 1 98.75 336 TYR B N 1
ATOM 5479 C CA . TYR B 1 336 ? -6.359 16.594 17.844 1 98.75 336 TYR B CA 1
ATOM 5480 C C . TYR B 1 336 ? -5.793 15.305 17.266 1 98.75 336 TYR B C 1
ATOM 5482 O O . TYR B 1 336 ? -4.637 15.273 16.828 1 98.75 336 TYR B O 1
ATOM 5490 N N . PHE B 1 337 ? -6.566 14.242 17.359 1 98.75 337 PHE B N 1
ATOM 5491 C CA . PHE B 1 337 ? -6.129 12.906 16.969 1 98.75 337 PHE B CA 1
ATOM 5492 C C . PHE B 1 337 ? -6.848 12.453 15.711 1 98.75 337 PHE B C 1
ATOM 5494 O O . PHE B 1 337 ? -8.039 12.711 15.539 1 98.75 337 PHE B O 1
ATOM 5501 N N . ASP B 1 338 ? -6.129 11.836 14.844 1 98.12 338 ASP B N 1
ATOM 5502 C CA . ASP B 1 338 ? -6.648 11.078 13.711 1 98.12 338 ASP B CA 1
ATOM 5503 C C . ASP B 1 338 ? -6.062 9.672 13.664 1 98.12 338 ASP B C 1
ATOM 5505 O O . ASP B 1 338 ? -5.27 9.297 14.539 1 98.12 338 ASP B O 1
ATOM 5509 N N . TRP B 1 339 ? -6.562 8.82 12.758 1 95.56 339 TRP B N 1
ATOM 5510 C CA . TRP B 1 339 ? -6.098 7.449 12.562 1 95.56 339 TRP B CA 1
ATOM 5511 C C . TRP B 1 339 ? -6.172 6.656 13.859 1 95.56 339 TRP B C 1
ATOM 5513 O O . TRP B 1 339 ? -5.23 5.945 14.219 1 95.56 339 TRP B O 1
ATOM 5523 N N . GLY B 1 340 ? -7.168 6.891 14.695 1 96.06 340 GLY B N 1
ATOM 5524 C CA . GLY B 1 340 ? -7.395 6.133 15.914 1 96.06 340 GLY B CA 1
ATOM 5525 C C . GLY B 1 340 ? -6.438 6.504 17.031 1 96.06 340 GLY B C 1
ATOM 5526 O O . GLY B 1 340 ? -6.191 5.703 17.938 1 96.06 340 GLY B O 1
ATOM 5527 N N . GLY B 1 341 ? -5.801 7.629 16.938 1 94.94 341 GLY B N 1
ATOM 5528 C CA . GLY B 1 341 ? -4.816 8.07 17.906 1 94.94 341 GLY B CA 1
ATOM 5529 C C . GLY B 1 341 ? -3.391 7.965 17.406 1 94.94 341 GLY B C 1
ATOM 5530 O O . GLY B 1 341 ? -2.459 8.438 18.062 1 94.94 341 GLY B O 1
ATOM 5531 N N . GLY B 1 342 ? -3.242 7.457 16.234 1 94.06 342 GLY B N 1
ATOM 5532 C CA . GLY B 1 342 ? -1.901 7.25 15.711 1 94.06 342 GLY B CA 1
ATOM 5533 C C . GLY B 1 342 ? -1.324 8.484 15.039 1 94.06 342 GLY B C 1
ATOM 5534 O O . GLY B 1 342 ? -0.129 8.531 14.742 1 94.06 342 GLY B O 1
ATOM 5535 N N . LEU B 1 343 ? -2.143 9.438 14.781 1 96.69 343 LEU B N 1
ATOM 5536 C CA . LEU B 1 343 ? -1.735 10.719 14.219 1 96.69 343 LEU B CA 1
ATOM 5537 C C . LEU B 1 343 ? -2.217 11.875 15.094 1 96.69 343 LEU B C 1
ATOM 5539 O O . LEU B 1 343 ? -3.398 11.938 15.445 1 96.69 343 LEU B O 1
ATOM 5543 N N . ILE B 1 344 ? -1.267 12.656 15.445 1 98 344 ILE B N 1
ATOM 5544 C CA . ILE B 1 344 ? -1.575 13.867 16.203 1 98 344 ILE B CA 1
ATOM 5545 C C . ILE B 1 344 ? -1.193 15.102 15.383 1 98 344 ILE B C 1
ATOM 5547 O O . ILE B 1 344 ? -0.046 15.234 14.945 1 98 344 ILE B O 1
ATOM 5551 N N . TRP B 1 345 ? -2.143 15.922 15.117 1 98.44 345 TRP B N 1
ATOM 5552 C CA . TRP B 1 345 ? -1.862 17.266 14.633 1 98.44 345 TRP B CA 1
ATOM 5553 C C . TRP B 1 345 ? -1.768 18.25 15.797 1 98.44 345 TRP B C 1
ATOM 5555 O O . TRP B 1 345 ? -2.65 18.297 16.656 1 98.44 345 TRP B O 1
ATOM 5565 N N . ALA B 1 346 ? -0.718 19.047 15.812 1 98.25 346 ALA B N 1
ATOM 5566 C CA . ALA B 1 346 ? -0.513 19.969 16.922 1 98.25 346 ALA B CA 1
ATOM 5567 C C . ALA B 1 346 ? -0.223 21.391 16.422 1 98.25 346 ALA B C 1
ATOM 5569 O O . ALA B 1 346 ? 0.654 21.578 15.57 1 98.25 346 ALA B O 1
ATOM 5570 N N . ALA B 1 347 ? -0.984 22.312 16.844 1 97.75 347 ALA B N 1
ATOM 5571 C CA . ALA B 1 347 ? -0.683 23.734 16.703 1 97.75 347 ALA B CA 1
ATOM 5572 C C . ALA B 1 347 ? -0.004 24.266 17.969 1 97.75 347 ALA B C 1
ATOM 5574 O O . ALA B 1 347 ? -0.603 24.281 19.047 1 97.75 347 ALA B O 1
ATOM 5575 N N . VAL B 1 348 ? 1.211 24.703 17.766 1 97.12 348 VAL B N 1
ATOM 5576 C CA . VAL B 1 348 ? 2.037 25.047 18.922 1 97.12 348 VAL B CA 1
ATOM 5577 C C . VAL B 1 348 ? 2.488 26.5 18.844 1 97.12 348 VAL B C 1
ATOM 5579 O O . VAL B 1 348 ? 2.875 26.969 17.766 1 97.12 348 VAL B O 1
ATOM 5582 N N . ALA B 1 349 ? 2.396 27.188 19.969 1 95.38 349 ALA B N 1
ATOM 5583 C CA . ALA B 1 349 ? 2.951 28.531 20.016 1 95.38 349 ALA B CA 1
ATOM 5584 C C . ALA B 1 349 ? 4.449 28.531 19.719 1 95.38 349 ALA B C 1
ATOM 5586 O O . ALA B 1 349 ? 5.168 27.641 20.172 1 95.38 349 ALA B O 1
ATOM 5587 N N . PRO B 1 350 ? 4.883 29.484 18.953 1 92.44 350 PRO B N 1
ATOM 5588 C CA . PRO B 1 350 ? 6.297 29.516 18.578 1 92.44 350 PRO B CA 1
ATOM 5589 C C . PRO B 1 350 ? 7.23 29.688 19.781 1 92.44 350 PRO B C 1
ATOM 5591 O O . PRO B 1 350 ? 7.125 30.672 20.516 1 92.44 350 PRO B O 1
ATOM 5594 N N . THR B 1 351 ? 8.023 28.734 20.062 1 92.06 351 THR B N 1
ATOM 5595 C CA . THR B 1 351 ? 9.086 28.766 21.062 1 92.06 351 THR B CA 1
ATOM 5596 C C . THR B 1 351 ? 10.312 28.016 20.578 1 92.06 351 THR B C 1
ATOM 5598 O O . THR B 1 351 ? 10.195 27.047 19.828 1 92.06 351 THR B O 1
ATOM 5601 N N . PRO B 1 352 ? 11.484 28.469 20.953 1 89.31 352 PRO B N 1
ATOM 5602 C CA . PRO B 1 352 ? 12.719 27.844 20.469 1 89.31 352 PRO B CA 1
ATOM 5603 C C . PRO B 1 352 ? 12.828 26.375 20.875 1 89.31 352 PRO B C 1
ATOM 5605 O O . PRO B 1 352 ? 13.531 25.609 20.219 1 89.31 352 PRO B O 1
ATOM 5608 N N . ASP B 1 353 ? 12.086 25.953 21.891 1 91.75 353 ASP B N 1
ATOM 5609 C CA . ASP B 1 353 ? 12.258 24.594 22.406 1 91.75 353 ASP B CA 1
ATOM 5610 C C . ASP B 1 353 ? 11.133 23.672 21.938 1 91.75 353 ASP B C 1
ATOM 5612 O O . ASP B 1 353 ? 11.023 22.547 22.391 1 91.75 353 ASP B O 1
ATOM 5616 N N . ALA B 1 354 ? 10.328 24.156 21.062 1 95.56 354 ALA B N 1
ATOM 5617 C CA . ALA B 1 354 ? 9.156 23.375 20.672 1 95.56 354 ALA B CA 1
ATOM 5618 C C . ALA B 1 354 ? 9.562 22.047 20.062 1 95.56 354 ALA B C 1
ATOM 5620 O O . ALA B 1 354 ? 9.031 21 20.438 1 95.56 354 ALA B O 1
ATOM 5621 N N . ALA B 1 355 ? 10.531 22.047 19.172 1 95.75 355 ALA B N 1
ATOM 5622 C CA . ALA B 1 355 ? 10.969 20.828 18.5 1 95.75 355 ALA B CA 1
ATOM 5623 C C . ALA B 1 355 ? 11.523 19.828 19.516 1 95.75 355 ALA B C 1
ATOM 5625 O O . ALA B 1 355 ? 11.18 18.641 19.484 1 95.75 355 ALA B O 1
ATOM 5626 N N . SER B 1 356 ? 12.383 20.297 20.391 1 95.81 356 SER B N 1
ATOM 5627 C CA . SER B 1 356 ? 12.984 19.422 21.391 1 95.81 356 SER B CA 1
ATOM 5628 C C . SER B 1 356 ? 11.93 18.875 22.344 1 95.81 356 SER B C 1
ATOM 5630 O O . SER B 1 356 ? 11.992 17.719 22.75 1 95.81 356 SER B O 1
ATOM 5632 N N . ALA B 1 357 ? 10.977 19.703 22.719 1 97.19 357 ALA B N 1
ATOM 5633 C CA . ALA B 1 357 ? 9.914 19.266 23.625 1 97.19 357 ALA B CA 1
ATOM 5634 C C . ALA B 1 357 ? 9.055 18.188 22.984 1 97.19 357 ALA B C 1
ATOM 5636 O O . ALA B 1 357 ? 8.719 17.172 23.609 1 97.19 357 ALA B O 1
ATOM 5637 N N . ILE B 1 358 ? 8.695 18.406 21.75 1 97.38 358 ILE B N 1
ATOM 5638 C CA . ILE B 1 358 ? 7.859 17.438 21.031 1 97.38 358 ILE B CA 1
ATOM 5639 C C . ILE B 1 358 ? 8.609 16.125 20.875 1 97.38 358 ILE B C 1
ATOM 5641 O O . ILE B 1 358 ? 8.07 15.055 21.156 1 97.38 358 ILE B O 1
ATOM 5645 N N . ARG B 1 359 ? 9.836 16.156 20.469 1 95.12 359 ARG B N 1
ATOM 5646 C CA . ARG B 1 359 ? 10.625 14.953 20.281 1 95.12 359 ARG B CA 1
ATOM 5647 C C . ARG B 1 359 ? 10.922 14.266 21.609 1 95.12 359 ARG B C 1
ATOM 5649 O O . ARG B 1 359 ? 10.992 13.039 21.672 1 95.12 359 ARG B O 1
ATOM 5656 N N . GLY B 1 360 ? 11.141 15.078 22.625 1 95.31 360 GLY B N 1
ATOM 5657 C CA . GLY B 1 360 ? 11.266 14.523 23.969 1 95.31 360 GLY B CA 1
ATOM 5658 C C . GLY B 1 360 ? 10.039 13.758 24.422 1 95.31 360 GLY B C 1
ATOM 5659 O O . GLY B 1 360 ? 10.148 12.695 25.031 1 95.31 360 GLY B O 1
ATOM 5660 N N . ALA B 1 361 ? 8.867 14.32 24.109 1 96.38 361 ALA B N 1
ATOM 5661 C CA . ALA B 1 361 ? 7.605 13.664 24.438 1 96.38 361 ALA B CA 1
ATOM 5662 C C . ALA B 1 361 ? 7.449 12.352 23.688 1 96.38 361 ALA B C 1
ATOM 5664 O O . ALA B 1 361 ? 6.855 11.398 24.203 1 96.38 361 ALA B O 1
ATOM 5665 N N . LEU B 1 362 ? 8 12.289 22.516 1 93.12 362 LEU B N 1
ATOM 5666 C CA . LEU B 1 362 ? 7.887 11.117 21.656 1 93.12 362 LEU B CA 1
ATOM 5667 C C . LEU B 1 362 ? 8.852 10.016 22.094 1 93.12 362 LEU B C 1
ATOM 5669 O O . LEU B 1 362 ? 8.5 8.836 22.078 1 93.12 362 LEU B O 1
ATOM 5673 N N . GLY B 1 363 ? 10.086 10.422 22.5 1 87.94 363 GLY B N 1
ATOM 5674 C CA . GLY B 1 363 ? 11.109 9.414 22.719 1 87.94 363 GLY B CA 1
ATOM 5675 C C . GLY B 1 363 ? 11.359 8.547 21.5 1 87.94 363 GLY B C 1
ATOM 5676 O O . GLY B 1 363 ? 11.672 9.047 20.422 1 87.94 363 GLY B O 1
ATOM 5677 N N . THR B 1 364 ? 11.055 7.254 21.625 1 80.19 364 THR B N 1
ATOM 5678 C CA . THR B 1 364 ? 11.242 6.316 20.531 1 80.19 364 THR B CA 1
ATOM 5679 C C . THR B 1 364 ? 9.898 5.859 19.969 1 80.19 364 THR B C 1
ATOM 5681 O O . THR B 1 364 ? 9.844 4.934 19.156 1 80.19 364 THR B O 1
ATOM 5684 N N . ALA B 1 365 ? 8.852 6.52 20.297 1 79.12 365 ALA B N 1
ATOM 5685 C CA . ALA B 1 365 ? 7.5 6.02 20.047 1 79.12 365 ALA B CA 1
ATOM 5686 C C . ALA B 1 365 ? 6.98 6.496 18.688 1 79.12 365 ALA B C 1
ATOM 5688 O O . ALA B 1 365 ? 5.895 6.102 18.266 1 79.12 365 ALA B O 1
ATOM 5689 N N . GLY B 1 366 ? 7.758 7.301 18.031 1 88.69 366 GLY B N 1
ATOM 5690 C CA . GLY B 1 366 ? 7.188 7.836 16.797 1 88.69 366 GLY B CA 1
ATOM 5691 C C . GLY B 1 366 ? 8.07 8.867 16.125 1 88.69 366 GLY B C 1
ATOM 5692 O O . GLY B 1 366 ? 9.289 8.875 16.328 1 88.69 366 GLY B O 1
ATOM 5693 N N . HIS B 1 367 ? 7.418 9.688 15.219 1 91.88 367 HIS B N 1
ATOM 5694 C CA . HIS B 1 367 ? 8.133 10.734 14.5 1 91.88 367 HIS B CA 1
ATOM 5695 C C . HIS B 1 367 ? 7.297 12.008 14.398 1 91.88 367 HIS B C 1
ATOM 5697 O O . HIS B 1 367 ? 6.062 11.945 14.398 1 91.88 367 HIS B O 1
ATOM 5703 N N . ALA B 1 368 ? 8.016 13.078 14.344 1 95.19 368 ALA B N 1
ATOM 5704 C CA . ALA B 1 368 ? 7.383 14.391 14.242 1 95.19 368 ALA B CA 1
ATOM 5705 C C . ALA B 1 368 ? 7.914 15.164 13.047 1 95.19 368 ALA B C 1
ATOM 5707 O O . ALA B 1 368 ? 9.117 15.164 12.781 1 95.19 368 ALA B O 1
ATOM 5708 N N . THR B 1 369 ? 7.027 15.758 12.305 1 95.75 369 THR B N 1
ATOM 5709 C CA . THR B 1 369 ? 7.355 16.609 11.172 1 95.75 369 THR B CA 1
ATOM 5710 C C . THR B 1 369 ? 6.785 18.016 11.367 1 95.75 369 THR B C 1
ATOM 5712 O O . THR B 1 369 ? 5.609 18.172 11.711 1 95.75 369 THR B O 1
ATOM 5715 N N . LEU B 1 370 ? 7.66 19 11.273 1 96.5 370 LEU B N 1
ATOM 5716 C CA . LEU B 1 370 ? 7.211 20.375 11.25 1 96.5 370 LEU B CA 1
ATOM 5717 C C . LEU B 1 370 ? 6.586 20.719 9.898 1 96.5 370 LEU B C 1
ATOM 5719 O O . LEU B 1 370 ? 7.289 20.812 8.891 1 96.5 370 LEU B O 1
ATOM 5723 N N . VAL B 1 371 ? 5.266 20.938 9.875 1 96.62 371 VAL B N 1
ATOM 5724 C CA . VAL B 1 371 ? 4.52 21.062 8.633 1 96.62 371 VAL B CA 1
ATOM 5725 C C . VAL B 1 371 ? 4.473 22.531 8.203 1 96.62 371 VAL B C 1
ATOM 5727 O O . VAL B 1 371 ? 4.676 22.859 7.031 1 96.62 371 VAL B O 1
ATOM 5730 N N . ARG B 1 372 ? 4.262 23.391 9.148 1 95.88 372 ARG B N 1
ATOM 5731 C CA . ARG B 1 372 ? 4.188 24.812 8.859 1 95.88 372 ARG B CA 1
ATOM 5732 C C . ARG B 1 372 ? 4.895 25.625 9.93 1 95.88 372 ARG B C 1
ATOM 5734 O O . ARG B 1 372 ? 4.598 25.484 11.117 1 95.88 372 ARG B O 1
ATOM 5741 N N . ALA B 1 373 ? 5.762 26.453 9.531 1 95.56 373 ALA B N 1
ATOM 5742 C CA . ALA B 1 373 ? 6.496 27.438 10.32 1 95.56 373 ALA B CA 1
ATOM 5743 C C . ALA B 1 373 ? 7.18 28.453 9.414 1 95.56 373 ALA B C 1
ATOM 5745 O O . ALA B 1 373 ? 7.352 28.219 8.219 1 95.56 373 ALA B O 1
ATOM 5746 N N . PRO B 1 374 ? 7.512 29.609 9.969 1 93.19 374 PRO B N 1
ATOM 5747 C CA . PRO B 1 374 ? 8.281 30.547 9.156 1 93.19 374 PRO B CA 1
ATOM 5748 C C . PRO B 1 374 ? 9.578 29.953 8.625 1 93.19 374 PRO B C 1
ATOM 5750 O O . PRO B 1 374 ? 10.117 29.016 9.203 1 93.19 374 PRO B O 1
ATOM 5753 N N . GLU B 1 375 ? 10.062 30.469 7.551 1 92.31 375 GLU B N 1
ATOM 5754 C CA . GLU B 1 375 ? 11.234 29.969 6.848 1 92.31 375 GLU B CA 1
ATOM 5755 C C . GLU B 1 375 ? 12.453 29.922 7.77 1 92.31 375 GLU B C 1
ATOM 5757 O O . GLU B 1 375 ? 13.234 28.969 7.727 1 92.31 375 GLU B O 1
ATOM 5762 N N . ASP B 1 376 ? 12.664 30.953 8.57 1 92.38 376 ASP B N 1
ATOM 5763 C CA . ASP B 1 376 ? 13.828 31.016 9.445 1 92.38 376 ASP B CA 1
ATOM 5764 C C . ASP B 1 376 ? 13.812 29.875 10.461 1 92.38 376 ASP B C 1
ATOM 5766 O O . ASP B 1 376 ? 14.859 29.297 10.766 1 92.38 376 ASP B O 1
ATOM 5770 N N . VAL B 1 377 ? 12.594 29.516 10.93 1 93.88 377 VAL B N 1
ATOM 5771 C CA . VAL B 1 377 ? 12.445 28.406 11.867 1 93.88 377 VAL B CA 1
ATOM 5772 C C . VAL B 1 377 ? 12.758 27.094 11.148 1 93.88 377 VAL B C 1
ATOM 5774 O O . VAL B 1 377 ? 13.484 26.25 11.68 1 93.88 377 VAL B O 1
ATOM 5777 N N . ARG B 1 378 ? 12.289 26.922 9.922 1 94.31 378 ARG B N 1
ATOM 5778 C CA . ARG B 1 378 ? 12.477 25.688 9.172 1 94.31 378 ARG B CA 1
ATOM 5779 C C . ARG B 1 378 ? 13.922 25.531 8.727 1 94.31 378 ARG B C 1
ATOM 5781 O O . ARG B 1 378 ? 14.367 24.422 8.422 1 94.31 378 ARG B O 1
ATOM 5788 N N . THR B 1 379 ? 14.695 26.594 8.703 1 92.12 379 THR B N 1
ATOM 5789 C CA . THR B 1 379 ? 16.109 26.547 8.344 1 92.12 379 THR B CA 1
ATOM 5790 C C . THR B 1 379 ? 16.953 26.047 9.516 1 92.12 379 THR B C 1
ATOM 5792 O O . THR B 1 379 ? 17.969 25.375 9.312 1 92.12 379 THR B O 1
ATOM 5795 N N . THR B 1 380 ? 16.484 26.359 10.688 1 91.69 380 THR B N 1
ATOM 5796 C CA . THR B 1 380 ? 17.344 26.094 11.844 1 91.69 380 THR B CA 1
ATOM 5797 C C . THR B 1 380 ? 16.844 24.891 12.625 1 91.69 380 THR B C 1
ATOM 5799 O O . THR B 1 380 ? 17.5 24.422 13.555 1 91.69 380 THR B O 1
ATOM 5802 N N . THR B 1 381 ? 15.656 24.422 12.336 1 92.38 381 THR B N 1
ATOM 5803 C CA . THR B 1 381 ? 15.055 23.281 12.992 1 92.38 381 THR B CA 1
ATOM 5804 C C . THR B 1 381 ? 15.016 22.078 12.055 1 92.38 381 THR B C 1
ATOM 5806 O O . THR B 1 381 ? 14.773 22.219 10.852 1 92.38 381 THR B O 1
ATOM 5809 N N . GLU B 1 382 ? 15.289 20.859 12.641 1 92.31 382 GLU B N 1
ATOM 5810 C CA . GLU B 1 382 ? 15.047 19.656 11.844 1 92.31 382 GLU B CA 1
ATOM 5811 C C . GLU B 1 382 ? 13.562 19.484 11.547 1 92.31 382 GLU B C 1
ATOM 5813 O O . GLU B 1 382 ? 12.797 19.062 12.414 1 92.31 382 GLU B O 1
ATOM 5818 N N . VAL B 1 383 ? 13.219 19.781 10.352 1 94.62 383 VAL B N 1
ATOM 5819 C CA . VAL B 1 383 ? 11.82 19.781 9.938 1 94.62 383 VAL B CA 1
ATOM 5820 C C . VAL B 1 383 ? 11.258 18.359 9.984 1 94.62 383 VAL B C 1
ATOM 5822 O O . VAL B 1 383 ? 10.172 18.141 10.516 1 94.62 383 VAL B O 1
ATOM 5825 N N . PHE B 1 384 ? 12 17.406 9.438 1 93.94 384 PHE B N 1
ATOM 5826 C CA . PHE B 1 384 ? 11.633 16 9.516 1 93.94 384 PHE B CA 1
ATOM 5827 C C . PHE B 1 384 ? 12.289 15.336 10.719 1 93.94 384 PHE B C 1
ATOM 5829 O O . PHE B 1 384 ? 13.305 15.812 11.219 1 93.94 384 PHE B O 1
ATOM 5836 N N . HIS B 1 385 ? 11.633 14.305 11.203 1 92.75 385 HIS B N 1
ATOM 5837 C CA . HIS B 1 385 ? 12.211 13.578 12.328 1 92.75 385 HIS B CA 1
ATOM 5838 C C . HIS B 1 385 ? 13.617 13.094 12.008 1 92.75 385 HIS B C 1
ATOM 5840 O O . HIS B 1 385 ? 13.844 12.477 10.961 1 92.75 385 HIS B O 1
ATOM 5846 N N . PRO B 1 386 ? 14.609 13.336 12.844 1 90.25 386 PRO B N 1
ATOM 5847 C CA . PRO B 1 386 ? 15.992 12.922 12.578 1 90.25 386 PRO B CA 1
ATOM 5848 C C . PRO B 1 386 ? 16.125 11.422 12.359 1 90.25 386 PRO B C 1
ATOM 5850 O O . PRO B 1 386 ? 15.445 10.633 13.023 1 90.25 386 PRO B O 1
ATOM 5853 N N . LEU B 1 387 ? 16.969 11.062 11.453 1 87.62 387 LEU B N 1
ATOM 5854 C CA . LEU B 1 387 ? 17.234 9.656 11.141 1 87.62 387 LEU B CA 1
ATOM 5855 C C . LEU B 1 387 ? 18.438 9.141 11.922 1 87.62 387 LEU B C 1
ATOM 5857 O O . LEU B 1 387 ? 19.422 9.852 12.094 1 87.62 387 LEU B O 1
ATOM 5861 N N . PRO B 1 388 ? 18.297 7.867 12.336 1 84.81 388 PRO B N 1
ATOM 5862 C CA . PRO B 1 388 ? 19.531 7.254 12.82 1 84.81 388 PRO B CA 1
ATOM 5863 C C . PRO B 1 388 ? 20.625 7.219 11.758 1 84.81 388 PRO B C 1
ATOM 5865 O O . PRO B 1 388 ? 20.328 7.199 10.555 1 84.81 388 PRO B O 1
ATOM 5868 N N . ASP B 1 389 ? 21.859 7.09 12.133 1 87.81 389 ASP B N 1
ATOM 5869 C CA . ASP B 1 389 ? 23.016 7.223 11.258 1 87.81 389 ASP B CA 1
ATOM 5870 C C . ASP B 1 389 ? 22.969 6.191 10.133 1 87.81 389 ASP B C 1
ATOM 5872 O O . ASP B 1 389 ? 23.172 6.531 8.961 1 87.81 389 ASP B O 1
ATOM 5876 N N . PRO B 1 390 ? 22.688 4.941 10.391 1 84.12 390 PRO B N 1
ATOM 5877 C CA . PRO B 1 390 ? 22.688 3.963 9.297 1 84.12 390 PRO B CA 1
ATOM 5878 C C . PRO B 1 390 ? 21.609 4.246 8.25 1 84.12 390 PRO B C 1
ATOM 5880 O O . PRO B 1 390 ? 21.828 4.016 7.059 1 84.12 390 PRO B O 1
ATOM 5883 N N . VAL B 1 391 ? 20.469 4.758 8.719 1 85.5 391 VAL B N 1
ATOM 5884 C CA . VAL B 1 391 ? 19.375 5.062 7.801 1 85.5 391 VAL B CA 1
ATOM 5885 C C . VAL B 1 391 ? 19.719 6.312 6.992 1 85.5 391 VAL B C 1
ATOM 5887 O O . VAL B 1 391 ? 19.406 6.395 5.801 1 85.5 391 VAL B O 1
ATOM 5890 N N . LYS B 1 392 ? 20.344 7.215 7.656 1 89.75 392 LYS B N 1
ATOM 5891 C CA . LYS B 1 392 ? 20.797 8.414 6.953 1 89.75 392 LYS B CA 1
ATOM 5892 C C . LYS B 1 392 ? 21.797 8.07 5.863 1 89.75 392 LYS B C 1
ATOM 5894 O O . LYS B 1 392 ? 21.703 8.57 4.742 1 89.75 392 LYS B O 1
ATOM 5899 N N . ALA B 1 393 ? 22.734 7.211 6.172 1 89.38 393 ALA B N 1
ATOM 5900 C CA . ALA B 1 393 ? 23.734 6.781 5.195 1 89.38 393 ALA B CA 1
ATOM 5901 C C . ALA B 1 393 ? 23.078 6.066 4.016 1 89.38 393 ALA B C 1
ATOM 5903 O O . ALA B 1 393 ? 23.422 6.316 2.859 1 89.38 393 ALA B O 1
ATOM 5904 N N . LEU B 1 394 ? 22.141 5.227 4.336 1 86.94 394 LEU B N 1
ATOM 5905 C CA . LEU B 1 394 ? 21.406 4.516 3.291 1 86.94 394 LEU B CA 1
ATOM 5906 C C . LEU B 1 394 ? 20.609 5.488 2.424 1 86.94 394 LEU B C 1
ATOM 5908 O O . LEU B 1 394 ? 20.578 5.348 1.199 1 86.94 394 LEU B O 1
ATOM 5912 N N . SER B 1 395 ? 19.953 6.457 3.078 1 89.12 395 SER B N 1
ATOM 5913 C CA . SER B 1 395 ? 19.203 7.461 2.344 1 89.12 395 SER B CA 1
ATOM 5914 C C . SER B 1 395 ? 20.094 8.234 1.374 1 89.12 395 SER B C 1
ATOM 5916 O O . SER B 1 395 ? 19.703 8.492 0.236 1 89.12 395 SER B O 1
ATOM 5918 N N . ARG B 1 396 ? 21.281 8.539 1.795 1 92.56 396 ARG B N 1
ATOM 5919 C CA . ARG B 1 396 ? 22.234 9.234 0.935 1 92.56 396 ARG B CA 1
ATOM 5920 C C . ARG B 1 396 ? 22.594 8.391 -0.28 1 92.56 396 ARG B C 1
ATOM 5922 O O . ARG B 1 396 ? 22.656 8.898 -1.4 1 92.56 396 ARG B O 1
ATOM 5929 N N . ARG B 1 397 ? 22.797 7.129 -0.059 1 91.38 397 ARG B N 1
ATOM 5930 C CA . ARG B 1 397 ? 23.172 6.238 -1.153 1 91.38 397 ARG B CA 1
ATOM 5931 C C . ARG B 1 397 ? 22.031 6.062 -2.139 1 91.38 397 ARG B C 1
ATOM 5933 O O . ARG B 1 397 ? 22.25 5.992 -3.35 1 91.38 397 ARG B O 1
ATOM 5940 N N . VAL B 1 398 ? 20.812 5.949 -1.604 1 89.25 398 VAL B N 1
ATOM 5941 C CA . VAL B 1 398 ? 19.641 5.871 -2.479 1 89.25 398 VAL B CA 1
ATOM 5942 C C . VAL B 1 398 ? 19.531 7.148 -3.305 1 89.25 398 VAL B C 1
ATOM 5944 O O . VAL B 1 398 ? 19.328 7.094 -4.52 1 89.25 398 VAL B O 1
ATOM 5947 N N . LYS B 1 399 ? 19.688 8.297 -2.625 1 93.56 399 LYS B N 1
ATOM 5948 C CA . LYS B 1 399 ? 19.672 9.57 -3.332 1 93.56 399 LYS B CA 1
ATOM 5949 C C . LYS B 1 399 ? 20.719 9.594 -4.441 1 93.56 399 LYS B C 1
ATOM 5951 O O . LYS B 1 399 ? 20.438 10.016 -5.566 1 93.56 399 LYS B O 1
ATOM 5956 N N . GLU B 1 400 ? 21.875 9.086 -4.184 1 93.81 400 GLU B N 1
ATOM 5957 C CA . GLU B 1 400 ? 22.969 9.078 -5.145 1 93.81 400 GLU B CA 1
ATOM 5958 C C . GLU B 1 400 ? 22.672 8.172 -6.332 1 93.81 400 GLU B C 1
ATOM 5960 O O . GLU B 1 400 ? 23.125 8.43 -7.449 1 93.81 400 GLU B O 1
ATOM 5965 N N . SER B 1 401 ? 21.922 7.172 -6.055 1 91.56 401 SER B N 1
ATOM 5966 C CA . SER B 1 401 ? 21.562 6.25 -7.129 1 91.56 401 SER B CA 1
ATOM 5967 C C . SER B 1 401 ? 20.656 6.922 -8.156 1 91.56 401 SER B C 1
ATOM 5969 O O . SER B 1 401 ? 20.688 6.574 -9.344 1 91.56 401 SER B O 1
ATOM 5971 N N . PHE B 1 402 ? 19.875 7.914 -7.773 1 93.75 402 PHE B N 1
ATOM 5972 C CA . PHE B 1 402 ? 18.953 8.602 -8.664 1 93.75 402 PHE B CA 1
ATOM 5973 C C . PHE B 1 402 ? 19.516 9.953 -9.094 1 93.75 402 PHE B C 1
ATOM 5975 O O . PHE B 1 402 ? 19.344 10.367 -10.242 1 93.75 402 PHE B O 1
ATOM 5982 N N . ASP B 1 403 ? 20.188 10.586 -8.211 1 95.62 403 ASP B N 1
ATOM 5983 C CA . ASP B 1 403 ? 20.656 11.961 -8.359 1 95.62 403 ASP B CA 1
ATOM 5984 C C . ASP B 1 403 ? 22.062 12.133 -7.758 1 95.62 403 ASP B C 1
ATOM 5986 O O . ASP B 1 403 ? 22.219 12.82 -6.75 1 95.62 403 ASP B O 1
ATOM 5990 N N . PRO B 1 404 ? 23.047 11.625 -8.445 1 95.31 404 PRO B N 1
ATOM 5991 C CA . PRO B 1 404 ? 24.391 11.602 -7.875 1 95.31 404 PRO B CA 1
ATOM 5992 C C . PRO B 1 404 ? 24.984 12.992 -7.66 1 95.31 404 PRO B C 1
ATOM 5994 O O . PRO B 1 404 ? 25.828 13.188 -6.781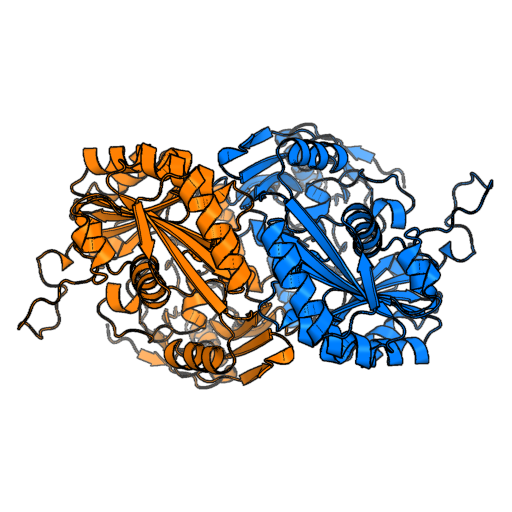 1 95.31 404 PRO B O 1
ATOM 5997 N N . CYS B 1 405 ? 24.531 13.984 -8.391 1 96.12 405 CYS B N 1
ATOM 5998 C CA . CYS B 1 405 ? 25.094 15.32 -8.273 1 96.12 405 CYS B CA 1
ATOM 5999 C C . CYS B 1 405 ? 24.234 16.203 -7.379 1 96.12 405 CYS B C 1
ATOM 6001 O O . CYS B 1 405 ? 24.5 17.391 -7.227 1 96.12 405 CYS B O 1
ATOM 6003 N N . GLY B 1 406 ? 23.125 15.688 -6.824 1 95.44 406 GLY B N 1
ATOM 6004 C CA . GLY B 1 406 ? 22.266 16.391 -5.883 1 95.44 406 GLY B CA 1
ATOM 6005 C C . GLY B 1 406 ? 21.562 17.594 -6.5 1 95.44 406 GLY B C 1
ATOM 6006 O O . GLY B 1 406 ? 21.484 18.656 -5.883 1 95.44 406 GLY B O 1
ATOM 6007 N N . ILE B 1 407 ? 21.125 17.484 -7.652 1 96.31 407 ILE B N 1
ATOM 6008 C CA . ILE B 1 407 ? 20.578 18.656 -8.312 1 96.31 407 ILE B CA 1
ATOM 6009 C C . ILE B 1 407 ? 19.078 18.75 -8.055 1 96.31 407 ILE B C 1
ATOM 6011 O O . ILE B 1 407 ? 18.469 19.797 -8.258 1 96.31 407 ILE B O 1
ATOM 6015 N N . LEU B 1 408 ? 18.422 17.609 -7.648 1 97.12 408 LEU B N 1
ATOM 6016 C CA . LEU B 1 408 ? 16.984 17.625 -7.449 1 97.12 408 LEU B CA 1
ATOM 6017 C C . LEU B 1 408 ? 16.641 17.891 -5.988 1 97.12 408 LEU B C 1
ATOM 6019 O O . LEU B 1 408 ? 16.859 17.047 -5.125 1 97.12 408 LEU B O 1
ATOM 6023 N N . ASN B 1 409 ? 16.078 19.047 -5.668 1 96 409 ASN B N 1
ATOM 6024 C CA . ASN B 1 409 ? 15.617 19.453 -4.348 1 96 409 ASN B CA 1
ATOM 6025 C C . ASN B 1 409 ? 16.609 19.062 -3.254 1 96 409 ASN B C 1
ATOM 6027 O O . ASN B 1 409 ? 16.219 18.453 -2.254 1 96 409 ASN B O 1
ATOM 6031 N N . PRO B 1 410 ? 17.797 19.516 -3.393 1 94.12 410 PRO B N 1
ATOM 6032 C CA . PRO B 1 410 ? 18.781 19.109 -2.381 1 94.12 410 PRO B CA 1
ATOM 6033 C C . PRO B 1 410 ? 18.453 19.656 -0.993 1 94.12 410 PRO B C 1
ATOM 6035 O O . PRO B 1 410 ? 18.141 20.844 -0.849 1 94.12 410 PRO B O 1
ATOM 6038 N N . GLY B 1 411 ? 18.484 18.797 -0.031 1 92.88 411 GLY B N 1
ATOM 6039 C CA . GLY B 1 411 ? 18.312 19.219 1.354 1 92.88 411 GLY B CA 1
ATOM 6040 C C . GLY B 1 411 ? 16.859 19.453 1.732 1 92.88 411 GLY B C 1
ATOM 6041 O O . GLY B 1 411 ? 16.578 19.875 2.854 1 92.88 411 GLY B O 1
ATOM 6042 N N . ARG B 1 412 ? 15.961 19.203 0.832 1 94.06 412 ARG B N 1
ATOM 6043 C CA . ARG B 1 412 ? 14.547 19.484 1.072 1 94.06 412 ARG B CA 1
ATOM 6044 C C . ARG B 1 412 ? 14.023 18.688 2.264 1 94.06 412 ARG B C 1
ATOM 6046 O O . ARG B 1 412 ? 13.18 19.172 3.021 1 94.06 412 ARG B O 1
ATOM 6053 N N . MET B 1 413 ? 14.516 17.453 2.445 1 93.56 413 MET B N 1
ATOM 6054 C CA . MET B 1 413 ? 14.109 16.609 3.564 1 93.56 413 MET B CA 1
ATOM 6055 C C . MET B 1 413 ? 15.156 16.625 4.676 1 93.56 413 MET B C 1
ATOM 6057 O O . MET B 1 413 ? 14.867 17.062 5.789 1 93.56 413 MET B O 1
ATOM 6061 N N . TYR B 1 414 ? 16.375 16.312 4.324 1 92.25 414 TYR B N 1
ATOM 6062 C CA . TYR B 1 414 ? 17.484 16.281 5.273 1 92.25 414 TYR B CA 1
ATOM 6063 C C . TYR B 1 414 ? 18.688 17.031 4.734 1 92.25 414 TYR B C 1
ATOM 6065 O O . TYR B 1 414 ? 19.078 16.859 3.574 1 92.25 414 TYR B O 1
ATOM 6073 N N . ALA B 1 415 ? 19.266 17.828 5.645 1 88.31 415 ALA B N 1
ATOM 6074 C CA . ALA B 1 415 ? 20.469 18.562 5.246 1 88.31 415 ALA B CA 1
ATOM 6075 C C . ALA B 1 415 ? 21.547 17.609 4.746 1 88.31 415 ALA B C 1
ATOM 6077 O O . ALA B 1 415 ? 21.844 16.594 5.391 1 88.31 415 ALA B O 1
ATOM 6078 N N . GLY B 1 416 ? 22.078 17.859 3.629 1 83.81 416 GLY B N 1
ATOM 6079 C CA . GLY B 1 416 ? 23.172 17.078 3.086 1 83.81 416 GLY B CA 1
ATOM 6080 C C . GLY B 1 416 ? 22.703 15.906 2.24 1 83.81 416 GLY B C 1
ATOM 6081 O O . GLY B 1 416 ? 23.516 15.133 1.732 1 83.81 416 GLY B O 1
ATOM 6082 N N . VAL B 1 417 ? 21.422 15.711 2.158 1 88.06 417 VAL B N 1
ATOM 6083 C CA . VAL B 1 417 ? 20.859 14.672 1.297 1 88.06 417 VAL B CA 1
ATOM 6084 C C . VAL B 1 417 ? 20.094 15.305 0.142 1 88.06 417 VAL B C 1
ATOM 6086 O O . VAL B 1 417 ? 19.422 16.328 0.322 1 88.06 417 VAL B O 1
#

pLDDT: mean 91.66, std 12.69, range [31.75, 98.94]

Nearest PDB structures (foldseek):
  7qh2-assembly1_F  TM=7.861E-01  e=2.367E-24  Acetobacterium woodii
  8jdz-assembly1_A  TM=7.631E-01  e=4.908E-22  Mus musculus
  6lpq-assembly1_A  TM=7.622E-01  e=3.901E-22  Homo sapiens
  8jdu-assembly1_A  TM=7.724E-01  e=1.944E-21  Mus musculus
  8jdx-assembly1_A  TM=7.523E-01  e=1.733E-21  Mus musculus

Sequence (834 aa):
MTVTTVKPDSAAQAADAVRWALSEGTPLDVAGSGSKRGLGRPIQTAYTLDLSGLSGVVAYEAEELVLTARAGTPMAEILPMLAERRQQFAFEPQDLGPLFGRPEGQGTLGGVISCGLAGPRRISAGSARDHTLGIEGVNGRGDLYKGGGKVVKNVTGYDVPKLMAGSFGTLTVLTELTVKVLPASEDVRTLLLAGREDAGAVAALTAALQSPYDVSGAAHLPAAVAARSHVRAVAAVGGAVTLVRVEGFGPSVIARVAALKEELGADAVLDRDESLAVWKEVRDVAYFGPTPSPASAGEGWGGGEDSRHIWKISVQPSEGPRVAESIRWALDAELYFDWGGGLIWAAVAPTPDAASAIRGALGTAGHATLVRAPEDVRTTTEVFHPLPDPVKALSRRVKESFDPCGILNPGRMYAGVMTVTTVKPDSAAQAADAVRWALSEGTPLDVAGSGSKRGLGRPIQTAYTLDLSGLSGVVAYEAEELVLTARAGTPMAEILPMLAERRQQFAFEPQDLGPLFGRPEGQGTLGGVISCGLAGPRRISAGSARDHTLGIEGVNGRGDLYKGGGKVVKNVTGYDVPKLMAGSFGTLTVLTELTVKVLPASEDVRTLLLAGREDAGAVAALTAALQSPYDVSGAAHLPAAVAARSHVRAVAAVGGAVTLVRVEGFGPSVIARVAALKEELGADAVLDRDESLAVWKEVRDVAYFGPTPSPASAGEGWGGGEDSRHIWKISVQPSEGPRVAESIRWALDAELYFDWGGGLIWAAVAPTPDAASAIRGALGTAGHATLVRAPEDVRTTTEVFHPLPDPVKALSRRVKESFDPCGILNPGRMYAGV